Protein AF-A0A9D8N338-F1 (afdb_monomer_lite)

Structure (mmCIF, N/CA/C/O backbone):
data_AF-A0A9D8N338-F1
#
_entry.id   AF-A0A9D8N338-F1
#
loop_
_atom_site.group_PDB
_atom_site.id
_atom_site.type_symbol
_atom_site.label_atom_id
_atom_site.label_alt_id
_atom_site.label_comp_id
_atom_site.label_asym_id
_atom_site.label_entity_id
_atom_site.label_seq_id
_atom_site.pdbx_PDB_ins_code
_atom_site.Cartn_x
_atom_site.Cartn_y
_atom_site.Cartn_z
_atom_site.occupancy
_atom_site.B_iso_or_equiv
_atom_site.auth_seq_id
_atom_site.auth_comp_id
_atom_site.auth_asym_id
_atom_site.auth_atom_id
_atom_site.pdbx_PDB_model_num
ATOM 1 N N . MET A 1 1 ? -60.481 -24.038 44.512 1.00 36.81 1 MET A N 1
ATOM 2 C CA . MET A 1 1 ? -61.102 -22.964 45.326 1.00 36.81 1 MET A CA 1
ATOM 3 C C . MET A 1 1 ? -60.231 -22.484 46.494 1.00 36.81 1 MET A C 1
ATOM 5 O O . MET A 1 1 ? -59.860 -21.323 46.446 1.00 36.81 1 MET A O 1
ATOM 9 N N . LYS A 1 2 ? -59.807 -23.300 47.482 1.00 31.67 2 LYS A N 1
ATOM 10 C CA . LYS A 1 2 ? -59.001 -22.788 48.629 1.00 31.67 2 LYS A CA 1
ATOM 11 C C . LYS A 1 2 ? -57.684 -22.056 48.270 1.00 31.67 2 LYS A C 1
ATOM 13 O O . LYS A 1 2 ? -57.336 -21.114 48.966 1.00 31.67 2 LYS A O 1
ATOM 18 N N . LYS A 1 3 ? -56.998 -22.403 47.167 1.00 31.81 3 LYS A N 1
ATOM 19 C CA . LYS A 1 3 ? -55.828 -21.637 46.669 1.00 31.81 3 LYS A CA 1
ATOM 20 C C . LYS A 1 3 ? -56.166 -20.262 46.064 1.00 31.81 3 LYS A C 1
ATOM 22 O O . LYS A 1 3 ? -55.292 -19.412 46.023 1.00 31.81 3 LYS A O 1
ATOM 27 N N . LEU A 1 4 ? -57.406 -20.030 45.624 1.00 33.12 4 LEU A N 1
ATOM 28 C CA . LEU A 1 4 ? -57.824 -18.732 45.077 1.00 33.12 4 LEU A CA 1
ATOM 29 C C . LEU A 1 4 ? -58.136 -17.731 46.203 1.00 33.12 4 LEU A C 1
ATOM 31 O O . LEU A 1 4 ? -57.853 -16.548 46.077 1.00 33.12 4 LEU A O 1
ATOM 35 N N . PHE A 1 5 ? -58.650 -18.223 47.336 1.00 32.25 5 PHE A N 1
ATOM 36 C CA . PHE A 1 5 ? -59.006 -17.388 48.487 1.00 32.25 5 PHE A CA 1
ATOM 37 C C . PHE A 1 5 ? -57.775 -16.802 49.204 1.00 32.25 5 PHE A C 1
ATOM 39 O O . PHE A 1 5 ? -57.821 -15.661 49.644 1.00 32.25 5 PHE A O 1
ATOM 46 N N . LEU A 1 6 ? -56.652 -17.533 49.267 1.00 32.81 6 LEU A N 1
ATOM 47 C CA . LEU A 1 6 ? -55.409 -17.008 49.858 1.00 32.81 6 LEU A CA 1
ATOM 48 C C . LEU A 1 6 ? -54.770 -15.888 49.017 1.00 32.81 6 LEU A C 1
ATOM 50 O O . LEU A 1 6 ? -54.235 -14.939 49.578 1.00 32.81 6 LEU A O 1
ATOM 54 N N . ILE A 1 7 ? -54.857 -15.977 47.686 1.00 38.94 7 ILE A N 1
ATOM 55 C CA . ILE A 1 7 ? -54.305 -14.963 46.772 1.00 38.94 7 ILE A CA 1
ATOM 56 C C . ILE A 1 7 ? -55.137 -13.672 46.832 1.00 38.94 7 ILE A C 1
ATOM 58 O O . ILE A 1 7 ? -54.575 -12.581 46.856 1.00 38.94 7 ILE A O 1
ATOM 62 N N . VAL A 1 8 ? -56.466 -13.784 46.941 1.00 34.22 8 VAL A N 1
ATOM 63 C CA . VAL A 1 8 ? -57.359 -12.620 47.089 1.00 34.22 8 VAL A CA 1
ATOM 64 C C . VAL A 1 8 ? -57.173 -11.915 48.442 1.00 34.22 8 VAL A C 1
ATOM 66 O O . VAL A 1 8 ? -57.221 -10.691 48.486 1.00 34.22 8 VAL A O 1
ATOM 69 N N . VAL A 1 9 ? -56.896 -12.643 49.531 1.00 34.22 9 VAL A N 1
ATOM 70 C CA . VAL A 1 9 ? -56.636 -12.026 50.850 1.00 34.22 9 VAL A CA 1
ATOM 71 C C . VAL A 1 9 ? -55.264 -11.337 50.912 1.00 34.22 9 VAL A C 1
ATOM 73 O O . VAL A 1 9 ? -55.160 -10.265 51.503 1.00 34.22 9 VAL A O 1
ATOM 76 N N . ALA A 1 10 ? -54.231 -11.882 50.259 1.00 33.78 10 ALA A N 1
ATOM 77 C CA . ALA A 1 10 ? -52.925 -11.217 50.164 1.00 33.78 10 ALA A CA 1
ATOM 78 C C . ALA A 1 10 ? -52.982 -9.934 49.308 1.00 33.78 10 ALA A C 1
ATOM 80 O O . ALA A 1 10 ? -52.445 -8.902 49.705 1.00 33.78 10 ALA A O 1
ATOM 81 N N . ALA A 1 11 ? -53.694 -9.970 48.175 1.00 31.27 11 ALA A N 1
ATOM 82 C CA . ALA A 1 11 ? -53.898 -8.791 47.330 1.00 31.27 11 ALA A CA 1
ATOM 83 C C . ALA A 1 11 ? -54.753 -7.705 48.014 1.00 31.27 11 ALA A C 1
ATOM 85 O O . ALA A 1 11 ? -54.507 -6.519 47.812 1.00 31.27 11 ALA A O 1
ATOM 86 N N . ALA A 1 12 ? -55.722 -8.088 48.854 1.00 28.05 12 ALA A N 1
ATOM 87 C CA . ALA A 1 12 ? -56.522 -7.135 49.623 1.00 28.05 12 ALA A CA 1
ATOM 88 C C . ALA A 1 12 ? -55.695 -6.380 50.682 1.00 28.05 12 ALA A C 1
ATOM 90 O O . ALA A 1 12 ? -55.916 -5.189 50.881 1.00 28.05 12 ALA A O 1
ATOM 91 N N . PHE A 1 13 ? -54.714 -7.030 51.321 1.00 30.52 13 PHE A N 1
ATOM 92 C CA . PHE A 1 13 ? -53.855 -6.368 52.312 1.00 30.52 13 PHE A CA 1
ATOM 93 C C . PHE A 1 13 ? -52.917 -5.322 51.690 1.00 30.52 13 PHE A C 1
ATOM 95 O O . PHE A 1 13 ? -52.800 -4.229 52.236 1.00 30.52 13 PHE A O 1
ATOM 102 N N . ALA A 1 14 ? -52.325 -5.610 50.526 1.00 30.36 14 ALA A N 1
ATOM 103 C CA . ALA A 1 14 ? -51.426 -4.679 49.831 1.00 30.36 14 ALA A CA 1
ATOM 104 C C . ALA A 1 14 ? -52.132 -3.437 49.244 1.00 30.36 14 ALA A C 1
ATOM 106 O O . ALA A 1 14 ? -51.484 -2.433 48.973 1.00 30.36 14 ALA A O 1
ATOM 107 N N . VAL A 1 15 ? -53.455 -3.494 49.041 1.00 30.27 15 VAL A N 1
ATOM 108 C CA . VAL A 1 15 ? -54.260 -2.351 48.562 1.00 30.27 15 VAL A CA 1
ATOM 109 C C . VAL A 1 15 ? -54.908 -1.581 49.723 1.00 30.27 15 VAL A C 1
ATOM 111 O O . VAL A 1 15 ? -55.204 -0.397 49.585 1.00 30.27 15 VAL A O 1
ATOM 114 N N . MET A 1 16 ? -55.102 -2.206 50.891 1.00 27.89 16 MET A N 1
ATOM 115 C CA . MET A 1 16 ? -55.647 -1.523 52.074 1.00 27.89 16 MET A CA 1
ATOM 116 C C . MET A 1 16 ? -54.608 -0.726 52.875 1.00 27.89 16 MET A C 1
ATOM 118 O O . MET A 1 16 ? -55.001 0.195 53.585 1.00 27.89 16 MET A O 1
ATOM 122 N N . SER A 1 17 ? -53.307 -1.010 52.750 1.00 32.34 17 SER A N 1
ATOM 123 C CA . SER A 1 17 ? -52.252 -0.243 53.437 1.00 32.34 17 SER A CA 1
ATOM 124 C C . SER A 1 17 ? -52.041 1.175 52.891 1.00 32.34 17 SER A C 1
ATOM 126 O O . SER A 1 17 ? -51.455 1.993 53.586 1.00 32.34 17 SER A O 1
ATOM 128 N N . CYS A 1 18 ? -52.549 1.486 51.693 1.00 30.28 18 CYS A N 1
ATOM 129 C CA . CYS A 1 18 ? -52.439 2.815 51.077 1.00 30.28 18 CYS A CA 1
ATOM 130 C C . CYS A 1 18 ? -53.622 3.754 51.401 1.00 30.28 18 CYS A C 1
ATOM 132 O O . CYS A 1 18 ? -53.642 4.891 50.947 1.00 30.28 18 CYS A O 1
ATOM 134 N N . ASN A 1 19 ? -54.626 3.285 52.156 1.00 30.25 19 ASN A N 1
ATOM 135 C CA . ASN A 1 19 ? -55.854 4.032 52.452 1.00 30.25 19 ASN A CA 1
ATOM 136 C C . ASN A 1 19 ? -55.975 4.367 53.950 1.00 30.25 19 ASN A C 1
ATOM 138 O O . ASN A 1 19 ? -56.808 3.800 54.661 1.00 30.25 19 ASN A O 1
ATOM 142 N N . ARG A 1 20 ? -55.194 5.349 54.414 1.00 33.38 20 ARG A N 1
ATOM 143 C CA . ARG A 1 20 ? -55.578 6.190 55.560 1.00 33.38 20 ARG A CA 1
ATOM 144 C C . ARG A 1 20 ? -55.894 7.591 55.048 1.00 33.38 20 ARG A C 1
ATOM 146 O O . ARG A 1 20 ? -55.003 8.377 54.756 1.00 33.38 20 ARG A O 1
ATOM 153 N N . VAL A 1 21 ? -57.185 7.866 54.886 1.00 29.94 21 VAL A N 1
ATOM 154 C CA . VAL A 1 21 ? -57.681 9.125 54.320 1.00 29.94 21 VAL A CA 1
ATOM 155 C C . VAL A 1 21 ? -57.787 10.177 55.425 1.00 29.94 21 VAL A C 1
ATOM 157 O O . VAL A 1 21 ? -58.805 10.267 56.110 1.00 29.94 21 VAL A O 1
ATOM 160 N N . GLY A 1 22 ? -56.728 10.974 55.580 1.00 29.22 22 GLY A N 1
ATOM 161 C CA . GLY A 1 22 ? -56.835 12.340 56.104 1.00 29.22 22 GLY A CA 1
ATOM 162 C C . GLY A 1 22 ? -57.466 13.279 55.059 1.00 29.22 22 GLY A C 1
ATOM 163 O O . GLY A 1 22 ? -57.633 12.878 53.904 1.00 29.22 22 GLY A O 1
ATOM 164 N N . PRO A 1 23 ? -57.857 14.514 55.427 1.00 29.12 23 PRO A N 1
ATOM 165 C CA . PRO A 1 23 ? -58.579 15.412 54.525 1.00 29.12 23 PRO A CA 1
ATOM 166 C C . PRO A 1 23 ? -57.764 15.759 53.268 1.00 29.12 23 PRO A C 1
ATOM 168 O O . PRO A 1 23 ? -56.601 16.149 53.347 1.00 29.12 23 PRO A O 1
ATOM 171 N N . GLU A 1 24 ? -58.409 15.621 52.109 1.00 28.53 24 GLU A N 1
ATOM 172 C CA . GLU A 1 24 ? -57.801 15.736 50.780 1.00 28.53 24 GLU A CA 1
ATOM 173 C C . GLU A 1 24 ? -57.129 17.102 50.542 1.00 28.53 24 GLU A C 1
ATOM 175 O O . GLU A 1 24 ? -57.790 18.144 50.528 1.00 28.53 24 GLU A O 1
ATOM 180 N N . TYR A 1 25 ? -55.826 17.094 50.241 1.00 32.75 25 TYR A N 1
ATOM 181 C CA . TYR A 1 25 ? -55.187 18.201 49.527 1.00 32.75 25 TYR A CA 1
ATOM 182 C C . TYR A 1 25 ? -55.411 18.030 48.012 1.00 32.75 25 TYR A C 1
ATOM 184 O O . TYR A 1 25 ? -55.208 16.935 47.478 1.00 32.75 25 TYR A O 1
ATOM 192 N N . PRO A 1 26 ? -55.815 19.086 47.280 1.00 30.02 26 PRO A N 1
ATOM 193 C CA . PRO A 1 26 ? -56.165 18.970 45.869 1.00 30.02 26 PRO A CA 1
ATOM 194 C C . PRO A 1 26 ? -54.909 18.871 44.993 1.00 30.02 26 PRO A C 1
ATOM 196 O O . PRO A 1 26 ? -54.325 19.887 44.616 1.00 30.02 26 PRO A O 1
ATOM 199 N N . GLY A 1 27 ? -54.509 17.652 44.626 1.00 32.16 27 GLY A N 1
ATOM 200 C CA . GLY A 1 27 ? -53.424 17.457 43.659 1.00 32.16 27 GLY A CA 1
ATOM 201 C C . GLY A 1 27 ? -52.972 16.021 43.395 1.00 32.16 27 GLY A C 1
ATOM 202 O O . GLY A 1 27 ? -52.386 15.781 42.341 1.00 32.16 27 GLY A O 1
ATOM 203 N N . ASP A 1 28 ? -53.237 15.071 44.298 1.00 36.31 28 ASP A N 1
ATOM 204 C CA . ASP A 1 28 ? -52.531 13.786 44.266 1.00 36.31 28 ASP A CA 1
ATOM 205 C C . ASP A 1 28 ? -53.342 12.622 43.674 1.00 36.31 28 ASP A C 1
ATOM 207 O O . ASP A 1 28 ? -53.961 11.813 44.359 1.00 36.31 28 ASP A O 1
ATOM 211 N N . ASN A 1 29 ? -53.317 12.556 42.344 1.00 36.94 29 ASN A N 1
ATOM 212 C CA . ASN A 1 29 ? -53.576 11.334 41.583 1.00 36.94 29 ASN A CA 1
ATOM 213 C C . ASN A 1 29 ? -52.280 10.968 40.825 1.00 36.94 29 ASN A C 1
ATOM 215 O O . ASN A 1 29 ? -52.302 10.720 39.615 1.00 36.94 29 ASN A O 1
ATOM 219 N N . GLN A 1 30 ? -51.124 11.040 41.507 1.00 41.81 30 GLN A N 1
ATOM 220 C CA . GLN A 1 30 ? -49.833 10.705 40.903 1.00 41.81 30 GLN A CA 1
ATOM 221 C C . GLN A 1 30 ? -49.844 9.238 40.437 1.00 41.81 30 GLN A C 1
ATOM 223 O O . GLN A 1 30 ? -50.159 8.335 41.218 1.00 41.81 30 GLN A O 1
ATOM 228 N N . PRO A 1 31 ? -49.505 8.956 39.167 1.00 44.47 31 PRO A N 1
ATOM 229 C CA . PRO A 1 31 ? -49.370 7.583 38.712 1.00 44.47 31 PRO A CA 1
ATOM 230 C C . PRO A 1 31 ? -48.207 6.916 39.451 1.00 44.47 31 PRO A C 1
ATOM 232 O O . PRO A 1 31 ? -47.136 7.506 39.582 1.00 44.47 31 PRO A O 1
ATOM 235 N N . VAL A 1 32 ? -48.400 5.662 39.879 1.00 56.16 32 VAL A N 1
ATOM 236 C CA . VAL A 1 32 ? -47.346 4.831 40.485 1.00 56.16 32 VAL A CA 1
ATOM 237 C C . VAL A 1 32 ? -46.100 4.861 39.601 1.00 56.16 32 VAL A C 1
ATOM 239 O O . VAL A 1 32 ? -46.090 4.282 38.510 1.00 56.16 32 VAL A O 1
ATOM 242 N N . VAL A 1 33 ? -45.054 5.542 40.074 1.00 65.12 33 VAL A N 1
ATOM 243 C CA . VAL A 1 33 ? -43.810 5.698 39.322 1.00 65.12 33 VAL A CA 1
ATOM 244 C C . VAL A 1 33 ? -43.130 4.335 39.251 1.00 65.12 33 VAL A C 1
ATOM 246 O O . VAL A 1 33 ? -42.833 3.718 40.274 1.00 65.12 33 VAL A O 1
ATOM 249 N N . SER A 1 34 ? -42.937 3.844 38.027 1.00 77.69 34 SER A N 1
ATOM 250 C CA . SER A 1 34 ? -42.343 2.539 37.753 1.00 77.69 34 SER A CA 1
ATOM 251 C C . SER A 1 34 ? -41.020 2.721 37.036 1.00 77.69 34 SER A C 1
ATOM 253 O O . SER A 1 34 ? -40.979 3.227 35.915 1.00 77.69 34 SER A O 1
ATOM 255 N N . PHE A 1 35 ? -39.948 2.284 37.682 1.00 82.88 35 PHE A N 1
ATOM 256 C CA . PHE A 1 35 ? -38.600 2.337 37.149 1.00 82.88 35 PHE A CA 1
ATOM 257 C C . PHE A 1 35 ? -38.188 0.959 36.626 1.00 82.88 35 PHE A C 1
ATOM 259 O O . PHE A 1 35 ? -38.278 -0.037 37.342 1.00 82.88 35 PHE A O 1
ATOM 266 N N . ASN A 1 36 ? -37.719 0.911 35.378 1.00 77.88 36 ASN A N 1
ATOM 267 C CA . ASN A 1 36 ? -37.337 -0.335 34.701 1.00 77.88 36 ASN A CA 1
ATOM 268 C C . ASN A 1 36 ? -35.826 -0.430 34.412 1.00 77.88 36 ASN A C 1
ATOM 270 O O . ASN A 1 36 ? -35.336 -1.489 34.030 1.00 77.88 36 ASN A O 1
ATOM 274 N N . GLU A 1 37 ? -35.095 0.675 34.550 1.00 81.25 37 GLU A N 1
ATOM 275 C CA . GLU A 1 37 ? -33.663 0.778 34.252 1.00 81.25 37 GLU A CA 1
ATOM 276 C C . GLU A 1 37 ? -32.829 0.532 35.509 1.00 81.25 37 GLU A C 1
ATOM 278 O O . GLU A 1 37 ? -33.313 0.737 36.607 1.00 81.25 37 GLU A O 1
ATOM 283 N N . THR A 1 38 ? -31.569 0.122 35.392 1.00 84.69 38 THR A N 1
ATOM 284 C CA . THR A 1 38 ? -30.711 -0.029 36.581 1.00 84.69 38 THR A CA 1
ATOM 285 C C . THR A 1 38 ? -30.101 1.310 36.990 1.00 84.69 38 THR A C 1
ATOM 287 O O . THR A 1 38 ? -29.479 1.972 36.158 1.00 84.69 38 THR A O 1
ATOM 290 N N . GLY A 1 39 ? -30.211 1.686 38.266 1.00 84.12 39 GLY A N 1
ATOM 291 C CA . GLY A 1 39 ? -29.599 2.916 38.770 1.00 84.12 39 GLY A CA 1
ATOM 292 C C . GLY A 1 39 ? -29.838 3.192 40.252 1.00 84.12 39 GLY A C 1
ATOM 293 O O . GLY A 1 39 ? -30.549 2.461 40.942 1.00 84.12 39 GLY A O 1
ATOM 294 N N . LEU A 1 40 ? -29.233 4.274 40.738 1.00 89.00 40 LEU A N 1
ATOM 295 C CA . LEU A 1 40 ? -29.549 4.834 42.045 1.00 89.00 40 LEU A CA 1
ATOM 296 C C . LEU A 1 40 ? -30.811 5.698 41.932 1.00 89.00 40 LEU A C 1
ATOM 298 O O . LEU A 1 40 ? -30.968 6.454 40.973 1.00 89.00 40 LEU A O 1
ATOM 302 N N . TYR A 1 41 ? -31.697 5.588 42.914 1.00 92.19 41 TYR A N 1
ATOM 303 C CA . TYR A 1 41 ? -32.928 6.358 43.028 1.00 92.19 41 TYR A CA 1
ATOM 304 C C . TYR A 1 41 ? -32.874 7.232 44.275 1.00 92.19 41 TYR A C 1
ATOM 306 O O . TYR A 1 41 ? -32.530 6.750 45.353 1.00 92.19 41 TYR A O 1
ATOM 314 N N . LEU A 1 42 ? -33.247 8.498 44.138 1.00 95.06 42 LEU A N 1
ATOM 315 C CA . LEU A 1 42 ? -33.300 9.458 45.232 1.00 95.06 42 LEU A CA 1
ATOM 316 C C . LEU A 1 42 ? -34.698 10.072 45.305 1.00 95.06 42 LEU A C 1
ATOM 318 O O . LEU A 1 42 ? -35.282 10.413 44.277 1.00 95.06 42 LEU A O 1
ATOM 322 N N . GLY A 1 43 ? -35.225 10.218 46.516 1.00 96.00 43 GLY A N 1
ATOM 323 C CA . GLY A 1 43 ? -36.336 11.111 46.843 1.00 96.00 43 GLY A CA 1
ATOM 324 C C . GLY A 1 43 ? -35.964 11.967 48.050 1.00 96.00 43 GLY A C 1
ATOM 325 O O . GLY A 1 43 ? -35.112 11.567 48.846 1.00 96.00 43 GLY A O 1
ATOM 326 N N . ILE A 1 44 ? -36.601 13.129 48.198 1.00 97.75 44 ILE A N 1
ATOM 327 C CA . ILE A 1 44 ? -36.380 14.008 49.355 1.00 97.75 44 ILE A CA 1
ATOM 328 C C . ILE A 1 44 ? -37.719 14.306 50.021 1.00 97.75 44 ILE A C 1
ATOM 330 O O . ILE A 1 44 ? -38.679 14.684 49.353 1.00 97.75 44 ILE A O 1
ATOM 334 N N . VAL A 1 45 ? -37.770 14.162 51.338 1.00 97.69 45 VAL A N 1
ATOM 335 C CA . VAL A 1 45 ? -38.802 14.731 52.203 1.00 97.69 45 VAL A CA 1
ATOM 336 C C . VAL A 1 45 ? -38.143 15.847 53.007 1.00 97.69 45 VAL A C 1
ATOM 338 O O . VAL A 1 45 ? -36.992 15.737 53.417 1.00 97.69 45 VAL A O 1
ATOM 341 N N . ALA A 1 46 ? -38.845 16.950 53.202 1.00 96.50 46 ALA A N 1
ATOM 342 C CA . ALA A 1 46 ? -38.401 18.048 54.045 1.00 96.50 46 ALA A CA 1
ATOM 343 C C . ALA A 1 46 ? -39.569 18.499 54.920 1.00 96.50 46 ALA A C 1
ATOM 345 O O . ALA A 1 46 ? -40.717 18.446 54.469 1.00 96.50 46 ALA A O 1
ATOM 346 N N . PHE A 1 47 ? -39.316 18.904 56.164 1.00 95.69 47 PHE A N 1
ATOM 347 C CA . PHE A 1 47 ? -40.396 19.118 57.128 1.00 95.69 47 PHE A CA 1
ATOM 348 C C . PHE A 1 47 ? -40.172 20.273 58.100 1.00 95.69 47 PHE A C 1
ATOM 350 O O . PHE A 1 47 ? -39.058 20.592 58.484 1.00 95.69 47 PHE A O 1
ATOM 357 N N . ASN A 1 48 ? -41.278 20.885 58.506 1.00 92.19 48 ASN A N 1
ATOM 358 C CA . ASN A 1 48 ? -41.396 21.803 59.636 1.00 92.19 48 ASN A CA 1
ATOM 359 C C . ASN A 1 48 ? -42.833 21.696 60.167 1.00 92.19 48 ASN A C 1
ATOM 361 O O . ASN A 1 48 ? -43.282 20.578 60.401 1.00 92.19 48 ASN A O 1
ATOM 365 N N . GLN A 1 49 ? -43.602 22.786 60.273 1.00 90.81 49 GLN A N 1
ATOM 366 C CA . GLN A 1 49 ? -45.073 22.746 60.378 1.00 90.81 49 GLN A CA 1
ATOM 367 C C . GLN A 1 49 ? -45.789 22.191 59.127 1.00 90.81 49 GLN A C 1
ATOM 369 O O . GLN A 1 49 ? -47.003 21.986 59.155 1.00 90.81 49 GLN A O 1
ATOM 374 N N . GLN A 1 50 ? -45.077 21.988 58.017 1.00 90.50 50 GLN A N 1
ATOM 375 C CA . GLN A 1 50 ? -45.572 21.363 56.786 1.00 90.50 50 GLN A CA 1
ATOM 376 C C . GLN A 1 50 ? -44.616 20.256 56.322 1.00 90.50 50 GLN A C 1
ATOM 378 O O . GLN A 1 50 ? -43.506 20.137 56.833 1.00 90.50 50 GLN A O 1
ATOM 383 N N . ILE A 1 51 ? -45.047 19.455 55.343 1.00 92.88 51 ILE A N 1
ATOM 384 C CA . ILE A 1 51 ? -44.184 18.518 54.616 1.00 92.88 51 ILE A CA 1
ATOM 385 C C . ILE A 1 51 ? -44.055 18.976 53.163 1.00 92.88 51 ILE A C 1
ATOM 387 O O . ILE A 1 51 ? -45.051 19.286 52.509 1.00 92.88 51 ILE A O 1
ATOM 391 N N . TYR A 1 52 ? -42.828 18.936 52.656 1.00 94.94 52 TYR A N 1
ATOM 392 C CA . TYR A 1 52 ? -42.465 19.145 51.261 1.00 94.94 52 TYR A CA 1
ATOM 393 C C . TYR A 1 52 ? -41.849 17.850 50.721 1.00 94.94 52 TYR A C 1
ATOM 395 O O . TYR A 1 52 ? -41.087 17.184 51.421 1.00 94.94 52 TYR A O 1
ATOM 403 N N . THR A 1 53 ? -42.153 17.486 49.476 1.00 95.44 53 THR A N 1
ATOM 404 C CA . THR A 1 53 ? -41.673 16.234 48.869 1.00 95.44 53 THR A CA 1
ATOM 405 C C . THR A 1 53 ? -41.100 16.466 47.476 1.00 95.44 53 THR A C 1
ATOM 407 O O . THR A 1 53 ? -41.815 16.929 46.585 1.00 95.44 53 THR A O 1
ATOM 410 N N . CYS A 1 54 ? -39.852 16.061 47.255 1.00 93.19 54 CYS A N 1
ATOM 411 C CA . CYS A 1 54 ? -39.299 15.814 45.930 1.00 93.19 54 CYS A CA 1
ATOM 412 C C . CYS A 1 54 ? -39.557 14.342 45.561 1.00 93.19 54 CYS A C 1
ATOM 414 O O . CYS A 1 54 ? -39.028 13.454 46.242 1.00 93.19 54 CYS A O 1
ATOM 416 N N . PRO A 1 55 ? -40.373 14.050 44.525 1.00 92.06 55 PRO A N 1
ATOM 417 C CA . PRO A 1 55 ? -40.688 12.681 44.128 1.00 92.06 55 PRO A CA 1
ATOM 418 C C . PRO A 1 55 ? -39.440 11.859 43.814 1.00 92.06 55 PRO A C 1
ATOM 420 O O . PRO A 1 55 ? -38.457 12.387 43.296 1.00 92.06 55 PRO A O 1
ATOM 423 N N . ILE A 1 56 ? -39.518 10.550 44.059 1.00 94.00 56 ILE A N 1
ATOM 424 C CA . ILE A 1 56 ? -38.419 9.632 43.758 1.00 94.00 56 ILE A CA 1
ATOM 425 C C . ILE A 1 56 ? -38.110 9.684 42.255 1.00 94.00 56 ILE A C 1
ATOM 427 O O . ILE A 1 56 ? -39.011 9.550 41.422 1.00 94.00 56 ILE A O 1
ATOM 431 N N . ARG A 1 57 ? -36.837 9.857 41.899 1.00 91.31 57 ARG A N 1
ATOM 432 C CA . ARG A 1 57 ? -36.330 9.785 40.520 1.00 91.31 57 ARG A CA 1
ATOM 433 C C . ARG A 1 57 ? -35.020 9.009 40.486 1.00 91.31 57 ARG A C 1
ATOM 435 O O . ARG A 1 57 ? -34.333 8.897 41.497 1.00 91.31 57 ARG A O 1
ATOM 442 N N . ARG A 1 58 ? -34.676 8.476 39.312 1.00 89.81 58 ARG A N 1
ATOM 443 C CA . ARG A 1 58 ? -33.308 8.026 39.025 1.00 89.81 58 ARG A CA 1
ATOM 444 C C . ARG A 1 58 ? -32.369 9.230 39.175 1.00 89.81 58 ARG A C 1
ATOM 446 O O . ARG A 1 58 ? -32.752 10.317 38.753 1.00 89.81 58 ARG A O 1
ATOM 453 N N . LEU A 1 59 ? -31.201 9.023 39.781 1.00 88.94 59 LEU A N 1
ATOM 454 C CA . LEU A 1 59 ? -30.163 10.034 39.975 1.00 88.94 59 LEU A CA 1
ATOM 455 C C . LEU A 1 59 ? -29.009 9.812 38.984 1.00 88.94 59 LEU A C 1
ATOM 457 O O . LEU A 1 59 ? -28.439 8.722 38.906 1.00 88.94 59 LEU A O 1
ATOM 461 N N . ASP A 1 60 ? -28.696 10.860 38.231 1.00 83.88 60 ASP A N 1
ATOM 462 C CA . ASP A 1 60 ? -27.591 11.000 37.282 1.00 83.88 60 ASP A CA 1
ATOM 463 C C . ASP A 1 60 ? -27.353 12.496 36.977 1.00 83.88 60 ASP A C 1
ATOM 465 O O . ASP A 1 60 ? -28.132 13.359 37.390 1.00 83.88 60 ASP A O 1
ATOM 469 N N . TYR A 1 61 ? -26.306 12.828 36.214 1.00 81.00 61 TYR A N 1
ATOM 470 C CA . TYR A 1 61 ? -25.981 14.220 35.861 1.00 81.00 61 TYR A CA 1
ATOM 471 C C . TYR A 1 61 ? -27.087 14.970 35.088 1.00 81.00 61 TYR A C 1
ATOM 473 O O . TYR A 1 61 ? -27.066 16.198 35.037 1.00 81.00 61 TYR A O 1
ATOM 481 N N . GLY A 1 62 ? -28.063 14.271 34.493 1.00 79.56 62 GLY A N 1
ATOM 482 C CA . GLY A 1 62 ? -29.221 14.899 33.844 1.00 79.56 62 GLY A CA 1
ATOM 483 C C . GLY A 1 62 ? -30.360 15.240 34.811 1.00 79.56 62 GLY A C 1
ATOM 484 O O . GLY A 1 62 ? -31.245 16.025 34.469 1.00 79.56 62 GLY A O 1
ATOM 485 N N . THR A 1 63 ? -30.352 14.656 36.011 1.00 85.19 63 THR A N 1
ATOM 486 C CA . THR A 1 63 ? -31.443 14.720 36.994 1.00 85.19 63 THR A CA 1
ATOM 487 C C . THR A 1 63 ? -31.035 15.330 38.334 1.00 85.19 63 THR A C 1
ATOM 489 O O . THR A 1 63 ? -31.918 15.817 39.039 1.00 85.19 63 THR A O 1
ATOM 492 N N . ILE A 1 64 ? -29.738 15.378 38.661 1.00 87.88 64 ILE A N 1
ATOM 493 C CA . ILE A 1 64 ? -29.186 15.942 39.908 1.00 87.88 64 ILE A CA 1
ATOM 494 C C . ILE A 1 64 ? -29.767 17.328 40.247 1.00 87.88 64 ILE A C 1
ATOM 496 O O . ILE A 1 64 ? -30.366 17.499 41.308 1.00 87.88 64 ILE A O 1
ATOM 500 N N . ASN A 1 65 ? -29.769 18.246 39.273 1.00 85.69 65 ASN A N 1
ATOM 501 C CA . ASN A 1 65 ? -30.266 19.619 39.421 1.00 85.69 65 ASN A CA 1
ATOM 502 C C . ASN A 1 65 ? -31.726 19.713 39.914 1.00 85.69 65 ASN A C 1
ATOM 504 O O . ASN A 1 65 ? -32.122 20.748 40.447 1.00 85.69 65 ASN A O 1
ATOM 508 N N . ILE A 1 66 ? -32.554 18.671 39.731 1.00 89.44 66 ILE A N 1
ATOM 509 C CA . ILE A 1 66 ? -33.940 18.634 40.236 1.00 89.44 66 ILE A CA 1
ATOM 510 C C . ILE A 1 66 ? -33.945 18.620 41.770 1.00 89.44 66 ILE A C 1
ATOM 512 O O . ILE A 1 66 ? -34.774 19.282 42.395 1.00 89.44 66 ILE A O 1
ATOM 516 N N . PHE A 1 67 ? -33.019 17.873 42.369 1.00 94.00 67 PHE A N 1
ATOM 517 C CA . PHE A 1 67 ? -32.873 17.748 43.814 1.00 94.00 67 PHE A CA 1
ATOM 518 C C . PHE A 1 67 ? -32.226 18.994 44.412 1.00 94.00 67 PHE A C 1
ATOM 520 O O . PHE A 1 67 ? -32.752 19.519 45.390 1.00 94.00 67 PHE A O 1
ATOM 527 N N . ASP A 1 68 ? -31.181 19.527 43.776 1.00 90.38 68 ASP A N 1
ATOM 528 C CA . ASP A 1 68 ? -30.521 20.757 44.232 1.00 90.38 68 ASP A CA 1
ATOM 529 C C . ASP A 1 68 ? -31.480 21.949 44.190 1.00 90.38 68 ASP A C 1
ATOM 531 O O . ASP A 1 68 ? -31.611 22.662 45.183 1.00 90.38 68 ASP A O 1
ATOM 535 N N . THR A 1 69 ? -32.246 22.090 43.098 1.00 92.12 69 THR A N 1
ATOM 536 C CA . THR A 1 69 ? -33.297 23.116 42.976 1.00 92.12 69 THR A CA 1
ATOM 537 C C . THR A 1 69 ? -34.376 22.935 44.046 1.00 92.12 69 THR A C 1
ATOM 539 O O . THR A 1 69 ? -34.838 23.916 44.622 1.00 92.12 69 THR A O 1
ATOM 542 N N . PHE A 1 70 ? -34.792 21.696 44.341 1.00 95.94 70 PHE A N 1
ATOM 543 C CA . PHE A 1 70 ? -35.756 21.445 45.415 1.00 95.94 70 PHE A CA 1
ATOM 544 C C . PHE A 1 70 ? -35.198 21.887 46.773 1.00 95.94 70 PHE A C 1
ATOM 546 O O . PHE A 1 70 ? -35.872 22.643 47.473 1.00 95.94 70 PHE A O 1
ATOM 553 N N . ILE A 1 71 ? -33.966 21.491 47.112 1.00 95.62 71 ILE A N 1
ATOM 554 C CA . ILE A 1 71 ? -33.287 21.905 48.347 1.00 95.62 71 ILE A CA 1
ATOM 555 C C . ILE A 1 71 ? -33.197 23.437 48.408 1.00 95.62 71 ILE A C 1
ATOM 557 O O . ILE A 1 71 ? -33.565 24.030 49.424 1.00 95.62 71 ILE A O 1
ATOM 561 N N . ASP A 1 72 ? -32.816 24.100 47.314 1.00 93.62 72 ASP A N 1
ATOM 562 C CA . ASP A 1 72 ? -32.744 25.561 47.221 1.00 93.62 72 ASP A CA 1
ATOM 563 C C . ASP A 1 72 ? -34.084 26.251 47.513 1.00 93.62 72 ASP A C 1
ATOM 565 O O . ASP A 1 72 ? -34.080 27.302 48.159 1.00 93.62 72 ASP A O 1
ATOM 569 N N . THR A 1 73 ? -35.225 25.653 47.148 1.00 93.94 73 THR A N 1
ATOM 570 C CA . THR A 1 73 ? -36.552 26.206 47.488 1.00 93.94 73 THR A CA 1
ATOM 571 C C . THR A 1 73 ? -36.948 26.069 48.962 1.00 93.94 73 THR A C 1
ATOM 573 O O . THR A 1 73 ? -37.866 26.765 49.397 1.00 93.94 73 THR A O 1
ATOM 576 N N . LEU A 1 74 ? -36.277 25.218 49.750 1.00 93.38 74 LEU A N 1
ATOM 577 C CA . LEU A 1 74 ? -36.615 25.016 51.163 1.00 93.38 74 LEU A CA 1
ATOM 578 C C . LEU A 1 74 ? -36.268 26.247 52.012 1.00 93.38 74 LEU A C 1
ATOM 580 O O . LEU A 1 74 ? -35.194 26.842 51.868 1.00 93.38 74 LEU A O 1
ATOM 584 N N . SER A 1 75 ? -37.159 26.582 52.946 1.00 89.62 75 SER A N 1
ATOM 585 C CA . SER A 1 75 ? -37.031 27.694 53.895 1.00 89.62 75 SER A CA 1
ATOM 586 C C . SER A 1 75 ? -37.342 27.241 55.321 1.00 89.62 75 SER A C 1
ATOM 588 O O . SER A 1 75 ? -38.348 26.558 55.530 1.00 89.62 75 SER A O 1
ATOM 590 N N . ALA A 1 76 ? -36.547 27.688 56.295 1.00 90.88 76 ALA A N 1
ATOM 591 C CA . ALA A 1 76 ? -36.809 27.439 57.708 1.00 90.88 76 ALA A CA 1
ATOM 592 C C . ALA A 1 76 ? -38.131 28.094 58.151 1.00 90.88 76 ALA A C 1
ATOM 594 O O . ALA A 1 76 ? -38.326 29.297 57.957 1.00 90.88 76 ALA A O 1
ATOM 595 N N . THR A 1 77 ? -39.039 27.321 58.754 1.00 88.69 77 THR A N 1
ATOM 596 C CA . THR A 1 77 ? -40.261 27.844 59.402 1.00 88.69 77 THR A CA 1
ATOM 597 C C . THR A 1 77 ? -40.538 27.091 60.708 1.00 88.69 77 THR A C 1
ATOM 599 O O . THR A 1 77 ? -39.887 26.092 60.995 1.00 88.69 77 THR A O 1
ATOM 602 N N . ASN A 1 78 ? -41.451 27.588 61.544 1.00 87.44 78 ASN A N 1
ATOM 603 C CA . ASN A 1 78 ? -41.672 27.032 62.883 1.00 87.44 78 ASN A CA 1
ATOM 604 C C . ASN A 1 78 ? -42.240 25.600 62.861 1.00 87.44 78 ASN A C 1
ATOM 606 O O . ASN A 1 78 ? -42.951 25.221 61.935 1.00 87.44 78 ASN A O 1
ATOM 610 N N . GLY A 1 79 ? -42.016 24.858 63.949 1.00 87.50 79 GLY A N 1
ATOM 611 C CA . GLY A 1 79 ? -42.597 23.535 64.193 1.00 87.50 79 GLY A CA 1
ATOM 612 C C . GLY A 1 79 ? -41.812 22.383 63.564 1.00 87.50 79 GLY A C 1
ATOM 613 O O . GLY A 1 79 ? -41.147 22.558 62.548 1.00 87.50 79 GLY A O 1
ATOM 614 N N . THR A 1 80 ? -41.936 21.196 64.161 1.00 90.88 80 THR A N 1
ATOM 615 C CA . THR A 1 80 ? -41.140 20.006 63.813 1.00 90.88 80 THR A CA 1
ATOM 616 C C . THR A 1 80 ? -42.044 18.770 63.707 1.00 90.88 80 THR A C 1
ATOM 618 O O . THR A 1 80 ? -42.359 18.128 64.710 1.00 90.88 80 THR A O 1
ATOM 621 N N . LEU A 1 81 ? -42.495 18.435 62.490 1.00 94.38 81 LEU A N 1
ATOM 622 C CA . LEU A 1 81 ? -43.306 17.241 62.181 1.00 94.38 81 LEU A CA 1
ATOM 623 C C . LEU A 1 81 ? -42.436 16.002 61.860 1.00 94.38 81 LEU A C 1
ATOM 625 O O . LEU A 1 81 ? -42.580 15.377 60.807 1.00 94.38 81 LEU A O 1
ATOM 629 N N . LEU A 1 82 ? -41.516 15.659 62.765 1.00 96.06 82 LEU A N 1
ATOM 630 C CA . LEU A 1 82 ? -40.497 14.614 62.593 1.00 96.06 82 LEU A CA 1
ATOM 631 C C . LEU A 1 82 ? -41.072 13.208 62.341 1.00 96.06 82 LEU A C 1
ATOM 633 O O . LEU A 1 82 ? -40.617 12.506 61.440 1.00 96.06 82 LEU A O 1
ATOM 637 N N . TYR A 1 83 ? -42.057 12.750 63.117 1.00 96.81 83 TYR A N 1
ATOM 638 C CA . TYR A 1 83 ? -42.598 11.397 62.920 1.00 96.81 83 TYR A CA 1
ATOM 639 C C . TYR A 1 83 ? -43.429 11.306 61.640 1.00 96.81 83 TYR A C 1
ATOM 641 O O . TYR A 1 83 ? -43.318 10.325 60.910 1.00 96.81 83 TYR A O 1
ATOM 649 N N . HIS A 1 84 ? -44.214 12.343 61.338 1.00 95.25 84 HIS A N 1
ATOM 650 C CA . HIS A 1 84 ? -45.025 12.410 60.125 1.00 95.25 84 HIS A CA 1
ATOM 651 C C . HIS A 1 84 ? -44.164 12.515 58.855 1.00 95.25 84 HIS A C 1
ATOM 653 O O . HIS A 1 84 ? -44.530 11.944 57.829 1.00 95.25 84 HIS A O 1
ATOM 659 N N . SER A 1 85 ? -42.995 13.164 58.912 1.00 96.69 85 SER A N 1
ATOM 660 C CA . SER A 1 85 ? -42.063 13.221 57.778 1.00 96.69 85 SER A CA 1
ATOM 661 C C . SER A 1 85 ? -41.388 11.878 57.498 1.00 96.69 85 SER A C 1
ATOM 663 O O . SER A 1 85 ? -41.322 11.454 56.343 1.00 96.69 85 SER A O 1
ATOM 665 N N . VAL A 1 86 ? -40.976 11.152 58.542 1.00 97.00 86 VAL A N 1
ATOM 666 C CA . VAL A 1 86 ? -40.446 9.786 58.403 1.00 97.00 86 VAL A CA 1
ATOM 667 C C . VAL A 1 86 ? -41.532 8.815 57.928 1.00 97.00 86 VAL A C 1
ATOM 669 O O . VAL A 1 86 ? -41.247 7.945 57.104 1.00 97.00 86 VAL A O 1
ATOM 672 N N . ASP A 1 87 ? -42.780 8.983 58.376 1.00 94.88 87 ASP A N 1
ATOM 673 C CA . ASP A 1 87 ? -43.915 8.205 57.866 1.00 94.88 87 ASP A CA 1
ATOM 674 C C . ASP A 1 87 ? -44.154 8.479 56.370 1.00 94.88 87 ASP A C 1
ATOM 676 O O . ASP A 1 87 ? -44.223 7.549 55.568 1.00 94.88 87 ASP A O 1
ATOM 680 N N . LYS A 1 88 ? -44.139 9.753 55.948 1.00 95.00 88 LYS A N 1
ATOM 681 C CA . LYS A 1 88 ? -44.261 10.119 54.528 1.00 95.00 88 LYS A CA 1
ATOM 682 C C . LYS A 1 88 ? -43.104 9.581 53.679 1.00 95.00 88 LYS A C 1
ATOM 684 O O . LYS A 1 88 ? -43.333 9.120 52.562 1.00 95.00 88 LYS A O 1
ATOM 689 N N . ALA A 1 89 ? -41.875 9.583 54.198 1.00 95.56 89 ALA A N 1
ATOM 690 C CA . ALA A 1 89 ? -40.730 8.971 53.522 1.00 95.56 89 ALA A CA 1
ATOM 691 C C . ALA A 1 89 ? -40.920 7.452 53.336 1.00 95.56 89 ALA A C 1
ATOM 693 O O . ALA A 1 89 ? -40.592 6.913 52.274 1.00 95.56 89 ALA A O 1
ATOM 694 N N . LEU A 1 90 ? -41.500 6.773 54.334 1.00 94.81 90 LEU A N 1
ATOM 695 C CA . LEU A 1 90 ? -41.837 5.351 54.269 1.00 94.81 90 LEU A CA 1
ATOM 696 C C . LEU A 1 90 ? -42.989 5.064 53.287 1.00 94.81 90 LEU A C 1
ATOM 698 O O . LEU A 1 90 ? -42.925 4.092 52.538 1.00 94.81 90 LEU A O 1
ATOM 702 N N . GLU A 1 91 ? -44.003 5.925 53.224 1.00 92.81 91 GLU A N 1
ATOM 703 C CA . GLU A 1 91 ? -45.074 5.843 52.223 1.00 92.81 91 GLU A CA 1
ATOM 704 C C . GLU A 1 91 ? -44.511 5.994 50.797 1.00 92.81 91 GLU A C 1
ATOM 706 O O . GLU A 1 91 ? -44.772 5.160 49.927 1.00 92.81 91 GLU A O 1
ATOM 711 N N . MET A 1 92 ? -43.676 7.014 50.560 1.00 93.31 92 MET A N 1
ATOM 712 C CA . MET A 1 92 ? -43.081 7.289 49.245 1.00 93.31 92 MET A CA 1
ATOM 713 C C . MET A 1 92 ? -42.231 6.122 48.728 1.00 93.31 92 MET A C 1
ATOM 715 O O . MET A 1 92 ? -42.358 5.746 47.561 1.00 93.31 92 MET A O 1
ATOM 719 N N . ILE A 1 93 ? -41.382 5.538 49.581 1.00 92.88 93 ILE A N 1
ATOM 720 C CA . ILE A 1 93 ? -40.499 4.422 49.200 1.00 92.88 93 ILE A CA 1
ATOM 721 C C . ILE A 1 93 ? -41.272 3.102 49.012 1.00 92.88 93 ILE A C 1
ATOM 723 O O . ILE A 1 93 ? -40.840 2.249 48.243 1.00 92.88 93 ILE A O 1
ATOM 727 N N . GLN A 1 94 ? -42.437 2.937 49.653 1.00 92.06 94 GLN A N 1
ATOM 728 C CA . GLN A 1 94 ? -43.327 1.784 49.449 1.00 92.06 94 GLN A CA 1
ATOM 729 C C . GLN A 1 94 ? -44.202 1.906 48.189 1.00 92.06 94 GLN A C 1
ATOM 731 O O . GLN A 1 94 ? -44.523 0.892 47.567 1.00 92.06 94 GLN A O 1
ATOM 736 N N . CYS A 1 95 ? -44.603 3.122 47.801 1.00 87.88 95 CYS A N 1
ATOM 737 C CA . CYS A 1 95 ? -45.523 3.340 46.677 1.00 87.88 95 CYS A CA 1
ATOM 738 C C . CYS A 1 95 ? -44.862 3.243 45.292 1.00 87.88 95 CYS A C 1
ATOM 740 O O . CYS A 1 95 ? -45.560 3.037 44.296 1.00 87.88 95 CYS A O 1
ATOM 742 N N . ALA A 1 96 ? -43.540 3.396 45.198 1.00 87.56 96 ALA A N 1
ATOM 743 C CA . ALA A 1 96 ? -42.809 3.296 43.937 1.00 87.56 96 ALA A CA 1
ATOM 744 C C . ALA A 1 96 ? -42.519 1.838 43.531 1.00 87.56 96 ALA A C 1
ATOM 746 O O . ALA A 1 96 ? -42.358 0.947 44.364 1.00 87.56 96 ALA A O 1
ATOM 747 N N . LYS A 1 97 ? -42.412 1.587 42.220 1.00 89.50 97 LYS A N 1
ATOM 748 C CA . LYS A 1 97 ? -41.999 0.285 41.672 1.00 89.50 97 LYS A CA 1
ATOM 749 C C . LYS A 1 97 ? -40.567 0.355 41.168 1.00 89.50 97 LYS A C 1
ATOM 751 O O . LYS A 1 97 ? -40.263 1.138 40.271 1.00 89.50 97 LYS A O 1
ATOM 756 N N . TYR A 1 98 ? -39.715 -0.502 41.715 1.00 90.44 98 TYR A N 1
ATOM 757 C CA . TYR A 1 98 ? -38.295 -0.578 41.381 1.00 90.44 98 TYR A CA 1
ATOM 758 C C . TYR A 1 98 ? -37.990 -1.728 40.410 1.00 90.44 98 TYR A C 1
ATOM 760 O O . TYR A 1 98 ? -38.782 -2.672 40.306 1.00 90.44 98 TYR A O 1
ATOM 768 N N . PRO A 1 99 ? -36.827 -1.698 39.737 1.00 86.44 99 PRO A N 1
ATOM 769 C CA . PRO A 1 99 ? -36.366 -2.807 38.915 1.00 86.44 99 PRO A CA 1
ATOM 770 C C . PRO A 1 99 ? -36.126 -4.060 39.766 1.00 86.44 99 PRO A C 1
ATOM 772 O O . PRO A 1 99 ? -35.779 -3.979 40.944 1.00 86.44 99 PRO A O 1
ATOM 775 N N . SER A 1 100 ? -36.210 -5.242 39.153 1.00 84.88 100 SER A N 1
ATOM 776 C CA . SER A 1 100 ? -36.032 -6.530 39.846 1.00 84.88 100 SER A CA 1
ATOM 777 C C . SER A 1 100 ? -34.617 -6.787 40.388 1.00 84.88 100 SER A C 1
ATOM 779 O O . SER A 1 100 ? -34.379 -7.835 40.980 1.00 84.88 100 SER A O 1
ATOM 781 N N . ASN A 1 101 ? -33.668 -5.873 40.158 1.00 82.38 101 ASN A N 1
ATOM 782 C CA . ASN A 1 101 ? -32.319 -5.898 40.724 1.00 82.38 101 ASN A CA 1
ATOM 783 C C . ASN A 1 101 ? -32.110 -4.847 41.832 1.00 82.38 101 ASN A C 1
ATOM 785 O O . ASN A 1 101 ? -30.964 -4.473 42.097 1.00 82.38 101 ASN A O 1
ATOM 789 N N . LEU A 1 102 ? -33.186 -4.360 42.465 1.00 88.19 102 LEU A N 1
ATOM 790 C CA . LEU A 1 102 ? -33.082 -3.586 43.700 1.00 88.19 102 LEU A CA 1
ATOM 791 C C . LEU A 1 102 ? -32.324 -4.397 44.765 1.00 88.19 102 LEU A C 1
ATOM 793 O O . LEU A 1 102 ? -32.561 -5.591 44.940 1.00 88.19 102 LEU A O 1
ATOM 797 N N . PHE A 1 103 ? -31.384 -3.745 45.444 1.00 85.50 103 PHE A N 1
ATOM 798 C CA . PHE A 1 103 ? -30.453 -4.382 46.380 1.00 85.50 103 PHE A CA 1
ATOM 799 C C . PHE A 1 103 ? -30.343 -3.674 47.729 1.00 85.50 103 PHE A C 1
ATOM 801 O O . PHE A 1 103 ? -30.003 -4.302 48.727 1.00 85.50 103 PHE A O 1
ATOM 808 N N . SER A 1 104 ? -30.633 -2.373 47.774 1.00 88.31 104 SER A N 1
ATOM 809 C CA . SER A 1 104 ? -30.646 -1.587 49.007 1.00 88.31 104 SER A CA 1
ATOM 810 C C . SER A 1 104 ? -31.795 -0.585 48.965 1.00 88.31 104 SER A C 1
ATOM 812 O O . SER A 1 104 ? -31.979 0.106 47.963 1.00 88.31 104 SER A O 1
ATOM 814 N N . ALA A 1 105 ? -32.533 -0.479 50.065 1.00 92.69 105 ALA A N 1
ATOM 815 C CA . ALA A 1 105 ? -33.515 0.570 50.298 1.00 92.69 105 ALA A CA 1
ATOM 816 C C . ALA A 1 105 ? -33.178 1.261 51.622 1.00 92.69 105 ALA A C 1
ATOM 818 O O . ALA A 1 105 ? -32.996 0.584 52.640 1.00 92.69 105 ALA A O 1
ATOM 819 N N . SER A 1 106 ? -33.068 2.589 51.601 1.00 94.31 106 SER A N 1
ATOM 820 C CA . SER A 1 106 ? -32.604 3.370 52.746 1.00 94.31 106 SER A CA 1
ATOM 821 C C . SER A 1 106 ? -33.442 4.623 52.989 1.00 94.31 106 SER A C 1
ATOM 823 O O . SER A 1 106 ? -33.788 5.331 52.047 1.00 94.31 106 SER A O 1
ATOM 825 N N . VAL A 1 107 ? -33.690 4.942 54.260 1.00 96.69 107 VAL A N 1
ATOM 826 C CA . VAL A 1 107 ? -34.199 6.250 54.713 1.00 96.69 107 VAL A CA 1
ATOM 827 C C . VAL A 1 107 ? -33.125 6.903 55.581 1.00 96.69 107 VAL A C 1
ATOM 829 O O . VAL A 1 107 ? -32.597 6.256 56.483 1.00 96.69 107 VAL A O 1
ATOM 832 N N . VAL A 1 108 ? -32.801 8.168 55.320 1.00 97.44 108 VAL A N 1
ATOM 833 C CA . VAL A 1 108 ? -31.807 8.961 56.057 1.00 97.44 108 VAL A CA 1
ATOM 834 C C . VAL A 1 108 ? -32.499 10.194 56.607 1.00 97.44 108 VAL A C 1
ATOM 836 O O . VAL A 1 108 ? -32.877 11.067 55.839 1.00 97.44 108 VAL A O 1
ATOM 839 N N . THR A 1 109 ? -32.688 10.266 57.921 1.00 98.12 109 THR A N 1
ATOM 840 C CA . THR A 1 109 ? -33.351 11.398 58.582 1.00 98.12 109 THR A CA 1
ATOM 841 C C . THR A 1 109 ? -32.336 12.267 59.302 1.00 98.12 109 THR A C 1
ATOM 843 O O . THR A 1 109 ? -31.581 11.757 60.125 1.00 98.12 109 THR A O 1
ATOM 846 N N . PHE A 1 110 ? -32.347 13.566 59.030 1.00 97.94 110 PHE A N 1
ATOM 847 C CA . PHE A 1 110 ? -31.677 14.579 59.839 1.00 97.94 110 PHE A CA 1
ATOM 848 C C . PHE A 1 110 ? -32.713 15.340 60.678 1.00 97.94 110 PHE A C 1
ATOM 850 O O . PHE A 1 110 ? -33.800 15.626 60.178 1.00 97.94 110 PHE A O 1
ATOM 857 N N . THR A 1 111 ? -32.381 15.657 61.932 1.00 95.75 111 THR A N 1
ATOM 858 C CA . THR A 1 111 ? -33.199 16.487 62.832 1.00 95.75 111 THR A CA 1
ATOM 859 C C . THR A 1 111 ? -32.345 17.164 63.900 1.00 95.75 111 THR A C 1
ATOM 861 O O . THR A 1 111 ? -31.315 16.623 64.312 1.00 95.75 111 THR A O 1
ATOM 864 N N . ASP A 1 112 ? -32.765 18.338 64.360 1.00 92.69 112 ASP A N 1
ATOM 865 C CA . ASP A 1 112 ? -32.175 19.026 65.512 1.00 92.69 112 ASP A CA 1
ATOM 866 C C . ASP A 1 112 ? -33.050 18.940 66.769 1.00 92.69 112 ASP A C 1
ATOM 868 O O . ASP A 1 112 ? -32.539 18.862 67.890 1.00 92.69 112 ASP A O 1
ATOM 872 N N . GLY A 1 113 ? -34.370 18.904 66.575 1.00 91.50 113 GLY A N 1
ATOM 873 C CA . GLY A 1 113 ? -35.372 18.952 67.630 1.00 91.50 113 GLY A CA 1
ATOM 874 C C . GLY A 1 113 ? -36.009 17.613 68.022 1.00 91.50 113 GLY A C 1
ATOM 875 O O . GLY A 1 113 ? -35.677 16.519 67.565 1.00 91.50 113 GLY A O 1
ATOM 876 N N . LEU A 1 114 ? -36.993 17.721 68.913 1.00 93.44 114 LEU A N 1
ATOM 877 C CA . LEU A 1 114 ? -37.991 16.680 69.164 1.00 93.44 114 LEU A CA 1
ATOM 878 C C . LEU A 1 114 ? -39.207 16.909 68.255 1.00 93.44 114 LEU A C 1
ATOM 880 O O . LEU A 1 114 ? -39.429 18.023 67.791 1.00 93.44 114 LEU A O 1
ATOM 884 N N . ASP A 1 115 ? -40.041 15.886 68.056 1.00 93.69 115 ASP A N 1
ATOM 885 C CA . ASP A 1 115 ? -41.348 16.094 67.423 1.00 93.69 115 ASP A CA 1
ATOM 886 C C . ASP A 1 115 ? -42.217 17.047 68.261 1.00 93.69 115 ASP A C 1
ATOM 888 O O . ASP A 1 115 ? -42.251 16.943 69.491 1.00 93.69 115 ASP A O 1
ATOM 892 N N . GLN A 1 116 ? -42.906 17.972 67.591 1.00 88.88 116 GLN A N 1
ATOM 893 C CA . GLN A 1 116 ? -43.722 19.013 68.224 1.00 88.88 116 GLN A CA 1
ATOM 894 C C . GLN A 1 116 ? -45.206 18.970 67.817 1.00 88.88 116 GLN A C 1
ATOM 896 O O . GLN A 1 116 ? -45.976 19.821 68.266 1.00 88.88 116 GLN A O 1
ATOM 901 N N . GLY A 1 117 ? -45.636 18.041 66.953 1.00 85.69 117 GLY A N 1
ATOM 902 C CA . GLY A 1 117 ? -46.989 18.122 66.389 1.00 85.69 117 GLY A CA 1
ATOM 903 C C . GLY A 1 117 ? -47.459 16.999 65.466 1.00 85.69 117 GLY A C 1
ATOM 904 O O . GLY A 1 117 ? -48.588 17.077 64.984 1.00 85.69 117 GLY A O 1
ATOM 905 N N . SER A 1 118 ? -46.679 15.945 65.215 1.00 91.44 118 SER A N 1
ATOM 906 C CA . SER A 1 118 ? -47.091 14.871 64.296 1.00 91.44 118 SER A CA 1
ATOM 907 C C . SER A 1 118 ? -48.371 14.167 64.754 1.00 91.44 118 SER A C 1
ATOM 909 O O . SER A 1 118 ? -49.232 13.872 63.925 1.00 91.44 118 SER A O 1
ATOM 911 N N . SER A 1 119 ? -48.562 13.986 66.066 1.00 87.81 119 SER A N 1
ATOM 912 C CA . SER A 1 119 ? -49.803 13.432 66.639 1.00 87.81 119 SER A CA 1
ATOM 913 C C . SER A 1 119 ? -51.001 14.399 66.608 1.00 87.81 119 SER A C 1
ATOM 915 O O . SER A 1 119 ? -52.116 13.986 66.910 1.00 87.81 119 SER A O 1
ATOM 917 N N . MET A 1 120 ? -50.803 15.679 66.258 1.00 84.56 120 MET A N 1
ATOM 918 C CA . MET A 1 120 ? -51.898 16.629 65.989 1.00 84.56 120 MET A CA 1
ATOM 919 C C . MET A 1 120 ? -52.340 16.625 64.520 1.00 84.56 120 MET A C 1
ATOM 921 O O . MET A 1 120 ? -53.417 17.127 64.212 1.00 84.56 120 MET A O 1
ATOM 925 N N . ILE A 1 121 ? -51.512 16.089 63.618 1.00 83.69 121 ILE A N 1
ATOM 926 C CA . ILE A 1 121 ? -51.837 15.920 62.195 1.00 83.69 121 ILE A CA 1
ATOM 927 C C . ILE A 1 121 ? -52.404 14.518 61.938 1.00 83.69 121 ILE A C 1
ATOM 929 O O . ILE A 1 121 ? -53.366 14.370 61.187 1.00 83.69 121 ILE A O 1
ATOM 933 N N . ILE A 1 122 ? -51.837 13.495 62.587 1.00 81.81 122 ILE A N 1
ATOM 934 C CA . ILE A 1 122 ? -52.269 12.097 62.487 1.00 81.81 122 ILE A CA 1
ATOM 935 C C . ILE A 1 122 ? -52.925 11.670 63.806 1.00 81.81 122 ILE A C 1
ATOM 937 O O . ILE A 1 122 ? -52.269 11.174 64.722 1.00 81.81 122 ILE A O 1
ATOM 941 N N . GLU A 1 123 ? -54.247 11.846 63.883 1.00 81.69 123 GLU A N 1
ATOM 942 C CA . GLU A 1 123 ? -55.070 11.554 65.073 1.00 81.69 123 GLU A CA 1
ATOM 943 C C . GLU A 1 123 ? -55.234 10.044 65.381 1.00 81.69 123 GLU A C 1
ATOM 945 O O . GLU A 1 123 ? -55.875 9.670 66.363 1.00 81.69 123 GLU A O 1
ATOM 950 N N . ASP A 1 124 ? -54.643 9.153 64.575 1.00 82.50 124 ASP A N 1
ATOM 951 C CA . ASP A 1 124 ? -54.731 7.691 64.740 1.00 82.50 124 ASP A CA 1
ATOM 952 C C . ASP A 1 124 ? -54.034 7.153 66.006 1.00 82.50 124 ASP A C 1
ATOM 954 O O . ASP A 1 124 ? -54.234 5.994 66.387 1.00 82.50 124 ASP A O 1
ATOM 958 N N . TYR A 1 125 ? -53.186 7.963 66.647 1.00 85.38 125 TYR A N 1
ATOM 959 C CA . TYR A 1 125 ? -52.358 7.557 67.781 1.00 85.38 125 TYR A CA 1
ATOM 960 C C . TYR A 1 125 ? -52.727 8.343 69.050 1.00 85.38 125 TYR A C 1
ATOM 962 O O . TYR A 1 125 ? -52.839 9.564 68.996 1.00 85.38 125 TYR A O 1
ATOM 970 N N . PRO A 1 126 ? -52.812 7.704 70.239 1.00 84.12 126 PRO A N 1
ATOM 971 C CA . PRO A 1 126 ? -53.092 8.401 71.506 1.00 84.12 126 PRO A CA 1
ATOM 972 C C . PRO A 1 126 ? -52.009 9.393 71.982 1.00 84.12 126 PRO A C 1
ATOM 974 O O . PRO A 1 126 ? -52.078 9.861 73.119 1.00 84.12 126 PRO A O 1
ATOM 977 N N . GLY A 1 127 ? -50.976 9.644 71.175 1.00 88.06 127 GLY A N 1
ATOM 978 C CA . GLY A 1 127 ? -49.853 10.531 71.462 1.00 88.06 127 GLY A CA 1
ATOM 979 C C . GLY A 1 127 ? -48.511 9.992 70.958 1.00 88.06 127 GLY A C 1
ATOM 980 O O . GLY A 1 127 ? -48.365 8.809 70.638 1.00 88.06 127 GLY A O 1
ATOM 981 N N . ASP A 1 128 ? -47.517 10.875 70.973 1.00 89.50 128 ASP A N 1
ATOM 982 C CA . ASP A 1 128 ? -46.189 10.743 70.354 1.00 89.50 128 ASP A CA 1
ATOM 983 C C . ASP A 1 128 ? -45.462 9.425 70.632 1.00 89.50 128 ASP A C 1
ATOM 985 O O . ASP A 1 128 ? -44.886 8.820 69.728 1.00 89.50 128 ASP A O 1
ATOM 989 N N . PHE A 1 129 ? -45.526 8.933 71.873 1.00 91.50 129 PHE A N 1
ATOM 990 C CA . PHE A 1 129 ? -44.915 7.658 72.249 1.00 91.50 129 PHE A CA 1
ATOM 991 C C . PHE A 1 129 ? -45.469 6.483 71.429 1.00 91.50 129 PHE A C 1
ATOM 993 O O . PHE A 1 129 ? -44.702 5.624 70.998 1.00 91.50 129 PHE A O 1
ATOM 1000 N N . TRP A 1 130 ? -46.788 6.441 71.215 1.00 92.56 130 TRP A N 1
ATOM 1001 C CA . TRP A 1 130 ? -47.457 5.354 70.498 1.00 92.56 130 TRP A CA 1
ATOM 1002 C C . TRP A 1 130 ? -47.232 5.442 68.992 1.00 92.56 130 TRP A C 1
ATOM 1004 O O . TRP A 1 130 ? -47.055 4.405 68.356 1.00 92.56 130 TRP A O 1
ATOM 1014 N N . TYR A 1 131 ? -47.188 6.660 68.446 1.00 95.00 131 TYR A N 1
ATOM 1015 C CA . TYR A 1 131 ? -46.860 6.893 67.041 1.00 95.00 131 TYR A CA 1
ATOM 1016 C C . TYR A 1 131 ? -45.428 6.425 66.748 1.00 95.00 131 TYR A C 1
ATOM 1018 O O . TYR A 1 131 ? -45.222 5.551 65.908 1.00 95.00 131 TYR A O 1
ATOM 1026 N N . LEU A 1 132 ? -44.440 6.893 67.516 1.00 95.06 132 LEU A N 1
ATOM 1027 C CA . LEU A 1 132 ? -43.042 6.501 67.331 1.00 95.06 132 LEU A CA 1
ATOM 1028 C C . LEU A 1 132 ? -42.805 4.992 67.559 1.00 95.06 132 LEU A C 1
ATOM 1030 O O . LEU A 1 132 ? -41.990 4.376 66.873 1.00 95.06 132 LEU A O 1
ATOM 1034 N N . GLU A 1 133 ? -43.534 4.370 68.490 1.00 94.62 133 GLU A N 1
ATOM 1035 C CA . GLU A 1 133 ? -43.528 2.915 68.698 1.00 94.62 133 GLU A CA 1
ATOM 1036 C C . GLU A 1 133 ? -44.087 2.116 67.513 1.00 94.62 133 GLU A C 1
ATOM 1038 O O . GLU A 1 133 ? -43.646 0.989 67.277 1.00 94.62 133 GLU A O 1
ATOM 1043 N N . ASP A 1 134 ? -45.088 2.635 66.806 1.00 94.56 134 ASP A N 1
ATOM 1044 C CA . ASP A 1 134 ? -45.640 2.003 65.606 1.00 94.56 134 ASP A CA 1
ATOM 1045 C C . ASP A 1 134 ? -44.726 2.233 64.396 1.00 94.56 134 ASP A C 1
ATOM 1047 O O . ASP A 1 134 ? -44.374 1.286 63.692 1.00 94.56 134 ASP A O 1
ATOM 1051 N N . LEU A 1 135 ? -44.245 3.465 64.224 1.00 94.81 135 LEU A N 1
ATOM 1052 C CA . LEU A 1 135 ? -43.304 3.849 63.176 1.00 94.81 135 LEU A CA 1
ATOM 1053 C C . LEU A 1 135 ? -42.012 3.020 63.241 1.00 94.81 135 LEU A C 1
ATOM 1055 O O . LEU A 1 135 ? -41.602 2.456 62.230 1.00 94.81 135 LEU A O 1
ATOM 1059 N N . HIS A 1 136 ? -41.428 2.829 64.431 1.00 96.25 136 HIS A N 1
ATOM 1060 C CA . HIS A 1 136 ? -40.263 1.953 64.623 1.00 96.25 136 HIS A CA 1
ATOM 1061 C C . HIS A 1 136 ? -40.530 0.507 64.171 1.00 96.25 136 HIS A C 1
ATOM 1063 O O . HIS A 1 136 ? -39.689 -0.118 63.517 1.00 96.25 136 HIS A O 1
ATOM 1069 N N . LYS A 1 137 ? -41.720 -0.034 64.475 1.00 95.50 137 LYS A N 1
ATOM 1070 C CA . LYS A 1 137 ? -42.126 -1.378 64.030 1.00 95.50 137 LYS A CA 1
ATOM 1071 C C . LYS A 1 137 ? -42.291 -1.428 62.516 1.00 95.50 137 LYS A C 1
ATOM 1073 O O . LYS A 1 137 ? -41.869 -2.412 61.913 1.00 95.50 137 LYS A O 1
ATOM 1078 N N . ARG A 1 138 ? -42.860 -0.394 61.895 1.00 95.50 138 ARG A N 1
ATOM 1079 C CA . ARG A 1 138 ? -43.027 -0.330 60.438 1.00 95.50 138 ARG A CA 1
ATOM 1080 C C . ARG A 1 138 ? -41.685 -0.204 59.723 1.00 95.50 138 ARG A C 1
ATOM 1082 O O . ARG A 1 138 ? -41.439 -0.999 58.822 1.00 95.50 138 ARG A O 1
ATOM 1089 N N . LEU A 1 139 ? -40.782 0.662 60.181 1.00 94.94 139 LEU A N 1
ATOM 1090 C CA . LEU A 1 139 ? -39.407 0.740 59.670 1.00 94.94 139 LEU A CA 1
ATOM 1091 C C . LEU A 1 139 ? -38.679 -0.614 59.792 1.00 94.94 139 LEU A C 1
ATOM 1093 O O . LEU A 1 139 ? -38.050 -1.058 58.839 1.00 94.94 139 LEU A O 1
ATOM 1097 N N . SER A 1 140 ? -38.825 -1.307 60.929 1.00 93.56 140 SER A N 1
ATOM 1098 C CA . SER A 1 140 ? -38.136 -2.583 61.200 1.00 93.56 140 SER A CA 1
ATOM 1099 C C . SER A 1 140 ? -38.680 -3.795 60.432 1.00 93.56 140 SER A C 1
ATOM 1101 O O . SER A 1 140 ? -37.987 -4.803 60.328 1.00 93.56 140 SER A O 1
ATOM 1103 N N . ASN A 1 141 ? -39.924 -3.737 59.943 1.00 91.94 141 ASN A N 1
ATOM 1104 C CA . ASN A 1 141 ? -40.602 -4.862 59.282 1.00 91.94 141 ASN A CA 1
ATOM 1105 C C . ASN A 1 141 ? -41.002 -4.561 57.825 1.00 91.94 141 ASN A C 1
ATOM 1107 O O . ASN A 1 141 ? -41.696 -5.370 57.209 1.00 91.94 141 ASN A O 1
ATOM 1111 N N . THR A 1 142 ? -40.598 -3.412 57.272 1.00 90.25 142 THR A N 1
ATOM 1112 C CA . THR A 1 142 ? -40.867 -3.074 55.869 1.00 90.25 142 THR A CA 1
ATOM 1113 C C . THR A 1 142 ? -39.878 -3.768 54.940 1.00 90.25 142 THR A C 1
ATOM 1115 O O . THR A 1 142 ? -38.660 -3.645 55.085 1.00 90.25 142 THR A O 1
ATOM 1118 N N . ASP A 1 143 ? -40.440 -4.437 53.940 1.00 89.44 143 ASP A N 1
ATOM 1119 C CA . ASP A 1 143 ? -39.749 -4.953 52.767 1.00 89.44 143 ASP A CA 1
ATOM 1120 C C . ASP A 1 143 ? -40.087 -4.070 51.556 1.00 89.44 143 ASP A C 1
ATOM 1122 O O . ASP A 1 143 ? -41.257 -3.773 51.301 1.00 89.44 143 ASP A O 1
ATOM 1126 N N . ILE A 1 144 ? -39.062 -3.641 50.822 1.00 90.62 144 ILE A N 1
ATOM 1127 C CA . ILE A 1 144 ? -39.172 -2.878 49.579 1.00 90.62 144 ILE A CA 1
ATOM 1128 C C . ILE A 1 144 ? -38.726 -3.796 48.439 1.00 90.62 144 ILE A C 1
ATOM 1130 O O . ILE A 1 144 ? -37.535 -4.005 48.222 1.00 90.62 144 ILE A O 1
ATOM 1134 N N . ALA A 1 145 ? -39.690 -4.365 47.714 1.00 85.06 145 ALA A N 1
ATOM 1135 C CA . ALA A 1 145 ? -39.460 -5.233 46.552 1.00 85.06 145 ALA A CA 1
ATOM 1136 C C . ALA A 1 145 ? -38.505 -6.433 46.797 1.00 85.06 145 ALA A C 1
ATOM 1138 O O . ALA A 1 145 ? -37.755 -6.824 45.901 1.00 85.06 145 ALA A O 1
ATOM 1139 N N . GLY A 1 146 ? -38.551 -7.044 47.985 1.00 83.69 146 GLY A N 1
ATOM 1140 C CA . GLY A 1 146 ? -37.681 -8.150 48.406 1.00 83.69 146 GLY A CA 1
ATOM 1141 C C . GLY A 1 146 ? -36.408 -7.721 49.146 1.00 83.69 146 GLY A C 1
ATOM 1142 O O . GLY A 1 146 ? -35.545 -8.564 49.402 1.00 83.69 146 GLY A O 1
ATOM 1143 N N . VAL A 1 147 ? -36.265 -6.428 49.457 1.00 86.88 147 VAL A N 1
ATOM 1144 C CA . VAL A 1 147 ? -35.126 -5.843 50.175 1.00 86.88 147 VAL A CA 1
ATOM 1145 C C . VAL A 1 147 ? -35.598 -5.220 51.490 1.00 86.88 147 VAL A C 1
ATOM 1147 O O . VAL A 1 147 ? -36.418 -4.304 51.495 1.00 86.88 147 VAL A O 1
ATOM 1150 N N . GLY A 1 148 ? -35.037 -5.666 52.616 1.00 89.62 148 GLY A N 1
ATOM 1151 C CA . GLY A 1 148 ? -35.315 -5.075 53.928 1.00 89.62 148 GLY A CA 1
ATOM 1152 C C . GLY A 1 148 ? -34.817 -3.629 54.045 1.00 89.62 148 GLY A C 1
ATOM 1153 O O . GLY A 1 148 ? -33.718 -3.300 53.589 1.00 89.62 148 GLY A O 1
ATOM 1154 N N . LEU A 1 149 ? -35.619 -2.768 54.673 1.00 93.44 149 LEU A N 1
ATOM 1155 C CA . LEU A 1 149 ? -35.310 -1.346 54.830 1.00 93.44 149 LEU A CA 1
ATOM 1156 C C . LEU A 1 149 ? -34.172 -1.094 55.838 1.00 93.44 149 LEU A C 1
ATOM 1158 O O . LEU A 1 149 ? -34.193 -1.604 56.957 1.00 93.44 149 LEU A O 1
ATOM 1162 N N . SER A 1 150 ? -33.207 -0.246 55.469 1.00 93.69 150 SER A N 1
ATOM 1163 C CA . SER A 1 150 ? -32.222 0.329 56.400 1.00 93.69 150 SER A CA 1
ATOM 1164 C C . SER A 1 150 ? -32.603 1.770 56.743 1.00 93.69 150 SER A C 1
ATOM 1166 O O . SER A 1 150 ? -32.638 2.624 55.861 1.00 93.69 150 SER A O 1
ATOM 1168 N N . ALA A 1 151 ? -32.869 2.072 58.011 1.00 96.56 151 ALA A N 1
ATOM 1169 C CA . ALA A 1 151 ? -33.184 3.435 58.439 1.00 96.56 151 ALA A CA 1
ATOM 1170 C C . ALA A 1 151 ? -32.018 4.031 59.235 1.00 96.56 151 ALA A C 1
ATOM 1172 O O . ALA A 1 151 ? -31.405 3.349 60.059 1.00 96.56 151 ALA A O 1
ATOM 1173 N N . TYR A 1 152 ? -31.711 5.295 58.974 1.00 97.44 152 TYR A N 1
ATOM 1174 C CA . TYR A 1 152 ? -30.613 6.051 59.560 1.00 97.44 152 TYR A CA 1
ATOM 1175 C C . TYR A 1 152 ? -31.156 7.360 60.136 1.00 97.44 152 TYR A C 1
ATOM 1177 O O . TYR A 1 152 ? -31.986 8.013 59.502 1.00 97.44 152 TYR A O 1
ATOM 1185 N N . SER A 1 153 ? -30.678 7.760 61.313 1.00 97.88 153 SER A N 1
ATOM 1186 C CA . SER A 1 153 ? -31.072 9.021 61.953 1.00 97.88 153 SER A CA 1
ATOM 1187 C C . SER A 1 153 ? -29.846 9.779 62.455 1.00 97.88 153 SER A C 1
ATOM 1189 O O . SER A 1 153 ? -29.073 9.228 63.241 1.00 97.88 153 SER A O 1
ATOM 1191 N N . ILE A 1 154 ? -29.688 11.031 62.039 1.00 97.94 154 ILE A N 1
ATOM 1192 C CA . ILE A 1 154 ? -28.615 11.939 62.446 1.00 97.94 154 ILE A CA 1
ATOM 1193 C C . ILE A 1 154 ? -29.251 13.073 63.252 1.00 97.94 154 ILE A C 1
ATOM 1195 O O . ILE A 1 154 ? -30.158 13.742 62.760 1.00 97.94 154 ILE A O 1
ATOM 1199 N N . GLY A 1 155 ? -28.796 13.256 64.489 1.00 96.62 155 GLY A N 1
ATOM 1200 C CA . GLY A 1 155 ? -29.317 14.254 65.415 1.00 96.62 155 GLY A CA 1
ATOM 1201 C C . GLY A 1 155 ? -28.264 15.274 65.829 1.00 96.62 155 GLY A C 1
ATOM 1202 O O . GLY A 1 155 ? -27.296 14.894 66.491 1.00 96.62 155 GLY A O 1
ATOM 1203 N N . LEU A 1 156 ? -28.477 16.549 65.499 1.00 95.06 156 LEU A N 1
ATOM 1204 C CA . LEU A 1 156 ? -27.687 17.680 66.002 1.00 95.06 156 LEU A CA 1
ATOM 1205 C C . LEU A 1 156 ? -28.512 18.425 67.058 1.00 95.06 156 LEU A C 1
ATOM 1207 O O . LEU A 1 156 ? -29.287 19.306 66.723 1.00 95.06 156 LEU A O 1
ATOM 1211 N N . MET A 1 157 ? -28.402 18.017 68.322 1.00 93.31 157 MET A N 1
ATOM 1212 C CA . MET A 1 157 ? -29.321 18.440 69.390 1.00 93.31 157 MET A CA 1
ATOM 1213 C C . MET A 1 157 ? -29.391 19.972 69.552 1.00 93.31 157 MET A C 1
ATOM 1215 O O . MET A 1 157 ? -28.430 20.583 70.024 1.00 93.31 157 MET A O 1
ATOM 1219 N N . GLY A 1 158 ? -30.536 20.565 69.202 1.00 86.50 158 GLY A N 1
ATOM 1220 C CA . GLY A 1 158 ? -30.785 22.007 69.283 1.00 86.50 158 GLY A CA 1
ATOM 1221 C C . GLY A 1 158 ? -30.840 22.548 70.718 1.00 86.50 158 GLY A C 1
ATOM 1222 O O . GLY A 1 158 ? -31.122 21.817 71.673 1.00 86.50 158 GLY A O 1
ATOM 1223 N N . GLU A 1 159 ? -30.594 23.854 70.888 1.00 84.75 159 GLU A N 1
ATOM 1224 C CA . GLU A 1 159 ? -30.580 24.511 72.210 1.00 84.75 159 GLU A CA 1
ATOM 1225 C C . GLU A 1 159 ? -31.942 24.475 72.935 1.00 84.75 159 GLU A C 1
ATOM 1227 O O . GLU A 1 159 ? -32.000 24.589 74.162 1.00 84.75 159 GLU A O 1
ATOM 1232 N N . ASP A 1 160 ? -33.045 24.298 72.203 1.00 83.94 160 ASP A N 1
ATOM 1233 C CA . ASP A 1 160 ? -34.406 24.186 72.737 1.00 83.94 160 ASP A CA 1
ATOM 1234 C C . ASP A 1 160 ? -34.760 22.765 73.233 1.00 83.94 160 ASP A C 1
ATOM 1236 O O . ASP A 1 160 ? -35.777 22.570 73.916 1.00 83.94 160 ASP A O 1
ATOM 1240 N N . VAL A 1 161 ? -33.901 21.767 72.985 1.00 89.12 161 VAL A N 1
ATOM 1241 C CA . VAL A 1 161 ? -34.099 20.375 73.419 1.00 89.12 161 VAL A CA 1
ATOM 1242 C C . VAL A 1 161 ? -33.814 20.213 74.918 1.00 89.12 161 VAL A C 1
ATOM 1244 O O . VAL A 1 161 ? -32.744 19.811 75.369 1.00 89.12 161 VAL A O 1
ATOM 1247 N N . THR A 1 162 ? -34.843 20.443 75.732 1.00 86.88 162 THR A N 1
ATOM 1248 C CA . THR A 1 162 ? -34.761 20.323 77.204 1.00 86.88 162 THR A CA 1
ATOM 1249 C C . THR A 1 162 ? -34.638 18.885 77.745 1.00 86.88 162 THR A C 1
ATOM 1251 O O . THR A 1 162 ? -34.437 18.700 78.947 1.00 86.88 162 THR A O 1
ATOM 1254 N N . ASN A 1 163 ? -34.748 17.851 76.899 1.00 92.94 163 ASN A N 1
ATOM 1255 C CA . ASN A 1 163 ? -34.661 16.442 77.306 1.00 92.94 163 ASN A CA 1
ATOM 1256 C C . ASN A 1 163 ? -33.795 15.607 76.347 1.00 92.94 163 ASN A C 1
ATOM 1258 O O . ASN A 1 163 ? -34.302 14.834 75.531 1.00 92.94 163 ASN A O 1
ATOM 1262 N N . ALA A 1 164 ? -32.475 15.715 76.516 1.00 92.44 164 ALA A N 1
ATOM 1263 C CA . ALA A 1 164 ? -31.477 14.946 75.770 1.00 92.44 164 ALA A CA 1
ATOM 1264 C C . ALA A 1 164 ? -31.758 13.430 75.752 1.00 92.44 164 ALA A C 1
ATOM 1266 O O . ALA A 1 164 ? -31.673 12.795 74.709 1.00 92.44 164 ALA A O 1
ATOM 1267 N N . SER A 1 165 ? -32.171 12.833 76.879 1.00 95.25 165 SER A N 1
ATOM 1268 C CA . SER A 1 165 ? -32.460 11.389 76.935 1.00 95.25 165 SER A CA 1
ATOM 1269 C C . SER A 1 165 ? -33.659 10.974 76.078 1.00 95.25 165 SER A C 1
ATOM 1271 O O . SER A 1 165 ? -33.697 9.842 75.599 1.00 95.25 165 SER A O 1
ATOM 1273 N N . LEU A 1 166 ? -34.646 11.852 75.880 1.00 94.94 166 LEU A N 1
ATOM 1274 C CA . LEU A 1 166 ? -35.745 11.595 74.949 1.00 94.94 166 LEU A CA 1
ATOM 1275 C C . LEU A 1 166 ? -35.260 11.706 73.497 1.00 94.94 166 LEU A C 1
ATOM 1277 O O . LEU A 1 166 ? -35.554 10.818 72.705 1.00 94.94 166 LEU A O 1
ATOM 1281 N N . PHE A 1 167 ? -34.442 12.714 73.184 1.00 95.62 167 PHE A N 1
ATOM 1282 C CA . PHE A 1 167 ? -33.842 12.908 71.859 1.00 95.62 167 PHE A CA 1
ATOM 1283 C C . PHE A 1 167 ? -33.007 11.693 71.418 1.00 95.62 167 PHE A C 1
ATOM 1285 O O . PHE A 1 167 ? -33.327 11.056 70.411 1.00 95.62 167 PHE A O 1
ATOM 1292 N N . SER A 1 168 ? -32.042 11.263 72.240 1.00 95.94 168 SER A N 1
ATOM 1293 C CA . SER A 1 168 ? -31.214 10.070 71.993 1.00 95.94 168 SER A CA 1
ATOM 1294 C C . SER A 1 168 ? -32.038 8.790 71.785 1.00 95.94 168 SER A C 1
ATOM 1296 O O . SER A 1 168 ? -31.660 7.905 71.015 1.00 95.94 168 SER A O 1
ATOM 1298 N N . ASN A 1 169 ? -33.157 8.649 72.506 1.00 96.38 169 ASN A N 1
ATOM 1299 C CA . ASN A 1 169 ? -34.046 7.491 72.385 1.00 96.38 169 ASN A CA 1
ATOM 1300 C C . ASN A 1 169 ? -34.934 7.563 71.138 1.00 96.38 169 ASN A C 1
ATOM 1302 O O . ASN A 1 169 ? -35.238 6.519 70.559 1.00 96.38 169 ASN A O 1
ATOM 1306 N N . ASN A 1 170 ? -35.328 8.763 70.711 1.00 96.81 170 ASN A N 1
ATOM 1307 C CA . ASN A 1 170 ? -36.129 8.954 69.510 1.00 96.81 170 ASN A CA 1
ATOM 1308 C C . ASN A 1 170 ? -35.332 8.600 68.254 1.00 96.81 170 ASN A C 1
ATOM 1310 O O . ASN A 1 170 ? -35.796 7.782 67.463 1.00 96.81 170 ASN A O 1
ATOM 1314 N N . LEU A 1 171 ? -34.095 9.095 68.135 1.00 97.62 171 LEU A N 1
ATOM 1315 C CA . LEU A 1 171 ? -33.173 8.723 67.053 1.00 97.62 171 LEU A CA 1
ATOM 1316 C C . LEU A 1 171 ? -33.027 7.194 66.946 1.00 97.62 171 LEU A C 1
ATOM 1318 O O . LEU A 1 171 ? -33.280 6.604 65.899 1.00 97.62 171 LEU A O 1
ATOM 1322 N N . LYS A 1 172 ? -32.766 6.508 68.067 1.00 97.69 172 LYS A N 1
ATOM 1323 C CA . LYS A 1 172 ? -32.649 5.033 68.114 1.00 97.69 172 LYS A CA 1
ATOM 1324 C C . LYS A 1 172 ? -33.908 4.273 67.686 1.00 97.69 172 LYS A C 1
ATOM 1326 O O . LYS A 1 172 ? -33.785 3.105 67.324 1.00 97.69 172 LYS A O 1
ATOM 1331 N N . LYS A 1 173 ? -35.091 4.897 67.728 1.00 97.62 173 LYS A N 1
ATOM 1332 C CA . LYS A 1 173 ? -36.349 4.333 67.210 1.00 97.62 173 LYS A CA 1
ATOM 1333 C C . LYS A 1 173 ? -36.593 4.664 65.734 1.00 97.62 173 LYS A C 1
ATOM 1335 O O . LYS A 1 173 ? -37.217 3.865 65.041 1.00 97.62 173 LYS A O 1
ATOM 1340 N N . LEU A 1 174 ? -36.082 5.794 65.248 1.00 97.75 174 LEU A N 1
ATOM 1341 C CA . LEU A 1 174 ? -36.098 6.155 63.825 1.00 97.75 174 LEU A CA 1
ATOM 1342 C C . LEU A 1 174 ? -35.014 5.410 63.015 1.00 97.75 174 LEU A C 1
ATOM 1344 O O . LEU A 1 174 ? -35.123 5.308 61.797 1.00 97.75 174 LEU A O 1
ATOM 1348 N N . ALA A 1 175 ? -34.002 4.845 63.679 1.00 97.19 175 ALA A N 1
ATOM 1349 C CA . ALA A 1 175 ? -32.948 4.030 63.077 1.00 97.19 175 ALA A CA 1
ATOM 1350 C C . ALA A 1 175 ? -33.254 2.516 63.071 1.00 97.19 175 ALA A C 1
ATOM 1352 O O . ALA A 1 175 ? -33.751 1.952 64.049 1.00 97.19 175 ALA A O 1
ATOM 1353 N N . VAL A 1 176 ? -32.878 1.833 61.983 1.00 94.56 176 VAL A N 1
ATOM 1354 C CA . VAL A 1 176 ? -32.994 0.376 61.792 1.00 94.56 176 VAL A CA 1
ATOM 1355 C C . VAL A 1 176 ? -31.733 -0.155 61.089 1.00 94.56 176 VAL A C 1
ATOM 1357 O O . VAL A 1 176 ? -31.534 0.158 59.912 1.00 94.56 176 VAL A O 1
ATOM 1360 N N . PRO A 1 177 ? -30.906 -0.986 61.761 1.00 94.50 177 PRO A N 1
ATOM 1361 C CA . PRO A 1 177 ? -30.927 -1.262 63.204 1.00 94.50 177 PRO A CA 1
ATOM 1362 C C . PRO A 1 177 ? -30.676 0.007 64.035 1.00 94.50 177 PRO A C 1
ATOM 1364 O O . PRO A 1 177 ? -30.141 0.990 63.533 1.00 94.50 177 PRO A O 1
ATOM 1367 N N . SER A 1 178 ? -30.963 -0.028 65.339 1.00 91.44 178 SER A N 1
ATOM 1368 C CA . SER A 1 178 ? -30.774 1.122 66.247 1.00 91.44 178 SER A CA 1
ATOM 1369 C C . SER A 1 178 ? -29.321 1.619 66.374 1.00 91.44 178 SER A C 1
ATOM 1371 O O . SER A 1 178 ? -29.082 2.660 66.977 1.00 91.44 178 SER A O 1
ATOM 1373 N N . ALA A 1 179 ? -28.346 0.876 65.836 1.00 93.38 179 ALA A N 1
ATOM 1374 C CA . ALA A 1 179 ? -26.950 1.297 65.699 1.00 93.38 179 ALA A CA 1
ATOM 1375 C C . ALA A 1 179 ? -26.731 2.341 64.582 1.00 93.38 179 ALA A C 1
ATOM 1377 O O . ALA A 1 179 ? -25.692 2.991 64.564 1.00 93.38 179 ALA A O 1
ATOM 1378 N N . ASN A 1 180 ? -27.712 2.536 63.693 1.00 95.62 180 ASN A N 1
ATOM 1379 C CA . ASN A 1 180 ? -27.720 3.573 62.656 1.00 95.62 180 ASN A CA 1
ATOM 1380 C C . ASN A 1 180 ? -28.218 4.943 63.183 1.00 95.62 180 ASN A C 1
ATOM 1382 O O . ASN A 1 180 ? -28.620 5.803 62.394 1.00 95.62 180 ASN A O 1
ATOM 1386 N N . ALA A 1 181 ? -28.249 5.131 64.506 1.00 97.38 181 ALA A N 1
ATOM 1387 C CA . ALA A 1 181 ? -28.562 6.400 65.152 1.00 97.38 181 ALA A CA 1
ATOM 1388 C C . ALA A 1 181 ? -27.269 7.115 65.563 1.00 97.38 181 ALA A C 1
ATOM 1390 O O . ALA A 1 181 ? -26.494 6.588 66.363 1.00 97.38 181 ALA A O 1
ATOM 1391 N N . TYR A 1 182 ? -27.068 8.321 65.036 1.00 97.12 182 TYR A N 1
ATOM 1392 C CA . TYR A 1 182 ? -25.868 9.130 65.216 1.00 97.12 182 TYR A CA 1
ATOM 1393 C C . TYR A 1 182 ? -26.241 10.450 65.887 1.00 97.12 182 TYR A C 1
ATOM 1395 O O . TYR A 1 182 ? -26.955 11.265 65.312 1.00 97.12 182 TYR A O 1
ATOM 1403 N N . GLU A 1 183 ? -25.752 10.664 67.103 1.00 96.62 183 GLU A N 1
ATOM 1404 C CA . GLU A 1 183 ? -25.810 11.962 67.780 1.00 96.62 183 GLU A CA 1
ATOM 1405 C C . GLU A 1 183 ? -24.499 12.698 67.478 1.00 96.62 183 GLU A C 1
ATOM 1407 O O . GLU A 1 183 ? -23.416 12.159 67.726 1.00 96.62 183 GLU A O 1
ATOM 1412 N N . VAL A 1 184 ? -24.590 13.895 66.896 1.00 96.00 184 VAL A N 1
ATOM 1413 C CA . VAL A 1 184 ? -23.447 14.690 66.420 1.00 96.00 184 VAL A CA 1
ATOM 1414 C C . VAL A 1 184 ? -23.409 16.062 67.097 1.00 96.00 184 VAL A C 1
ATOM 1416 O O . VAL A 1 184 ? -24.415 16.542 67.611 1.00 96.00 184 VAL A O 1
ATOM 1419 N N . SER A 1 185 ? -22.225 16.680 67.140 1.00 93.00 185 SER A N 1
ATOM 1420 C CA . SER A 1 185 ? -21.955 17.889 67.938 1.00 93.00 185 SER A CA 1
ATOM 1421 C C . SER A 1 185 ? -21.739 19.173 67.130 1.00 93.00 185 SER A C 1
ATOM 1423 O O . SER A 1 185 ? -21.454 20.210 67.721 1.00 93.00 185 SER A O 1
ATOM 1425 N N . SER A 1 186 ? -21.777 19.103 65.800 1.00 94.12 186 SER A N 1
ATOM 1426 C CA . SER A 1 186 ? -21.632 20.253 64.900 1.00 94.12 186 SER A CA 1
ATOM 1427 C C . SER A 1 186 ? -22.150 19.913 63.505 1.00 94.12 186 SER A C 1
ATOM 1429 O O . SER A 1 186 ? -22.218 18.739 63.131 1.00 94.12 186 SER A O 1
ATOM 1431 N N . MET A 1 187 ? -22.437 20.938 62.703 1.00 92.62 187 MET A N 1
ATOM 1432 C CA . MET A 1 187 ? -22.826 20.764 61.302 1.00 92.62 187 MET A CA 1
ATOM 1433 C C . MET A 1 187 ? -21.702 20.138 60.437 1.00 92.62 187 MET A C 1
ATOM 1435 O O . MET A 1 187 ? -21.980 19.352 59.538 1.00 92.62 187 MET A O 1
ATOM 1439 N N . GLU A 1 188 ? -20.424 20.345 60.785 1.00 92.81 188 GLU A N 1
ATOM 1440 C CA . GLU A 1 188 ? -19.286 19.622 60.176 1.00 92.81 188 GLU A CA 1
ATOM 1441 C C . GLU A 1 188 ? -19.355 18.100 60.419 1.00 92.81 188 GLU A C 1
ATOM 1443 O O . GLU A 1 188 ? -18.988 17.296 59.559 1.00 92.81 188 GLU A O 1
ATOM 1448 N N . ALA A 1 189 ? -19.841 17.680 61.592 1.00 94.00 189 ALA A N 1
ATOM 1449 C CA . ALA A 1 189 ? -20.035 16.268 61.911 1.00 94.00 189 ALA A CA 1
ATOM 1450 C C . ALA A 1 189 ? -21.291 15.681 61.234 1.00 94.00 189 ALA A C 1
ATOM 1452 O O . ALA A 1 189 ? -21.300 14.486 60.929 1.00 94.00 189 ALA A O 1
ATOM 1453 N N . VAL A 1 190 ? -22.309 16.507 60.945 1.00 94.38 190 VAL A N 1
ATOM 1454 C CA . VAL A 1 190 ? -23.434 16.138 60.061 1.00 94.38 190 VAL A CA 1
ATOM 1455 C C . VAL A 1 190 ? -22.910 15.841 58.656 1.00 94.38 190 VAL A C 1
ATOM 1457 O O . VAL A 1 190 ? -23.169 14.754 58.143 1.00 94.38 190 VAL A O 1
ATOM 1460 N N . ASP A 1 191 ? -22.115 16.747 58.075 1.00 93.00 191 ASP A N 1
ATOM 1461 C CA . ASP A 1 191 ? -21.512 16.565 56.748 1.00 93.00 191 ASP A CA 1
ATOM 1462 C C . ASP A 1 191 ? -20.673 15.293 56.679 1.00 93.00 191 ASP A C 1
ATOM 1464 O O . ASP A 1 191 ? -20.955 14.413 55.872 1.00 93.00 191 ASP A O 1
ATOM 1468 N N . HIS A 1 192 ? -19.708 15.124 57.589 1.00 91.44 192 HIS A N 1
ATOM 1469 C CA . HIS A 1 192 ? -18.886 13.915 57.642 1.00 91.44 192 HIS A CA 1
ATOM 1470 C C . HIS A 1 192 ? -19.745 12.638 57.682 1.00 91.44 192 HIS A C 1
ATOM 1472 O O . HIS A 1 192 ? -19.450 11.655 56.996 1.00 91.44 192 HIS A O 1
ATOM 1478 N N . GLN A 1 193 ? -20.836 12.643 58.454 1.00 94.00 193 GLN A N 1
ATOM 1479 C CA . GLN A 1 193 ? -21.730 11.495 58.551 1.00 94.00 193 GLN A CA 1
ATOM 1480 C C . GLN A 1 193 ? -22.566 11.278 57.275 1.00 94.00 193 GLN A C 1
ATOM 1482 O O . GLN A 1 193 ? -22.755 10.122 56.878 1.00 94.00 193 GLN A O 1
ATOM 1487 N N . PHE A 1 194 ? -23.000 12.345 56.597 1.00 94.12 194 PHE A N 1
ATOM 1488 C CA . PHE A 1 194 ? -23.589 12.284 55.256 1.00 94.12 194 PHE A CA 1
ATOM 1489 C C . PHE A 1 194 ? -22.593 11.726 54.226 1.00 94.12 194 PHE A C 1
ATOM 1491 O O . PHE A 1 194 ? -22.935 10.765 53.538 1.00 94.12 194 PHE A O 1
ATOM 1498 N N . GLN A 1 195 ? -21.353 12.224 54.161 1.00 88.75 195 GLN A N 1
ATOM 1499 C CA . GLN A 1 195 ? -20.336 11.737 53.214 1.00 88.75 195 GLN A CA 1
ATOM 1500 C C . GLN A 1 195 ? -20.047 10.236 53.405 1.00 88.75 195 GLN A C 1
ATOM 1502 O O . GLN A 1 195 ? -20.023 9.471 52.436 1.00 88.75 195 GLN A O 1
ATOM 1507 N N . VAL A 1 196 ? -19.909 9.781 54.658 1.00 87.00 196 VAL A N 1
ATOM 1508 C CA . VAL A 1 196 ? -19.748 8.351 54.989 1.00 87.00 196 VAL A CA 1
ATOM 1509 C C . VAL A 1 196 ? -20.964 7.533 54.541 1.00 87.00 196 VAL A C 1
ATOM 1511 O O . VAL A 1 196 ? -20.799 6.455 53.964 1.00 87.00 196 VAL A O 1
ATOM 1514 N N . MET A 1 197 ? -22.187 8.029 54.760 1.00 88.94 197 MET A N 1
ATOM 1515 C CA . MET A 1 197 ? -23.406 7.346 54.309 1.00 88.94 197 MET A CA 1
ATOM 1516 C C . MET A 1 197 ? -23.504 7.283 52.783 1.00 88.94 197 MET A C 1
ATOM 1518 O O . MET A 1 197 ? -23.779 6.207 52.253 1.00 88.94 197 MET A O 1
ATOM 1522 N N . ALA A 1 198 ? -23.223 8.377 52.070 1.00 86.44 198 ALA A N 1
ATOM 1523 C CA . ALA A 1 198 ? -23.233 8.410 50.609 1.00 86.44 198 ALA A CA 1
ATOM 1524 C C . ALA A 1 198 ? -22.232 7.404 50.018 1.00 86.44 198 ALA A C 1
ATOM 1526 O O . ALA A 1 198 ? -22.572 6.643 49.106 1.00 86.44 198 ALA A O 1
ATOM 1527 N N . GLN A 1 199 ? -21.026 7.316 50.589 1.00 78.31 199 GLN A N 1
ATOM 1528 C CA . GLN A 1 199 ? -20.021 6.331 50.183 1.00 78.31 199 GLN A CA 1
ATOM 1529 C C . GLN A 1 199 ? -20.479 4.884 50.451 1.00 78.31 199 GLN A C 1
ATOM 1531 O O . GLN A 1 199 ? -20.363 4.026 49.577 1.00 78.31 199 GLN A O 1
ATOM 1536 N N . GLN A 1 200 ? -21.048 4.595 51.625 1.00 78.88 200 GLN A N 1
ATOM 1537 C CA . GLN A 1 200 ? -21.546 3.251 51.952 1.00 78.88 200 GLN A CA 1
ATOM 1538 C C . GLN A 1 200 ? -22.753 2.838 51.093 1.00 78.88 200 GLN A C 1
ATOM 1540 O O . GLN A 1 200 ? -22.854 1.686 50.668 1.00 78.88 200 GLN A O 1
ATOM 1545 N N . MET A 1 201 ? -23.681 3.760 50.829 1.00 82.00 201 MET A N 1
ATOM 1546 C CA . MET A 1 201 ? -24.879 3.505 50.020 1.00 82.00 201 MET A CA 1
ATOM 1547 C C . MET A 1 201 ? -24.531 3.310 48.544 1.00 82.00 201 MET A C 1
ATOM 1549 O O . MET A 1 201 ? -25.113 2.447 47.888 1.00 82.00 201 MET A O 1
ATOM 1553 N N . SER A 1 202 ? -23.538 4.039 48.035 1.00 74.12 202 SER A N 1
ATOM 1554 C CA . SER A 1 202 ? -23.069 3.892 46.657 1.00 74.12 202 SER A CA 1
ATOM 1555 C C . SER A 1 202 ? -22.151 2.685 46.429 1.00 74.12 202 SER A C 1
ATOM 1557 O O . SER A 1 202 ? -22.176 2.093 45.353 1.00 74.12 202 SER A O 1
ATOM 1559 N N . GLN A 1 203 ? -21.417 2.208 47.438 1.00 68.12 203 GLN A N 1
ATOM 1560 C CA . GLN A 1 203 ? -20.745 0.904 47.343 1.00 68.12 203 GLN A CA 1
ATOM 1561 C C . GLN A 1 203 ? -21.755 -0.246 47.174 1.00 68.12 203 GLN A C 1
ATOM 1563 O O . GLN A 1 203 ? -21.489 -1.194 46.435 1.00 68.12 203 GLN A O 1
ATOM 1568 N N . LYS A 1 204 ? -22.949 -0.138 47.779 1.00 67.81 204 LYS A N 1
ATOM 1569 C CA . LYS A 1 204 ? -24.015 -1.151 47.682 1.00 67.81 204 LYS A CA 1
ATOM 1570 C C . LYS A 1 204 ? -24.710 -1.230 46.314 1.00 67.81 204 LYS A C 1
ATOM 1572 O O . LYS A 1 204 ? -25.336 -2.251 46.051 1.00 67.81 204 LYS A O 1
ATOM 1577 N N . ILE A 1 205 ? -24.607 -0.237 45.421 1.00 74.19 205 ILE A N 1
ATOM 1578 C CA . ILE A 1 205 ? -25.176 -0.361 44.055 1.00 74.19 205 ILE A CA 1
ATOM 1579 C C . ILE A 1 205 ? -24.328 -1.223 43.109 1.00 74.19 205 ILE A C 1
ATOM 1581 O O . ILE A 1 205 ? -24.667 -1.348 41.934 1.00 74.19 205 ILE A O 1
ATOM 1585 N N . TYR A 1 206 ? -23.259 -1.857 43.597 1.00 72.06 206 TYR A N 1
ATOM 1586 C CA . TYR A 1 206 ? -22.462 -2.791 42.812 1.00 72.06 206 TYR A CA 1
ATOM 1587 C C . TYR A 1 206 ? -22.307 -4.128 43.535 1.00 72.06 206 TYR A C 1
ATOM 1589 O O . TYR A 1 206 ? -21.937 -4.197 44.707 1.00 72.06 206 TYR A O 1
ATOM 1597 N N . ASN A 1 207 ? -22.532 -5.210 42.799 1.00 74.25 207 ASN A N 1
ATOM 1598 C CA . ASN A 1 207 ? -22.014 -6.526 43.147 1.00 74.25 207 ASN A CA 1
ATOM 1599 C C . ASN A 1 207 ? -21.030 -6.968 42.072 1.00 74.25 207 ASN A C 1
ATOM 1601 O O . ASN A 1 207 ? -21.089 -6.518 40.932 1.00 74.25 207 ASN A O 1
ATOM 1605 N N . TYR A 1 208 ? -20.170 -7.907 42.416 1.00 77.88 208 TYR A N 1
ATOM 1606 C CA . TYR A 1 208 ? -19.321 -8.577 41.452 1.00 77.88 208 TYR A CA 1
ATOM 1607 C C . TYR A 1 208 ? -19.888 -9.970 41.150 1.00 77.88 208 TYR A C 1
ATOM 1609 O O . TYR A 1 208 ? -20.484 -10.615 42.017 1.00 77.88 208 TYR A O 1
ATOM 1617 N N . ASN A 1 209 ? -19.731 -10.434 39.916 1.00 84.19 209 ASN A N 1
ATOM 1618 C CA . ASN A 1 209 ? -19.704 -11.858 39.604 1.00 84.19 209 ASN A CA 1
ATOM 1619 C C . ASN A 1 209 ? -18.225 -12.230 39.417 1.00 84.19 209 ASN A C 1
ATOM 1621 O O . ASN A 1 209 ? -17.494 -11.552 38.692 1.00 84.19 209 ASN A O 1
ATOM 1625 N N . LEU A 1 210 ? -17.773 -13.259 40.130 1.00 88.81 210 LEU A N 1
ATOM 1626 C CA . LEU A 1 210 ? -16.407 -13.765 40.060 1.00 88.81 210 LEU A CA 1
ATOM 1627 C C . LEU A 1 210 ? -16.422 -15.159 39.431 1.00 88.81 210 LEU A C 1
ATOM 1629 O O . LEU A 1 210 ? -16.794 -16.132 40.082 1.00 88.81 210 LEU A O 1
ATOM 1633 N N . SER A 1 211 ? -15.979 -15.250 38.183 1.00 91.44 211 SER A N 1
ATOM 1634 C CA . SER A 1 211 ? -15.637 -16.510 37.526 1.00 91.44 211 SER A CA 1
ATOM 1635 C C . SER A 1 211 ? -14.226 -16.927 37.945 1.00 91.44 211 SER A C 1
ATOM 1637 O O . SER A 1 211 ? -13.298 -16.130 37.804 1.00 91.44 211 SER A O 1
ATOM 1639 N N . ILE A 1 212 ? -14.033 -18.175 38.384 1.00 93.19 212 ILE A N 1
ATOM 1640 C CA . ILE A 1 212 ? -12.704 -18.770 38.621 1.00 93.19 212 ILE A CA 1
ATOM 1641 C C . ILE A 1 212 ? -12.619 -20.138 37.947 1.00 93.19 212 ILE A C 1
ATOM 1643 O O . ILE A 1 212 ? -13.394 -21.041 38.266 1.00 93.19 212 ILE A O 1
ATOM 1647 N N . THR A 1 213 ? -11.641 -20.313 37.064 1.00 93.38 213 THR A N 1
ATOM 1648 C CA . THR A 1 213 ? -11.311 -21.583 36.411 1.00 93.38 213 THR A CA 1
ATOM 1649 C C . THR A 1 213 ? -10.133 -22.237 37.124 1.00 93.38 213 THR A C 1
ATOM 1651 O O . THR A 1 213 ? -9.115 -21.595 37.357 1.00 93.38 213 THR A O 1
ATOM 1654 N N . ILE A 1 214 ? -10.255 -23.515 37.490 1.00 93.06 214 ILE A N 1
ATOM 1655 C CA . ILE A 1 214 ? -9.153 -24.287 38.091 1.00 93.06 214 ILE A CA 1
ATOM 1656 C C . ILE A 1 214 ? -9.068 -25.698 37.511 1.00 93.06 214 ILE A C 1
ATOM 1658 O O . ILE A 1 214 ? -10.104 -26.257 37.143 1.00 93.06 214 ILE A O 1
ATOM 1662 N N . PRO A 1 215 ? -7.881 -26.333 37.479 1.00 90.81 215 PRO A N 1
ATOM 1663 C CA . PRO A 1 215 ? -7.798 -27.776 37.278 1.00 90.81 215 PRO A CA 1
ATOM 1664 C C . PRO A 1 215 ? -8.555 -28.491 38.408 1.00 90.81 215 PRO A C 1
ATOM 1666 O O . PRO A 1 215 ? -8.376 -28.175 39.586 1.00 90.81 215 PRO A O 1
ATOM 1669 N N . GLY A 1 216 ? -9.421 -29.446 38.062 1.00 87.25 216 GLY A N 1
ATOM 1670 C CA . GLY A 1 216 ? -10.281 -30.143 39.021 1.00 87.25 216 GLY A CA 1
ATOM 1671 C C . GLY A 1 216 ? -9.473 -30.987 40.022 1.00 87.25 216 GLY A C 1
ATOM 1672 O O . GLY A 1 216 ? -8.875 -31.984 39.609 1.00 87.25 216 GLY A O 1
ATOM 1673 N N . PRO A 1 217 ? -9.450 -30.649 41.328 1.00 90.75 217 PRO A N 1
ATOM 1674 C CA . PRO A 1 217 ? -8.639 -31.369 42.308 1.00 90.75 217 PRO A CA 1
ATOM 1675 C C . PRO A 1 217 ? -9.251 -32.731 42.684 1.00 90.75 217 PRO A C 1
ATOM 1677 O O . PRO A 1 217 ? -10.332 -33.118 42.238 1.00 90.75 217 PRO A O 1
ATOM 1680 N N . ALA A 1 218 ? -8.571 -33.487 43.548 1.00 91.50 218 ALA A N 1
ATOM 1681 C CA . ALA A 1 218 ? -9.087 -34.768 44.029 1.00 91.50 218 ALA A CA 1
ATOM 1682 C C . ALA A 1 218 ? -10.425 -34.602 44.782 1.00 91.50 218 ALA A C 1
ATOM 1684 O O . ALA A 1 218 ? -10.649 -33.607 45.480 1.00 91.50 218 ALA A O 1
ATOM 1685 N N . ASN A 1 219 ? -11.309 -35.600 44.682 1.00 95.38 219 ASN A N 1
ATOM 1686 C CA . ASN A 1 219 ? -12.617 -35.571 45.338 1.00 95.38 219 ASN A CA 1
ATOM 1687 C C . ASN A 1 219 ? -12.501 -35.333 46.857 1.00 95.38 219 ASN A C 1
ATOM 1689 O O . ASN A 1 219 ? -11.802 -36.069 47.551 1.00 95.38 219 ASN A O 1
ATOM 1693 N N . GLY A 1 220 ? -13.222 -34.340 47.376 1.00 93.19 220 GLY A N 1
ATOM 1694 C CA . GLY A 1 220 ? -13.220 -33.958 48.791 1.00 93.19 220 GLY A CA 1
ATOM 1695 C C . GLY A 1 220 ? -12.122 -32.971 49.201 1.00 93.19 220 GLY A C 1
ATOM 1696 O O . GLY A 1 220 ? -12.115 -32.551 50.361 1.00 93.19 220 GLY A O 1
ATOM 1697 N N . THR A 1 221 ? -11.231 -32.566 48.286 1.00 95.06 221 THR A N 1
ATOM 1698 C CA . THR A 1 221 ? -10.214 -31.530 48.547 1.00 95.06 221 THR A CA 1
ATOM 1699 C C . THR A 1 221 ? -10.882 -30.231 48.977 1.00 95.06 221 THR A C 1
ATOM 1701 O O . THR A 1 221 ? -11.815 -29.763 48.321 1.00 95.06 221 THR A O 1
ATOM 1704 N N . LYS A 1 222 ? -10.408 -29.638 50.079 1.00 96.56 222 LYS A N 1
ATOM 1705 C CA . LYS A 1 222 ? -10.827 -28.291 50.476 1.00 96.56 222 LYS A CA 1
ATOM 1706 C C . LYS A 1 222 ? -10.007 -27.273 49.683 1.00 96.56 222 LYS A C 1
ATOM 1708 O O . LYS A 1 222 ? -8.779 -27.311 49.726 1.00 96.56 222 LYS A O 1
ATOM 1713 N N . VAL A 1 223 ? -10.701 -26.392 48.979 1.00 96.31 223 VAL A N 1
ATOM 1714 C CA . VAL A 1 223 ? -10.153 -25.331 48.132 1.00 96.31 223 VAL A CA 1
ATOM 1715 C C . VAL A 1 223 ? -10.439 -23.989 48.804 1.00 96.31 223 VAL A C 1
ATOM 1717 O O . VAL A 1 223 ? -11.518 -23.814 49.376 1.00 96.31 223 VAL A O 1
ATOM 1720 N N . ARG A 1 224 ? -9.492 -23.051 48.744 1.00 97.12 224 ARG A N 1
ATOM 1721 C CA . ARG A 1 224 ? -9.668 -21.651 49.155 1.00 97.12 224 ARG A CA 1
ATOM 1722 C C . ARG A 1 224 ? -9.161 -20.721 48.054 1.00 97.12 224 ARG A C 1
ATOM 1724 O O . ARG A 1 224 ? -8.100 -20.971 47.485 1.00 97.12 224 ARG A O 1
ATOM 1731 N N . PHE A 1 225 ? -9.907 -19.656 47.797 1.00 95.44 225 PHE A N 1
ATOM 1732 C CA . PHE A 1 225 ? -9.561 -18.548 46.915 1.00 95.44 225 PHE A CA 1
ATOM 1733 C C . PHE A 1 225 ? -9.400 -17.299 47.781 1.00 95.44 225 PHE A C 1
ATOM 1735 O O . PHE A 1 225 ? -10.385 -16.826 48.346 1.00 95.44 225 PHE A O 1
ATOM 1742 N N . THR A 1 226 ? -8.174 -16.811 47.944 1.00 94.31 226 THR A N 1
ATOM 1743 C CA . THR A 1 226 ? -7.877 -15.562 48.672 1.00 94.31 226 THR A CA 1
ATOM 1744 C C . THR A 1 226 ? -7.905 -14.395 47.692 1.00 94.31 226 THR A C 1
ATOM 1746 O O . THR A 1 226 ? -7.486 -14.583 46.553 1.00 94.31 226 THR A O 1
ATOM 1749 N N . LEU A 1 227 ? -8.389 -13.224 48.108 1.00 90.12 227 LEU A N 1
ATOM 1750 C CA . LEU A 1 227 ? -8.662 -12.066 47.235 1.00 90.12 227 LEU A CA 1
ATOM 1751 C C . LEU A 1 227 ? -7.859 -10.804 47.612 1.00 90.12 227 LEU A C 1
ATOM 1753 O O . LEU A 1 227 ? -8.038 -9.744 47.012 1.00 90.12 227 LEU A O 1
ATOM 1757 N N . ASP A 1 228 ? -6.987 -10.914 48.612 1.00 88.00 228 ASP A N 1
ATOM 1758 C CA . ASP A 1 228 ? -6.342 -9.820 49.345 1.00 88.00 228 ASP A CA 1
ATOM 1759 C C . ASP A 1 228 ? -4.803 -9.828 49.285 1.00 88.00 228 ASP A C 1
ATOM 1761 O O . ASP A 1 228 ? -4.163 -9.142 50.072 1.00 88.00 228 ASP A O 1
ATOM 1765 N N . ASP A 1 229 ? -4.228 -10.549 48.316 1.00 86.44 229 ASP A N 1
ATOM 1766 C CA . ASP A 1 229 ? -2.784 -10.655 48.038 1.00 86.44 229 ASP A CA 1
ATOM 1767 C C . ASP A 1 229 ? -1.916 -10.984 49.265 1.00 86.44 229 ASP A C 1
ATOM 1769 O O . ASP A 1 229 ? -1.239 -10.140 49.851 1.00 86.44 229 ASP A O 1
ATOM 1773 N N . VAL A 1 230 ? -1.954 -12.258 49.656 1.00 87.75 230 VAL A N 1
ATOM 1774 C CA . VAL A 1 230 ? -1.263 -12.780 50.839 1.00 87.75 230 VAL A CA 1
ATOM 1775 C C . VAL A 1 230 ? -0.218 -13.837 50.486 1.00 87.75 230 VAL A C 1
ATOM 1777 O O . VAL A 1 230 ? -0.375 -14.602 49.533 1.00 87.75 230 VAL A O 1
ATOM 1780 N N . ASP A 1 231 ? 0.819 -13.943 51.317 1.00 88.56 231 ASP A N 1
ATOM 1781 C CA . ASP A 1 231 ? 1.841 -14.996 51.223 1.00 88.56 231 ASP A CA 1
ATOM 1782 C C . ASP A 1 231 ? 1.384 -16.345 51.814 1.00 88.56 231 ASP A C 1
ATOM 1784 O O . ASP A 1 231 ? 2.002 -17.383 51.561 1.00 88.56 231 ASP A O 1
ATOM 1788 N N . SER A 1 232 ? 0.288 -16.362 52.582 1.00 91.62 232 SER A N 1
ATOM 1789 C CA . SER A 1 232 ? -0.292 -17.570 53.177 1.00 91.62 232 SER A CA 1
ATOM 1790 C C . SER A 1 232 ? -1.819 -17.533 53.195 1.00 91.62 232 SER A C 1
ATOM 1792 O O . SER A 1 232 ? -2.434 -16.565 53.639 1.00 91.62 232 SER A O 1
ATOM 1794 N N . ALA A 1 233 ? -2.440 -18.662 52.843 1.00 92.00 233 ALA A N 1
ATOM 1795 C CA . ALA A 1 233 ? -3.881 -18.890 52.967 1.00 92.00 233 ALA A CA 1
ATOM 1796 C C . ALA A 1 233 ? -4.464 -18.584 54.359 1.00 92.00 233 ALA A C 1
ATOM 1798 O O . ALA A 1 233 ? -5.669 -18.354 54.460 1.00 92.00 233 ALA A O 1
ATOM 1799 N N . THR A 1 234 ? -3.659 -18.661 55.426 1.00 92.75 234 THR A N 1
ATOM 1800 C CA . THR A 1 234 ? -4.091 -18.405 56.814 1.00 92.75 234 THR A CA 1
ATOM 1801 C C . THR A 1 234 ? -4.250 -16.932 57.147 1.00 92.75 234 THR A C 1
ATOM 1803 O O . THR A 1 234 ? -4.997 -16.616 58.068 1.00 92.75 234 THR A O 1
ATOM 1806 N N . ASP A 1 235 ? -3.558 -16.065 56.415 1.00 93.00 235 ASP A N 1
ATOM 1807 C CA . ASP A 1 235 ? -3.388 -14.659 56.784 1.00 93.00 235 ASP A CA 1
ATOM 1808 C C . ASP A 1 235 ? -4.435 -13.783 56.071 1.00 93.00 235 ASP A C 1
ATOM 1810 O O . ASP A 1 235 ? -4.739 -12.674 56.511 1.00 93.00 235 ASP A O 1
ATOM 1814 N N . SER A 1 236 ? -5.047 -14.341 55.019 1.00 92.19 236 SER A N 1
ATOM 1815 C CA . SER A 1 236 ? -6.175 -13.772 54.286 1.00 92.19 236 SER A CA 1
ATOM 1816 C C . SER A 1 236 ? -7.362 -13.461 55.198 1.00 92.19 236 SER A C 1
ATOM 1818 O O . SER A 1 236 ? -7.885 -14.331 55.902 1.00 92.19 236 SER A O 1
ATOM 1820 N N . GLN A 1 237 ? -7.808 -12.213 55.126 1.00 90.44 237 GLN A N 1
ATOM 1821 C CA . GLN A 1 237 ? -9.054 -11.711 55.690 1.00 90.44 237 GLN A CA 1
ATOM 1822 C C . GLN A 1 237 ? -10.202 -11.787 54.672 1.00 90.44 237 GLN A C 1
ATOM 1824 O O . GLN A 1 237 ? -11.363 -11.793 55.079 1.00 90.44 237 GLN A O 1
ATOM 1829 N N . ILE A 1 238 ? -9.900 -11.871 53.370 1.00 90.56 238 ILE A N 1
ATOM 1830 C CA . ILE A 1 238 ? -10.875 -11.833 52.272 1.00 90.56 238 ILE A CA 1
ATOM 1831 C C . ILE A 1 238 ? -10.752 -13.100 51.411 1.00 90.56 238 ILE A C 1
ATOM 1833 O O . ILE A 1 238 ? -9.904 -13.183 50.520 1.00 90.56 238 ILE A O 1
ATOM 1837 N N . TYR A 1 239 ? -11.603 -14.103 51.651 1.00 93.25 239 TYR A N 1
ATOM 1838 C CA . TYR A 1 239 ? -11.557 -15.371 50.914 1.00 93.25 239 TYR A CA 1
ATOM 1839 C C . TYR A 1 239 ? -12.904 -16.087 50.758 1.00 93.25 239 TYR A C 1
ATOM 1841 O O . TYR A 1 239 ? -13.838 -15.931 51.545 1.00 93.25 239 TYR A O 1
ATOM 1849 N N . ILE A 1 240 ? -12.952 -16.955 49.746 1.00 95.81 240 ILE A N 1
ATOM 1850 C CA . ILE A 1 240 ? -14.013 -17.940 49.507 1.00 95.81 240 ILE A CA 1
ATOM 1851 C C . ILE A 1 240 ? -13.408 -19.332 49.704 1.00 95.81 240 ILE A C 1
ATOM 1853 O O . ILE A 1 240 ? -12.325 -19.609 49.189 1.00 95.81 240 ILE A O 1
ATOM 1857 N N . GLU A 1 241 ? -14.071 -20.241 50.415 1.00 96.38 241 GLU A N 1
ATOM 1858 C CA . GLU A 1 241 ? -13.603 -21.629 50.540 1.00 96.38 241 GLU A CA 1
ATOM 1859 C C . GLU A 1 241 ? -14.729 -22.656 50.427 1.00 96.38 241 GLU A C 1
ATOM 1861 O O . GLU A 1 241 ? -15.880 -22.363 50.720 1.00 96.38 241 GLU A O 1
ATOM 1866 N N . GLY A 1 242 ? -14.403 -23.884 50.020 1.00 96.75 242 GLY A N 1
ATOM 1867 C CA . GLY A 1 242 ? -15.363 -24.986 49.909 1.00 96.75 242 GLY A CA 1
ATOM 1868 C C . GLY A 1 242 ? -14.684 -26.334 49.670 1.00 96.75 242 GLY A C 1
ATOM 1869 O O . GLY A 1 242 ? -13.462 -26.415 49.553 1.00 96.75 242 GLY A O 1
ATOM 1870 N N . LYS A 1 243 ? -15.457 -27.422 49.600 1.00 97.00 243 LYS A N 1
ATOM 1871 C CA . LYS A 1 243 ? -14.956 -28.763 49.246 1.00 97.00 243 LYS A CA 1
ATOM 1872 C C . LYS A 1 243 ? -15.360 -29.145 47.831 1.00 97.00 243 LYS A C 1
ATOM 1874 O O . LYS A 1 243 ? -16.552 -29.164 47.521 1.00 97.00 243 LYS A O 1
ATOM 1879 N N . PHE A 1 244 ? -14.384 -29.498 47.001 1.00 96.94 244 PHE A N 1
ATOM 1880 C CA . PHE A 1 244 ? -14.624 -29.941 45.631 1.00 96.94 244 PHE A CA 1
ATOM 1881 C C . PHE A 1 244 ? -15.246 -31.341 45.597 1.00 96.94 244 PHE A C 1
ATOM 1883 O O . PHE A 1 244 ? -14.707 -32.291 46.168 1.00 96.94 244 PHE A O 1
ATOM 1890 N N . ASN A 1 245 ? -16.374 -31.475 44.905 1.00 96.25 245 ASN A N 1
ATOM 1891 C CA . ASN A 1 245 ? -17.027 -32.742 44.618 1.00 96.25 245 ASN A CA 1
ATOM 1892 C C . ASN A 1 245 ? -16.772 -33.117 43.155 1.00 96.25 245 ASN A C 1
ATOM 1894 O O . ASN A 1 245 ? -17.283 -32.487 42.228 1.00 96.25 245 ASN A O 1
ATOM 1898 N N . LEU A 1 246 ? -16.003 -34.186 42.957 1.00 93.81 246 LEU A N 1
ATOM 1899 C CA . LEU A 1 246 ? -15.613 -34.671 41.639 1.00 93.81 246 LEU A CA 1
ATOM 1900 C C . LEU A 1 246 ? -16.817 -35.196 40.844 1.00 93.81 246 LEU A C 1
ATOM 1902 O O . LEU A 1 246 ? -16.827 -35.056 39.627 1.00 93.81 246 LEU A O 1
ATOM 1906 N N . SER A 1 247 ? -17.826 -35.782 41.495 1.00 93.00 247 SER A N 1
ATOM 1907 C CA . SER A 1 247 ? -18.980 -36.385 40.803 1.00 93.00 247 SER A CA 1
ATOM 1908 C C . SER A 1 247 ? -19.947 -35.352 40.217 1.00 93.00 247 SER A C 1
ATOM 1910 O O . SER A 1 247 ? -20.493 -35.576 39.142 1.00 93.00 247 SER A O 1
ATOM 1912 N N . SER A 1 248 ? -20.120 -34.212 40.891 1.00 92.94 248 SER A N 1
ATOM 1913 C CA . SER A 1 248 ? -21.016 -33.118 40.486 1.00 92.94 248 SER A CA 1
ATOM 1914 C C . SER A 1 248 ? -20.286 -31.895 39.925 1.00 92.94 248 SER A C 1
ATOM 1916 O O . SER A 1 248 ? -20.937 -30.904 39.609 1.00 92.94 248 SER A O 1
ATOM 1918 N N . ARG A 1 249 ? -18.945 -31.938 39.843 1.00 95.00 249 ARG A N 1
ATOM 1919 C CA . ARG A 1 249 ? -18.069 -30.812 39.456 1.00 95.00 249 ARG A CA 1
ATOM 1920 C C . ARG A 1 249 ? -18.350 -29.525 40.242 1.00 95.00 249 ARG A C 1
ATOM 1922 O O . ARG A 1 249 ? -18.200 -28.433 39.717 1.00 95.00 249 ARG A O 1
ATOM 1929 N N . SER A 1 250 ? -18.778 -29.647 41.497 1.00 96.12 250 SER A N 1
ATOM 1930 C CA . SER A 1 250 ? -19.275 -28.528 42.304 1.00 96.12 250 SER A CA 1
ATOM 1931 C C . SER A 1 250 ? -18.411 -28.288 43.540 1.00 96.12 250 SER A C 1
ATOM 1933 O O . SER A 1 250 ? -17.818 -29.221 44.085 1.00 96.12 250 SER A O 1
ATOM 1935 N N . LEU A 1 251 ? -18.396 -27.059 44.047 1.00 97.25 251 LEU A N 1
ATOM 1936 C CA . LEU A 1 251 ? -17.937 -26.768 45.404 1.00 97.25 251 LEU A CA 1
ATOM 1937 C C . LEU A 1 251 ? -19.112 -26.921 46.374 1.00 97.25 251 LEU A C 1
ATOM 1939 O O . LEU A 1 251 ? -20.234 -26.516 46.079 1.00 97.25 251 LEU A O 1
ATOM 1943 N N . THR A 1 252 ? -18.867 -27.539 47.526 1.00 96.75 252 THR A N 1
ATOM 1944 C CA . THR A 1 252 ? -19.882 -27.863 48.542 1.00 96.75 252 THR A CA 1
ATOM 1945 C C . THR A 1 252 ? -19.434 -27.406 49.924 1.00 96.75 252 THR A C 1
ATOM 1947 O O . THR A 1 252 ? -18.241 -27.430 50.232 1.00 96.75 252 THR A O 1
ATOM 1950 N N . GLY A 1 253 ? -20.387 -26.985 50.761 1.00 95.69 253 GLY A N 1
ATOM 1951 C CA . GLY A 1 253 ? -20.080 -26.354 52.046 1.00 95.69 253 GLY A CA 1
ATOM 1952 C C . GLY A 1 253 ? -19.303 -25.052 51.861 1.00 95.69 253 GLY A C 1
ATOM 1953 O O . GLY A 1 253 ? -18.325 -24.834 52.571 1.00 95.69 253 GLY A O 1
ATOM 1954 N N . VAL A 1 254 ? -19.687 -24.261 50.853 1.00 97.19 254 VAL A N 1
ATOM 1955 C CA . VAL A 1 254 ? -19.011 -23.006 50.515 1.00 97.19 254 VAL A CA 1
ATOM 1956 C C . VAL A 1 254 ? -19.267 -21.962 51.599 1.00 97.19 254 VAL A C 1
ATOM 1958 O O . VAL A 1 254 ? -20.408 -21.794 52.036 1.00 97.19 254 VAL A O 1
ATOM 1961 N N . THR A 1 255 ? -18.209 -21.281 52.027 1.00 96.00 255 THR A N 1
ATOM 1962 C CA . THR A 1 255 ? -18.252 -20.149 52.955 1.00 96.00 255 THR A CA 1
ATOM 1963 C C . THR A 1 255 ? -17.481 -18.961 52.388 1.00 96.00 255 THR A C 1
ATOM 1965 O O . THR A 1 255 ? -16.574 -19.109 51.564 1.00 96.00 255 THR A O 1
ATOM 1968 N N . TYR A 1 256 ? -17.871 -17.776 52.846 1.00 93.56 256 TYR A N 1
ATOM 1969 C CA . TYR A 1 256 ? -17.359 -16.481 52.420 1.00 93.56 256 TYR A CA 1
ATOM 1970 C C . TYR A 1 256 ? -16.896 -15.730 53.673 1.00 93.56 256 TYR A C 1
ATOM 1972 O O . TYR A 1 256 ? -17.560 -15.810 54.708 1.00 93.56 256 TYR A O 1
ATOM 1980 N N . HIS A 1 257 ? -15.737 -15.079 53.609 1.00 92.25 257 HIS A N 1
ATOM 1981 C CA . HIS A 1 257 ? -15.115 -14.377 54.732 1.00 92.25 257 HIS A CA 1
ATOM 1982 C C . HIS A 1 257 ? -14.540 -13.054 54.222 1.00 92.25 257 HIS A C 1
ATOM 1984 O O . HIS A 1 257 ? -13.815 -13.064 53.227 1.00 92.25 257 HIS A O 1
ATOM 1990 N N . GLY A 1 258 ? -14.895 -11.922 54.841 1.00 87.69 258 GLY A N 1
ATOM 1991 C CA . GLY A 1 258 ? -14.558 -10.582 54.336 1.00 87.69 258 GLY A CA 1
ATOM 1992 C C . GLY A 1 258 ? -15.315 -10.179 53.059 1.00 87.69 258 GLY A C 1
ATOM 1993 O O . GLY A 1 258 ? -15.147 -9.065 52.559 1.00 87.69 258 GLY A O 1
ATOM 1994 N N . VAL A 1 259 ? -16.151 -11.078 52.527 1.00 86.31 259 VAL A N 1
ATOM 1995 C CA . VAL A 1 259 ? -17.089 -10.857 51.420 1.00 86.31 259 VAL A CA 1
ATOM 1996 C C . VAL A 1 259 ? -18.396 -11.588 51.717 1.00 86.31 259 VAL A C 1
ATOM 1998 O O . VAL A 1 259 ? -18.395 -12.638 52.358 1.00 86.31 259 VAL A O 1
ATOM 2001 N N . SER A 1 260 ? -19.492 -11.091 51.155 1.00 84.25 260 SER A N 1
ATOM 2002 C CA . SER A 1 260 ? -20.763 -11.819 51.035 1.00 84.25 260 SER A CA 1
ATOM 2003 C C . SER A 1 260 ? -20.973 -12.310 49.594 1.00 84.25 260 SER A C 1
ATOM 2005 O O . SER A 1 260 ? -20.265 -11.871 48.691 1.00 84.25 260 SER A O 1
ATOM 2007 N N . SER A 1 261 ? -21.906 -13.245 49.366 1.00 86.12 261 SER A N 1
ATOM 2008 C CA . SER A 1 261 ? -22.261 -13.776 48.036 1.00 86.12 261 SER A CA 1
ATOM 2009 C C . SER A 1 261 ? -23.704 -14.279 48.000 1.00 86.12 261 SER A C 1
ATOM 2011 O O . SER A 1 261 ? -24.202 -14.811 48.993 1.00 86.12 261 SER A O 1
ATOM 2013 N N . SER A 1 262 ? -24.356 -14.202 46.834 1.00 82.69 262 SER A N 1
ATOM 2014 C CA . SER A 1 262 ? -25.672 -14.813 46.601 1.00 82.69 262 SER A CA 1
ATOM 2015 C C . SER A 1 262 ? -25.616 -16.276 46.137 1.00 82.69 262 SER A C 1
ATOM 2017 O O . SER A 1 262 ? -26.663 -16.909 46.034 1.00 82.69 262 SER A O 1
ATOM 2019 N N . SER A 1 263 ? -24.430 -16.843 45.882 1.00 84.44 263 SER A N 1
ATOM 2020 C CA . SER A 1 263 ? -24.291 -18.211 45.333 1.00 84.44 263 SER A CA 1
ATOM 2021 C C . SER A 1 263 ? -24.519 -19.337 46.353 1.00 84.44 263 SER A C 1
ATOM 2023 O O . SER A 1 263 ? -24.562 -20.514 45.993 1.00 84.44 263 SER A O 1
ATOM 2025 N N . GLY A 1 264 ? -24.699 -18.994 47.631 1.00 88.81 264 GLY A N 1
ATOM 2026 C CA . GLY A 1 264 ? -25.025 -19.943 48.694 1.00 88.81 264 GLY A CA 1
ATOM 2027 C C . GLY A 1 264 ? -23.917 -20.962 48.992 1.00 88.81 264 GLY A C 1
ATOM 2028 O O . GLY A 1 264 ? -22.758 -20.804 48.630 1.00 88.81 264 GLY A O 1
ATOM 2029 N N . SER A 1 265 ? -24.269 -22.041 49.694 1.00 93.31 265 SER A N 1
ATOM 2030 C CA . SER A 1 265 ? -23.296 -23.019 50.207 1.00 93.31 265 SER A CA 1
ATOM 2031 C C . SER A 1 265 ? -22.935 -24.142 49.224 1.00 93.31 265 SER A C 1
ATOM 2033 O O . SER A 1 265 ? -22.282 -25.117 49.613 1.00 93.31 265 SER A O 1
ATOM 2035 N N . THR A 1 266 ? -23.404 -24.097 47.975 1.00 95.06 266 THR A N 1
ATOM 2036 C CA . THR A 1 266 ? -23.077 -25.085 46.934 1.00 95.06 266 THR A CA 1
ATOM 2037 C C . THR A 1 266 ? -23.074 -24.416 45.570 1.00 95.06 266 THR A C 1
ATOM 2039 O O . THR A 1 266 ? -24.115 -23.967 45.105 1.00 95.06 266 THR A O 1
ATOM 2042 N N . VAL A 1 267 ? -21.907 -24.397 44.929 1.00 96.38 267 VAL A N 1
ATOM 2043 C CA . VAL A 1 267 ? -21.669 -23.711 43.655 1.00 96.38 267 VAL A CA 1
ATOM 2044 C C . VAL A 1 267 ? -21.364 -24.758 42.592 1.00 96.38 267 VAL A C 1
ATOM 2046 O O . VAL A 1 267 ? -20.403 -25.522 42.720 1.00 96.38 267 VAL A O 1
ATOM 2049 N N . ALA A 1 268 ? -22.212 -24.839 41.567 1.00 94.38 268 ALA A N 1
ATOM 2050 C CA . ALA A 1 268 ? -21.999 -25.725 40.427 1.00 94.38 268 ALA A CA 1
ATOM 2051 C C . ALA A 1 268 ? -20.838 -25.213 39.562 1.00 94.38 268 ALA A C 1
ATOM 2053 O O . ALA A 1 268 ? -20.644 -24.006 39.437 1.00 94.38 268 ALA A O 1
ATOM 2054 N N . GLY A 1 269 ? -20.072 -26.130 38.973 1.00 92.81 269 GLY A N 1
ATOM 2055 C CA . GLY A 1 269 ? -18.982 -25.798 38.064 1.00 92.81 269 GLY A CA 1
ATOM 2056 C C . GLY A 1 269 ? -19.233 -26.313 36.650 1.00 92.81 269 GLY A C 1
ATOM 2057 O O . GLY A 1 269 ? -19.803 -27.390 36.460 1.00 92.81 269 GLY A O 1
ATOM 2058 N N . VAL A 1 270 ? -18.784 -25.551 35.656 1.00 93.38 270 VAL A N 1
ATOM 2059 C CA . VAL A 1 270 ? -18.808 -25.931 34.237 1.00 93.38 270 VAL A CA 1
ATOM 2060 C C . VAL A 1 270 ? -17.459 -26.557 33.888 1.00 93.38 270 VAL A C 1
ATOM 2062 O O . VAL A 1 270 ? -16.424 -25.919 34.068 1.00 93.38 270 VAL A O 1
ATOM 2065 N N . GLN A 1 271 ? -17.449 -27.812 33.433 1.00 93.19 271 GLN A N 1
ATOM 2066 C CA . GLN A 1 271 ? -16.212 -28.519 33.082 1.00 93.19 271 GLN A CA 1
ATOM 2067 C C . GLN A 1 271 ? -15.806 -28.245 31.626 1.00 93.19 271 GLN A C 1
ATOM 2069 O O . GLN A 1 271 ? -16.630 -28.408 30.729 1.00 93.19 271 GLN A O 1
ATOM 2074 N N . ASP A 1 272 ? -14.521 -27.966 31.404 1.00 89.75 272 ASP A N 1
ATOM 2075 C CA . ASP A 1 272 ? -13.865 -28.060 30.096 1.00 89.75 272 ASP A CA 1
ATOM 2076 C C . ASP A 1 272 ? -12.511 -28.779 30.242 1.00 89.75 272 ASP A C 1
ATOM 2078 O O . ASP A 1 272 ? -11.659 -28.386 31.037 1.00 89.75 272 ASP A O 1
ATOM 2082 N N . GLY A 1 273 ? -12.324 -29.894 29.532 1.00 90.50 273 GLY A N 1
ATOM 2083 C CA . GLY A 1 273 ? -11.146 -30.753 29.688 1.00 90.50 273 GLY A CA 1
ATOM 2084 C C . GLY A 1 273 ? -10.895 -31.173 31.146 1.00 90.50 273 GLY A C 1
ATOM 2085 O O . GLY A 1 273 ? -11.729 -31.839 31.768 1.00 90.50 273 GLY A O 1
ATOM 2086 N N . ILE A 1 274 ? -9.729 -30.801 31.689 1.00 90.06 274 ILE A N 1
ATOM 2087 C CA . ILE A 1 274 ? -9.358 -31.005 33.105 1.00 90.06 274 ILE A CA 1
ATOM 2088 C C . ILE A 1 274 ? -9.816 -29.866 34.029 1.00 90.06 274 ILE A C 1
ATOM 2090 O O . ILE A 1 274 ? -9.718 -29.994 35.250 1.00 90.06 274 ILE A O 1
ATOM 2094 N N . PHE A 1 275 ? -10.288 -28.759 33.462 1.00 92.81 275 PHE A N 1
ATOM 2095 C CA . PHE A 1 275 ? -10.636 -27.541 34.175 1.00 92.81 275 PHE A CA 1
ATOM 2096 C C . PHE A 1 275 ? -12.116 -27.515 34.562 1.00 92.81 275 PHE A C 1
ATOM 2098 O O . PHE A 1 275 ? -12.976 -28.120 33.916 1.00 92.81 275 PHE A O 1
ATOM 2105 N N . VAL A 1 276 ? -12.415 -26.803 35.644 1.00 94.38 276 VAL A N 1
ATOM 2106 C CA . VAL A 1 276 ? -13.768 -26.519 36.117 1.00 94.38 276 VAL A CA 1
ATOM 2107 C C . VAL A 1 276 ? -13.854 -25.031 36.435 1.00 94.38 276 VAL A C 1
ATOM 2109 O O . VAL A 1 276 ? -13.068 -24.528 37.240 1.00 94.38 276 VAL A O 1
ATOM 2112 N N . ARG A 1 277 ? -14.807 -24.340 35.808 1.00 95.25 277 ARG A N 1
ATOM 2113 C CA . ARG A 1 277 ? -15.115 -22.930 36.057 1.00 95.25 277 ARG A CA 1
ATOM 2114 C C . ARG A 1 277 ? -16.264 -22.802 37.046 1.00 95.25 277 ARG A C 1
ATOM 2116 O O . ARG A 1 277 ? -17.329 -23.373 36.817 1.00 95.25 277 ARG A O 1
ATOM 2123 N N . PHE A 1 278 ? -16.047 -22.061 38.125 1.00 95.50 278 PHE A N 1
ATOM 2124 C CA . PHE A 1 278 ? -17.052 -21.721 39.131 1.00 95.50 278 PHE A CA 1
ATOM 2125 C C . PHE A 1 278 ? -17.470 -20.267 38.977 1.00 95.50 278 PHE A C 1
ATOM 2127 O O . PHE A 1 278 ? -16.610 -19.399 38.860 1.00 95.50 278 PHE A O 1
ATOM 2134 N N . GLU A 1 279 ? -18.774 -20.017 39.026 1.00 92.88 279 GLU A N 1
ATOM 2135 C CA . GLU A 1 279 ? -19.360 -18.677 38.995 1.00 92.88 279 GLU A CA 1
ATOM 2136 C C . GLU A 1 279 ? -19.810 -18.310 40.415 1.00 92.88 279 GLU A C 1
ATOM 2138 O O . GLU A 1 279 ? -20.627 -19.015 41.011 1.00 92.88 279 GLU A O 1
ATOM 2143 N N . PHE A 1 280 ? -19.265 -17.230 40.975 1.00 92.19 280 PHE A N 1
ATOM 2144 C CA . PHE A 1 280 ? -19.675 -16.686 42.268 1.00 92.19 280 PHE A CA 1
ATOM 2145 C C . PHE A 1 280 ? -20.409 -15.360 42.060 1.00 92.19 280 PHE A C 1
ATOM 2147 O O . PHE A 1 280 ? -19.800 -14.296 41.951 1.00 92.19 280 PHE A O 1
ATOM 2154 N N . ASP A 1 281 ? -21.734 -15.430 42.021 1.00 84.56 281 ASP A N 1
ATOM 2155 C CA . ASP A 1 281 ? -22.634 -14.289 41.898 1.00 84.56 281 ASP A CA 1
ATOM 2156 C C . ASP A 1 281 ? -22.777 -13.499 43.202 1.00 84.56 281 ASP A C 1
ATOM 2158 O O . ASP A 1 281 ? -22.708 -14.044 44.312 1.00 84.56 281 ASP A O 1
ATOM 2162 N N . GLY A 1 282 ? -23.060 -12.204 43.055 1.00 78.19 282 GLY A N 1
ATOM 2163 C CA . GLY A 1 282 ? -23.424 -11.338 44.175 1.00 78.19 282 GLY A CA 1
ATOM 2164 C C . GLY A 1 282 ? -22.291 -11.083 45.164 1.00 78.19 282 GLY A C 1
ATOM 2165 O O . GLY A 1 282 ? -22.581 -10.826 46.326 1.00 78.19 282 GLY A O 1
ATOM 2166 N N . ILE A 1 283 ? -21.032 -11.198 44.733 1.00 84.50 283 ILE A N 1
ATOM 2167 C CA . ILE A 1 283 ? -19.864 -10.955 45.576 1.00 84.50 283 ILE A CA 1
ATOM 2168 C C . ILE A 1 283 ? -19.817 -9.475 45.969 1.00 84.50 283 ILE A C 1
ATOM 2170 O O . ILE A 1 283 ? -19.762 -8.607 45.099 1.00 84.50 283 ILE A O 1
ATOM 2174 N N . THR A 1 284 ? -19.811 -9.183 47.268 1.00 77.12 284 THR A N 1
ATOM 2175 C CA . THR A 1 284 ? -19.711 -7.812 47.798 1.00 77.12 284 THR A CA 1
ATOM 2176 C C . THR A 1 284 ? -18.685 -7.781 48.938 1.00 77.12 284 THR A C 1
ATOM 2178 O O . THR A 1 284 ? -18.847 -8.557 49.884 1.00 77.12 284 THR A O 1
ATOM 2181 N N . PRO A 1 285 ? -17.637 -6.930 48.875 1.00 74.69 285 PRO A N 1
ATOM 2182 C CA . PRO A 1 285 ? -16.662 -6.782 49.957 1.00 74.69 285 PRO A CA 1
ATOM 2183 C C . PRO A 1 285 ? -17.313 -6.230 51.231 1.00 74.69 285 PRO A C 1
ATOM 2185 O O . PRO A 1 285 ? -18.167 -5.349 51.157 1.00 74.69 285 PRO A O 1
ATOM 2188 N N . GLU A 1 286 ? -16.876 -6.699 52.399 1.00 71.38 286 GLU A N 1
ATOM 2189 C CA . GLU A 1 286 ? -17.330 -6.176 53.701 1.00 71.38 286 GLU A CA 1
ATOM 2190 C C . GLU A 1 286 ? -16.512 -4.953 54.169 1.00 71.38 286 GLU A C 1
ATOM 2192 O O . GLU A 1 286 ? -16.908 -4.258 55.103 1.00 71.38 286 GLU A O 1
ATOM 2197 N N . ALA A 1 287 ? -15.385 -4.666 53.507 1.00 59.84 287 ALA A N 1
ATOM 2198 C CA . ALA A 1 287 ? -14.495 -3.539 53.787 1.00 59.84 287 ALA A CA 1
ATOM 2199 C C . ALA A 1 287 ? -14.305 -2.642 52.550 1.00 59.84 287 ALA A C 1
ATOM 2201 O O . ALA A 1 287 ? -14.435 -3.090 51.415 1.00 59.84 287 ALA A O 1
ATOM 2202 N N . ALA A 1 288 ? -13.923 -1.377 52.764 1.00 50.25 288 ALA A N 1
ATOM 2203 C CA . ALA A 1 288 ? -13.779 -0.378 51.695 1.00 50.25 288 ALA A CA 1
ATOM 2204 C C . ALA A 1 288 ? -12.660 -0.675 50.668 1.00 50.25 288 ALA A C 1
ATOM 2206 O O . ALA A 1 288 ? -12.620 -0.057 49.604 1.00 50.25 288 ALA A O 1
ATOM 2207 N N . ALA A 1 289 ? -11.750 -1.609 50.963 1.00 53.97 289 ALA A N 1
ATOM 2208 C CA . ALA A 1 289 ? -10.755 -2.094 50.012 1.00 53.97 289 ALA A CA 1
ATOM 2209 C C . ALA A 1 289 ? -11.401 -3.110 49.049 1.00 53.97 289 ALA A C 1
ATOM 2211 O O . ALA A 1 289 ? -11.582 -4.277 49.389 1.00 53.97 289 ALA A O 1
ATOM 2212 N N . GLY A 1 290 ? -11.768 -2.648 47.850 1.00 64.19 290 GLY A N 1
ATOM 2213 C CA . GLY A 1 290 ? -12.414 -3.475 46.826 1.00 64.19 290 GLY A CA 1
ATOM 2214 C C . GLY A 1 290 ? -11.562 -4.652 46.325 1.00 64.19 290 GLY A C 1
ATOM 2215 O O . GLY A 1 290 ? -10.332 -4.634 46.384 1.00 64.19 290 GLY A O 1
ATOM 2216 N N . ILE A 1 291 ? -12.238 -5.671 45.789 1.00 72.19 291 ILE A N 1
ATOM 2217 C CA . ILE A 1 291 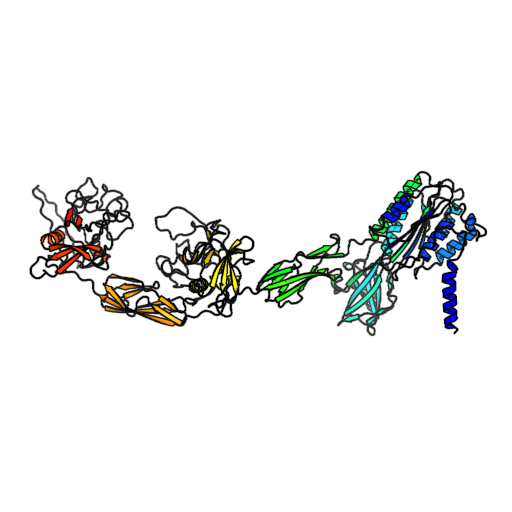? -11.627 -6.907 45.274 1.00 72.19 291 ILE A CA 1
ATOM 2218 C C . ILE A 1 291 ? -10.900 -6.635 43.950 1.00 72.19 291 ILE A C 1
ATOM 2220 O O . ILE A 1 291 ? -11.426 -5.942 43.081 1.00 72.19 291 ILE A O 1
ATOM 2224 N N . ARG A 1 292 ? -9.713 -7.227 43.761 1.00 77.12 292 ARG A N 1
ATOM 2225 C CA . ARG A 1 292 ? -8.941 -7.152 42.507 1.00 77.12 292 ARG A CA 1
ATOM 2226 C C . ARG A 1 292 ? -8.587 -8.550 42.010 1.00 77.12 292 ARG A C 1
ATOM 2228 O O . ARG A 1 292 ? -8.028 -9.334 42.769 1.00 77.12 292 ARG A O 1
ATOM 2235 N N . VAL A 1 293 ? -8.834 -8.840 40.728 1.00 79.81 293 VAL A N 1
ATOM 2236 C CA . VAL A 1 293 ? -8.529 -10.155 40.120 1.00 79.81 293 VAL A CA 1
ATOM 2237 C C . VAL A 1 293 ? -7.065 -10.537 40.305 1.00 79.81 293 VAL A C 1
ATOM 2239 O O . VAL A 1 293 ? -6.789 -11.632 40.765 1.00 79.81 293 VAL A O 1
ATOM 2242 N N . ARG A 1 294 ? -6.123 -9.627 40.036 1.00 81.12 294 ARG A N 1
ATOM 2243 C CA . ARG A 1 294 ? -4.675 -9.892 40.156 1.00 81.12 294 ARG A CA 1
ATOM 2244 C C . ARG A 1 294 ? -4.220 -10.354 41.555 1.00 81.12 294 ARG A C 1
ATOM 2246 O O . ARG A 1 294 ? -3.162 -10.955 41.678 1.00 81.12 294 ARG A O 1
ATOM 2253 N N . ASN A 1 295 ? -5.000 -10.049 42.597 1.00 87.38 295 ASN A N 1
ATOM 2254 C CA . ASN A 1 295 ? -4.731 -10.437 43.984 1.00 87.38 295 ASN A CA 1
ATOM 2255 C C . ASN A 1 295 ? -5.261 -11.856 44.301 1.00 87.38 295 ASN A C 1
ATOM 2257 O O . ASN A 1 295 ? -5.075 -12.352 45.416 1.00 87.38 295 ASN A O 1
ATOM 2261 N N . LEU A 1 296 ? -5.963 -12.490 43.351 1.00 92.12 296 LEU A N 1
ATOM 2262 C CA . LEU A 1 296 ? -6.587 -13.796 43.508 1.00 92.12 296 LEU A CA 1
ATOM 2263 C C . LEU A 1 296 ? -5.531 -14.898 43.520 1.00 92.12 296 LEU A C 1
ATOM 2265 O O . LEU A 1 296 ? -4.732 -15.031 42.596 1.00 92.12 296 LEU A O 1
ATOM 2269 N N . GLN A 1 297 ? -5.568 -15.739 44.550 1.00 93.62 297 GLN A N 1
ATOM 2270 C CA . GLN A 1 297 ? -4.691 -16.902 44.649 1.00 93.62 297 GLN A CA 1
ATOM 2271 C C . GLN A 1 297 ? -5.488 -18.136 45.074 1.00 93.62 297 GLN A C 1
ATOM 2273 O O . GLN A 1 297 ? -6.387 -18.052 45.915 1.00 93.62 297 GLN A O 1
ATOM 2278 N N . GLN A 1 298 ? -5.146 -19.299 44.513 1.00 94.81 298 GLN A N 1
ATOM 2279 C CA . GLN A 1 298 ? -5.817 -20.561 44.814 1.00 94.81 298 GLN A CA 1
ATOM 2280 C C . GLN A 1 298 ? -4.961 -21.470 45.696 1.00 94.81 298 GLN A C 1
ATOM 2282 O O . GLN A 1 298 ? -3.772 -21.680 45.453 1.00 94.81 298 GLN A O 1
ATOM 2287 N N . TRP A 1 299 ? -5.602 -22.053 46.705 1.00 95.56 299 TRP A N 1
ATOM 2288 C CA . TRP A 1 299 ? -4.976 -22.898 47.712 1.00 95.56 299 TRP A CA 1
ATOM 2289 C C . TRP A 1 299 ? -5.731 -24.218 47.862 1.00 95.56 299 TRP A C 1
ATOM 2291 O O . TRP A 1 299 ? -6.964 -24.237 47.882 1.00 95.56 299 TRP A O 1
ATOM 2301 N N . ASN A 1 300 ? -4.998 -25.322 47.985 1.00 95.12 300 ASN A N 1
ATOM 2302 C CA . ASN A 1 300 ? -5.532 -26.654 48.273 1.00 95.12 300 ASN A CA 1
ATOM 2303 C C . ASN A 1 300 ? -5.106 -27.088 49.681 1.00 95.12 300 ASN A C 1
ATOM 2305 O O . ASN A 1 300 ? -3.939 -26.950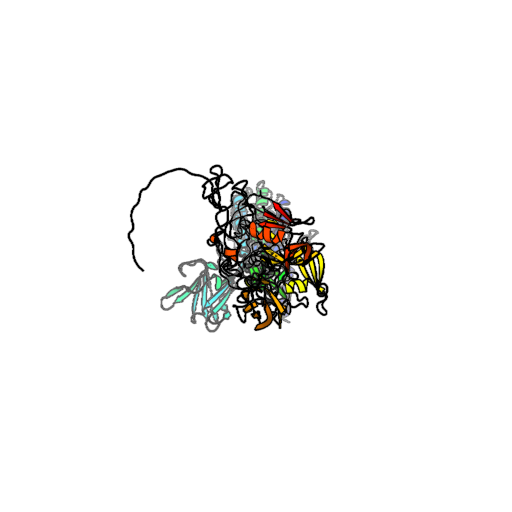 50.049 1.00 95.12 300 ASN A O 1
ATOM 2309 N N . TYR A 1 301 ? -6.033 -27.620 50.476 1.00 95.25 301 TYR A N 1
ATOM 2310 C CA . TYR A 1 301 ? -5.719 -28.153 51.802 1.00 95.25 301 TYR A CA 1
ATOM 2311 C C . TYR A 1 301 ? -5.250 -29.608 51.711 1.00 95.25 301 TYR A C 1
ATOM 2313 O O . TYR A 1 301 ? -6.002 -30.489 51.286 1.00 95.25 301 TYR A O 1
ATOM 2321 N N . VAL A 1 302 ? -4.024 -29.874 52.159 1.00 91.94 302 VAL A N 1
ATOM 2322 C CA . VAL A 1 302 ? -3.405 -31.202 52.120 1.00 91.94 302 VAL A CA 1
ATOM 2323 C C . VAL A 1 302 ? -3.605 -31.892 53.469 1.00 91.94 302 VAL A C 1
ATOM 2325 O O . VAL A 1 302 ? -2.897 -31.635 54.443 1.00 91.94 302 VAL A O 1
ATOM 2328 N N . SER A 1 303 ? -4.581 -32.801 53.540 1.00 85.62 303 SER A N 1
ATOM 2329 C CA . SER A 1 303 ? -5.008 -33.432 54.799 1.00 85.62 303 SER A CA 1
ATOM 2330 C C . SER A 1 303 ? -3.934 -34.280 55.491 1.00 85.62 303 SER A C 1
ATOM 2332 O O . SER A 1 303 ? -3.998 -34.454 56.702 1.00 85.62 303 SER A O 1
ATOM 2334 N N . SER A 1 304 ? -2.952 -34.806 54.751 1.00 85.44 304 SER A N 1
ATOM 2335 C CA . SER A 1 304 ? -1.844 -35.600 55.304 1.00 85.44 304 SER A CA 1
ATOM 2336 C C . SER A 1 304 ? -0.765 -34.759 55.994 1.00 85.44 304 SER A C 1
ATOM 2338 O O . SER A 1 304 ? -0.061 -35.278 56.857 1.00 85.44 304 SER A O 1
ATOM 2340 N N . SER A 1 305 ? -0.629 -33.479 55.634 1.00 88.25 305 SER A N 1
ATOM 2341 C CA . SER A 1 305 ? 0.339 -32.544 56.230 1.00 88.25 305 SER A CA 1
ATOM 2342 C C . SER A 1 305 ? -0.314 -31.491 57.130 1.00 88.25 305 SER A C 1
ATOM 2344 O O . SER A 1 305 ? 0.386 -30.814 57.883 1.00 88.25 305 SER A O 1
ATOM 2346 N N . GLY A 1 306 ? -1.640 -31.338 57.047 1.00 89.50 306 GLY A N 1
ATOM 2347 C CA . GLY A 1 306 ? -2.417 -30.339 57.780 1.00 89.50 306 GLY A CA 1
ATOM 2348 C C . GLY A 1 306 ? -2.250 -28.904 57.264 1.00 89.50 306 GLY A C 1
ATOM 2349 O O . GLY A 1 306 ? -2.683 -27.970 57.940 1.00 89.50 306 GLY A O 1
ATOM 2350 N N . LYS A 1 307 ? -1.617 -28.715 56.097 1.00 92.56 307 LYS A N 1
ATOM 2351 C CA . LYS A 1 307 ? -1.220 -27.405 55.556 1.00 92.56 307 LYS A CA 1
ATOM 2352 C C . LYS A 1 307 ? -1.971 -27.042 54.275 1.00 92.56 307 LYS A C 1
ATOM 2354 O O . LYS A 1 307 ? -2.403 -27.910 53.519 1.00 92.56 307 LYS A O 1
ATOM 2359 N N . TRP A 1 308 ? -2.064 -25.741 54.017 1.00 95.06 308 TRP A N 1
ATOM 2360 C CA . TRP A 1 308 ? -2.437 -25.206 52.711 1.00 95.06 308 TRP A CA 1
ATOM 2361 C C . TRP A 1 308 ? -1.238 -25.230 51.759 1.00 95.06 308 TRP A C 1
ATOM 2363 O O . TRP A 1 308 ? -0.114 -24.932 52.161 1.00 95.06 308 TRP A O 1
ATOM 2373 N N . GLN A 1 309 ? -1.492 -25.560 50.497 1.00 93.44 309 GLN A N 1
ATOM 2374 C CA . GLN A 1 309 ? -0.530 -25.512 49.402 1.00 93.44 309 GLN A CA 1
ATOM 2375 C C . GLN A 1 309 ? -1.063 -24.561 48.326 1.00 93.44 309 GLN A C 1
ATOM 2377 O O . GLN A 1 309 ? -2.172 -24.767 47.826 1.00 93.44 309 GLN A O 1
ATOM 2382 N N . LYS A 1 310 ? -0.286 -23.526 47.983 1.00 92.81 310 LYS A N 1
ATOM 2383 C CA . LYS A 1 310 ? -0.587 -22.612 46.871 1.00 92.81 310 LYS A CA 1
ATOM 2384 C C . LYS A 1 310 ? -0.515 -23.381 45.556 1.00 92.81 310 LYS A C 1
ATOM 2386 O O . LYS A 1 310 ? 0.406 -24.174 45.360 1.00 92.81 310 LYS A O 1
ATOM 2391 N N . ASN A 1 311 ? -1.465 -23.140 44.664 1.00 88.94 311 ASN A N 1
ATOM 2392 C CA . ASN A 1 311 ? -1.351 -23.553 43.277 1.00 88.94 311 ASN A CA 1
ATOM 2393 C C . ASN A 1 311 ? -0.634 -22.445 42.496 1.00 88.94 311 ASN A C 1
ATOM 2395 O O . ASN A 1 311 ? -1.182 -21.361 42.316 1.00 88.94 311 ASN A O 1
ATOM 2399 N N . SER A 1 312 ? 0.599 -22.712 42.070 1.00 85.50 312 SER A N 1
ATOM 2400 C CA . SER A 1 312 ? 1.413 -21.783 41.279 1.00 85.50 312 SER A CA 1
ATOM 2401 C C . SER A 1 312 ? 1.040 -21.741 39.795 1.00 85.50 312 SER A C 1
ATOM 2403 O O . SER A 1 312 ? 1.587 -20.915 39.075 1.00 85.50 312 SER A O 1
ATOM 2405 N N . GLU A 1 313 ? 0.165 -22.637 39.328 1.00 82.50 313 GLU A N 1
ATOM 2406 C CA . GLU A 1 313 ? -0.249 -22.710 37.920 1.00 82.50 313 GLU A CA 1
ATOM 2407 C C . GLU A 1 313 ? -1.432 -21.790 37.594 1.00 82.50 313 GLU A C 1
ATOM 2409 O O . GLU A 1 313 ? -1.652 -21.505 36.423 1.00 82.50 313 GLU A O 1
ATOM 2414 N N . LEU A 1 314 ? -2.172 -21.305 38.602 1.00 86.00 314 LEU A N 1
ATOM 2415 C CA . LEU A 1 314 ? -3.249 -20.342 38.378 1.00 86.00 314 LEU A CA 1
ATOM 2416 C C . LEU A 1 314 ? -2.660 -18.962 38.058 1.00 86.00 314 LEU A C 1
ATOM 2418 O O . LEU A 1 314 ? -2.050 -18.322 38.919 1.00 86.00 314 LEU A O 1
ATOM 2422 N N . ASN A 1 315 ? -2.899 -18.489 36.838 1.00 85.38 315 ASN A N 1
ATOM 2423 C CA . ASN A 1 315 ? -2.684 -17.105 36.447 1.00 85.38 315 ASN A CA 1
ATOM 2424 C C . ASN A 1 315 ? -4.018 -16.364 36.552 1.00 85.38 315 ASN A C 1
ATOM 2426 O O . ASN A 1 315 ? -4.888 -16.499 35.693 1.00 85.38 315 ASN A O 1
ATOM 2430 N N . ALA A 1 316 ? -4.164 -15.547 37.594 1.00 82.25 316 ALA A N 1
ATOM 2431 C CA . ALA A 1 316 ? -5.411 -14.851 37.876 1.00 82.25 316 ALA A CA 1
ATOM 2432 C C . ALA A 1 316 ? -5.932 -13.987 36.710 1.00 82.25 316 ALA A C 1
ATOM 2434 O O . ALA A 1 316 ? -7.143 -13.878 36.561 1.00 82.25 316 ALA A O 1
ATOM 2435 N N . GLU A 1 317 ? -5.059 -13.417 35.870 1.00 79.81 317 GLU A N 1
ATOM 2436 C CA . GLU A 1 317 ? -5.464 -12.569 34.735 1.00 79.81 317 GLU A CA 1
ATOM 2437 C C . GLU A 1 317 ? -6.063 -13.362 33.559 1.00 79.81 317 GLU A C 1
ATOM 2439 O O . GLU A 1 317 ? -6.819 -12.801 32.770 1.00 79.81 317 GLU A O 1
ATOM 2444 N N . ASN A 1 318 ? -5.760 -14.663 33.460 1.00 81.81 318 ASN A N 1
ATOM 2445 C CA . ASN A 1 318 ? -6.284 -15.555 32.418 1.00 81.81 318 ASN A CA 1
ATOM 2446 C C . ASN A 1 318 ? -7.397 -16.478 32.942 1.00 81.81 318 ASN A C 1
ATOM 2448 O O . ASN A 1 318 ? -8.373 -16.741 32.240 1.00 81.81 318 ASN A O 1
ATOM 2452 N N . ASP A 1 319 ? -7.245 -16.984 34.168 1.00 86.06 319 ASP A N 1
ATOM 2453 C CA . ASP A 1 319 ? -8.083 -18.049 34.727 1.00 86.06 319 ASP A CA 1
ATOM 2454 C C . ASP A 1 319 ? -9.295 -17.520 35.507 1.00 86.06 319 ASP A C 1
ATOM 2456 O O . ASP A 1 319 ? -10.253 -18.265 35.747 1.00 86.06 319 ASP A O 1
ATOM 2460 N N . ALA A 1 320 ? -9.284 -16.244 35.906 1.00 86.38 320 ALA A N 1
ATOM 2461 C CA . ALA A 1 320 ? -10.370 -15.612 36.641 1.00 86.38 320 ALA A CA 1
ATOM 2462 C C . ALA A 1 320 ? -10.871 -14.331 35.959 1.00 86.38 320 ALA A C 1
ATOM 2464 O O . ALA A 1 320 ? -10.120 -13.579 35.346 1.00 86.38 320 ALA A O 1
ATOM 2465 N N . ARG A 1 321 ? -12.171 -14.057 36.102 1.00 83.44 321 ARG A N 1
ATOM 2466 C CA . ARG A 1 321 ? -12.804 -12.818 35.632 1.00 83.44 321 ARG A CA 1
ATOM 2467 C C . ARG A 1 321 ? -13.719 -12.285 36.722 1.00 83.44 321 ARG A C 1
ATOM 2469 O O . ARG A 1 321 ? -14.673 -12.953 37.106 1.00 83.44 321 ARG A O 1
ATOM 2476 N N . LEU A 1 322 ? -13.438 -11.076 37.196 1.00 81.38 322 LEU A N 1
ATOM 2477 C CA . LEU A 1 322 ? -14.350 -10.306 38.036 1.00 81.38 322 LEU A CA 1
ATOM 2478 C C . LEU A 1 322 ? -15.127 -9.369 37.112 1.00 81.38 322 LEU A C 1
ATOM 2480 O O . LEU A 1 322 ? -14.538 -8.475 36.511 1.00 81.38 322 LEU A O 1
ATOM 2484 N N . SER A 1 323 ? -16.429 -9.588 36.968 1.00 76.44 323 SER A N 1
ATOM 2485 C CA . SER A 1 323 ? -17.321 -8.661 36.274 1.00 76.44 323 SER A CA 1
ATOM 2486 C C . SER A 1 323 ? -18.079 -7.829 37.303 1.00 76.44 323 SER A C 1
ATOM 2488 O O . SER A 1 323 ? -18.645 -8.371 38.256 1.00 76.44 323 SER A O 1
ATOM 2490 N N . ARG A 1 324 ? -18.073 -6.503 37.145 1.00 74.94 324 ARG A N 1
ATOM 2491 C CA . ARG A 1 324 ? -18.914 -5.615 37.949 1.00 74.94 324 ARG A CA 1
ATOM 2492 C C . ARG A 1 324 ? -20.333 -5.673 37.386 1.00 74.94 324 ARG A C 1
ATOM 2494 O O . ARG A 1 324 ? -20.543 -5.641 36.178 1.00 74.94 324 ARG A O 1
ATOM 2501 N N . GLN A 1 325 ? -21.316 -5.798 38.263 1.00 71.75 325 GLN A N 1
ATOM 2502 C CA . GLN A 1 325 ? -22.727 -5.690 37.929 1.00 71.75 325 GLN A CA 1
ATOM 2503 C C . GLN A 1 325 ? -23.312 -4.545 38.739 1.00 71.75 325 GLN A C 1
ATOM 2505 O O . GLN A 1 325 ? -23.281 -4.540 39.972 1.00 71.75 325 GLN A O 1
ATOM 2510 N N . LYS A 1 326 ? -23.855 -3.562 38.027 1.00 75.62 326 LYS A N 1
ATOM 2511 C CA . LYS A 1 326 ? -24.639 -2.500 38.641 1.00 75.62 326 LYS A CA 1
ATOM 2512 C C . LYS A 1 326 ? -25.996 -3.064 39.058 1.00 75.62 326 LYS A C 1
ATOM 2514 O O . LYS A 1 326 ? -26.631 -3.815 38.315 1.00 75.62 326 LYS A O 1
ATOM 2519 N N . LYS A 1 327 ? -26.434 -2.691 40.250 1.00 81.56 327 LYS A N 1
ATOM 2520 C CA . LYS A 1 327 ? -27.749 -2.979 40.817 1.00 81.56 327 LYS A CA 1
ATOM 2521 C C . LYS A 1 327 ? -28.466 -1.679 41.129 1.00 81.56 327 LYS A C 1
ATOM 2523 O O . LYS A 1 327 ? -27.881 -0.598 41.071 1.00 81.56 327 LYS A O 1
ATOM 2528 N N . SER A 1 328 ? -29.749 -1.795 41.438 1.00 87.31 328 SER A N 1
ATOM 2529 C CA . SER A 1 328 ? -30.545 -0.640 41.824 1.00 87.31 328 SER A CA 1
ATOM 2530 C C . SER A 1 328 ? -30.513 -0.446 43.338 1.00 87.31 328 SER A C 1
ATOM 2532 O O . SER A 1 328 ? -30.529 -1.416 44.098 1.00 87.31 328 SER A O 1
ATOM 2534 N N . ALA A 1 329 ? -30.518 0.800 43.794 1.00 89.94 329 ALA A N 1
ATOM 2535 C CA . ALA A 1 329 ? -30.793 1.131 45.191 1.00 89.94 329 ALA A CA 1
ATOM 2536 C C . ALA A 1 329 ? -31.663 2.379 45.269 1.00 89.94 329 ALA A C 1
ATOM 2538 O O . ALA A 1 329 ? -31.657 3.187 44.343 1.00 89.94 329 ALA A O 1
ATOM 2539 N N . VAL A 1 330 ? -32.382 2.548 46.373 1.00 92.56 330 VAL A N 1
ATOM 2540 C CA . VAL A 1 330 ? -33.165 3.755 46.641 1.00 92.56 330 VAL A CA 1
ATOM 2541 C C . VAL A 1 330 ? -32.796 4.374 47.985 1.00 92.56 330 VAL A C 1
ATOM 2543 O O . VAL A 1 330 ? -32.638 3.669 48.982 1.00 92.56 330 VAL A O 1
ATOM 2546 N N . VAL A 1 331 ? -32.672 5.700 47.996 1.00 94.56 331 VAL A N 1
ATOM 2547 C CA . VAL A 1 331 ? -32.434 6.533 49.176 1.00 94.56 331 VAL A CA 1
ATOM 2548 C C . VAL A 1 331 ? -33.553 7.571 49.284 1.00 94.56 331 VAL A C 1
ATOM 2550 O O . VAL A 1 331 ? -33.860 8.269 48.320 1.00 94.56 331 VAL A O 1
ATOM 2553 N N . LEU A 1 332 ? -34.151 7.681 50.466 1.00 96.31 332 LEU A N 1
ATOM 2554 C CA . LEU A 1 332 ? -35.041 8.772 50.860 1.00 96.31 332 LEU A CA 1
ATOM 2555 C C . LEU A 1 332 ? -34.306 9.636 51.882 1.00 96.31 332 LEU A C 1
ATOM 2557 O O . LEU A 1 332 ? -34.042 9.180 52.994 1.00 96.31 332 LEU A O 1
ATOM 2561 N N . LEU A 1 333 ? -33.971 10.867 51.506 1.00 97.75 333 LEU A N 1
ATOM 2562 C CA . LEU A 1 333 ? -33.384 11.854 52.410 1.00 97.75 333 LEU A CA 1
ATOM 2563 C C . LEU A 1 333 ? -34.515 12.655 53.066 1.00 97.75 333 LEU A C 1
ATOM 2565 O O . LEU A 1 333 ? -35.343 13.220 52.363 1.00 97.75 333 LEU A O 1
ATOM 2569 N N . ASN A 1 334 ? -34.574 12.687 54.393 1.00 97.62 334 ASN A N 1
ATOM 2570 C CA . ASN A 1 334 ? -35.599 13.375 55.171 1.00 97.62 334 ASN A CA 1
ATOM 2571 C C . ASN A 1 334 ? -34.951 14.497 56.000 1.00 97.62 334 ASN A C 1
ATOM 2573 O O . ASN A 1 334 ? -34.132 14.216 56.874 1.00 97.62 334 ASN A O 1
ATOM 2577 N N . LEU A 1 335 ? -35.277 15.754 55.693 1.00 97.50 335 LEU A N 1
ATOM 2578 C CA . LEU A 1 335 ? -34.565 16.943 56.176 1.00 97.50 335 LEU A CA 1
ATOM 2579 C C . LEU A 1 335 ? -35.436 17.826 57.070 1.00 97.50 335 LEU A C 1
ATOM 2581 O O . LEU A 1 335 ? -36.453 18.366 56.626 1.00 97.50 335 LEU A O 1
ATOM 2585 N N . ASP A 1 336 ? -34.987 18.042 58.300 1.00 95.12 336 ASP A N 1
ATOM 2586 C CA . ASP A 1 336 ? -35.566 19.058 59.173 1.00 95.12 336 ASP A CA 1
ATOM 2587 C C . ASP A 1 336 ? -35.316 20.466 58.612 1.00 95.12 336 ASP A C 1
ATOM 2589 O O . ASP A 1 336 ? -34.221 20.804 58.161 1.00 95.12 336 ASP A O 1
ATOM 2593 N N . CYS A 1 337 ? -36.377 21.261 58.578 1.00 92.38 337 CYS A N 1
ATOM 2594 C CA . CYS A 1 337 ? -36.435 22.638 58.093 1.00 92.38 337 CYS A CA 1
ATOM 2595 C C . CYS A 1 337 ? -37.156 23.526 59.122 1.00 92.38 337 CYS A C 1
ATOM 2597 O O . CYS A 1 337 ? -37.847 24.489 58.754 1.00 92.38 337 CYS A O 1
ATOM 2599 N N . SER A 1 338 ? -37.060 23.150 60.398 1.00 89.25 338 SER A N 1
ATOM 2600 C CA . SER A 1 338 ? -37.461 23.930 61.564 1.00 89.25 338 SER A CA 1
ATOM 2601 C C . SER A 1 338 ? -36.671 25.247 61.669 1.00 89.25 338 SER A C 1
ATOM 2603 O O . SER A 1 338 ? -35.617 25.436 61.058 1.00 89.25 338 SER A O 1
ATOM 2605 N N . THR A 1 339 ? -37.171 26.191 62.468 1.00 86.81 339 THR A N 1
ATOM 2606 C CA . THR A 1 339 ? -36.444 27.423 62.826 1.00 86.81 339 THR A CA 1
ATOM 2607 C C . THR A 1 339 ? -35.448 27.249 63.972 1.00 86.81 339 THR A C 1
ATOM 2609 O O . THR A 1 339 ? -34.663 28.170 64.198 1.00 86.81 339 THR A O 1
ATOM 2612 N N . SER A 1 340 ? -35.434 26.109 64.672 1.00 84.62 340 SER A N 1
ATOM 2613 C CA . SER A 1 340 ? -34.455 25.814 65.731 1.00 84.62 340 SER A CA 1
ATOM 2614 C C . SER A 1 340 ? -33.027 25.665 65.181 1.00 84.62 340 SER A C 1
ATOM 2616 O O . SER A 1 340 ? -32.081 26.056 65.861 1.00 84.62 340 SER A O 1
ATOM 2618 N N . LEU A 1 341 ? -32.883 25.295 63.901 1.00 81.31 341 LEU A N 1
ATOM 2619 C CA . LEU A 1 341 ? -31.617 25.306 63.153 1.00 81.31 341 LEU A CA 1
ATOM 2620 C C . LEU A 1 341 ? -31.013 26.706 62.932 1.00 81.31 341 LEU A C 1
ATOM 2622 O O . LEU A 1 341 ? -29.841 26.811 62.577 1.00 81.31 341 LEU A O 1
ATOM 2626 N N . ALA A 1 342 ? -31.797 27.779 63.096 1.00 78.81 342 ALA A N 1
ATOM 2627 C CA . ALA A 1 342 ? -31.363 29.171 62.950 1.00 78.81 342 ALA A CA 1
ATOM 2628 C C . ALA A 1 342 ? -30.449 29.418 61.718 1.00 78.81 342 ALA A C 1
ATOM 2630 O O . ALA A 1 342 ? -30.832 29.115 60.584 1.00 78.81 342 ALA A O 1
ATOM 2631 N N . ASP A 1 343 ? -29.250 29.973 61.928 1.00 80.06 343 ASP A N 1
ATOM 2632 C CA . ASP A 1 343 ? -28.278 30.273 60.867 1.00 80.06 343 ASP A CA 1
ATOM 2633 C C . ASP A 1 343 ? -27.684 29.003 60.216 1.00 80.06 343 ASP A C 1
ATOM 2635 O O . ASP A 1 343 ? -27.234 29.051 59.066 1.00 80.06 343 ASP A O 1
ATOM 2639 N N . GLU A 1 344 ? -27.720 27.848 60.893 1.00 87.06 344 GLU A N 1
ATOM 2640 C CA . GLU A 1 344 ? -27.172 26.587 60.377 1.00 87.06 344 GLU A CA 1
ATOM 2641 C C . GLU A 1 344 ? -28.031 25.960 59.268 1.00 87.06 344 GLU A C 1
ATOM 2643 O O . GLU A 1 344 ? -27.536 25.119 58.517 1.00 87.06 344 GLU A O 1
ATOM 2648 N N . PHE A 1 345 ? -29.288 26.386 59.091 1.00 91.25 345 PHE A N 1
ATOM 2649 C CA . PHE A 1 345 ? -30.167 25.849 58.044 1.00 91.25 345 PHE A CA 1
ATOM 2650 C C . PHE A 1 345 ? -29.595 26.034 56.624 1.00 91.25 345 PHE A C 1
ATOM 2652 O O . PHE A 1 345 ? -29.735 25.160 55.767 1.00 91.25 345 PHE A O 1
ATOM 2659 N N . SER A 1 346 ? -28.890 27.143 56.372 1.00 88.88 346 SER A N 1
ATOM 2660 C CA . SER A 1 346 ? -28.208 27.364 55.084 1.00 88.88 346 SER A CA 1
ATOM 2661 C C . SER A 1 346 ? -27.055 26.374 54.874 1.00 88.88 346 SER A C 1
ATOM 2663 O O . SER A 1 346 ? -26.834 25.894 53.763 1.00 88.88 346 SER A O 1
ATOM 2665 N N . THR A 1 347 ? -26.354 26.032 55.954 1.00 92.38 347 THR A N 1
ATOM 2666 C CA . THR A 1 347 ? -25.250 25.068 55.972 1.00 92.38 347 THR A CA 1
ATOM 2667 C C . THR A 1 347 ? -25.767 23.636 55.784 1.00 92.38 347 THR A C 1
ATOM 2669 O O . THR A 1 347 ? -25.210 22.882 54.988 1.00 92.38 347 THR A O 1
ATOM 2672 N N . LEU A 1 348 ? -26.898 23.280 56.408 1.00 94.19 348 LEU A N 1
ATOM 2673 C CA . LEU A 1 348 ? -27.585 22.003 56.180 1.00 94.19 348 LEU A CA 1
ATOM 2674 C C . LEU A 1 348 ? -27.973 21.814 54.706 1.00 94.19 348 LEU A C 1
ATOM 2676 O O . LEU A 1 348 ? -27.760 20.733 54.159 1.00 94.19 348 LEU A O 1
ATOM 2680 N N . LYS A 1 349 ? -28.511 22.852 54.048 1.00 94.81 349 LYS A N 1
ATOM 2681 C CA . LYS A 1 349 ? -28.856 22.802 52.614 1.00 94.81 349 LYS A CA 1
ATOM 2682 C C . LYS A 1 349 ? -27.639 22.486 51.745 1.00 94.81 349 LYS A C 1
ATOM 2684 O O . LYS A 1 349 ? -27.725 21.606 50.892 1.00 94.81 349 LYS A O 1
ATOM 2689 N N . TYR A 1 350 ? -26.505 23.131 52.017 1.00 93.38 350 TYR A N 1
ATOM 2690 C CA . TYR A 1 350 ? -25.244 22.861 51.324 1.00 93.38 350 TYR A CA 1
ATOM 2691 C C . TYR A 1 350 ? -24.756 21.415 51.536 1.00 93.38 350 TYR A C 1
ATOM 2693 O O . TYR A 1 350 ? -24.392 20.737 50.576 1.00 93.38 350 TYR A O 1
ATOM 2701 N N . HIS A 1 351 ? -24.814 20.890 52.764 1.00 95.06 351 HIS A N 1
ATOM 2702 C CA . HIS A 1 351 ? -24.432 19.496 53.033 1.00 95.06 351 HIS A CA 1
ATOM 2703 C C . HIS A 1 351 ? -25.411 18.476 52.439 1.00 95.06 351 HIS A C 1
ATOM 2705 O O . HIS A 1 351 ? -24.990 17.407 52.001 1.00 95.06 351 HIS A O 1
ATOM 2711 N N . ALA A 1 352 ? -26.703 18.805 52.353 1.00 95.19 352 ALA A N 1
ATOM 2712 C CA . ALA A 1 352 ? -27.682 17.989 51.643 1.00 95.19 352 ALA A CA 1
ATOM 2713 C C . ALA A 1 352 ? -27.403 17.955 50.129 1.00 95.19 352 ALA A C 1
ATOM 2715 O O . ALA A 1 352 ? -27.433 16.876 49.543 1.00 95.19 352 ALA A O 1
ATOM 2716 N N . GLN A 1 353 ? -27.064 19.090 49.507 1.00 94.25 353 GLN A N 1
ATOM 2717 C CA . GLN A 1 353 ? -26.626 19.147 48.102 1.00 94.25 353 GLN A CA 1
ATOM 2718 C C . GLN A 1 353 ? -25.343 18.328 47.892 1.00 94.25 353 GLN A C 1
ATOM 2720 O O . GLN A 1 353 ? -25.304 17.459 47.026 1.00 94.25 353 GLN A O 1
ATOM 2725 N N . SER A 1 354 ? -24.337 18.488 48.759 1.00 91.12 354 SER A N 1
ATOM 2726 C CA . SER A 1 354 ? -23.098 17.697 48.703 1.00 91.12 354 SER A CA 1
ATOM 2727 C C . SER A 1 354 ? -23.340 16.186 48.866 1.00 91.12 354 SER A C 1
ATOM 2729 O O . SER A 1 354 ? -22.732 15.382 48.161 1.00 91.12 354 SER A O 1
ATOM 2731 N N . PHE A 1 355 ? -24.272 15.774 49.732 1.00 94.12 355 PHE A N 1
ATOM 2732 C CA . PHE A 1 355 ? -24.698 14.375 49.856 1.00 94.12 355 PHE A CA 1
ATOM 2733 C C . PHE A 1 355 ? -25.323 13.840 48.557 1.00 94.12 355 PHE A C 1
ATOM 2735 O O . PHE A 1 355 ? -25.022 12.718 48.140 1.00 94.12 355 PHE A O 1
ATOM 2742 N N . VAL A 1 356 ? -26.169 14.639 47.898 1.00 93.69 356 VAL A N 1
ATOM 2743 C CA . VAL A 1 356 ? -26.781 14.293 46.605 1.00 93.69 356 VAL A CA 1
ATOM 2744 C C . VAL A 1 356 ? -25.733 14.220 45.493 1.00 93.69 356 VAL A C 1
ATOM 2746 O O . VAL A 1 356 ? -25.740 13.256 44.725 1.00 93.69 356 VAL A O 1
ATOM 2749 N N . GLU A 1 357 ? -24.793 15.162 45.443 1.00 89.31 357 GLU A N 1
ATOM 2750 C CA . GLU A 1 357 ? -23.660 15.145 44.514 1.00 89.31 357 GLU A CA 1
ATOM 2751 C C . GLU A 1 357 ? -22.806 13.888 44.712 1.00 89.31 357 GLU A C 1
ATOM 2753 O O . GLU A 1 357 ? -22.587 13.146 43.756 1.00 89.31 357 GLU A O 1
ATOM 2758 N N . LYS A 1 358 ? -22.439 13.552 45.955 1.00 86.94 358 LYS A N 1
ATOM 2759 C CA . LYS A 1 358 ? -21.659 12.345 46.277 1.00 86.94 358 LYS A CA 1
ATOM 2760 C C . LYS A 1 358 ? -22.374 11.047 45.895 1.00 86.94 358 LYS A C 1
ATOM 2762 O O . LYS A 1 358 ? -21.743 10.095 45.425 1.00 86.94 358 LYS A O 1
ATOM 2767 N N . LEU A 1 359 ? -23.694 10.999 46.075 1.00 87.94 359 LEU A N 1
ATOM 2768 C CA . LEU A 1 359 ? -24.531 9.898 45.597 1.00 87.94 359 LEU A CA 1
ATOM 2769 C C . LEU A 1 359 ? -24.581 9.836 44.060 1.00 87.94 359 LEU A C 1
ATOM 2771 O O . LEU A 1 359 ? -24.551 8.739 43.502 1.00 87.94 359 LEU A O 1
ATOM 2775 N N . CYS A 1 360 ? -24.635 10.982 43.377 1.00 85.88 360 CYS A N 1
ATOM 2776 C CA . CYS A 1 360 ? -24.676 11.075 41.918 1.00 85.88 360 CYS A CA 1
ATOM 2777 C C . CYS A 1 360 ? -23.342 10.684 41.268 1.00 85.88 360 CYS A C 1
ATOM 2779 O O . CYS A 1 360 ? -23.342 9.878 40.338 1.00 85.88 360 CYS A O 1
ATOM 2781 N N . GLU A 1 361 ? -22.216 11.192 41.782 1.00 78.00 361 GLU A N 1
ATOM 2782 C CA . GLU A 1 361 ? -20.860 10.823 41.357 1.00 78.00 361 GLU A CA 1
ATOM 2783 C C . GLU A 1 361 ? -20.693 9.305 41.343 1.00 78.00 361 GLU A C 1
ATOM 2785 O O . GLU A 1 361 ? -20.339 8.726 40.327 1.00 78.00 361 GLU A O 1
ATOM 2790 N N . ALA A 1 362 ? -21.007 8.636 42.455 1.00 65.88 362 ALA A N 1
ATOM 2791 C CA . ALA A 1 362 ? -20.812 7.196 42.573 1.00 65.88 362 ALA A CA 1
ATOM 2792 C C . ALA A 1 362 ? -21.909 6.369 41.862 1.00 65.88 362 ALA A C 1
ATOM 2794 O O . ALA A 1 362 ? -21.720 5.178 41.575 1.00 65.88 362 ALA A O 1
ATOM 2795 N N . ALA A 1 363 ? -23.040 7.001 41.519 1.00 63.75 363 ALA A N 1
ATOM 2796 C CA . ALA A 1 363 ? -24.015 6.484 40.562 1.00 63.75 363 ALA A CA 1
ATOM 2797 C C . ALA A 1 363 ? -23.556 6.621 39.097 1.00 63.75 363 ALA A C 1
ATOM 2799 O O . ALA A 1 363 ? -24.189 6.022 38.222 1.00 63.75 363 ALA A O 1
ATOM 2800 N N . PHE A 1 364 ? -22.444 7.301 38.813 1.00 64.38 364 PHE A N 1
ATOM 2801 C CA . PHE A 1 364 ? -21.748 7.283 37.529 1.00 64.38 364 PHE A CA 1
ATOM 2802 C C . PHE A 1 364 ? -20.465 6.443 37.648 1.00 64.38 364 PHE A C 1
ATOM 2804 O O . PHE A 1 364 ? -19.757 6.502 38.645 1.00 64.38 364 PHE A O 1
ATOM 2811 N N . ASP A 1 365 ? -20.187 5.594 36.660 1.00 57.34 365 ASP A N 1
ATOM 2812 C CA . ASP A 1 365 ? -18.960 4.790 36.656 1.00 57.34 365 ASP A CA 1
ATOM 2813 C C . ASP A 1 365 ? -18.090 5.235 35.483 1.00 57.34 365 ASP A C 1
ATOM 2815 O O . ASP A 1 365 ? -18.372 4.899 34.334 1.00 57.34 365 ASP A O 1
ATOM 2819 N N . GLU A 1 366 ? -17.066 6.040 35.765 1.00 58.25 366 GLU A N 1
ATOM 2820 C CA . GLU A 1 366 ? -16.115 6.509 34.750 1.00 58.25 366 GLU A CA 1
ATOM 2821 C C . GLU A 1 366 ? -15.102 5.429 34.323 1.00 58.25 366 GLU A C 1
ATOM 2823 O O . GLU A 1 366 ? -14.298 5.670 33.424 1.00 58.25 366 GLU A O 1
ATOM 2828 N N . THR A 1 367 ? -15.116 4.244 34.950 1.00 60.97 367 THR A N 1
ATOM 2829 C CA . THR A 1 367 ? -14.088 3.209 34.727 1.00 60.97 367 THR A CA 1
ATOM 2830 C C . THR A 1 367 ? -14.402 2.223 33.595 1.00 60.97 367 THR A C 1
ATOM 2832 O O . THR A 1 367 ? -13.473 1.605 33.072 1.00 60.97 367 THR A O 1
ATOM 2835 N N . GLU A 1 368 ? -15.664 2.102 33.163 1.00 67.00 368 GLU A N 1
ATOM 2836 C CA . GLU A 1 368 ? -16.096 1.168 32.106 1.00 67.00 368 GLU A CA 1
ATOM 2837 C C . GLU A 1 368 ? -16.162 1.817 30.714 1.00 67.00 368 GLU A C 1
ATOM 2839 O O . GLU A 1 368 ? -16.577 2.969 30.556 1.00 67.00 368 GLU A O 1
ATOM 2844 N N . VAL A 1 369 ? -15.865 1.050 29.659 1.00 76.44 369 VAL A N 1
ATOM 2845 C CA . VAL A 1 369 ? -16.018 1.522 28.274 1.00 76.44 369 VAL A CA 1
ATOM 2846 C C . VAL A 1 369 ? -17.504 1.641 27.901 1.00 76.44 369 VAL A C 1
ATOM 2848 O O . VAL A 1 369 ? -18.247 0.659 27.822 1.00 76.44 369 VAL A O 1
ATOM 2851 N N . THR A 1 370 ? -17.950 2.862 27.612 1.00 81.19 370 THR A N 1
ATOM 2852 C CA . THR A 1 370 ? -19.330 3.194 27.208 1.00 81.19 370 THR A CA 1
ATOM 2853 C C . THR A 1 370 ? -19.524 3.260 25.694 1.00 81.19 370 THR A C 1
ATOM 2855 O O . THR A 1 370 ? -20.625 2.988 25.217 1.00 81.19 370 THR A O 1
ATOM 2858 N N . SER A 1 371 ? -18.479 3.581 24.925 1.00 83.31 371 SER A N 1
ATOM 2859 C CA . SER A 1 371 ? -18.508 3.529 23.458 1.00 83.31 371 SER A CA 1
ATOM 2860 C C . SER A 1 371 ? -17.122 3.295 22.854 1.00 83.31 371 SER A C 1
ATOM 2862 O O . SER A 1 371 ? -16.096 3.451 23.518 1.00 83.31 371 SER A O 1
ATOM 2864 N N . ILE A 1 372 ? -17.099 2.911 21.578 1.00 92.88 372 ILE A N 1
ATOM 2865 C CA . ILE A 1 372 ? -15.898 2.787 20.751 1.00 92.88 372 ILE A CA 1
ATOM 2866 C C . ILE A 1 372 ? -16.138 3.513 19.423 1.00 92.88 372 ILE A C 1
ATOM 2868 O O . ILE A 1 372 ? -17.248 3.522 18.895 1.00 92.88 372 ILE A O 1
ATOM 2872 N N . THR A 1 373 ? -15.095 4.140 18.894 1.00 91.69 373 THR A N 1
ATOM 2873 C CA . THR A 1 373 ? -15.089 4.856 17.610 1.00 91.69 373 THR A CA 1
ATOM 2874 C C . THR A 1 373 ? -13.925 4.363 16.758 1.00 91.69 373 THR A C 1
ATOM 2876 O O . THR A 1 373 ? -12.934 3.874 17.300 1.00 91.69 373 THR A O 1
ATOM 2879 N N . ILE A 1 374 ? -14.045 4.492 15.437 1.00 95.12 374 ILE A N 1
ATOM 2880 C CA . ILE A 1 374 ? -13.002 4.178 14.454 1.00 95.12 374 ILE A CA 1
ATOM 2881 C C . ILE A 1 374 ? -12.818 5.386 13.529 1.00 95.12 374 ILE A C 1
ATOM 2883 O O . ILE A 1 374 ? -13.782 6.102 13.263 1.00 95.12 374 ILE A O 1
ATOM 2887 N N . ASP A 1 375 ? -11.591 5.643 13.080 1.00 93.94 375 ASP A N 1
ATOM 2888 C CA . ASP A 1 375 ? -11.228 6.828 12.291 1.00 93.94 375 ASP A CA 1
ATOM 2889 C C . ASP A 1 375 ? -11.844 6.853 10.885 1.00 93.94 375 ASP A C 1
ATOM 2891 O O . ASP A 1 375 ? -12.062 7.930 10.330 1.00 93.94 375 ASP A O 1
ATOM 2895 N N . LYS A 1 376 ? -12.132 5.679 10.311 1.00 93.31 376 LYS A N 1
ATOM 2896 C CA . LYS A 1 376 ? -12.690 5.513 8.963 1.00 93.31 376 LYS A CA 1
ATOM 2897 C C . LYS A 1 376 ? -13.795 4.460 8.964 1.00 93.31 376 LYS A C 1
ATOM 2899 O O . LYS A 1 376 ? -13.587 3.340 9.426 1.00 93.31 376 LYS A O 1
ATOM 2904 N N . THR A 1 377 ? -14.949 4.784 8.385 1.00 94.75 377 THR A N 1
ATOM 2905 C CA . THR A 1 377 ? -16.041 3.820 8.147 1.00 94.75 377 THR A CA 1
ATOM 2906 C C . THR A 1 377 ? -15.890 3.061 6.831 1.00 94.75 377 THR A C 1
ATOM 2908 O O . THR A 1 377 ? -16.469 1.989 6.689 1.00 94.75 377 THR A O 1
ATOM 2911 N N . GLU A 1 378 ? -15.098 3.585 5.895 1.00 96.06 378 GLU A N 1
ATOM 2912 C CA . GLU A 1 378 ? -14.798 2.983 4.593 1.00 96.06 378 GLU A CA 1
ATOM 2913 C C . GLU A 1 378 ? -13.310 3.175 4.261 1.00 96.06 378 GLU A C 1
ATOM 2915 O O . GLU A 1 378 ? -12.710 4.192 4.621 1.00 96.06 378 GLU A O 1
ATOM 2920 N N . MET A 1 379 ? -12.707 2.200 3.581 1.00 93.38 379 MET A N 1
ATOM 2921 C CA . MET A 1 379 ? -11.325 2.248 3.101 1.00 93.38 379 MET A CA 1
ATOM 2922 C C . MET A 1 379 ? -11.217 1.488 1.776 1.00 93.38 379 MET A C 1
ATOM 2924 O O . MET A 1 379 ? -11.711 0.368 1.657 1.00 93.38 379 MET A O 1
ATOM 2928 N N . ILE A 1 380 ? -10.536 2.073 0.792 1.00 92.69 380 ILE A N 1
ATOM 2929 C CA . ILE A 1 380 ? -10.152 1.376 -0.440 1.00 92.69 380 ILE A CA 1
ATOM 2930 C C . ILE A 1 380 ? -8.668 1.028 -0.333 1.00 92.69 380 ILE A C 1
ATOM 2932 O O . ILE A 1 380 ? -7.855 1.887 0.001 1.00 92.69 380 ILE A O 1
ATOM 2936 N N . LEU A 1 381 ? -8.330 -0.230 -0.600 1.00 91.75 381 LEU A N 1
ATOM 2937 C CA . LEU A 1 381 ? -6.960 -0.722 -0.731 1.00 91.75 381 LEU A CA 1
ATOM 2938 C C . LEU A 1 381 ? -6.807 -1.458 -2.062 1.00 91.75 381 LEU A C 1
ATOM 2940 O O . LEU A 1 381 ? -7.784 -1.856 -2.694 1.00 91.75 381 LEU A O 1
ATOM 2944 N N . TYR A 1 382 ? -5.563 -1.687 -2.461 1.00 90.50 382 TYR A N 1
ATOM 2945 C CA . TYR A 1 382 ? -5.232 -2.493 -3.629 1.00 90.50 382 TYR A CA 1
ATOM 2946 C C . TYR A 1 382 ? -4.544 -3.782 -3.200 1.00 90.50 382 TYR A C 1
ATOM 2948 O O . TYR A 1 382 ? -3.827 -3.799 -2.204 1.00 90.50 382 TYR A O 1
ATOM 2956 N N . GLU A 1 383 ? -4.776 -4.862 -3.938 1.00 89.31 383 GLU A N 1
ATOM 2957 C CA . GLU A 1 383 ? -4.190 -6.186 -3.705 1.00 89.31 383 GLU A CA 1
ATOM 2958 C C . GLU A 1 383 ? -2.685 -6.119 -3.356 1.00 89.31 383 GLU A C 1
ATOM 2960 O O . GLU A 1 383 ? -1.885 -5.567 -4.112 1.00 89.31 383 GLU A O 1
ATOM 2965 N N . GLY A 1 384 ? -2.306 -6.653 -2.188 1.00 85.31 384 GLY A N 1
ATOM 2966 C CA . GLY A 1 384 ? -0.936 -6.634 -1.658 1.00 85.31 384 GLY A CA 1
ATOM 2967 C C . GLY A 1 384 ? -0.555 -5.409 -0.811 1.00 85.31 384 GLY A C 1
ATOM 2968 O O . GLY A 1 384 ? 0.400 -5.505 -0.037 1.00 85.31 384 GLY A O 1
ATOM 2969 N N . MET A 1 385 ? -1.293 -4.297 -0.906 1.00 86.88 385 MET A N 1
ATOM 2970 C CA . MET A 1 385 ? -1.027 -3.049 -0.172 1.00 86.88 385 MET A CA 1
ATOM 2971 C C . MET A 1 385 ? -1.537 -3.084 1.276 1.00 86.88 385 MET A C 1
ATOM 2973 O O . MET A 1 385 ? -2.336 -3.940 1.669 1.00 86.88 385 MET A O 1
ATOM 2977 N N . GLU A 1 386 ? -1.093 -2.114 2.076 1.00 92.12 386 GLU A N 1
ATOM 2978 C CA . GLU A 1 386 ? -1.475 -1.967 3.481 1.00 92.12 386 GLU A CA 1
ATOM 2979 C C . GLU A 1 386 ? -2.094 -0.594 3.775 1.00 92.12 386 GLU A C 1
ATOM 2981 O O . GLU A 1 386 ? -1.724 0.418 3.186 1.00 92.12 386 GLU A O 1
ATOM 2986 N N . GLY A 1 387 ? -3.019 -0.566 4.732 1.00 90.75 387 GLY A N 1
ATOM 2987 C CA . GLY A 1 387 ? -3.610 0.636 5.311 1.00 90.75 387 GLY A CA 1
ATOM 2988 C C . GLY A 1 387 ? -3.575 0.586 6.837 1.00 90.75 387 GLY A C 1
ATOM 2989 O O . GLY A 1 387 ? -3.232 -0.431 7.439 1.00 90.75 387 GLY A O 1
ATOM 2990 N N . VAL A 1 388 ? -3.948 1.687 7.489 1.00 94.06 388 VAL A N 1
ATOM 2991 C CA . VAL A 1 388 ? -4.052 1.753 8.956 1.00 94.06 388 VAL A CA 1
ATOM 2992 C C . VAL A 1 388 ? -5.409 2.319 9.360 1.00 94.06 388 VAL A C 1
ATOM 2994 O O . VAL A 1 388 ? -5.859 3.337 8.819 1.00 94.06 388 VAL A O 1
ATOM 2997 N N . LEU A 1 389 ? -6.031 1.644 10.323 1.00 95.25 389 LEU A N 1
ATOM 2998 C CA . LEU A 1 389 ? -7.215 2.067 11.057 1.00 95.25 389 LEU A CA 1
ATOM 2999 C C . LEU A 1 389 ? -6.826 2.374 12.505 1.00 95.25 389 LEU A C 1
ATOM 3001 O O . LEU A 1 389 ? -6.015 1.673 13.111 1.00 95.25 389 LEU A O 1
ATOM 3005 N N . ALA A 1 390 ? -7.435 3.408 13.069 1.00 93.19 390 ALA A N 1
ATOM 3006 C CA . ALA A 1 390 ? -7.262 3.805 14.457 1.00 93.19 390 ALA A CA 1
ATOM 3007 C C . ALA A 1 390 ? -8.621 3.790 15.157 1.00 93.19 390 ALA A C 1
ATOM 3009 O O . ALA A 1 390 ? -9.580 4.398 14.688 1.00 93.19 390 ALA A O 1
ATOM 3010 N N . ALA A 1 391 ? -8.698 3.116 16.301 1.00 92.69 391 ALA A N 1
ATOM 3011 C CA . ALA A 1 391 ? -9.903 3.060 17.115 1.00 92.69 391 ALA A CA 1
ATOM 3012 C C . ALA A 1 391 ? -9.652 3.651 18.509 1.00 92.69 391 ALA A C 1
ATOM 3014 O O . ALA A 1 391 ? -8.533 3.606 19.024 1.00 92.69 391 ALA A O 1
ATOM 3015 N N . ARG A 1 392 ? -10.695 4.227 19.114 1.00 90.38 392 ARG A N 1
ATOM 3016 C CA . ARG A 1 392 ? -10.666 4.841 20.453 1.00 90.38 392 ARG A CA 1
ATOM 3017 C C . ARG A 1 392 ? -11.875 4.410 21.264 1.00 90.38 392 ARG A C 1
ATOM 3019 O O . ARG A 1 392 ? -12.984 4.393 20.733 1.00 90.38 392 ARG A O 1
ATOM 3026 N N . VAL A 1 393 ? -11.663 4.131 22.545 1.00 89.25 393 VAL A N 1
ATOM 3027 C CA . VAL A 1 393 ? -12.729 3.875 23.521 1.00 89.25 393 VAL A CA 1
ATOM 3028 C C . VAL A 1 393 ? -13.019 5.117 24.364 1.00 89.25 393 VAL A C 1
ATOM 3030 O O . VAL A 1 393 ? -12.125 5.932 24.586 1.00 89.25 393 VAL A O 1
ATOM 3033 N N . TRP A 1 394 ? -14.256 5.234 24.846 1.00 79.12 394 TRP A N 1
ATOM 3034 C CA . TRP A 1 394 ? -14.717 6.329 25.702 1.00 79.12 394 TRP A CA 1
ATOM 3035 C C . TRP A 1 394 ? -15.466 5.796 26.935 1.00 79.12 394 TRP A C 1
ATOM 3037 O O . TRP A 1 394 ? -16.154 4.780 26.808 1.00 79.12 394 TRP A O 1
ATOM 3047 N N . PRO A 1 395 ? -15.413 6.477 28.096 1.00 77.44 395 PRO A N 1
ATOM 3048 C CA . PRO A 1 395 ? -14.671 7.714 28.348 1.00 77.44 395 PRO A CA 1
ATOM 3049 C C . PRO A 1 395 ? -13.151 7.489 28.315 1.00 77.44 395 PRO A C 1
ATOM 3051 O O . PRO A 1 395 ? -12.671 6.369 28.481 1.00 77.44 395 PRO A O 1
ATOM 3054 N N . GLU A 1 396 ? -12.371 8.553 28.104 1.00 71.75 396 GLU A N 1
ATOM 3055 C CA . GLU A 1 396 ? -10.902 8.460 28.139 1.00 71.75 396 GLU A CA 1
ATOM 3056 C C . GLU A 1 396 ? -10.357 8.121 29.544 1.00 71.75 396 GLU A C 1
ATOM 3058 O O . GLU A 1 396 ? -9.170 7.829 29.676 1.00 71.75 396 GLU A O 1
ATOM 3063 N N . THR A 1 397 ? -11.201 8.095 30.578 1.00 70.25 397 THR A N 1
ATOM 3064 C CA . THR A 1 397 ? -10.899 7.637 31.944 1.00 70.25 397 THR A CA 1
ATOM 3065 C C . THR A 1 397 ? -11.070 6.127 32.167 1.00 70.25 397 THR A C 1
ATOM 3067 O O . THR A 1 397 ? -10.633 5.642 33.208 1.00 70.25 397 THR A O 1
ATOM 3070 N N . ALA A 1 398 ? -11.603 5.370 31.196 1.00 75.00 398 ALA A N 1
ATOM 3071 C CA . ALA A 1 398 ? -11.837 3.928 31.338 1.00 75.00 398 ALA A CA 1
ATOM 3072 C C . ALA A 1 398 ? -10.558 3.134 31.692 1.00 75.00 398 ALA A C 1
ATOM 3074 O O . ALA A 1 398 ? -9.483 3.398 31.139 1.00 75.00 398 ALA A O 1
ATOM 3075 N N . GLU A 1 399 ? -10.676 2.143 32.586 1.00 76.00 399 GLU A N 1
ATOM 3076 C CA . GLU A 1 399 ? -9.537 1.368 33.106 1.00 76.00 399 GLU A CA 1
ATOM 3077 C C . GLU A 1 399 ? -8.936 0.422 32.051 1.00 76.00 399 GLU A C 1
ATOM 3079 O O . GLU A 1 399 ? -7.713 0.366 31.907 1.00 76.00 399 GLU A O 1
ATOM 3084 N N . ASP A 1 400 ? -9.769 -0.284 31.273 1.00 79.38 400 ASP A N 1
ATOM 3085 C CA . ASP A 1 400 ? -9.311 -1.153 30.182 1.00 79.38 400 ASP A CA 1
ATOM 3086 C C . ASP A 1 400 ? -9.610 -0.558 28.800 1.00 79.38 400 ASP A C 1
ATOM 3088 O O . ASP A 1 400 ? -10.717 -0.648 28.268 1.00 79.38 400 ASP A O 1
ATOM 3092 N N . LYS A 1 401 ? -8.567 0.001 28.179 1.00 86.62 401 LYS A N 1
ATOM 3093 C CA . LYS A 1 401 ? -8.627 0.600 26.837 1.00 86.62 401 LYS A CA 1
ATOM 3094 C C . LYS A 1 401 ? -8.215 -0.352 25.713 1.00 86.62 401 LYS A C 1
ATOM 3096 O O . LYS A 1 401 ? -7.953 0.095 24.598 1.00 86.62 401 LYS A O 1
ATOM 3101 N N . THR A 1 402 ? -8.108 -1.650 25.992 1.00 89.69 402 THR A N 1
ATOM 3102 C CA . THR A 1 402 ? -7.616 -2.630 25.018 1.00 89.69 402 THR A CA 1
ATOM 3103 C C . THR A 1 402 ? -8.632 -2.857 23.902 1.00 89.69 402 THR A C 1
ATOM 3105 O O . THR A 1 402 ? -9.802 -3.157 24.154 1.00 89.69 402 THR A O 1
ATOM 3108 N N . ILE A 1 403 ? -8.160 -2.764 22.658 1.00 93.31 403 ILE A N 1
ATOM 3109 C CA . ILE A 1 403 ? -8.953 -2.991 21.448 1.00 93.31 403 ILE A CA 1
ATOM 3110 C C . ILE A 1 403 ? -8.463 -4.270 20.769 1.00 93.31 403 ILE A C 1
ATOM 3112 O O . ILE A 1 403 ? -7.268 -4.445 20.533 1.00 93.31 403 ILE A O 1
ATOM 3116 N N . LEU A 1 404 ? -9.400 -5.160 20.464 1.00 93.75 404 LEU A N 1
ATOM 3117 C CA . LEU A 1 404 ? -9.195 -6.386 19.703 1.00 93.75 404 LEU A CA 1
ATOM 3118 C C . LEU A 1 404 ? -9.619 -6.139 18.252 1.00 93.75 404 LEU A C 1
ATOM 3120 O O . LEU A 1 404 ? -10.679 -5.562 18.012 1.00 93.75 404 LEU A O 1
ATOM 3124 N N . TRP A 1 405 ? -8.808 -6.581 17.295 1.00 97.00 405 TRP A N 1
ATOM 3125 C CA . TRP A 1 405 ? -9.059 -6.415 15.861 1.00 97.00 405 TRP A CA 1
ATOM 3126 C C . TRP A 1 405 ? -9.386 -7.757 15.206 1.00 97.00 405 TRP A C 1
ATOM 3128 O O . TRP A 1 405 ? -8.837 -8.787 15.594 1.00 97.00 405 TRP A O 1
ATOM 3138 N N . SER A 1 406 ? -10.274 -7.741 14.213 1.00 96.62 406 SER A N 1
ATOM 3139 C CA . SER A 1 406 ? -10.659 -8.916 13.419 1.00 96.62 406 SER A CA 1
ATOM 3140 C C . SER A 1 406 ? -11.133 -8.513 12.018 1.00 96.62 406 SER A C 1
ATOM 3142 O O . SER A 1 406 ? -11.505 -7.357 11.802 1.00 96.62 406 SER A O 1
ATOM 3144 N N . SER A 1 407 ? -11.117 -9.458 11.076 1.00 97.81 407 SER A N 1
ATOM 3145 C CA . SER A 1 407 ? -11.701 -9.322 9.735 1.00 97.81 407 SER A CA 1
ATOM 3146 C C . SER A 1 407 ? -12.852 -10.314 9.567 1.00 97.81 407 SER A C 1
ATOM 3148 O O . SER A 1 407 ? -12.751 -11.445 10.041 1.00 97.81 407 SER A O 1
ATOM 3150 N N . GLU A 1 408 ? -13.931 -9.915 8.889 1.00 98.06 408 GLU A N 1
ATOM 3151 C CA . GLU A 1 408 ? -15.010 -10.839 8.495 1.00 98.06 408 GLU A CA 1
ATOM 3152 C C . GLU A 1 408 ? -14.569 -11.829 7.401 1.00 98.06 408 GLU A C 1
ATOM 3154 O O . GLU A 1 408 ? -15.093 -12.939 7.329 1.00 98.06 408 GLU A O 1
ATOM 3159 N N . ASP A 1 409 ? -13.589 -11.445 6.577 1.00 97.62 409 ASP A N 1
ATOM 3160 C CA . ASP A 1 409 ? -13.008 -12.275 5.517 1.00 97.62 409 ASP A CA 1
ATOM 3161 C C . ASP A 1 409 ? -11.516 -11.953 5.331 1.00 97.62 409 ASP A C 1
ATOM 3163 O O . ASP A 1 409 ? -11.132 -10.982 4.667 1.00 97.62 409 ASP A O 1
ATOM 3167 N N . GLU A 1 410 ? -10.671 -12.799 5.925 1.00 97.62 410 GLU A N 1
ATOM 3168 C CA . GLU A 1 410 ? -9.209 -12.736 5.815 1.00 97.62 410 GLU A CA 1
ATOM 3169 C C . GLU A 1 410 ? -8.678 -13.106 4.420 1.00 97.62 410 GLU A C 1
ATOM 3171 O O . GLU A 1 410 ? -7.524 -12.802 4.118 1.00 97.62 410 GLU A O 1
ATOM 3176 N N . SER A 1 411 ? -9.493 -13.713 3.546 1.00 97.12 411 SER A N 1
ATOM 3177 C CA . SER A 1 411 ? -9.109 -13.951 2.147 1.00 97.12 411 SER A CA 1
ATOM 3178 C C . SER A 1 411 ? -9.192 -12.684 1.289 1.00 97.12 411 SER A C 1
ATOM 3180 O O . SER A 1 411 ? -8.511 -12.599 0.270 1.00 97.12 411 SER A O 1
ATOM 3182 N N . VAL A 1 412 ? -9.953 -11.676 1.734 1.00 97.44 412 VAL A N 1
ATOM 3183 C CA . VAL A 1 412 ? -10.013 -10.341 1.119 1.00 97.44 412 VAL A CA 1
ATOM 3184 C C . VAL A 1 412 ? -9.036 -9.384 1.802 1.00 97.44 412 VAL A C 1
ATOM 3186 O O . VAL A 1 412 ? -8.212 -8.776 1.119 1.00 97.44 412 VAL A O 1
ATOM 3189 N N . ALA A 1 413 ? -9.073 -9.258 3.134 1.00 97.62 413 ALA A N 1
ATOM 3190 C CA . ALA A 1 413 ? -8.101 -8.455 3.883 1.00 97.62 413 ALA A CA 1
ATOM 3191 C C . ALA A 1 413 ? -7.898 -8.956 5.322 1.00 97.62 413 ALA A C 1
ATOM 3193 O O . ALA A 1 413 ? -8.852 -9.289 6.021 1.00 97.62 413 ALA A O 1
ATOM 3194 N N . THR A 1 414 ? -6.651 -8.935 5.790 1.00 98.00 414 THR A N 1
ATOM 3195 C CA . THR A 1 414 ? -6.267 -9.255 7.183 1.00 98.00 414 THR A CA 1
ATOM 3196 C C . THR A 1 414 ? -6.034 -7.986 8.001 1.00 98.00 414 THR A C 1
ATOM 3198 O O . THR A 1 414 ? -5.752 -6.934 7.428 1.00 98.00 414 THR A O 1
ATOM 3201 N N . VAL A 1 415 ? -6.099 -8.071 9.334 1.00 98.00 415 VAL A N 1
ATOM 3202 C CA . VAL A 1 415 ? -5.763 -6.958 10.239 1.00 98.00 415 VAL A CA 1
ATOM 3203 C C . VAL A 1 415 ? -4.885 -7.423 11.403 1.00 98.00 415 VAL A C 1
ATOM 3205 O O . VAL A 1 415 ? -5.080 -8.503 11.955 1.00 98.00 415 VAL A O 1
ATOM 3208 N N . SER A 1 416 ? -3.903 -6.608 11.779 1.00 96.06 416 SER A N 1
ATOM 3209 C CA . SER A 1 416 ? -3.026 -6.848 12.928 1.00 96.06 416 SER A CA 1
ATOM 3210 C C . SER A 1 416 ? -3.636 -6.373 14.257 1.00 96.06 416 SER A C 1
ATOM 3212 O O . SER A 1 416 ? -4.572 -5.575 14.300 1.00 96.06 416 SER A O 1
ATOM 3214 N N . SER A 1 417 ? -3.005 -6.744 15.375 1.00 92.25 417 SER A N 1
ATOM 3215 C CA . SER A 1 417 ? -3.347 -6.229 16.711 1.00 92.25 417 SER A CA 1
ATOM 3216 C C . SER A 1 417 ? -3.169 -4.711 16.887 1.00 92.25 417 SER A C 1
ATOM 3218 O O . SER A 1 417 ? -3.682 -4.160 17.857 1.00 92.25 417 SER A O 1
ATOM 3220 N N . ASN A 1 418 ? -2.474 -4.024 15.970 1.00 90.50 418 ASN A N 1
ATOM 3221 C CA . ASN A 1 418 ? -2.305 -2.566 15.975 1.00 90.50 418 ASN A CA 1
ATOM 3222 C C . ASN A 1 418 ? -3.084 -1.838 14.861 1.00 90.50 418 ASN A C 1
ATOM 3224 O O . ASN A 1 418 ? -2.748 -0.700 14.544 1.00 90.50 418 ASN A O 1
ATOM 3228 N N . GLY A 1 419 ? -4.109 -2.471 14.275 1.00 92.00 419 GLY A N 1
ATOM 3229 C CA . GLY A 1 419 ? -5.000 -1.832 13.295 1.00 92.00 419 GLY A CA 1
ATOM 3230 C C . GLY A 1 419 ? -4.402 -1.648 11.895 1.00 92.00 419 GLY A C 1
ATOM 3231 O O . GLY A 1 419 ? -4.970 -0.930 11.072 1.00 92.00 419 GLY A O 1
ATOM 3232 N N . ARG A 1 420 ? -3.266 -2.291 11.593 1.00 96.50 420 ARG A N 1
ATOM 3233 C CA . ARG A 1 420 ? -2.697 -2.344 10.239 1.00 96.50 420 ARG A CA 1
ATOM 3234 C C . ARG A 1 420 ? -3.465 -3.380 9.428 1.00 96.50 420 ARG A C 1
ATOM 3236 O O . ARG A 1 420 ? -3.441 -4.564 9.757 1.00 96.50 420 ARG A O 1
ATOM 3243 N N . VAL A 1 421 ? -4.152 -2.921 8.391 1.00 97.62 421 VAL A N 1
ATOM 3244 C CA . VAL A 1 421 ? -4.930 -3.739 7.457 1.00 97.62 421 VAL A CA 1
ATOM 3245 C C . VAL A 1 421 ? -4.053 -4.074 6.259 1.00 97.62 421 VAL A C 1
ATOM 3247 O O . VAL A 1 421 ? -3.406 -3.183 5.717 1.00 97.62 421 VAL A O 1
ATOM 3250 N N . LYS A 1 422 ? -4.051 -5.329 5.816 1.00 96.19 422 LYS A N 1
ATOM 3251 C CA . LYS A 1 422 ? -3.361 -5.770 4.599 1.00 96.19 422 LYS A CA 1
ATOM 3252 C C . LYS A 1 422 ? -4.349 -6.391 3.624 1.00 96.19 422 LYS A C 1
ATOM 3254 O O . LYS A 1 422 ? -5.044 -7.342 3.981 1.00 96.19 422 LYS A O 1
ATOM 3259 N N . ALA A 1 423 ? -4.373 -5.871 2.402 1.00 94.88 423 ALA A N 1
ATOM 3260 C CA . ALA A 1 423 ? -5.180 -6.379 1.305 1.00 94.88 423 ALA A CA 1
ATOM 3261 C C . ALA A 1 423 ? -4.606 -7.695 0.757 1.00 94.88 423 ALA A C 1
ATOM 3263 O O . ALA A 1 423 ? -3.419 -7.779 0.434 1.00 94.88 423 ALA A O 1
ATOM 3264 N N . VAL A 1 424 ? -5.457 -8.714 0.642 1.00 93.62 424 VAL A N 1
ATOM 3265 C CA . VAL A 1 424 ? -5.087 -10.080 0.242 1.00 93.62 424 VAL A CA 1
ATOM 3266 C C . VAL A 1 424 ? -5.575 -10.403 -1.167 1.00 93.62 424 VAL A C 1
ATOM 3268 O O . VAL A 1 424 ? -4.772 -10.860 -1.974 1.00 93.62 424 VAL A O 1
ATOM 3271 N N . ALA A 1 425 ? -6.846 -10.136 -1.483 1.00 93.25 425 ALA A N 1
ATOM 3272 C CA . ALA A 1 425 ? -7.416 -10.366 -2.813 1.00 93.25 425 ALA A CA 1
ATOM 3273 C C . ALA A 1 425 ? -8.587 -9.405 -3.105 1.00 93.25 425 ALA A C 1
ATOM 3275 O O . ALA A 1 425 ? -9.224 -8.930 -2.162 1.00 93.25 425 ALA A O 1
ATOM 3276 N N . PRO A 1 426 ? -8.912 -9.124 -4.385 1.00 93.94 426 PRO A N 1
ATOM 3277 C CA . PRO A 1 426 ? -10.009 -8.228 -4.747 1.00 93.94 426 PRO A CA 1
ATOM 3278 C C . PRO A 1 426 ? -11.371 -8.685 -4.205 1.00 93.94 426 PRO A C 1
ATOM 3280 O O . PRO A 1 426 ? -11.786 -9.825 -4.416 1.00 93.94 426 PRO A O 1
ATOM 3283 N N . GLY A 1 427 ? -12.094 -7.780 -3.546 1.00 96.50 427 GLY A N 1
ATOM 3284 C CA . GLY A 1 427 ? -13.356 -8.078 -2.871 1.00 96.50 427 GLY A CA 1
ATOM 3285 C C . GLY A 1 427 ? -13.793 -6.973 -1.909 1.00 96.50 427 GLY A C 1
ATOM 3286 O O . GLY A 1 427 ? -13.246 -5.871 -1.904 1.00 96.50 427 GLY A O 1
ATOM 3287 N N . LYS A 1 428 ? -14.786 -7.272 -1.070 1.00 97.69 428 LYS A N 1
ATOM 3288 C CA . LYS A 1 428 ? -15.205 -6.417 0.048 1.00 97.69 428 LYS A CA 1
ATOM 3289 C C . LYS A 1 428 ? -15.243 -7.233 1.331 1.00 97.69 428 LYS A C 1
ATOM 3291 O O . LYS A 1 428 ? -15.764 -8.343 1.328 1.00 97.69 428 LYS A O 1
ATOM 3296 N N . THR A 1 429 ? -14.720 -6.668 2.411 1.00 98.19 429 THR A N 1
ATOM 3297 C CA . THR A 1 429 ? -14.745 -7.251 3.757 1.00 98.19 429 THR A CA 1
ATOM 3298 C C . THR A 1 429 ? -14.927 -6.150 4.797 1.00 98.19 429 THR A C 1
ATOM 3300 O O . THR A 1 429 ? -14.870 -4.961 4.477 1.00 98.19 429 THR A O 1
ATOM 3303 N N . ARG A 1 430 ? -15.156 -6.522 6.053 1.00 97.94 430 ARG A N 1
ATOM 3304 C CA . ARG A 1 430 ? -15.307 -5.587 7.165 1.00 97.94 430 ARG A CA 1
ATOM 3305 C C . ARG A 1 430 ? -14.236 -5.857 8.207 1.00 97.94 430 ARG A C 1
ATOM 3307 O O . ARG A 1 430 ? -14.096 -6.978 8.690 1.00 97.94 430 ARG A O 1
ATOM 3314 N N . ILE A 1 431 ? -13.509 -4.810 8.575 1.00 98.31 431 ILE A N 1
ATOM 3315 C CA . ILE A 1 431 ? -12.567 -4.839 9.691 1.00 98.31 431 ILE A CA 1
ATOM 3316 C C . ILE A 1 431 ? -13.286 -4.322 10.933 1.00 98.31 431 ILE A C 1
ATOM 3318 O O . ILE A 1 431 ? -13.876 -3.240 10.906 1.00 98.31 431 ILE A O 1
ATOM 3322 N N . ILE A 1 432 ? -13.254 -5.103 12.012 1.00 97.62 432 ILE A N 1
ATOM 3323 C CA . ILE A 1 432 ? -14.000 -4.854 13.248 1.00 97.62 432 ILE A CA 1
ATOM 3324 C C . ILE A 1 432 ? -13.017 -4.633 14.401 1.00 97.62 432 ILE A C 1
ATOM 3326 O O . ILE A 1 432 ? -12.228 -5.517 14.743 1.00 97.62 432 ILE A O 1
ATOM 3330 N N . ALA A 1 433 ? -13.113 -3.457 15.021 1.00 95.19 433 ALA A N 1
ATOM 3331 C CA . ALA A 1 433 ? -12.482 -3.114 16.288 1.00 95.19 433 ALA A CA 1
ATOM 3332 C C . ALA A 1 433 ? -13.467 -3.388 17.435 1.00 95.19 433 ALA A C 1
ATOM 3334 O O . ALA A 1 433 ? -14.609 -2.932 17.389 1.00 95.19 433 ALA A O 1
ATOM 3335 N N . THR A 1 434 ? -13.028 -4.107 18.467 1.00 93.62 434 THR A N 1
ATOM 3336 C CA . THR A 1 434 ? -13.858 -4.545 19.603 1.00 93.62 434 THR A CA 1
ATOM 3337 C C . THR A 1 434 ? -13.207 -4.151 20.928 1.00 93.62 434 THR A C 1
ATOM 3339 O O . THR A 1 434 ? -12.037 -4.468 21.140 1.00 93.62 434 THR A O 1
ATOM 3342 N N . SER A 1 435 ? -13.924 -3.502 21.850 1.00 90.31 435 SER A N 1
ATOM 3343 C CA . SER A 1 435 ? -13.394 -3.241 23.198 1.00 90.31 435 SER A CA 1
ATOM 3344 C C . SER A 1 435 ? -13.312 -4.539 24.010 1.00 90.31 435 SER A C 1
ATOM 3346 O O . SER A 1 435 ? -14.285 -5.291 24.088 1.00 90.31 435 SER A O 1
ATOM 3348 N N . ARG A 1 436 ? -12.157 -4.823 24.627 1.00 87.31 436 ARG A N 1
ATOM 3349 C CA . ARG A 1 436 ? -11.959 -6.059 25.411 1.00 87.31 436 ARG A CA 1
ATOM 3350 C C . ARG A 1 436 ? -12.863 -6.124 26.646 1.00 87.31 436 ARG A C 1
ATOM 3352 O O . ARG A 1 436 ? -13.367 -7.194 26.972 1.00 87.31 436 ARG A O 1
ATOM 3359 N N . ASP A 1 437 ? -13.068 -4.976 27.286 1.00 77.19 437 ASP A N 1
ATOM 3360 C CA . ASP A 1 437 ? -13.886 -4.789 28.486 1.00 77.19 437 ASP A CA 1
ATOM 3361 C C . ASP A 1 437 ? -15.329 -5.309 28.298 1.00 77.19 437 ASP A C 1
ATOM 3363 O O . ASP A 1 437 ? -15.740 -6.315 28.894 1.00 77.19 437 ASP A O 1
ATOM 3367 N N . ARG A 1 438 ? -16.079 -4.667 27.389 1.00 76.44 438 ARG A N 1
ATOM 3368 C CA . ARG A 1 438 ? -17.532 -4.869 27.215 1.00 76.44 438 ARG A CA 1
ATOM 3369 C C . ARG A 1 438 ? -17.963 -5.402 25.847 1.00 76.44 438 ARG A C 1
ATOM 3371 O O . ARG A 1 438 ? -19.158 -5.591 25.632 1.00 76.44 438 ARG A O 1
ATOM 3378 N N . GLY A 1 439 ? -17.032 -5.673 24.932 1.00 82.56 439 GLY A N 1
ATOM 3379 C CA . GLY A 1 439 ? -17.347 -6.215 23.607 1.00 82.56 439 GLY A CA 1
ATOM 3380 C C . GLY A 1 439 ? -18.070 -5.230 22.683 1.00 82.56 439 GLY A C 1
ATOM 3381 O O . GLY A 1 439 ? -18.770 -5.661 21.770 1.00 82.56 439 GLY A O 1
ATOM 3382 N N . LEU A 1 440 ? -17.941 -3.919 22.920 1.00 87.31 440 LEU A N 1
ATOM 3383 C CA . LEU A 1 440 ? -18.519 -2.900 22.039 1.00 87.31 440 LEU A CA 1
ATOM 3384 C C . LEU A 1 440 ? -17.719 -2.842 20.738 1.00 87.31 440 LEU A C 1
ATOM 3386 O O . LEU A 1 440 ? -16.493 -2.929 20.779 1.00 87.31 440 LEU A O 1
ATOM 3390 N N . THR A 1 441 ? -18.393 -2.663 19.602 1.00 93.06 441 THR A N 1
ATOM 3391 C CA . THR A 1 441 ? -17.774 -2.750 18.274 1.00 93.06 441 THR A CA 1
ATOM 3392 C C . THR A 1 441 ? -17.882 -1.462 17.460 1.00 93.06 441 THR A C 1
ATOM 3394 O O . THR A 1 441 ? -18.881 -0.747 17.509 1.00 93.06 441 THR A O 1
ATOM 3397 N N . ALA A 1 442 ? -16.841 -1.190 16.672 1.00 93.94 442 ALA A N 1
ATOM 3398 C CA . ALA A 1 442 ? -16.833 -0.234 15.567 1.00 93.94 442 ALA A CA 1
ATOM 3399 C C . ALA A 1 442 ? -16.213 -0.915 14.336 1.00 93.94 442 ALA A C 1
ATOM 3401 O O . ALA A 1 442 ? -15.384 -1.814 14.482 1.00 93.94 442 ALA A O 1
ATOM 3402 N N . SER A 1 443 ? -16.609 -0.524 13.122 1.00 96.56 443 SER A N 1
ATOM 3403 C CA . SER A 1 443 ? -16.197 -1.240 11.908 1.00 96.56 443 SER A CA 1
ATOM 3404 C C . SER A 1 443 ? -15.922 -0.339 10.711 1.00 96.56 443 SER A C 1
ATOM 3406 O O . SER A 1 443 ? -16.647 0.635 10.508 1.00 96.56 443 SER A O 1
ATOM 3408 N N . CYS A 1 444 ? -14.969 -0.751 9.877 1.00 97.75 444 CYS A N 1
ATOM 3409 C CA . CYS A 1 444 ? -14.662 -0.164 8.576 1.00 97.75 444 CYS A CA 1
ATOM 3410 C C . CYS A 1 444 ? -14.987 -1.167 7.454 1.00 97.75 444 CYS A C 1
ATOM 3412 O O . CYS A 1 444 ? -14.574 -2.325 7.542 1.00 97.75 444 CYS A O 1
ATOM 3414 N N . GLU A 1 445 ? -15.700 -0.749 6.406 1.00 98.38 445 GLU A N 1
ATOM 3415 C CA . GLU A 1 445 ? -15.810 -1.523 5.163 1.00 98.38 445 GLU A CA 1
ATOM 3416 C C . GLU A 1 445 ? -14.545 -1.323 4.319 1.00 98.38 445 GLU A C 1
ATOM 3418 O O . GLU A 1 445 ? -14.257 -0.219 3.855 1.00 98.38 445 GLU A O 1
ATOM 3423 N N . VAL A 1 446 ? -13.793 -2.401 4.110 1.00 97.88 446 VAL A N 1
ATOM 3424 C CA . VAL A 1 446 ? -12.586 -2.415 3.284 1.00 97.88 446 VAL A CA 1
ATOM 3425 C C . VAL A 1 446 ? -12.933 -2.994 1.919 1.00 97.88 446 VAL A C 1
ATOM 3427 O O . VAL A 1 446 ? -13.286 -4.169 1.796 1.00 97.88 446 VAL A O 1
ATOM 3430 N N . THR A 1 447 ? -12.814 -2.168 0.884 1.00 97.31 447 THR A N 1
ATOM 3431 C CA . THR A 1 447 ? -12.880 -2.602 -0.515 1.00 97.31 447 THR A CA 1
ATOM 3432 C C . THR A 1 447 ? -11.462 -2.820 -1.017 1.00 97.31 447 THR A C 1
ATOM 3434 O O . THR A 1 447 ? -10.669 -1.882 -1.047 1.00 97.31 447 THR A O 1
ATOM 3437 N N . VAL A 1 448 ? -11.138 -4.048 -1.411 1.00 95.50 448 VAL A N 1
ATOM 3438 C CA . VAL A 1 448 ? -9.876 -4.366 -2.079 1.00 95.50 448 VAL A CA 1
ATOM 3439 C C . VAL A 1 448 ? -10.118 -4.419 -3.579 1.00 95.50 448 VAL A C 1
ATOM 3441 O O . VAL A 1 448 ? -10.954 -5.183 -4.060 1.00 95.50 448 VAL A O 1
ATOM 3444 N N . GLU A 1 449 ? -9.371 -3.623 -4.331 1.00 92.50 449 GLU A N 1
ATOM 3445 C CA . GLU A 1 449 ? -9.382 -3.636 -5.791 1.00 92.50 449 GLU A CA 1
ATOM 3446 C C . GLU A 1 449 ? -8.135 -4.335 -6.347 1.00 92.50 449 GLU A C 1
ATOM 3448 O O . GLU A 1 449 ? -7.090 -4.397 -5.696 1.00 92.50 449 GLU A O 1
ATOM 3453 N N . SER A 1 450 ? -8.217 -4.857 -7.576 1.00 90.12 450 SER A N 1
ATOM 3454 C CA . SER A 1 450 ? -7.019 -5.393 -8.228 1.00 90.12 450 SER A CA 1
ATOM 3455 C C . SER A 1 450 ? -6.091 -4.261 -8.660 1.00 90.12 450 SER A C 1
ATOM 3457 O O . SER A 1 450 ? -6.523 -3.247 -9.212 1.00 90.12 450 SER A O 1
ATOM 3459 N N . LEU A 1 451 ? -4.796 -4.474 -8.442 1.00 89.88 451 LEU A N 1
ATOM 3460 C CA . LEU A 1 451 ? -3.730 -3.586 -8.896 1.00 89.88 451 LEU A CA 1
ATOM 3461 C C . LEU A 1 451 ? -3.472 -3.704 -10.413 1.00 89.88 451 LEU A C 1
ATOM 3463 O O . LEU A 1 451 ? -2.853 -2.818 -11.004 1.00 89.88 451 LEU A O 1
ATOM 3467 N N . MET A 1 452 ? -3.952 -4.783 -11.046 1.00 92.19 452 MET A N 1
ATOM 3468 C CA . MET A 1 452 ? -3.785 -5.065 -12.474 1.00 92.19 452 MET A CA 1
ATOM 3469 C C . MET A 1 452 ? -4.968 -4.557 -13.304 1.00 92.19 452 MET A C 1
ATOM 3471 O O . MET A 1 452 ? -6.113 -4.956 -13.090 1.00 92.19 452 MET A O 1
ATOM 3475 N N . VAL A 1 453 ? -4.675 -3.769 -14.336 1.00 95.12 453 VAL A N 1
ATOM 3476 C CA . VAL A 1 453 ? -5.629 -3.347 -15.365 1.00 95.12 453 VAL A CA 1
ATOM 3477 C C . VAL A 1 453 ? -5.286 -4.033 -16.684 1.00 95.12 453 VAL A C 1
ATOM 3479 O O . VAL A 1 453 ? -4.191 -3.887 -17.228 1.00 95.12 453 VAL A O 1
ATOM 3482 N N . ASP A 1 454 ? -6.237 -4.802 -17.206 1.00 95.75 454 ASP A N 1
ATOM 3483 C CA . ASP A 1 454 ? -6.111 -5.471 -18.497 1.00 95.75 454 ASP A CA 1
ATOM 3484 C C . ASP A 1 454 ? -6.651 -4.562 -19.608 1.00 95.75 454 ASP A C 1
ATOM 3486 O O . ASP A 1 454 ? -7.857 -4.334 -19.709 1.00 95.75 454 ASP A O 1
ATOM 3490 N N . LEU A 1 455 ? -5.752 -4.006 -20.420 1.00 96.69 455 LEU A N 1
ATOM 3491 C CA . LEU A 1 455 ? -6.093 -3.117 -21.534 1.00 96.69 455 LEU A CA 1
ATOM 3492 C C . LEU A 1 455 ? -6.254 -3.877 -22.868 1.00 96.69 455 LEU A C 1
ATOM 3494 O O . LEU A 1 455 ? -6.465 -3.246 -23.904 1.00 96.69 455 LEU A O 1
ATOM 3498 N N . GLY A 1 456 ? -6.164 -5.215 -22.876 1.00 95.56 456 GLY A N 1
ATOM 3499 C CA . GLY A 1 456 ? -6.179 -6.013 -24.109 1.00 95.56 456 GLY A CA 1
ATOM 3500 C C . GLY A 1 456 ? -4.889 -5.908 -24.933 1.00 95.56 456 GLY A C 1
ATOM 3501 O O . GLY A 1 456 ? -4.929 -6.027 -26.160 1.00 95.56 456 GLY A O 1
ATOM 3502 N N . LEU A 1 457 ? -3.771 -5.633 -24.257 1.00 95.62 457 LEU A N 1
ATOM 3503 C CA . LEU A 1 457 ? -2.421 -5.484 -24.814 1.00 95.62 457 LEU A CA 1
ATOM 3504 C C . LEU A 1 457 ? -1.584 -6.747 -24.532 1.00 95.62 457 LEU A C 1
ATOM 3506 O O . LEU A 1 457 ? -2.077 -7.698 -23.922 1.00 95.62 457 LEU A O 1
ATOM 3510 N N . SER A 1 458 ? -0.312 -6.766 -24.937 1.00 94.75 458 SER A N 1
ATOM 3511 C CA . SER A 1 458 ? 0.614 -7.876 -24.653 1.00 94.75 458 SER A CA 1
ATOM 3512 C C . SER A 1 458 ? 0.834 -8.147 -23.154 1.00 94.75 458 SER A C 1
ATOM 3514 O O . SER A 1 458 ? 1.185 -9.267 -22.779 1.00 94.75 458 SER A O 1
ATOM 3516 N N . VAL A 1 459 ? 0.590 -7.148 -22.297 1.00 95.06 459 VAL A N 1
ATOM 3517 C CA . VAL A 1 459 ? 0.737 -7.196 -20.833 1.00 95.06 459 VAL A CA 1
ATOM 3518 C C . VAL A 1 459 ? -0.393 -6.446 -20.121 1.00 95.06 459 VAL A C 1
ATOM 3520 O O . VAL A 1 459 ? -1.039 -5.567 -20.698 1.00 95.06 459 VAL A O 1
ATOM 3523 N N . LYS A 1 460 ? -0.607 -6.759 -18.838 1.00 96.12 460 LYS A N 1
ATOM 3524 C CA . LYS A 1 460 ? -1.481 -5.982 -17.944 1.00 96.12 460 LYS A CA 1
ATOM 3525 C C . LYS A 1 460 ? -0.682 -4.866 -17.286 1.00 96.12 460 LYS A C 1
ATOM 3527 O O . LYS A 1 460 ? 0.475 -5.071 -16.930 1.00 96.12 460 LYS A O 1
ATOM 3532 N N . TRP A 1 461 ? -1.305 -3.714 -17.088 1.00 97.12 461 TRP A N 1
ATOM 3533 C CA . TRP A 1 461 ? -0.661 -2.515 -16.554 1.00 97.12 461 TRP A CA 1
ATOM 3534 C C . TRP A 1 461 ? -1.051 -2.265 -15.098 1.00 97.12 461 TRP A C 1
ATOM 3536 O O . TRP A 1 461 ? -2.172 -2.566 -14.690 1.00 97.12 461 TRP A O 1
ATOM 3546 N N . ALA A 1 462 ? -0.137 -1.709 -14.306 1.00 96.12 462 ALA A N 1
ATOM 3547 C CA . ALA A 1 462 ? -0.429 -1.289 -12.942 1.00 96.12 462 ALA A CA 1
ATOM 3548 C C . ALA A 1 462 ? -1.364 -0.073 -12.901 1.00 96.12 462 ALA A C 1
ATOM 3550 O O . ALA A 1 462 ? -1.261 0.860 -13.707 1.00 96.12 462 ALA A O 1
ATOM 3551 N N . LYS A 1 463 ? -2.247 -0.048 -11.902 1.00 94.06 463 LYS A N 1
ATOM 3552 C CA . LYS A 1 463 ? -3.191 1.056 -11.700 1.00 94.06 463 LYS A CA 1
ATOM 3553 C C . LYS A 1 463 ? -2.519 2.369 -11.249 1.00 94.06 463 LYS A C 1
ATOM 3555 O O . LYS A 1 463 ? -3.055 3.437 -11.537 1.00 94.06 463 LYS A O 1
ATOM 3560 N N . PHE A 1 464 ? -1.334 2.299 -10.636 1.00 93.88 464 PHE A N 1
ATOM 3561 C CA . PHE A 1 464 ? -0.501 3.440 -10.219 1.00 93.88 464 PHE A CA 1
ATOM 3562 C C . PHE A 1 464 ? 1.002 3.131 -10.320 1.00 93.88 464 PHE A C 1
ATOM 3564 O O . PHE A 1 464 ? 1.392 2.033 -10.726 1.00 93.88 464 PHE A O 1
ATOM 3571 N N . ASN A 1 465 ? 1.838 4.132 -10.034 1.00 96.31 465 ASN A N 1
ATOM 3572 C CA . ASN A 1 465 ? 3.296 4.027 -10.089 1.00 96.31 465 ASN A CA 1
ATOM 3573 C C . ASN A 1 465 ? 3.853 3.159 -8.951 1.00 96.31 465 ASN A C 1
ATOM 3575 O O . ASN A 1 465 ? 3.210 2.946 -7.926 1.00 96.31 465 ASN A O 1
ATOM 3579 N N . LEU A 1 466 ? 5.079 2.673 -9.120 1.00 94.00 466 LEU A N 1
ATOM 3580 C CA . LEU A 1 466 ? 5.836 2.096 -8.016 1.00 94.00 466 LEU A CA 1
ATOM 3581 C C . LEU A 1 466 ? 6.075 3.179 -6.949 1.00 94.00 466 LEU A C 1
ATOM 3583 O O . LEU A 1 466 ? 6.354 4.322 -7.301 1.00 94.00 466 LEU A O 1
ATOM 3587 N N . GLY A 1 467 ? 5.893 2.843 -5.672 1.00 91.50 467 GLY A N 1
ATOM 3588 C CA . GLY A 1 467 ? 5.921 3.808 -4.562 1.00 91.50 467 GLY A CA 1
ATOM 3589 C C . GLY A 1 467 ? 4.615 4.577 -4.323 1.00 91.50 467 GLY A C 1
ATOM 3590 O O . GLY A 1 467 ? 4.373 5.034 -3.210 1.00 91.50 467 GLY A O 1
ATOM 3591 N N . ALA A 1 468 ? 3.738 4.676 -5.327 1.00 92.31 468 ALA A N 1
ATOM 3592 C CA . ALA A 1 468 ? 2.476 5.396 -5.197 1.00 92.31 468 ALA A CA 1
ATOM 3593 C C . ALA A 1 468 ? 1.441 4.620 -4.365 1.00 92.31 468 ALA A C 1
ATOM 3595 O O . ALA A 1 468 ? 1.392 3.388 -4.368 1.00 92.31 468 ALA A O 1
ATOM 3596 N N . SER A 1 469 ? 0.564 5.367 -3.703 1.00 86.31 469 SER A N 1
ATOM 3597 C CA . SER A 1 469 ? -0.579 4.868 -2.926 1.00 86.31 469 SER A CA 1
ATOM 3598 C C . SER A 1 469 ? -1.918 4.935 -3.682 1.00 86.31 469 SER A C 1
ATOM 3600 O O . SER A 1 469 ? -2.891 4.283 -3.295 1.00 86.31 469 SER A O 1
ATOM 3602 N N . SER A 1 470 ? -1.980 5.710 -4.769 1.00 89.62 470 SER A N 1
ATOM 3603 C CA . SER A 1 470 ? -3.177 5.955 -5.586 1.00 89.62 470 SER A CA 1
ATOM 3604 C C . SER A 1 470 ? -2.802 6.330 -7.035 1.00 89.62 470 SER A C 1
ATOM 3606 O O . SER A 1 470 ? -1.634 6.603 -7.302 1.00 89.62 470 SER A O 1
ATOM 3608 N N . PRO A 1 471 ? -3.737 6.322 -8.009 1.00 92.56 471 PRO A N 1
ATOM 3609 C CA . PRO A 1 471 ? -3.443 6.673 -9.409 1.00 92.56 471 PRO A CA 1
ATOM 3610 C C . PRO A 1 471 ? -2.922 8.098 -9.614 1.00 92.56 471 PRO A C 1
ATOM 3612 O O . PRO A 1 471 ? -2.103 8.314 -10.504 1.00 92.56 471 PRO A O 1
ATOM 3615 N N . ASP A 1 472 ? -3.403 9.039 -8.807 1.00 92.75 472 ASP A N 1
ATOM 3616 C CA . ASP A 1 472 ? -3.028 10.454 -8.772 1.00 92.75 472 ASP A CA 1
ATOM 3617 C C . ASP A 1 472 ? -1.702 10.730 -8.045 1.00 92.75 472 ASP A C 1
ATOM 3619 O O . ASP A 1 472 ? -1.138 11.808 -8.189 1.00 92.75 472 ASP A O 1
ATOM 3623 N N . ASP A 1 473 ? -1.159 9.756 -7.321 1.00 94.19 473 ASP A N 1
ATOM 3624 C CA . ASP A 1 473 ? 0.138 9.857 -6.658 1.00 94.19 473 ASP A CA 1
ATOM 3625 C C . ASP A 1 473 ? 1.284 9.569 -7.655 1.00 94.19 473 ASP A C 1
ATOM 3627 O O . ASP A 1 473 ? 1.280 8.572 -8.387 1.00 94.19 473 ASP A O 1
ATOM 3631 N N . TYR A 1 474 ? 2.276 10.466 -7.703 1.00 94.25 474 TYR A N 1
ATOM 3632 C CA . TYR A 1 474 ? 3.460 10.332 -8.559 1.00 94.25 474 TYR A CA 1
ATOM 3633 C C . TYR A 1 474 ? 4.298 9.098 -8.214 1.00 94.25 474 TYR A C 1
ATOM 3635 O O . TYR A 1 474 ? 4.962 8.545 -9.099 1.00 94.25 474 TYR A O 1
ATOM 3643 N N . GLY A 1 475 ? 4.238 8.647 -6.960 1.00 93.75 475 GLY A N 1
ATOM 3644 C CA . GLY A 1 475 ? 5.085 7.588 -6.442 1.00 93.75 475 GLY A CA 1
ATOM 3645 C C . GLY A 1 475 ? 6.564 7.949 -6.499 1.00 93.75 475 GLY A C 1
ATOM 3646 O O . GLY A 1 475 ? 6.959 9.117 -6.466 1.00 93.75 475 GLY A O 1
ATOM 3647 N N . ASP A 1 476 ? 7.379 6.910 -6.602 1.00 93.62 476 ASP A N 1
ATOM 3648 C CA . ASP A 1 476 ? 8.814 7.004 -6.417 1.00 93.62 476 ASP A CA 1
ATOM 3649 C C . ASP A 1 476 ? 9.591 7.085 -7.731 1.00 93.62 476 ASP A C 1
ATOM 3651 O O . ASP A 1 476 ? 9.182 6.588 -8.787 1.00 93.62 476 ASP A O 1
ATOM 3655 N N . TYR A 1 477 ? 10.768 7.699 -7.633 1.00 91.38 477 TYR A N 1
ATOM 3656 C CA . TYR A 1 477 ? 11.718 7.866 -8.723 1.00 91.38 477 TYR A CA 1
ATOM 3657 C C . TYR A 1 477 ? 12.890 6.919 -8.504 1.00 91.38 477 TYR A C 1
ATOM 3659 O O . TYR A 1 477 ? 13.453 6.878 -7.415 1.00 91.38 477 TYR A O 1
ATOM 3667 N N . PHE A 1 478 ? 13.272 6.203 -9.558 1.00 89.75 478 PHE A N 1
ATOM 3668 C CA . PHE A 1 478 ? 14.361 5.226 -9.544 1.00 89.75 478 PHE A CA 1
ATOM 3669 C C . PHE A 1 478 ? 15.383 5.609 -10.615 1.00 89.75 478 PHE A C 1
ATOM 3671 O O . PHE A 1 478 ? 14.974 5.990 -11.721 1.00 89.75 478 PHE A O 1
ATOM 3678 N N . ALA A 1 479 ? 16.689 5.491 -10.356 1.00 86.50 479 ALA A N 1
ATOM 3679 C CA . ALA A 1 479 ? 17.649 5.415 -11.456 1.00 86.50 479 ALA A CA 1
ATOM 3680 C C . ALA A 1 479 ? 17.548 4.033 -12.122 1.00 86.50 479 ALA A C 1
ATOM 3682 O O . ALA A 1 479 ? 17.038 3.058 -11.560 1.00 86.50 479 ALA A O 1
ATOM 3683 N N . TRP A 1 480 ? 17.995 3.940 -13.371 1.00 85.88 480 TRP A N 1
ATOM 3684 C CA . TRP A 1 480 ? 17.837 2.711 -14.141 1.00 85.88 480 TRP A CA 1
ATOM 3685 C C . TRP A 1 480 ? 18.714 1.589 -13.558 1.00 85.88 480 TRP A C 1
ATOM 3687 O O . TRP A 1 480 ? 19.937 1.727 -13.465 1.00 85.88 480 TRP A O 1
ATOM 3697 N N . GLY A 1 481 ? 18.088 0.471 -13.180 1.00 80.75 481 GLY A N 1
ATOM 3698 C CA . GLY A 1 481 ? 18.750 -0.674 -12.544 1.00 80.75 481 GLY A CA 1
ATOM 3699 C C . GLY A 1 481 ? 18.829 -0.610 -11.014 1.00 80.75 481 GLY A C 1
ATOM 3700 O O . GLY A 1 481 ? 19.549 -1.407 -10.410 1.00 80.75 481 GLY A O 1
ATOM 3701 N N . GLU A 1 482 ? 18.134 0.339 -10.382 1.00 82.06 482 GLU A N 1
ATOM 3702 C CA . GLU A 1 482 ? 17.943 0.376 -8.930 1.00 82.06 482 GLU A CA 1
ATOM 3703 C C . GLU A 1 482 ? 16.692 -0.391 -8.496 1.00 82.06 482 GLU A C 1
ATOM 3705 O O . GLU A 1 482 ? 15.742 -0.563 -9.255 1.00 82.06 482 GLU A O 1
ATOM 3710 N N . THR A 1 483 ? 16.697 -0.849 -7.243 1.00 86.19 483 THR A N 1
ATOM 3711 C CA . THR A 1 483 ? 15.548 -1.519 -6.612 1.00 86.19 483 THR A CA 1
ATOM 3712 C C . THR A 1 483 ? 14.913 -0.699 -5.497 1.00 86.19 483 THR A C 1
ATOM 3714 O O . THR A 1 483 ? 13.808 -1.016 -5.085 1.00 86.19 483 THR A O 1
ATOM 3717 N N . GLU A 1 484 ? 15.590 0.347 -5.032 1.00 83.56 484 GLU A N 1
ATOM 3718 C CA . GLU A 1 484 ? 15.141 1.258 -3.981 1.00 83.56 484 GLU A CA 1
ATOM 3719 C C . GLU A 1 484 ? 15.194 2.687 -4.545 1.00 83.56 484 GLU A C 1
ATOM 3721 O O . GLU A 1 484 ? 16.069 2.959 -5.373 1.00 83.56 484 GLU A O 1
ATOM 3726 N N . PRO A 1 485 ? 14.298 3.595 -4.137 1.00 82.88 485 PRO A N 1
ATOM 3727 C CA . PRO A 1 485 ? 14.351 4.993 -4.549 1.00 82.88 485 PRO A CA 1
ATOM 3728 C C . PRO A 1 485 ? 15.353 5.798 -3.711 1.00 82.88 485 PRO A C 1
ATOM 3730 O O . PRO A 1 485 ? 15.505 5.578 -2.507 1.00 82.88 485 PRO A O 1
ATOM 3733 N N . HIS A 1 486 ? 16.018 6.770 -4.337 1.00 68.38 486 HIS A N 1
ATOM 3734 C CA . HIS A 1 486 ? 16.997 7.634 -3.673 1.00 68.38 486 HIS A CA 1
ATOM 3735 C C . HIS A 1 486 ? 16.438 9.046 -3.454 1.00 68.38 486 HIS A C 1
ATOM 3737 O O . HIS A 1 486 ? 16.101 9.761 -4.404 1.00 68.38 486 HIS A O 1
ATOM 3743 N N . TYR A 1 487 ? 16.370 9.459 -2.183 1.00 65.19 487 TYR A N 1
ATOM 3744 C CA . TYR A 1 487 ? 15.883 10.783 -1.782 1.00 65.19 487 TYR A CA 1
ATOM 3745 C C . TYR A 1 487 ? 17.016 11.759 -1.435 1.00 65.19 487 TYR A C 1
ATOM 3747 O O . TYR A 1 487 ? 17.013 12.856 -1.981 1.00 65.19 487 TYR A O 1
ATOM 3755 N N . GLU A 1 488 ? 18.004 11.374 -0.620 1.00 52.81 488 GLU A N 1
ATOM 3756 C CA . GLU A 1 488 ? 19.072 12.283 -0.164 1.00 52.81 488 GLU A CA 1
ATOM 3757 C C . GLU A 1 488 ? 20.472 11.624 -0.145 1.00 52.81 488 GLU A C 1
ATOM 3759 O O . GLU A 1 488 ? 20.607 10.549 0.449 1.00 52.81 488 GLU A O 1
ATOM 3764 N N . PRO A 1 489 ? 21.517 12.257 -0.729 1.00 50.66 489 PRO A N 1
ATOM 3765 C CA . PRO A 1 489 ? 21.401 13.347 -1.703 1.00 50.66 489 PRO A CA 1
ATOM 3766 C C . PRO A 1 489 ? 20.620 12.847 -2.929 1.00 50.66 489 PRO A C 1
ATOM 3768 O O . PRO A 1 489 ? 20.578 11.647 -3.204 1.00 50.66 489 PRO A O 1
ATOM 3771 N N . GLY A 1 490 ? 19.934 13.743 -3.637 1.00 57.00 490 GLY A N 1
ATOM 3772 C CA . GLY A 1 490 ? 19.111 13.332 -4.776 1.00 57.00 490 GLY A CA 1
ATOM 3773 C C . GLY A 1 490 ? 19.906 12.855 -5.999 1.00 57.00 490 GLY A C 1
ATOM 3774 O O . GLY A 1 490 ? 21.112 12.643 -5.944 1.00 57.00 490 GLY A O 1
ATOM 3775 N N . TYR A 1 491 ? 19.229 12.708 -7.141 1.00 59.03 491 TYR A N 1
ATOM 3776 C CA . TYR A 1 491 ? 19.778 12.136 -8.383 1.00 59.03 491 TYR A CA 1
ATOM 3777 C C . TYR A 1 491 ? 20.759 13.076 -9.109 1.00 59.03 491 TYR A C 1
ATOM 3779 O O . TYR A 1 491 ? 20.481 13.559 -10.211 1.00 59.03 491 TYR A O 1
ATOM 3787 N N . ALA A 1 492 ? 21.859 13.436 -8.449 1.00 48.78 492 ALA A N 1
ATOM 3788 C CA . ALA A 1 492 ? 22.702 14.556 -8.833 1.00 48.78 492 ALA A CA 1
ATOM 3789 C C . ALA A 1 492 ? 23.541 14.289 -10.089 1.00 48.78 492 ALA A C 1
ATOM 3791 O O . ALA A 1 492 ? 24.120 13.218 -10.271 1.00 48.78 492 ALA A O 1
ATOM 3792 N N . HIS A 1 493 ? 23.619 15.285 -10.977 1.00 41.78 493 HIS A N 1
ATOM 3793 C CA . HIS A 1 493 ? 24.412 15.170 -12.211 1.00 41.78 493 HIS A CA 1
ATOM 3794 C C . HIS A 1 493 ? 25.923 15.116 -11.929 1.00 41.78 493 HIS A C 1
ATOM 3796 O O . HIS A 1 493 ? 26.699 14.572 -12.709 1.00 41.78 493 HIS A O 1
ATOM 3802 N N . SER A 1 494 ? 26.310 15.636 -10.769 1.00 40.31 494 SER A N 1
ATOM 3803 C CA . SER A 1 494 ? 27.657 15.687 -10.223 1.00 40.31 494 SER A CA 1
ATOM 3804 C C . SER A 1 494 ? 28.246 14.333 -9.789 1.00 40.31 494 SER A C 1
ATOM 3806 O O . SER A 1 494 ? 29.442 14.258 -9.516 1.00 40.31 494 SER A O 1
ATOM 3808 N N . ASP A 1 495 ? 27.441 13.266 -9.759 1.00 41.19 495 ASP A N 1
ATOM 3809 C CA . ASP A 1 495 ? 27.822 11.913 -9.323 1.00 41.19 495 ASP A CA 1
ATOM 3810 C C . ASP A 1 495 ? 28.157 10.945 -10.477 1.00 41.19 495 ASP A C 1
ATOM 3812 O O . ASP A 1 495 ? 28.120 9.721 -10.313 1.00 41.19 495 ASP A O 1
ATOM 3816 N N . TYR A 1 496 ? 28.473 11.465 -11.672 1.00 38.78 496 TYR A N 1
ATOM 3817 C CA . TYR A 1 496 ? 28.626 10.639 -12.873 1.00 38.78 496 TYR A CA 1
ATOM 3818 C C . TYR A 1 496 ? 29.902 10.899 -13.691 1.00 38.78 496 TYR A C 1
ATOM 3820 O O . TYR A 1 496 ? 29.922 11.797 -14.536 1.00 38.78 496 TYR A O 1
ATOM 3828 N N . PRO A 1 497 ? 30.954 10.067 -13.552 1.00 36.34 497 PRO A N 1
ATOM 3829 C CA . PRO A 1 497 ? 32.161 10.181 -14.352 1.00 36.34 497 PRO A CA 1
ATOM 3830 C C . PRO A 1 497 ? 32.014 9.343 -15.631 1.00 36.34 497 PRO A C 1
ATOM 3832 O O . PRO A 1 497 ? 32.711 8.356 -15.840 1.00 36.34 497 PRO A O 1
ATOM 3835 N N . VAL A 1 498 ? 31.118 9.766 -16.526 1.00 38.41 498 VAL A N 1
ATOM 3836 C CA . VAL A 1 498 ? 31.347 9.582 -17.971 1.00 38.41 498 VAL A CA 1
ATOM 3837 C C . VAL A 1 498 ? 31.694 10.952 -18.532 1.00 38.41 498 VAL A C 1
ATOM 3839 O O . VAL A 1 498 ? 30.953 11.561 -19.298 1.00 38.41 498 VAL A O 1
ATOM 3842 N N . TRP A 1 499 ? 32.826 11.460 -18.054 1.00 36.72 499 TRP A N 1
ATOM 3843 C CA . TRP A 1 499 ? 33.287 12.815 -18.295 1.00 36.72 499 TRP A CA 1
ATOM 3844 C C . TRP A 1 499 ? 34.699 12.739 -18.876 1.00 36.72 499 TRP A C 1
ATOM 3846 O O . TRP A 1 499 ? 35.674 12.494 -18.171 1.00 36.72 499 TRP A O 1
ATOM 3856 N N . LYS A 1 500 ? 34.799 12.913 -20.194 1.00 37.66 500 LYS A N 1
ATOM 3857 C CA . LYS A 1 500 ? 36.044 13.301 -20.868 1.00 37.66 500 LYS A CA 1
ATOM 3858 C C . LYS A 1 500 ? 35.891 14.765 -21.278 1.00 37.66 500 LYS A C 1
ATOM 3860 O O . LYS A 1 500 ? 34.772 15.191 -21.548 1.00 37.66 500 LYS A O 1
ATOM 3865 N N . GLU A 1 501 ? 36.992 15.512 -21.247 1.00 31.36 501 GLU A N 1
ATOM 3866 C CA . GLU A 1 501 ? 37.031 16.984 -21.254 1.00 31.36 501 GLU A CA 1
ATOM 3867 C C . GLU A 1 501 ? 36.011 17.666 -22.190 1.00 31.36 501 GLU A C 1
ATOM 3869 O O . GLU A 1 501 ? 36.056 17.458 -23.402 1.00 31.36 501 GLU A O 1
ATOM 3874 N N . GLY A 1 502 ? 35.133 18.526 -21.640 1.00 41.94 502 GLY A N 1
ATOM 3875 C CA . GLY A 1 502 ? 34.282 19.400 -22.468 1.00 41.94 502 GLY A CA 1
ATOM 3876 C C . GLY A 1 502 ? 32.951 19.936 -21.908 1.00 41.94 502 GLY A C 1
ATOM 3877 O O . GLY A 1 502 ? 32.192 20.502 -22.692 1.00 41.94 502 GLY A O 1
ATOM 3878 N N . MET A 1 503 ? 32.617 19.772 -20.622 1.00 38.44 503 MET A N 1
ATOM 3879 C CA . MET A 1 503 ? 31.403 20.357 -19.999 1.00 38.44 503 MET A CA 1
ATOM 3880 C C . MET A 1 503 ? 31.778 21.199 -18.752 1.00 38.44 503 MET A C 1
ATOM 3882 O O . MET A 1 503 ? 32.961 21.465 -18.557 1.00 38.44 503 MET A O 1
ATOM 3886 N N . GLU A 1 504 ? 30.833 21.622 -17.900 1.00 31.39 504 GLU A N 1
ATOM 3887 C CA . GLU A 1 504 ? 31.118 22.334 -16.628 1.00 31.39 504 GLU A CA 1
ATOM 3888 C C . GLU A 1 504 ? 30.297 21.754 -15.440 1.00 31.39 504 GLU A C 1
ATOM 3890 O O . GLU A 1 504 ? 29.140 21.389 -15.633 1.00 31.39 504 GLU A O 1
ATOM 3895 N N . ASP A 1 505 ? 30.938 21.675 -14.255 1.00 33.12 505 ASP A N 1
ATOM 3896 C CA . ASP A 1 505 ? 30.466 21.527 -12.843 1.00 33.12 505 ASP A CA 1
ATOM 3897 C C . ASP A 1 505 ? 29.438 20.421 -12.418 1.00 33.12 505 ASP A C 1
ATOM 3899 O O . ASP A 1 505 ? 28.398 20.250 -13.041 1.00 33.12 505 ASP A O 1
ATOM 3903 N N . GLY A 1 506 ? 29.548 19.662 -11.298 1.00 33.72 506 GLY A N 1
ATOM 3904 C CA . GLY A 1 506 ? 30.619 19.431 -10.293 1.00 33.72 506 GLY A CA 1
ATOM 3905 C C . GLY A 1 506 ? 30.151 18.711 -8.978 1.00 33.72 506 GLY A C 1
ATOM 3906 O O . GLY A 1 506 ? 29.316 19.271 -8.283 1.00 33.72 506 GLY A O 1
ATOM 3907 N N . TYR A 1 507 ? 30.694 17.504 -8.664 1.00 32.72 507 TYR A N 1
ATOM 3908 C CA . TYR A 1 507 ? 30.739 16.627 -7.423 1.00 32.72 507 TYR A CA 1
ATOM 3909 C C . TYR A 1 507 ? 29.619 16.583 -6.312 1.00 32.72 507 TYR A C 1
ATOM 3911 O O . TYR A 1 507 ? 28.999 17.602 -6.041 1.00 32.72 507 TYR A O 1
ATOM 3919 N N . ALA A 1 508 ? 29.391 15.538 -5.472 1.00 34.31 508 ALA A N 1
ATOM 3920 C CA . ALA A 1 508 ? 29.335 14.042 -5.564 1.00 34.31 508 ALA A CA 1
ATOM 3921 C C . ALA A 1 508 ? 29.068 13.379 -4.152 1.00 34.31 508 ALA A C 1
ATOM 3923 O O . ALA A 1 508 ? 29.627 13.911 -3.195 1.00 34.31 508 ALA A O 1
ATOM 3924 N N . PHE A 1 509 ? 28.328 12.245 -3.990 1.00 30.22 509 PHE A N 1
ATOM 3925 C CA . PHE A 1 509 ? 28.603 11.084 -3.063 1.00 30.22 509 PHE A CA 1
ATOM 3926 C C . PHE A 1 509 ? 27.624 9.831 -3.112 1.00 30.22 509 PHE A C 1
ATOM 3928 O O . PHE A 1 509 ? 26.651 9.748 -2.363 1.00 30.22 509 PHE A O 1
ATOM 3935 N N . THR A 1 510 ? 28.058 8.723 -3.762 1.00 33.34 510 THR A N 1
ATOM 3936 C CA . THR A 1 510 ? 27.849 7.249 -3.461 1.00 33.34 510 THR A CA 1
ATOM 3937 C C . THR A 1 510 ? 26.642 6.376 -3.962 1.00 33.34 510 THR A C 1
ATOM 3939 O O . THR A 1 510 ? 25.481 6.748 -3.879 1.00 33.34 510 THR A O 1
ATOM 3942 N N . THR A 1 511 ? 26.954 5.091 -4.290 1.00 40.78 511 THR A N 1
ATOM 3943 C CA . THR A 1 511 ? 26.145 3.814 -4.208 1.00 40.78 511 THR A CA 1
ATOM 3944 C C . THR A 1 511 ? 25.543 3.053 -5.428 1.00 40.78 511 THR A C 1
ATOM 3946 O O . THR A 1 511 ? 24.964 1.983 -5.218 1.00 40.78 511 THR A O 1
ATOM 3949 N N . TYR A 1 512 ? 25.753 3.418 -6.698 1.00 52.28 512 TYR A N 1
ATOM 3950 C CA . TYR A 1 512 ? 25.173 2.644 -7.827 1.00 52.28 512 TYR A CA 1
ATOM 3951 C C . TYR A 1 512 ? 25.722 1.198 -7.995 1.00 52.28 512 TYR A C 1
ATOM 3953 O O . TYR A 1 512 ? 26.875 0.999 -8.370 1.00 52.28 512 TYR A O 1
ATOM 3961 N N . LYS A 1 513 ? 24.872 0.159 -7.853 1.00 56.03 513 LYS A N 1
ATOM 3962 C CA . LYS A 1 513 ? 25.225 -1.293 -7.961 1.00 56.03 513 LYS A CA 1
ATOM 3963 C C . LYS A 1 513 ? 25.812 -1.755 -9.317 1.00 56.03 513 LYS A C 1
ATOM 3965 O O . LYS A 1 513 ? 26.033 -2.952 -9.529 1.00 56.03 513 LYS A O 1
ATOM 3970 N N . TRP A 1 514 ? 25.944 -0.871 -10.295 1.00 58.50 514 TRP A N 1
ATOM 3971 C CA . TRP A 1 514 ? 26.377 -1.176 -11.662 1.00 58.50 514 TRP A CA 1
ATOM 3972 C C . TRP A 1 514 ? 27.592 -0.350 -12.104 1.00 58.50 514 TRP A C 1
ATOM 3974 O O . TRP A 1 514 ? 28.015 -0.495 -13.250 1.00 58.50 514 TRP A O 1
ATOM 3984 N N . TYR A 1 515 ? 28.175 0.463 -11.216 1.00 58.25 515 TYR A N 1
ATOM 3985 C CA . TYR A 1 515 ? 29.349 1.294 -11.487 1.00 58.25 515 TYR A CA 1
ATOM 3986 C C . TYR A 1 515 ? 30.308 1.303 -10.292 1.00 58.25 515 TYR A C 1
ATOM 3988 O O . TYR A 1 515 ? 29.870 1.460 -9.155 1.00 58.25 515 TYR A O 1
ATOM 3996 N N . ASP A 1 516 ? 31.608 1.174 -10.538 1.00 58.34 516 ASP A N 1
ATOM 3997 C CA . ASP A 1 516 ? 32.644 1.448 -9.544 1.00 58.34 516 ASP A CA 1
ATOM 3998 C C . ASP A 1 516 ? 33.303 2.788 -9.863 1.00 58.34 516 ASP A C 1
ATOM 4000 O O . ASP A 1 516 ? 34.102 2.900 -10.793 1.00 58.34 516 ASP A O 1
ATOM 4004 N N . TYR A 1 517 ? 32.968 3.805 -9.069 1.00 51.28 517 TYR A N 1
ATOM 4005 C CA . TYR A 1 517 ? 33.542 5.142 -9.203 1.00 51.28 517 TYR A CA 1
ATOM 4006 C C . TYR A 1 517 ? 35.057 5.141 -8.939 1.00 51.28 517 TYR A C 1
ATOM 4008 O O . TYR A 1 517 ? 35.783 5.883 -9.588 1.00 51.28 517 TYR A O 1
ATOM 4016 N N . ASN A 1 518 ? 35.569 4.282 -8.046 1.00 54.72 518 ASN A N 1
ATOM 4017 C CA . ASN A 1 518 ? 36.999 4.271 -7.694 1.00 54.72 518 ASN A CA 1
ATOM 4018 C C . ASN A 1 518 ? 37.895 3.798 -8.846 1.00 54.72 518 ASN A C 1
ATOM 4020 O O . ASN A 1 518 ? 39.096 4.055 -8.831 1.00 54.72 518 ASN A O 1
ATOM 4024 N N . ASN A 1 519 ? 37.310 3.074 -9.802 1.00 54.41 519 ASN A N 1
ATOM 4025 C CA . ASN A 1 519 ? 37.978 2.526 -10.976 1.00 54.41 519 ASN A CA 1
ATOM 4026 C C . ASN A 1 519 ? 37.405 3.089 -12.294 1.00 54.41 519 ASN A C 1
ATOM 4028 O O . ASN A 1 519 ? 37.808 2.627 -13.355 1.00 54.41 519 ASN A O 1
ATOM 4032 N N . GLU A 1 520 ? 36.463 4.041 -12.228 1.00 59.56 520 GLU A N 1
ATOM 4033 C CA . GLU A 1 520 ? 35.771 4.667 -13.371 1.00 59.56 520 GLU A CA 1
ATOM 4034 C C . GLU A 1 520 ? 35.197 3.662 -14.398 1.00 59.56 520 GLU A C 1
ATOM 4036 O O . GLU A 1 520 ? 35.325 3.836 -15.611 1.00 59.56 520 GLU A O 1
ATOM 4041 N N . VAL A 1 521 ? 34.557 2.584 -13.918 1.00 60.94 521 VAL A N 1
ATOM 4042 C CA . VAL A 1 521 ? 34.054 1.490 -14.776 1.00 60.94 521 VAL A CA 1
ATOM 4043 C C . VAL A 1 521 ? 32.657 0.986 -14.418 1.00 60.94 521 VAL A C 1
ATOM 4045 O O . VAL A 1 521 ? 32.292 0.821 -13.254 1.00 60.94 521 VAL A O 1
ATOM 4048 N N . PHE A 1 522 ? 31.890 0.621 -15.444 1.00 68.19 522 PHE A N 1
ATOM 4049 C CA . PHE A 1 522 ? 30.649 -0.132 -15.315 1.00 68.19 522 PHE A CA 1
ATOM 4050 C C . PHE A 1 522 ? 30.938 -1.588 -14.957 1.00 68.19 522 PHE A C 1
ATOM 4052 O O . PHE A 1 522 ? 31.696 -2.280 -15.630 1.00 68.19 522 PHE A O 1
ATOM 4059 N N . LEU A 1 523 ? 30.266 -2.074 -13.918 1.00 65.62 523 LEU A N 1
ATOM 4060 C CA . LEU A 1 523 ? 30.366 -3.453 -13.444 1.00 65.62 523 LEU A CA 1
ATOM 4061 C C . LEU A 1 523 ? 29.349 -4.386 -14.120 1.00 65.62 523 LEU A C 1
ATOM 4063 O O . LEU A 1 523 ? 29.543 -5.601 -14.122 1.00 65.62 523 LEU A O 1
ATOM 4067 N N . ARG A 1 524 ? 28.225 -3.836 -14.605 1.00 71.00 524 ARG A N 1
ATOM 4068 C CA . ARG A 1 524 ? 27.064 -4.576 -15.139 1.00 71.00 524 ARG A CA 1
ATOM 4069 C C . ARG A 1 524 ? 26.317 -3.750 -16.191 1.00 71.00 524 ARG A C 1
ATOM 4071 O O . ARG A 1 524 ? 26.301 -2.519 -16.105 1.00 71.00 524 ARG A O 1
ATOM 4078 N N . TYR A 1 525 ? 25.643 -4.428 -17.122 1.00 73.31 525 TYR A N 1
ATOM 4079 C CA . TYR A 1 525 ? 24.935 -3.825 -18.261 1.00 73.31 525 TYR A CA 1
ATOM 4080 C C . TYR A 1 525 ? 25.870 -2.950 -19.105 1.00 73.31 525 TYR A C 1
ATOM 4082 O O . TYR A 1 525 ? 25.626 -1.754 -19.300 1.00 73.31 525 TYR A O 1
ATOM 4090 N N . ASN A 1 526 ? 26.972 -3.557 -19.553 1.00 72.00 526 ASN A N 1
ATOM 4091 C CA . ASN A 1 526 ? 27.995 -2.915 -20.371 1.00 72.00 526 ASN A CA 1
ATOM 4092 C C . ASN A 1 526 ? 28.388 -3.794 -21.573 1.00 72.00 526 ASN A C 1
ATOM 4094 O O . ASN A 1 526 ? 28.524 -5.015 -21.466 1.00 72.00 526 ASN A O 1
ATOM 4098 N N . HIS A 1 527 ? 28.569 -3.131 -22.715 1.00 68.56 527 HIS A N 1
ATOM 4099 C CA . HIS A 1 527 ? 28.824 -3.710 -24.043 1.00 68.56 527 HIS A CA 1
ATOM 4100 C C . HIS A 1 527 ? 30.099 -3.142 -24.687 1.00 68.56 527 HIS A C 1
ATOM 4102 O O . HIS A 1 527 ? 30.382 -3.420 -25.851 1.00 68.56 527 HIS A O 1
ATOM 4108 N N . ASP A 1 528 ? 30.844 -2.306 -23.959 1.00 67.56 528 ASP A N 1
ATOM 4109 C CA . ASP A 1 528 ? 31.969 -1.543 -24.486 1.00 67.56 528 ASP A CA 1
ATOM 4110 C C . ASP A 1 528 ? 33.138 -1.539 -23.486 1.00 67.56 528 ASP A C 1
ATOM 4112 O O . ASP A 1 528 ? 33.009 -1.124 -22.331 1.00 67.56 528 ASP A O 1
ATOM 4116 N N . SER A 1 529 ? 34.295 -2.035 -23.926 1.00 67.81 529 SER A N 1
ATOM 4117 C CA . SER A 1 529 ? 35.484 -2.212 -23.086 1.00 67.81 529 SER A CA 1
ATOM 4118 C C . SER A 1 529 ? 36.112 -0.894 -22.638 1.00 67.81 529 SER A C 1
ATOM 4120 O O . SER A 1 529 ? 36.816 -0.882 -21.631 1.00 67.81 529 SER A O 1
ATOM 4122 N N . SER A 1 530 ? 35.845 0.218 -23.335 1.00 65.25 530 SER A N 1
ATOM 4123 C CA . SER A 1 530 ? 36.274 1.559 -22.913 1.00 65.25 530 SER A CA 1
ATOM 4124 C C . SER A 1 530 ? 35.609 2.017 -21.613 1.00 65.25 530 SER A C 1
ATOM 4126 O O . SER A 1 530 ? 36.053 2.991 -21.013 1.00 65.25 530 SER A O 1
ATOM 4128 N N . TYR A 1 531 ? 34.555 1.313 -21.197 1.00 62.09 531 TYR A N 1
ATOM 4129 C CA . TYR A 1 531 ? 33.723 1.611 -20.041 1.00 62.09 531 TYR A CA 1
ATOM 4130 C C . TYR A 1 531 ? 33.787 0.515 -18.960 1.00 62.09 531 TYR A C 1
ATOM 4132 O O . TYR A 1 531 ? 33.050 0.588 -17.982 1.00 62.09 531 TYR A O 1
ATOM 4140 N N . GLY A 1 532 ? 34.657 -0.493 -19.096 1.00 69.00 532 GLY A N 1
ATOM 4141 C CA . GLY A 1 532 ? 34.863 -1.541 -18.087 1.00 69.00 532 GLY A CA 1
ATOM 4142 C C . GLY A 1 532 ? 34.543 -2.963 -18.554 1.00 69.00 532 GLY A C 1
ATOM 4143 O O . GLY A 1 532 ? 34.446 -3.217 -19.757 1.00 69.00 532 GLY A O 1
ATOM 4144 N N . PRO A 1 533 ? 34.390 -3.919 -17.615 1.00 69.19 533 PRO A N 1
ATOM 4145 C CA . PRO A 1 533 ? 33.976 -5.287 -17.915 1.00 69.19 533 PRO A CA 1
ATOM 4146 C C . PRO A 1 533 ? 32.730 -5.350 -18.805 1.00 69.19 533 PRO A C 1
ATOM 4148 O O . PRO A 1 533 ? 31.728 -4.684 -18.548 1.00 69.19 533 PRO A O 1
ATOM 4151 N N . ILE A 1 534 ? 32.792 -6.174 -19.849 1.00 71.25 534 ILE A N 1
ATOM 4152 C CA . ILE A 1 534 ? 31.676 -6.419 -20.763 1.00 71.25 534 ILE A CA 1
ATOM 4153 C C . ILE A 1 534 ? 30.864 -7.613 -20.243 1.00 71.25 534 ILE A C 1
ATOM 4155 O O . ILE A 1 534 ? 31.410 -8.705 -20.081 1.00 71.25 534 ILE A O 1
ATOM 4159 N N . ASP A 1 535 ? 29.559 -7.425 -20.026 1.00 66.81 535 ASP A N 1
ATOM 4160 C CA . ASP A 1 535 ? 28.620 -8.498 -19.655 1.00 66.81 535 ASP A CA 1
ATOM 4161 C C . ASP A 1 535 ? 27.489 -8.721 -20.676 1.00 66.81 535 ASP A C 1
ATOM 4163 O O . ASP A 1 535 ? 26.746 -9.697 -20.561 1.00 66.81 535 ASP A O 1
ATOM 4167 N N . ASN A 1 536 ? 27.392 -7.851 -21.689 1.00 68.88 536 ASN A N 1
ATOM 4168 C CA . ASN A 1 536 ? 26.470 -7.915 -22.828 1.00 68.88 536 ASN A CA 1
ATOM 4169 C C . ASN A 1 536 ? 24.974 -8.020 -22.478 1.00 68.88 536 ASN A C 1
ATOM 4171 O O . ASN A 1 536 ? 24.183 -8.526 -23.276 1.00 68.88 536 ASN A O 1
ATOM 4175 N N . LYS A 1 537 ? 24.540 -7.529 -21.310 1.00 72.50 537 LYS A N 1
ATOM 4176 C CA . LYS A 1 537 ? 23.115 -7.552 -20.933 1.00 72.50 537 LYS A CA 1
ATOM 4177 C C . LYS A 1 537 ? 22.372 -6.333 -21.481 1.00 72.50 537 LYS A C 1
ATOM 4179 O O . LYS A 1 537 ? 22.725 -5.199 -21.160 1.00 72.50 537 LYS A O 1
ATOM 4184 N N . ALA A 1 538 ? 21.341 -6.553 -22.298 1.00 68.12 538 ALA A N 1
ATOM 4185 C CA . ALA A 1 538 ? 20.514 -5.483 -22.873 1.00 68.12 538 ALA A CA 1
ATOM 4186 C C . ALA A 1 538 ? 19.285 -5.115 -22.013 1.00 68.12 538 ALA A C 1
ATOM 4188 O O . ALA A 1 538 ? 1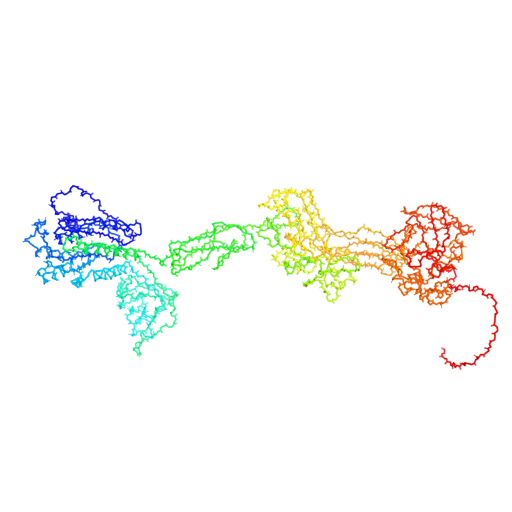8.749 -4.014 -22.153 1.00 68.12 538 ALA A O 1
ATOM 4189 N N . SER A 1 539 ? 18.843 -6.017 -21.129 1.00 70.12 539 SER A N 1
ATOM 4190 C CA . SER A 1 539 ? 17.652 -5.849 -20.287 1.00 70.12 539 SER A CA 1
ATOM 4191 C C . SER A 1 539 ? 17.767 -6.608 -18.953 1.00 70.12 539 SER A C 1
ATOM 4193 O O . SER A 1 539 ? 18.607 -7.502 -18.809 1.00 70.12 539 SER A O 1
ATOM 4195 N N . PHE A 1 540 ? 16.911 -6.286 -17.977 1.00 70.25 540 PHE A N 1
ATOM 4196 C CA . PHE A 1 540 ? 16.921 -6.922 -16.646 1.00 70.25 540 PHE A CA 1
ATOM 4197 C C . PHE A 1 540 ? 16.499 -8.404 -16.654 1.00 70.25 540 PHE A C 1
ATOM 4199 O O . PHE A 1 540 ? 16.947 -9.207 -15.835 1.00 70.25 540 PHE A O 1
ATOM 4206 N N . TRP A 1 541 ? 15.619 -8.790 -17.575 1.00 67.62 541 TRP A N 1
ATOM 4207 C CA . TRP A 1 541 ? 14.899 -10.072 -17.554 1.00 67.62 541 TRP A CA 1
ATOM 4208 C C . TRP A 1 541 ? 15.555 -11.184 -18.381 1.00 67.62 541 TRP A C 1
ATOM 4210 O O . TRP A 1 541 ? 15.037 -12.302 -18.434 1.00 67.62 541 TRP A O 1
ATOM 4220 N N . ASP A 1 542 ? 16.706 -10.904 -18.991 1.00 60.56 542 ASP A N 1
ATOM 4221 C CA . ASP A 1 542 ? 17.478 -11.881 -19.765 1.00 60.56 542 ASP A CA 1
ATOM 4222 C C . ASP A 1 542 ? 18.249 -12.887 -18.892 1.00 60.56 542 ASP A C 1
ATOM 4224 O O . ASP A 1 542 ? 18.525 -13.998 -19.340 1.00 60.56 542 ASP A O 1
ATOM 4228 N N . TYR A 1 543 ? 18.559 -12.538 -17.635 1.00 57.03 543 TYR A N 1
ATOM 4229 C CA . TYR A 1 543 ? 19.346 -13.401 -16.740 1.00 57.03 543 TYR A CA 1
ATOM 4230 C C . TYR A 1 543 ? 18.836 -13.457 -15.296 1.00 57.03 543 TYR A C 1
ATOM 4232 O O . TYR A 1 543 ? 18.782 -14.544 -14.721 1.00 57.03 543 TYR A O 1
ATOM 4240 N N . ASN A 1 544 ? 18.492 -12.319 -14.681 1.00 63.12 544 ASN A N 1
ATOM 4241 C CA . ASN A 1 544 ? 18.021 -12.281 -13.295 1.00 63.12 544 ASN A CA 1
ATOM 4242 C C . ASN A 1 544 ? 17.343 -10.940 -12.974 1.00 63.12 544 ASN A C 1
ATOM 4244 O O . ASN A 1 544 ? 17.989 -9.901 -13.052 1.00 63.12 544 ASN A O 1
ATOM 4248 N N . TYR A 1 545 ? 16.089 -10.969 -12.517 1.00 73.38 545 TYR A N 1
ATOM 4249 C CA . TYR A 1 545 ? 15.276 -9.783 -12.194 1.00 73.38 545 TYR A CA 1
ATOM 4250 C C . TYR A 1 545 ? 15.745 -8.989 -10.945 1.00 73.38 545 TYR A C 1
ATOM 4252 O O . TYR A 1 545 ? 14.946 -8.315 -10.303 1.00 73.38 545 TYR A O 1
ATOM 4260 N N . GLN A 1 546 ? 17.015 -9.095 -10.545 1.00 73.88 546 GLN A N 1
ATOM 4261 C CA . GLN A 1 546 ? 17.564 -8.470 -9.331 1.00 73.88 546 GLN A CA 1
ATOM 4262 C C . GLN A 1 546 ? 17.751 -6.949 -9.426 1.00 73.88 546 GLN A C 1
ATOM 4264 O O . GLN A 1 546 ? 17.982 -6.318 -8.399 1.00 73.88 546 GLN A O 1
ATOM 4269 N N . ASP A 1 547 ? 17.652 -6.382 -10.630 1.00 81.25 547 ASP A N 1
ATOM 4270 C CA . ASP A 1 547 ? 17.803 -4.945 -10.907 1.00 81.25 547 ASP A CA 1
ATOM 4271 C C . ASP A 1 547 ? 16.511 -4.311 -11.463 1.00 81.25 547 ASP A C 1
ATOM 4273 O O . ASP A 1 547 ? 16.509 -3.166 -11.900 1.00 81.25 547 ASP A O 1
ATOM 4277 N N . ASP A 1 548 ? 15.406 -5.062 -11.465 1.00 88.38 548 ASP A N 1
ATOM 4278 C CA . ASP A 1 548 ? 14.085 -4.601 -11.894 1.00 88.38 548 ASP A CA 1
ATOM 4279 C C . ASP A 1 548 ? 13.313 -4.073 -10.678 1.00 88.38 548 ASP A C 1
ATOM 4281 O O . ASP A 1 548 ? 12.852 -4.854 -9.839 1.00 88.38 548 ASP A O 1
ATOM 4285 N N . ALA A 1 549 ? 13.170 -2.748 -10.586 1.00 90.56 549 ALA A N 1
ATOM 4286 C CA . ALA A 1 549 ? 12.518 -2.067 -9.467 1.00 90.56 549 ALA A CA 1
ATOM 4287 C C . ALA A 1 549 ? 11.120 -2.628 -9.161 1.00 90.56 549 ALA A C 1
ATOM 4289 O O . ALA A 1 549 ? 10.785 -2.891 -8.003 1.00 90.56 549 ALA A O 1
ATOM 4290 N N . ALA A 1 550 ? 10.314 -2.869 -10.198 1.00 92.62 550 ALA A N 1
ATOM 4291 C CA . ALA A 1 550 ? 8.953 -3.366 -10.046 1.00 92.62 550 ALA A CA 1
ATOM 4292 C C . ALA A 1 550 ? 8.929 -4.805 -9.518 1.00 92.62 550 ALA A C 1
ATOM 4294 O O . ALA A 1 550 ? 8.134 -5.129 -8.632 1.00 92.62 550 ALA A O 1
ATOM 4295 N N . ARG A 1 551 ? 9.828 -5.664 -10.014 1.00 89.12 551 ARG A N 1
ATOM 4296 C CA . ARG A 1 551 ? 9.946 -7.045 -9.531 1.00 89.12 551 ARG A CA 1
ATOM 4297 C C . ARG A 1 551 ? 10.490 -7.114 -8.106 1.00 89.12 551 ARG A C 1
ATOM 4299 O O . ARG A 1 551 ? 10.030 -7.952 -7.332 1.00 89.12 551 ARG A O 1
ATOM 4306 N N . ALA A 1 552 ? 11.440 -6.253 -7.752 1.00 89.50 552 ALA A N 1
ATOM 4307 C CA . ALA A 1 552 ? 12.014 -6.207 -6.412 1.00 89.50 552 ALA A CA 1
ATOM 4308 C C . ALA A 1 552 ? 10.983 -5.777 -5.354 1.00 89.50 552 ALA A C 1
ATOM 4310 O O . ALA A 1 552 ? 10.872 -6.430 -4.319 1.00 89.50 552 ALA A O 1
ATOM 4311 N N . ASN A 1 553 ? 10.190 -4.741 -5.648 1.00 89.81 553 ASN A N 1
ATOM 4312 C CA . ASN A 1 553 ? 9.226 -4.173 -4.702 1.00 89.81 553 ASN A CA 1
ATOM 4313 C C . ASN A 1 553 ? 7.902 -4.948 -4.631 1.00 89.81 553 ASN A C 1
ATOM 4315 O O . ASN A 1 553 ? 7.381 -5.171 -3.541 1.00 89.81 553 ASN A O 1
ATOM 4319 N N . TRP A 1 554 ? 7.329 -5.354 -5.772 1.00 88.62 554 TRP A N 1
ATOM 4320 C CA . TRP A 1 554 ? 5.987 -5.967 -5.822 1.00 88.62 554 TRP A CA 1
ATOM 4321 C C . TRP A 1 554 ? 5.997 -7.484 -6.079 1.00 88.62 554 TRP A C 1
ATOM 4323 O O . TRP A 1 554 ? 4.959 -8.141 -5.991 1.00 88.62 554 TRP A O 1
ATOM 4333 N N . GLY A 1 555 ? 7.157 -8.084 -6.353 1.00 87.25 555 GLY A N 1
ATOM 4334 C CA . GLY A 1 555 ? 7.298 -9.536 -6.433 1.00 87.25 555 GLY A CA 1
ATOM 4335 C C . GLY A 1 555 ? 6.685 -10.175 -7.687 1.00 87.25 555 GLY A C 1
ATOM 4336 O O . GLY A 1 555 ? 6.859 -9.705 -8.807 1.00 87.25 555 GLY A O 1
ATOM 4337 N N . GLY A 1 556 ? 6.063 -11.348 -7.523 1.00 85.19 556 GLY A N 1
ATOM 4338 C CA . GLY A 1 556 ? 5.734 -12.280 -8.613 1.00 85.19 556 GLY A CA 1
ATOM 4339 C C . GLY A 1 556 ? 5.009 -11.665 -9.823 1.00 85.19 556 GLY A C 1
ATOM 4340 O O . GLY A 1 556 ? 4.042 -10.930 -9.683 1.00 85.19 556 GLY A O 1
ATOM 4341 N N . THR A 1 557 ? 5.454 -12.018 -11.034 1.00 87.75 557 THR A N 1
ATOM 4342 C CA . THR A 1 557 ? 5.013 -11.503 -12.358 1.00 87.75 557 THR A CA 1
ATOM 4343 C C . THR A 1 557 ? 5.131 -10.001 -12.623 1.00 87.75 557 THR A C 1
ATOM 4345 O O . THR A 1 557 ? 5.274 -9.655 -13.793 1.00 87.75 557 THR A O 1
ATOM 4348 N N . TRP A 1 558 ? 5.144 -9.135 -11.607 1.00 91.69 558 TRP A N 1
ATOM 4349 C CA . TRP A 1 558 ? 5.430 -7.714 -11.791 1.00 91.69 558 TRP A CA 1
ATOM 4350 C C . TRP A 1 558 ? 6.844 -7.510 -12.332 1.00 91.69 558 TRP A C 1
ATOM 4352 O O . TRP A 1 558 ? 7.776 -8.224 -11.954 1.00 91.69 558 TRP A O 1
ATOM 4362 N N . ARG A 1 559 ? 6.976 -6.556 -13.250 1.00 92.56 559 ARG A N 1
ATOM 4363 C CA . ARG A 1 559 ? 8.237 -6.106 -13.837 1.00 92.56 559 ARG A CA 1
ATOM 4364 C C . ARG A 1 559 ? 8.072 -4.727 -14.467 1.00 92.56 559 ARG A C 1
ATOM 4366 O O . ARG A 1 559 ? 6.951 -4.270 -14.696 1.00 92.56 559 ARG A O 1
ATOM 4373 N N . MET A 1 560 ? 9.178 -4.062 -14.769 1.00 93.12 560 MET A N 1
ATOM 4374 C CA . MET A 1 560 ? 9.155 -2.890 -15.644 1.00 93.12 560 MET A CA 1
ATOM 4375 C C . MET A 1 560 ? 8.652 -3.269 -17.064 1.00 93.12 560 MET A C 1
ATOM 4377 O O . MET A 1 560 ? 8.742 -4.432 -17.477 1.00 93.12 560 MET A O 1
ATOM 4381 N N . PRO A 1 561 ? 8.086 -2.320 -17.827 1.00 94.44 561 PRO A N 1
ATOM 4382 C CA . PRO A 1 561 ? 7.705 -2.528 -19.225 1.00 94.44 561 PRO A CA 1
ATOM 4383 C C . PRO A 1 561 ? 8.913 -2.497 -20.176 1.00 94.44 561 PRO A C 1
ATOM 4385 O O . PRO A 1 561 ? 9.919 -1.831 -19.912 1.00 94.44 561 PRO A O 1
ATOM 4388 N N . THR A 1 562 ? 8.795 -3.179 -21.316 1.00 92.19 562 THR A N 1
ATOM 4389 C CA . THR A 1 562 ? 9.710 -3.020 -22.462 1.00 92.19 562 THR A CA 1
ATOM 4390 C C . THR A 1 562 ? 9.401 -1.725 -23.217 1.00 92.19 562 THR A C 1
ATOM 4392 O O . THR A 1 562 ? 8.311 -1.155 -23.089 1.00 92.19 562 THR A O 1
ATOM 4395 N N . LYS A 1 563 ? 10.336 -1.235 -24.035 1.00 92.06 563 LYS A N 1
ATOM 4396 C CA . LYS A 1 563 ? 10.097 -0.049 -24.874 1.00 92.06 563 LYS A CA 1
ATOM 4397 C C . LYS A 1 563 ? 9.000 -0.322 -25.913 1.00 92.06 563 LYS A C 1
ATOM 4399 O O . LYS A 1 563 ? 8.188 0.554 -26.188 1.00 92.06 563 LYS A O 1
ATOM 4404 N N . GLY A 1 564 ? 8.908 -1.564 -26.401 1.00 92.81 564 GLY A N 1
ATOM 4405 C CA . GLY A 1 564 ? 7.835 -2.005 -27.289 1.00 92.81 564 GLY A CA 1
ATOM 4406 C C . GLY A 1 564 ? 6.471 -2.070 -26.603 1.00 92.81 564 GLY A C 1
ATOM 4407 O O . GLY A 1 564 ? 5.482 -1.690 -27.215 1.00 92.81 564 GLY A O 1
ATOM 4408 N N . GLN A 1 565 ? 6.399 -2.466 -25.325 1.00 95.62 565 GLN A N 1
ATOM 4409 C CA . GLN A 1 565 ? 5.155 -2.407 -24.538 1.00 95.62 565 GLN A CA 1
ATOM 4410 C C . GLN A 1 565 ? 4.694 -0.955 -24.323 1.00 95.62 565 GLN A C 1
ATOM 4412 O O . GLN A 1 565 ? 3.501 -0.674 -24.417 1.00 95.62 565 GLN A O 1
ATOM 4417 N N . TRP A 1 566 ? 5.621 -0.010 -24.124 1.00 96.69 566 TRP A N 1
ATOM 4418 C CA . TRP A 1 566 ? 5.293 1.422 -24.149 1.00 96.69 566 TRP A CA 1
ATOM 4419 C C . TRP A 1 566 ? 4.779 1.888 -25.516 1.00 96.69 566 TRP A C 1
ATOM 4421 O O . TRP A 1 566 ? 3.782 2.605 -25.571 1.00 96.69 566 TRP A O 1
ATOM 4431 N N . SER A 1 567 ? 5.418 1.473 -26.613 1.00 96.06 567 SER A N 1
ATOM 4432 C CA . SER A 1 567 ? 4.944 1.787 -27.967 1.00 96.06 567 SER A CA 1
ATOM 4433 C C . SER A 1 567 ? 3.565 1.177 -28.257 1.00 96.06 567 SER A C 1
ATOM 4435 O O . SER A 1 567 ? 2.729 1.845 -28.851 1.00 96.06 567 SER A O 1
ATOM 4437 N N . GLU A 1 568 ? 3.282 -0.039 -27.780 1.00 96.69 568 GLU A N 1
ATOM 4438 C CA . GLU A 1 568 ? 1.966 -0.688 -27.892 1.00 96.69 568 GLU A CA 1
ATOM 4439 C C . GLU A 1 568 ? 0.873 0.071 -27.118 1.00 96.69 568 GLU A C 1
ATOM 4441 O O . GLU A 1 568 ? -0.250 0.189 -27.612 1.00 96.69 568 GLU A O 1
ATOM 4446 N N . LEU A 1 569 ? 1.194 0.601 -25.930 1.00 97.38 569 LEU A N 1
ATOM 4447 C CA . LEU A 1 569 ? 0.283 1.424 -25.124 1.00 97.38 569 LEU A CA 1
ATOM 4448 C C . LEU A 1 569 ? -0.001 2.792 -25.773 1.00 97.38 569 LEU A C 1
ATOM 4450 O O . LEU A 1 569 ? -1.104 3.313 -25.625 1.00 97.38 569 LEU A O 1
ATOM 4454 N N . MET A 1 570 ? 0.982 3.371 -26.468 1.00 96.25 570 MET A N 1
ATOM 4455 C CA . MET A 1 570 ? 0.885 4.670 -27.157 1.00 96.25 570 MET A CA 1
ATOM 4456 C C . MET A 1 570 ? 0.319 4.586 -28.585 1.00 96.25 570 MET A C 1
ATOM 4458 O O . MET A 1 570 ? 0.085 5.616 -29.207 1.00 96.25 570 MET A O 1
ATOM 4462 N N . ASP A 1 571 ? 0.087 3.391 -29.123 1.00 95.06 571 ASP A N 1
ATOM 4463 C CA . ASP A 1 571 ? -0.537 3.207 -30.436 1.00 95.06 571 ASP A CA 1
ATOM 4464 C C . ASP A 1 571 ? -2.034 3.570 -30.382 1.00 95.06 571 ASP A C 1
ATOM 4466 O O . ASP A 1 571 ? -2.819 2.964 -29.642 1.00 95.06 571 ASP A O 1
ATOM 4470 N N . GLU A 1 572 ? -2.438 4.541 -31.207 1.00 94.12 572 GLU A N 1
ATOM 4471 C CA . GLU A 1 572 ? -3.816 5.040 -31.337 1.00 94.12 572 GLU A CA 1
ATOM 4472 C C . GLU A 1 572 ? -4.839 3.946 -31.707 1.00 94.12 572 GLU A C 1
ATOM 4474 O O . GLU A 1 572 ? -6.028 4.059 -31.396 1.00 94.12 572 GLU A O 1
ATOM 4479 N N . ASN A 1 573 ? -4.388 2.845 -32.319 1.00 94.56 573 ASN A N 1
ATOM 4480 C CA . ASN A 1 573 ? -5.221 1.685 -32.648 1.00 94.56 573 ASN A CA 1
ATOM 4481 C C . ASN A 1 573 ? -5.497 0.786 -31.428 1.00 94.56 573 ASN A C 1
ATOM 4483 O O . ASN A 1 573 ? -6.359 -0.100 -31.485 1.00 94.56 573 ASN A O 1
ATOM 4487 N N . ASN A 1 574 ? -4.770 0.999 -30.327 1.00 96.25 574 ASN A N 1
ATOM 4488 C CA . ASN A 1 574 ? -4.827 0.202 -29.105 1.00 96.25 574 ASN A CA 1
ATOM 4489 C C . ASN A 1 574 ? -5.454 0.977 -27.943 1.00 96.25 574 ASN A C 1
ATOM 4491 O O . ASN A 1 574 ? -6.344 0.437 -27.274 1.00 96.25 574 ASN A O 1
ATOM 4495 N N . CYS A 1 575 ? -5.043 2.232 -27.727 1.00 97.19 575 CYS A N 1
ATOM 4496 C CA . CYS A 1 575 ? -5.548 3.091 -26.653 1.00 97.19 575 CYS A CA 1
ATOM 4497 C C . CYS A 1 575 ? -5.760 4.544 -27.105 1.00 97.19 575 CYS A C 1
ATOM 4499 O O . CYS A 1 575 ? -4.964 5.100 -27.853 1.00 97.19 575 CYS A O 1
ATOM 4501 N N . THR A 1 576 ? -6.788 5.198 -26.562 1.00 96.69 576 THR A N 1
ATOM 4502 C CA . THR A 1 576 ? -6.917 6.662 -26.593 1.00 96.69 576 THR A CA 1
ATOM 4503 C C . THR A 1 576 ? -6.260 7.269 -25.364 1.00 96.69 576 THR A C 1
ATOM 4505 O O . THR A 1 576 ? -6.596 6.892 -24.237 1.00 96.69 576 THR A O 1
ATOM 4508 N N . TRP A 1 577 ? -5.387 8.245 -25.585 1.00 97.12 577 TRP A N 1
ATOM 4509 C CA . TRP A 1 577 ? -4.776 9.074 -24.552 1.00 97.12 577 TRP A CA 1
ATOM 4510 C C . TRP A 1 577 ? -5.541 10.401 -24.473 1.00 97.12 577 TRP A C 1
ATOM 4512 O O . TRP A 1 577 ? -5.708 11.089 -25.476 1.00 97.12 577 TRP A O 1
ATOM 4522 N N . THR A 1 578 ? -6.067 10.751 -23.299 1.00 96.56 578 THR A N 1
ATOM 4523 C CA . THR A 1 578 ? -6.761 12.030 -23.064 1.00 96.56 578 THR A CA 1
ATOM 4524 C C . THR A 1 578 ? -6.172 12.732 -21.847 1.00 96.56 578 THR A C 1
ATOM 4526 O O . THR A 1 578 ? -6.205 12.176 -20.748 1.00 96.56 578 THR A O 1
ATOM 4529 N N . TRP A 1 579 ? -5.624 13.935 -22.042 1.00 97.38 579 TRP A N 1
ATOM 4530 C CA . TRP A 1 579 ? -5.116 14.762 -20.949 1.00 97.38 579 TRP A CA 1
ATOM 4531 C C . TRP A 1 579 ? -6.263 15.167 -20.019 1.00 97.38 579 TRP A C 1
ATOM 4533 O O . TRP A 1 579 ? -7.352 15.527 -20.473 1.00 97.38 579 TRP A O 1
ATOM 4543 N N . THR A 1 580 ? -6.049 15.043 -18.713 1.00 96.75 580 THR A N 1
ATOM 4544 C CA . THR A 1 580 ? -7.058 15.313 -17.687 1.00 96.75 580 THR A CA 1
ATOM 4545 C C . THR A 1 580 ? -6.399 15.600 -16.338 1.00 96.75 580 THR A C 1
ATOM 4547 O O . THR A 1 580 ? -5.194 15.425 -16.152 1.00 96.75 580 THR A O 1
ATOM 4550 N N . THR A 1 581 ? -7.213 15.995 -15.365 1.00 96.56 581 THR A N 1
ATOM 4551 C CA . THR A 1 581 ? -6.812 16.160 -13.969 1.00 96.56 581 THR A CA 1
ATOM 4552 C C . THR A 1 581 ? -7.557 15.150 -13.096 1.00 96.56 581 THR A C 1
ATOM 4554 O O . THR A 1 581 ? -8.789 15.126 -13.098 1.00 96.56 581 THR A O 1
ATOM 4557 N N . LEU A 1 582 ? -6.830 14.341 -12.324 1.00 95.31 582 LEU A N 1
ATOM 4558 C CA . LEU A 1 582 ? -7.378 13.444 -11.303 1.00 95.31 582 LEU A CA 1
ATOM 4559 C C . LEU A 1 582 ? -6.986 13.984 -9.923 1.00 95.31 582 LEU A C 1
ATOM 4561 O O . LEU A 1 582 ? -5.808 14.177 -9.656 1.00 95.31 582 LEU A O 1
ATOM 4565 N N . ASN A 1 583 ? -7.966 14.292 -9.067 1.00 93.81 583 ASN A N 1
ATOM 4566 C CA . ASN A 1 583 ? -7.762 14.837 -7.710 1.00 93.81 583 ASN A CA 1
ATOM 4567 C C . ASN A 1 583 ? -6.850 16.086 -7.605 1.00 93.81 583 ASN A C 1
ATOM 4569 O O . ASN A 1 583 ? -6.328 16.393 -6.538 1.00 93.81 583 ASN A O 1
ATOM 4573 N N . GLY A 1 584 ? -6.693 16.845 -8.694 1.00 94.50 584 GLY A N 1
ATOM 4574 C CA . GLY A 1 584 ? -5.800 18.011 -8.773 1.00 94.50 584 GLY A CA 1
ATOM 4575 C C . GLY A 1 584 ? -4.452 17.741 -9.453 1.00 94.50 584 GLY A C 1
ATOM 4576 O O . GLY A 1 584 ? -3.735 18.692 -9.746 1.00 94.50 584 GLY A O 1
ATOM 4577 N N . VAL A 1 585 ? -4.137 16.482 -9.768 1.00 96.31 585 VAL A N 1
ATOM 4578 C CA . VAL A 1 585 ? -2.912 16.073 -10.465 1.00 96.31 585 VAL A CA 1
ATOM 4579 C C . VAL A 1 585 ? -3.177 15.903 -11.960 1.00 96.31 585 V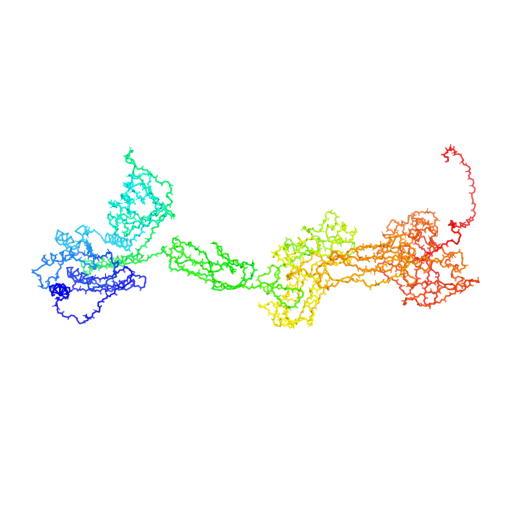AL A C 1
ATOM 4581 O O . VAL A 1 585 ? -4.091 15.181 -12.362 1.00 96.31 585 VAL A O 1
ATOM 4584 N N . CYS A 1 586 ? -2.390 16.582 -12.794 1.00 97.56 586 CYS A N 1
ATOM 4585 C CA . CYS A 1 586 ? -2.475 16.493 -14.253 1.00 97.56 586 CYS A CA 1
ATOM 4586 C C . CYS A 1 586 ? -1.811 15.217 -14.789 1.00 97.56 586 CYS A C 1
ATOM 4588 O O . CYS A 1 586 ? -0.875 14.684 -14.192 1.00 97.56 586 CYS A O 1
ATOM 4590 N N . GLY A 1 587 ? -2.288 14.724 -15.930 1.00 97.56 587 GLY A N 1
ATOM 4591 C CA . GLY A 1 587 ? -1.748 13.538 -16.588 1.00 97.56 587 GLY A CA 1
ATOM 4592 C C . GLY A 1 587 ? -2.677 12.992 -17.667 1.00 97.56 587 GLY A C 1
ATOM 4593 O O . GLY A 1 587 ? -3.668 13.621 -18.036 1.00 97.56 587 GLY A O 1
ATOM 4594 N N . TYR A 1 588 ? -2.381 11.792 -18.158 1.00 97.81 588 TYR A N 1
ATOM 4595 C CA . TYR A 1 588 ? -3.186 11.130 -19.182 1.00 97.81 588 TYR A CA 1
ATOM 4596 C C . TYR A 1 588 ? -4.093 10.045 -18.607 1.00 97.81 588 TYR A C 1
ATOM 4598 O O . TYR A 1 588 ? -3.627 9.095 -17.976 1.00 97.81 588 TYR A O 1
ATOM 4606 N N . GLN A 1 589 ? -5.383 10.123 -18.936 1.00 97.62 589 GLN A N 1
ATOM 4607 C CA . GLN A 1 589 ? -6.266 8.962 -18.914 1.00 97.62 589 GLN A CA 1
ATOM 4608 C C . GLN A 1 589 ? -6.008 8.141 -20.182 1.00 97.62 589 GLN A C 1
ATOM 4610 O O . GLN A 1 589 ? -6.336 8.570 -21.290 1.00 97.62 589 GLN A O 1
ATOM 4615 N N . VAL A 1 590 ? -5.436 6.951 -20.021 1.00 97.88 590 VAL A N 1
ATOM 4616 C CA . VAL A 1 590 ? -5.165 6.012 -21.115 1.00 97.88 590 VAL A CA 1
ATOM 4617 C C . VAL A 1 590 ? -6.251 4.946 -21.112 1.00 97.88 590 VAL A C 1
ATOM 4619 O O . VAL A 1 590 ? -6.350 4.162 -20.170 1.00 97.88 590 VAL A O 1
ATOM 4622 N N . THR A 1 591 ? -7.093 4.931 -22.146 1.00 97.81 591 THR A N 1
ATOM 4623 C CA . THR A 1 591 ? -8.278 4.058 -22.232 1.00 97.81 591 THR A CA 1
ATOM 4624 C C . THR A 1 591 ? -8.183 3.124 -23.429 1.00 97.81 591 THR A C 1
ATOM 4626 O O . THR A 1 591 ? -7.959 3.576 -24.549 1.00 97.81 591 THR A O 1
ATOM 4629 N N . SER A 1 592 ? -8.398 1.825 -23.219 1.00 97.50 592 SER A N 1
ATOM 4630 C CA . SER A 1 592 ? -8.347 0.838 -24.301 1.00 97.50 592 SER A CA 1
ATOM 4631 C C . SER A 1 592 ? -9.493 1.013 -25.301 1.00 97.50 592 SER A C 1
ATOM 4633 O O . SER A 1 592 ? -10.662 1.152 -24.919 1.00 97.50 592 SER A O 1
ATOM 4635 N N . VAL A 1 593 ? -9.167 0.930 -26.595 1.00 96.56 593 VAL A N 1
ATOM 4636 C CA . VAL A 1 593 ? -10.149 0.810 -27.688 1.00 96.56 593 VAL A CA 1
ATOM 4637 C C . VAL A 1 593 ? -10.291 -0.626 -28.208 1.00 96.56 593 VAL A C 1
ATOM 4639 O O . VAL A 1 593 ? -11.187 -0.893 -29.021 1.00 96.56 593 VAL A O 1
ATOM 4642 N N . LYS A 1 594 ? -9.471 -1.569 -27.716 1.00 95.31 594 LYS A N 1
ATOM 4643 C CA . LYS A 1 594 ? -9.489 -2.980 -28.130 1.00 95.31 594 LYS A CA 1
ATOM 4644 C C . LYS A 1 594 ? -10.875 -3.616 -27.894 1.00 95.31 594 LYS A C 1
ATOM 4646 O O . LYS A 1 594 ? -11.482 -3.422 -26.834 1.00 95.31 594 LYS A O 1
ATOM 4651 N N . PRO A 1 595 ? -11.404 -4.416 -28.841 1.00 93.38 595 PRO A N 1
ATOM 4652 C CA . PRO A 1 595 ? -12.641 -5.168 -28.635 1.00 93.38 595 PRO A CA 1
ATOM 4653 C C . PRO A 1 595 ? -12.568 -6.053 -27.381 1.00 93.38 595 PRO A C 1
ATOM 4655 O O . PRO A 1 595 ? -11.601 -6.781 -27.196 1.00 93.38 595 PRO A O 1
ATOM 4658 N N . GLY A 1 596 ? -13.594 -5.991 -26.528 1.00 92.62 596 GLY A N 1
ATOM 4659 C CA . GLY A 1 596 ? -13.647 -6.726 -25.256 1.00 92.62 596 GLY A CA 1
ATOM 4660 C C . GLY A 1 596 ? -13.052 -5.993 -24.045 1.00 92.62 596 GLY A C 1
ATOM 4661 O O . GLY A 1 596 ? -13.397 -6.350 -22.925 1.00 92.62 596 GLY A O 1
ATOM 4662 N N . PHE A 1 597 ? -12.253 -4.939 -24.254 1.00 94.62 597 PHE A N 1
ATOM 4663 C CA . PHE A 1 597 ? -11.581 -4.176 -23.185 1.00 94.62 597 PHE A CA 1
ATOM 4664 C C . PHE A 1 597 ? -11.960 -2.684 -23.170 1.00 94.62 597 PHE A C 1
ATOM 4666 O O . PHE A 1 597 ? -11.415 -1.906 -22.390 1.00 94.62 597 PHE A O 1
ATOM 4673 N N . LYS A 1 598 ? -12.910 -2.271 -24.021 1.00 88.81 598 LYS A N 1
ATOM 4674 C CA . LYS A 1 598 ? -13.367 -0.879 -24.125 1.00 88.81 598 LYS A CA 1
ATOM 4675 C C . LYS A 1 598 ? -13.840 -0.332 -22.779 1.00 88.81 598 LYS A C 1
ATOM 4677 O O . LYS A 1 598 ? -14.774 -0.869 -22.191 1.00 88.81 598 LYS A O 1
ATOM 4682 N N . GLY A 1 599 ? -13.234 0.774 -22.351 1.00 83.31 599 GLY A N 1
ATOM 4683 C CA . GLY A 1 599 ? -13.511 1.425 -21.066 1.00 83.31 599 GLY A CA 1
ATOM 4684 C C . GLY A 1 599 ? -12.563 1.018 -19.933 1.00 83.31 599 GLY A C 1
ATOM 4685 O O . GLY A 1 599 ? -12.479 1.744 -18.943 1.00 83.31 599 GLY A O 1
ATOM 4686 N N . ASN A 1 600 ? -11.785 -0.060 -20.086 1.00 95.62 600 ASN A N 1
ATOM 4687 C CA . ASN A 1 600 ? -10.664 -0.321 -19.185 1.00 95.62 600 ASN A CA 1
ATOM 4688 C C . ASN A 1 600 ? -9.614 0.773 -19.396 1.00 95.62 600 ASN A C 1
ATOM 4690 O O . ASN A 1 600 ? -9.271 1.102 -20.536 1.00 95.62 600 ASN A O 1
ATOM 4694 N N . SER A 1 601 ? -9.131 1.357 -18.302 1.00 96.56 601 SER A N 1
ATOM 4695 C CA . SER A 1 601 ? -8.238 2.511 -18.356 1.00 96.56 601 SER A CA 1
ATOM 4696 C C . SER A 1 601 ? -7.304 2.599 -17.154 1.00 96.56 601 SER A C 1
ATOM 4698 O O . SER A 1 601 ? -7.612 2.103 -16.069 1.00 96.56 601 SER A O 1
ATOM 4700 N N . ILE A 1 602 ? -6.161 3.247 -17.368 1.00 97.56 602 ILE A N 1
ATOM 4701 C CA . ILE A 1 602 ? -5.205 3.649 -16.333 1.00 97.56 602 ILE A CA 1
ATOM 4702 C C . ILE A 1 602 ? -5.024 5.167 -16.380 1.00 97.56 602 ILE A C 1
ATOM 4704 O O . ILE A 1 602 ? -5.160 5.774 -17.442 1.00 97.56 602 ILE A O 1
ATOM 4708 N N . PHE A 1 603 ? -4.682 5.770 -15.244 1.00 97.69 603 PHE A N 1
ATOM 4709 C CA . PHE A 1 603 ? -4.201 7.149 -15.199 1.00 97.69 603 PHE A CA 1
ATOM 4710 C C . PHE A 1 603 ? -2.677 7.149 -15.041 1.00 97.69 603 PHE A C 1
ATOM 4712 O O . PHE A 1 603 ? -2.135 6.463 -14.164 1.00 97.69 603 PHE A O 1
ATOM 4719 N N . LEU A 1 604 ? -1.996 7.883 -15.919 1.00 98.00 604 LEU A N 1
ATOM 4720 C CA . LEU A 1 604 ? -0.562 8.144 -15.865 1.00 98.00 604 LEU A CA 1
ATOM 4721 C C . LEU A 1 604 ? -0.371 9.612 -15.462 1.00 98.00 604 LEU A C 1
ATOM 4723 O O . LEU A 1 604 ? -0.569 10.488 -16.309 1.00 98.00 604 LEU A O 1
ATOM 4727 N N . PRO A 1 605 ? -0.003 9.911 -14.205 1.00 97.94 605 PRO A N 1
ATOM 4728 C CA . PRO A 1 605 ? 0.220 11.285 -13.792 1.00 97.94 605 PRO A CA 1
ATOM 4729 C C . PRO A 1 605 ? 1.468 11.856 -14.475 1.00 97.94 605 PRO A C 1
ATOM 4731 O O . PRO A 1 605 ? 2.425 11.131 -14.783 1.00 97.94 605 PRO A O 1
ATOM 4734 N N . ALA A 1 606 ? 1.470 13.169 -14.683 1.00 97.56 606 ALA A N 1
ATOM 4735 C CA . ALA A 1 606 ? 2.617 13.943 -15.137 1.00 97.56 606 ALA A CA 1
ATOM 4736 C C . ALA A 1 606 ? 3.640 14.082 -13.995 1.00 97.56 606 ALA A C 1
ATOM 4738 O O . ALA A 1 606 ? 3.807 15.144 -13.411 1.00 97.56 606 ALA A O 1
ATOM 4739 N N . ALA A 1 607 ? 4.278 12.971 -13.624 1.00 95.31 607 ALA A N 1
ATOM 4740 C CA . ALA A 1 607 ? 5.157 12.876 -12.459 1.00 95.31 607 ALA A CA 1
ATOM 4741 C C . ALA A 1 607 ? 6.502 13.612 -12.606 1.00 95.31 607 ALA A C 1
ATOM 4743 O O . ALA A 1 607 ? 7.288 13.657 -11.671 1.00 95.31 607 ALA A O 1
ATOM 4744 N N . GLY A 1 608 ? 6.809 14.177 -13.771 1.00 94.88 608 GLY A N 1
ATOM 4745 C CA . GLY A 1 608 ? 8.107 14.773 -14.038 1.00 94.88 608 GLY A CA 1
ATOM 4746 C C . GLY A 1 608 ? 9.235 13.744 -13.954 1.00 94.88 608 GLY A C 1
ATOM 4747 O O . GLY A 1 608 ? 9.051 12.555 -14.230 1.00 94.88 608 GLY A O 1
ATOM 4748 N N . TYR A 1 609 ? 10.423 14.205 -13.579 1.00 91.31 609 TYR A N 1
ATOM 4749 C CA . TYR A 1 609 ? 11.589 13.375 -13.274 1.00 91.31 609 TYR A CA 1
ATOM 4750 C C . TYR A 1 609 ? 12.397 14.006 -12.138 1.00 91.31 609 TYR A C 1
ATOM 4752 O O . TYR A 1 609 ? 12.309 15.207 -11.898 1.00 91.31 609 TYR A O 1
ATOM 4760 N N . ARG A 1 610 ? 13.229 13.221 -11.451 1.00 85.75 610 ARG A N 1
ATOM 4761 C CA . ARG A 1 610 ? 14.084 13.718 -10.368 1.00 85.75 610 ARG A CA 1
ATOM 4762 C C . ARG A 1 610 ? 15.535 13.842 -10.828 1.00 85.75 610 ARG A C 1
ATOM 4764 O O . ARG A 1 610 ? 16.112 12.892 -11.363 1.00 85.75 610 ARG A O 1
ATOM 4771 N N . ALA A 1 611 ? 16.114 15.024 -10.632 1.00 78.25 611 ALA A N 1
ATOM 4772 C CA . ALA A 1 611 ? 17.498 15.339 -10.970 1.00 78.25 611 ALA A CA 1
ATOM 4773 C C . ALA A 1 611 ? 18.081 16.291 -9.918 1.00 78.25 611 ALA A C 1
ATOM 4775 O O . ALA A 1 611 ? 17.530 17.357 -9.637 1.00 78.25 611 ALA A O 1
ATOM 4776 N N . ASN A 1 612 ? 19.214 15.896 -9.341 1.00 71.44 612 ASN A N 1
ATOM 4777 C CA . ASN A 1 612 ? 19.688 16.380 -8.044 1.00 71.44 612 ASN A CA 1
ATOM 4778 C C . ASN A 1 612 ? 18.585 16.193 -6.976 1.00 71.44 612 ASN A C 1
ATOM 4780 O O . ASN A 1 612 ? 17.758 15.284 -7.080 1.00 71.44 612 ASN A O 1
ATOM 4784 N N . GLU A 1 613 ? 18.568 17.029 -5.941 1.00 70.19 613 GLU A N 1
ATOM 4785 C CA . GLU A 1 613 ? 17.586 16.988 -4.843 1.00 70.19 613 GLU A CA 1
ATOM 4786 C C . GLU A 1 613 ? 16.147 17.347 -5.286 1.00 70.19 613 GLU A C 1
ATOM 4788 O O . GLU A 1 613 ? 15.179 17.054 -4.580 1.00 70.19 613 GLU A O 1
ATOM 4793 N N . ALA A 1 614 ? 15.974 17.932 -6.477 1.00 78.62 614 ALA A N 1
ATOM 4794 C CA . ALA A 1 614 ? 14.699 18.460 -6.958 1.00 78.62 614 ALA A CA 1
ATOM 4795 C C . ALA A 1 614 ? 13.974 17.529 -7.948 1.00 78.62 614 ALA A C 1
ATOM 4797 O O . ALA A 1 614 ? 14.577 16.932 -8.845 1.00 78.62 614 ALA A O 1
ATOM 4798 N N . VAL A 1 615 ? 12.646 17.476 -7.825 1.00 88.31 615 VAL A N 1
ATOM 4799 C CA . VAL A 1 615 ? 11.757 17.014 -8.902 1.00 88.31 615 VAL A CA 1
ATOM 4800 C C . VAL A 1 615 ? 11.614 18.147 -9.928 1.00 88.31 615 VAL A C 1
ATOM 4802 O O . VAL A 1 615 ? 11.661 19.325 -9.574 1.00 88.31 615 VAL A O 1
ATOM 4805 N N . GLN A 1 616 ? 11.533 17.786 -11.204 1.00 90.56 616 GLN A N 1
ATOM 4806 C CA . GLN A 1 616 ? 11.473 18.682 -12.356 1.00 90.56 616 GLN A CA 1
ATOM 4807 C C . GLN A 1 616 ? 10.259 18.321 -13.211 1.00 90.56 616 GLN A C 1
ATOM 4809 O O . GLN A 1 616 ? 10.045 17.144 -13.505 1.00 90.56 616 GLN A O 1
ATOM 4814 N N . ASN A 1 617 ? 9.528 19.336 -13.674 1.00 93.25 617 ASN A N 1
ATOM 4815 C CA . ASN A 1 617 ? 8.377 19.217 -14.577 1.00 93.25 617 ASN A CA 1
ATOM 4816 C C . ASN A 1 617 ? 7.206 18.366 -14.043 1.00 93.25 617 ASN A C 1
ATOM 4818 O O . ASN A 1 617 ? 6.398 17.874 -14.834 1.00 93.25 617 ASN A O 1
ATOM 4822 N N . ASP A 1 618 ? 7.077 18.203 -12.725 1.00 91.31 618 ASP A N 1
ATOM 4823 C CA . ASP A 1 618 ? 5.891 17.587 -12.139 1.00 91.31 618 ASP A CA 1
ATOM 4824 C C . ASP A 1 618 ? 4.637 18.443 -12.388 1.00 91.31 618 ASP A C 1
ATOM 4826 O O . ASP A 1 618 ? 4.681 19.670 -12.468 1.00 91.31 618 ASP A O 1
ATOM 4830 N N . GLY A 1 619 ? 3.512 17.774 -12.628 1.00 92.88 619 GLY A N 1
ATOM 4831 C CA . GLY A 1 619 ? 2.272 18.374 -13.119 1.00 92.88 619 GLY A CA 1
ATOM 4832 C C . GLY A 1 619 ? 2.296 18.788 -14.599 1.00 92.88 619 GLY A C 1
ATOM 4833 O O . GLY A 1 619 ? 1.242 19.148 -15.121 1.00 92.88 619 GLY A O 1
ATOM 4834 N N . VAL A 1 620 ? 3.446 18.721 -15.285 1.00 95.50 620 VAL A N 1
ATOM 4835 C CA . VAL A 1 620 ? 3.624 19.207 -16.671 1.00 95.50 620 VAL A CA 1
ATOM 4836 C C . VAL A 1 620 ? 4.012 18.087 -17.638 1.00 95.50 620 VAL A C 1
ATOM 4838 O O . VAL A 1 620 ? 3.413 17.959 -18.704 1.00 95.50 620 VAL A O 1
ATOM 4841 N N . GLU A 1 621 ? 4.987 17.254 -17.275 1.00 96.44 621 GLU A N 1
ATOM 4842 C CA . GLU A 1 621 ? 5.496 16.165 -18.114 1.00 96.44 621 GLU A CA 1
ATOM 4843 C C . GLU A 1 621 ? 5.431 14.827 -17.366 1.00 96.44 621 GLU A C 1
ATOM 4845 O O . GLU A 1 621 ? 5.631 14.775 -16.161 1.00 96.44 621 GLU A O 1
ATOM 4850 N N . GLY A 1 622 ? 5.185 13.711 -18.047 1.00 96.88 622 GLY A N 1
ATOM 4851 C CA . GLY A 1 622 ? 5.352 12.370 -17.474 1.00 96.88 622 GLY A CA 1
ATOM 4852 C C . GLY A 1 622 ? 6.614 11.708 -18.005 1.00 96.88 622 GLY A C 1
ATOM 4853 O O . GLY A 1 622 ? 6.760 11.605 -19.220 1.00 96.88 622 GLY A O 1
ATOM 4854 N N . HIS A 1 623 ? 7.525 11.254 -17.134 1.00 96.38 623 HIS A N 1
ATOM 4855 C CA . HIS A 1 623 ? 8.733 10.526 -17.539 1.00 96.38 623 HIS A CA 1
ATOM 4856 C C . HIS A 1 623 ? 8.759 9.130 -16.917 1.00 96.38 623 HIS A C 1
ATOM 4858 O O . HIS A 1 623 ? 8.833 8.980 -15.699 1.00 96.38 623 HIS A O 1
ATOM 4864 N N . TYR A 1 624 ? 8.766 8.105 -17.767 1.00 97.56 624 TYR A N 1
ATOM 4865 C CA . TYR A 1 624 ? 8.572 6.722 -17.342 1.00 97.56 624 TYR A CA 1
ATOM 4866 C C . TYR A 1 624 ? 9.621 5.775 -17.909 1.00 97.56 624 TYR A C 1
ATOM 4868 O O . TYR A 1 624 ? 9.781 5.684 -19.125 1.00 97.56 624 TYR A O 1
ATOM 4876 N N . TRP A 1 625 ? 10.327 5.038 -17.051 1.00 96.19 625 TRP A N 1
ATOM 4877 C CA . TRP A 1 625 ? 11.343 4.090 -17.517 1.00 96.19 625 TRP A CA 1
ATOM 4878 C C . TRP A 1 625 ? 10.759 2.912 -18.316 1.00 96.19 625 TRP A C 1
ATOM 4880 O O . TRP A 1 625 ? 9.663 2.414 -18.047 1.00 96.19 625 TRP A O 1
ATOM 4890 N N . SER A 1 626 ? 11.557 2.409 -19.258 1.00 94.38 626 SER A N 1
ATOM 4891 C CA . SER A 1 626 ? 11.495 1.018 -19.719 1.00 94.38 626 SER A CA 1
ATOM 4892 C C . SER A 1 626 ? 12.678 0.230 -19.141 1.00 94.38 626 SER A C 1
ATOM 4894 O O . SER A 1 626 ? 13.690 0.818 -18.755 1.00 94.38 626 SER A O 1
ATOM 4896 N N . GLY A 1 627 ? 12.593 -1.099 -19.098 1.00 90.12 627 GLY A N 1
ATOM 4897 C CA . GLY A 1 627 ? 13.699 -1.955 -18.645 1.00 90.12 627 GLY A CA 1
ATOM 4898 C C . GLY A 1 627 ? 14.741 -2.306 -19.712 1.00 90.12 627 GLY A C 1
ATOM 4899 O O . GLY A 1 627 ? 15.386 -3.347 -19.601 1.00 90.12 627 GLY A O 1
ATOM 4900 N N . GLU A 1 628 ? 14.897 -1.476 -20.749 1.00 88.06 628 GLU A N 1
ATOM 4901 C CA . GLU A 1 628 ? 15.853 -1.689 -21.846 1.00 88.06 628 GLU A CA 1
ATOM 4902 C C . GLU A 1 628 ? 16.967 -0.635 -21.890 1.00 88.06 628 GLU A C 1
ATOM 4904 O O . GLU A 1 628 ? 16.736 0.573 -21.763 1.00 88.06 628 GLU A O 1
ATOM 4909 N N . LEU A 1 629 ? 18.187 -1.113 -22.140 1.00 84.06 629 LEU A N 1
ATOM 4910 C CA . LEU A 1 629 ? 19.390 -0.304 -22.301 1.00 84.06 629 LEU A CA 1
ATOM 4911 C C . LEU A 1 629 ? 19.502 0.285 -23.719 1.00 84.06 629 LEU A C 1
ATOM 4913 O O . LEU A 1 629 ? 19.126 -0.354 -24.704 1.00 84.06 629 LEU A O 1
ATOM 4917 N N . TYR A 1 630 ? 20.103 1.471 -23.856 1.00 82.62 630 TYR A N 1
ATOM 4918 C CA . TYR A 1 630 ? 20.451 2.013 -25.169 1.00 82.62 630 TYR A CA 1
ATOM 4919 C C . TYR A 1 630 ? 21.824 1.501 -25.635 1.00 82.62 630 TYR A C 1
ATOM 4921 O O . TYR A 1 630 ? 22.867 2.041 -25.279 1.00 82.62 630 TYR A O 1
ATOM 4929 N N . LEU A 1 631 ? 21.831 0.466 -26.480 1.00 73.81 631 LEU A N 1
ATOM 4930 C CA . LEU A 1 631 ? 23.048 -0.262 -26.890 1.00 73.81 631 LEU A CA 1
ATOM 4931 C C . LEU A 1 631 ? 24.148 0.582 -27.569 1.00 73.81 631 LEU A C 1
ATOM 4933 O O . LEU A 1 631 ? 25.297 0.143 -27.632 1.00 73.81 631 LEU A O 1
ATOM 4937 N N . LYS A 1 632 ? 23.844 1.783 -28.087 1.00 72.75 632 LYS A N 1
ATOM 4938 C CA . LYS A 1 632 ? 24.890 2.662 -28.640 1.00 72.75 632 LYS A CA 1
ATOM 4939 C C . LYS A 1 632 ? 25.710 3.358 -27.556 1.00 72.75 632 LYS A C 1
ATOM 4941 O O . LYS A 1 632 ? 26.878 3.629 -27.805 1.00 72.75 632 LYS A O 1
ATOM 4946 N N . GLU A 1 633 ? 25.124 3.645 -26.400 1.00 73.19 633 GLU A N 1
ATOM 4947 C CA . GLU A 1 633 ? 25.734 4.419 -25.317 1.00 73.19 633 GLU A CA 1
ATOM 4948 C C . GLU A 1 633 ? 25.346 3.748 -23.988 1.00 73.19 633 GLU A C 1
ATOM 4950 O O . GLU A 1 633 ? 24.269 4.037 -23.462 1.00 73.19 633 GLU A O 1
ATOM 4955 N N . PRO A 1 634 ? 26.172 2.841 -23.427 1.00 69.62 634 PRO A N 1
ATOM 4956 C CA . PRO A 1 634 ? 25.774 2.004 -22.289 1.00 69.62 634 PRO A CA 1
ATOM 4957 C C . PRO A 1 634 ? 25.461 2.805 -21.014 1.00 69.62 634 PRO A C 1
ATOM 4959 O O . PRO A 1 634 ? 24.827 2.282 -20.104 1.00 69.62 634 PRO A O 1
ATOM 4962 N N . TYR A 1 635 ? 25.828 4.086 -20.953 1.00 73.44 635 TYR A N 1
ATOM 4963 C CA . TYR A 1 635 ? 25.432 5.016 -19.895 1.00 73.44 635 TYR A CA 1
ATOM 4964 C C . TYR A 1 635 ? 23.981 5.538 -20.006 1.00 73.44 635 TYR A C 1
ATOM 4966 O O . TYR A 1 635 ? 23.509 6.243 -19.110 1.00 73.44 635 TYR A O 1
ATOM 4974 N N . ARG A 1 636 ? 23.242 5.195 -21.074 1.00 81.38 636 ARG A N 1
ATOM 4975 C CA . ARG A 1 636 ? 21.847 5.608 -21.311 1.00 81.38 636 ARG A CA 1
ATOM 4976 C C . ARG A 1 636 ? 20.873 4.430 -21.372 1.00 81.38 636 ARG A C 1
ATOM 4978 O O . ARG A 1 636 ? 21.227 3.317 -21.756 1.00 81.38 636 ARG A O 1
ATOM 4985 N N . ALA A 1 637 ? 19.616 4.696 -21.029 1.00 87.62 637 ALA A N 1
ATOM 4986 C CA . ALA A 1 637 ? 18.509 3.745 -21.133 1.00 87.62 637 ALA A CA 1
ATOM 4987 C C . ALA A 1 637 ? 17.268 4.383 -21.771 1.00 87.62 637 ALA A C 1
ATOM 4989 O O . ALA A 1 637 ? 17.178 5.611 -21.891 1.00 87.62 637 ALA A O 1
ATOM 4990 N N . TYR A 1 638 ? 16.326 3.536 -22.191 1.00 93.44 638 TYR A N 1
ATOM 4991 C CA . TYR A 1 638 ? 15.094 3.954 -22.855 1.00 93.44 638 TYR A CA 1
ATOM 4992 C C . TYR A 1 638 ? 13.986 4.329 -21.864 1.00 93.44 638 TYR A C 1
ATOM 4994 O O . TYR A 1 638 ? 13.703 3.592 -20.915 1.00 93.44 638 TYR A O 1
ATOM 5002 N N . PHE A 1 639 ? 13.293 5.433 -22.134 1.00 95.75 639 PHE A N 1
ATOM 5003 C CA . PHE A 1 639 ? 12.127 5.895 -21.381 1.00 95.75 639 PHE A CA 1
ATOM 5004 C C . PHE A 1 639 ? 11.025 6.429 -22.314 1.00 95.75 639 PHE A C 1
ATOM 5006 O O . PHE A 1 639 ? 11.230 6.615 -23.516 1.00 95.75 639 PHE A O 1
ATOM 5013 N N . SER A 1 640 ? 9.847 6.662 -21.749 1.00 96.81 640 SER A N 1
ATOM 5014 C CA . SER A 1 640 ? 8.683 7.242 -22.418 1.00 96.81 640 SER A CA 1
ATOM 5015 C C . SER A 1 640 ? 8.353 8.597 -21.808 1.00 96.81 640 SER A C 1
ATOM 5017 O O . SER A 1 640 ? 8.430 8.757 -20.586 1.00 96.81 640 SER A O 1
ATOM 5019 N N . LYS A 1 641 ? 8.004 9.563 -22.661 1.00 95.69 641 LYS A N 1
ATOM 5020 C CA . LYS A 1 641 ? 7.703 10.945 -22.287 1.00 95.69 641 LYS A CA 1
ATOM 5021 C C . LYS A 1 641 ? 6.312 11.344 -22.778 1.00 95.69 641 LYS A C 1
ATOM 5023 O O . LYS A 1 641 ? 5.905 10.942 -23.864 1.00 95.69 641 LYS A O 1
ATOM 5028 N N . PHE A 1 642 ? 5.608 12.166 -22.010 1.00 96.81 642 PHE A N 1
ATOM 5029 C CA . PHE A 1 642 ? 4.393 12.840 -22.467 1.00 96.81 642 PHE A CA 1
ATOM 5030 C C . PHE A 1 642 ? 4.207 14.211 -21.810 1.00 96.81 642 PHE A C 1
ATOM 5032 O O . PHE A 1 642 ? 4.790 14.468 -20.758 1.00 96.81 642 PHE A O 1
ATOM 5039 N N . PHE A 1 643 ? 3.380 15.060 -22.416 1.00 96.06 643 PHE A N 1
ATOM 5040 C CA . PHE A 1 643 ? 2.864 16.338 -21.906 1.00 96.06 643 PHE A CA 1
ATOM 5041 C C . PHE A 1 643 ? 1.512 16.647 -22.586 1.00 96.06 643 PHE A C 1
ATOM 5043 O O . PHE A 1 643 ? 1.048 15.848 -23.397 1.00 96.06 643 PHE A O 1
ATOM 5050 N N . GLU A 1 644 ? 0.850 17.758 -22.250 1.00 93.69 644 GLU A N 1
ATOM 5051 C CA . GLU A 1 644 ? -0.548 18.043 -22.651 1.00 93.69 644 GLU A CA 1
ATOM 5052 C C . GLU A 1 644 ? -0.858 17.860 -24.152 1.00 93.69 644 GLU A C 1
ATOM 5054 O O . GLU A 1 644 ? -1.910 17.317 -24.484 1.00 93.69 644 GLU A O 1
ATOM 5059 N N . ASP A 1 645 ? 0.070 18.231 -25.041 1.00 91.06 645 ASP A N 1
ATOM 5060 C CA . ASP A 1 645 ? -0.122 18.197 -26.501 1.00 91.06 645 ASP A CA 1
ATOM 5061 C C . ASP A 1 645 ? 0.600 17.036 -27.233 1.00 91.06 645 ASP A C 1
ATOM 5063 O O . ASP A 1 645 ? 0.432 16.895 -28.445 1.00 91.06 645 ASP A O 1
ATOM 5067 N N . ASP A 1 646 ? 1.419 16.217 -26.554 1.00 93.81 646 ASP A N 1
ATOM 5068 C CA . ASP A 1 646 ? 2.234 15.165 -27.200 1.00 93.81 646 ASP A CA 1
ATOM 5069 C C . ASP A 1 646 ? 2.581 13.994 -26.257 1.00 93.81 646 ASP A C 1
ATOM 5071 O O . ASP A 1 646 ? 2.746 14.152 -25.043 1.00 93.81 646 ASP A O 1
ATOM 5075 N N . TYR A 1 647 ? 2.755 12.800 -26.823 1.00 93.31 647 TYR A N 1
ATOM 5076 C CA . TYR A 1 647 ? 3.225 11.607 -26.121 1.00 93.31 647 TYR A CA 1
ATOM 5077 C C . TYR A 1 647 ? 4.055 10.715 -27.049 1.00 93.31 647 TYR A C 1
ATOM 5079 O O . TYR A 1 647 ? 3.679 10.414 -28.179 1.00 93.31 647 TYR A O 1
ATOM 5087 N N . SER A 1 648 ? 5.209 10.258 -26.564 1.00 92.81 648 SER A N 1
ATOM 5088 C CA . SER A 1 648 ? 6.129 9.442 -27.357 1.00 92.81 648 SER A CA 1
ATOM 5089 C C . SER A 1 648 ? 7.007 8.523 -26.500 1.00 92.81 648 SER A C 1
ATOM 5091 O O . SER A 1 648 ? 7.413 8.830 -25.377 1.00 92.81 648 SER A O 1
ATOM 5093 N N . SER A 1 649 ? 7.310 7.349 -27.050 1.00 89.81 649 SER A N 1
ATOM 5094 C CA . SER A 1 649 ? 8.159 6.321 -26.435 1.00 89.81 649 SER A CA 1
ATOM 5095 C C . SER A 1 649 ? 9.543 6.289 -27.087 1.00 89.81 649 SER A C 1
ATOM 5097 O O . SER A 1 649 ? 9.761 6.904 -28.129 1.00 89.81 649 SER A O 1
ATOM 5099 N N . ASN A 1 650 ? 10.473 5.524 -26.507 1.00 89.44 650 ASN A N 1
ATOM 5100 C CA . ASN A 1 650 ? 11.838 5.319 -27.016 1.00 89.44 650 ASN A CA 1
ATOM 5101 C C . ASN A 1 650 ? 12.780 6.537 -26.903 1.00 89.44 650 ASN A C 1
ATOM 5103 O O . ASN A 1 650 ? 13.812 6.579 -27.578 1.00 89.44 650 ASN A O 1
ATOM 5107 N N . TRP A 1 651 ? 12.488 7.487 -26.012 1.00 93.94 651 TRP A N 1
ATOM 5108 C CA . TRP A 1 651 ? 13.448 8.526 -25.633 1.00 93.94 651 TRP A CA 1
ATOM 5109 C C . TRP A 1 651 ? 14.653 7.914 -24.911 1.00 93.94 651 TRP A C 1
ATOM 5111 O O . TRP A 1 651 ? 14.525 6.896 -24.232 1.00 93.94 651 TRP A O 1
ATOM 5121 N N . ILE A 1 652 ? 15.823 8.545 -25.024 1.00 91.38 652 ILE A N 1
ATOM 5122 C CA . ILE A 1 652 ? 17.070 8.098 -24.384 1.00 91.38 652 ILE A CA 1
ATOM 5123 C C . ILE A 1 652 ? 17.602 9.157 -23.419 1.00 91.38 652 ILE A C 1
ATOM 5125 O O . ILE A 1 652 ? 17.533 10.354 -23.691 1.00 91.38 652 ILE A O 1
ATOM 5129 N N . VAL A 1 653 ? 18.140 8.723 -22.280 1.00 86.38 653 VAL A N 1
ATOM 5130 C CA . VAL A 1 653 ? 18.677 9.615 -21.236 1.00 86.38 653 VAL A CA 1
ATOM 5131 C C . VAL A 1 653 ? 19.653 8.871 -20.327 1.00 86.38 653 VAL A C 1
ATOM 5133 O O . VAL A 1 653 ? 19.661 7.640 -20.312 1.00 86.38 653 VAL A O 1
ATOM 5136 N N . SER A 1 654 ? 20.479 9.609 -19.577 1.00 81.94 654 SER A N 1
ATOM 5137 C CA . SER A 1 654 ? 21.381 9.030 -18.574 1.00 81.94 654 SER A CA 1
ATOM 5138 C C . SER A 1 654 ? 20.627 8.152 -17.577 1.00 81.94 654 SER A C 1
ATOM 5140 O O . SER A 1 654 ? 19.612 8.571 -17.008 1.00 81.94 654 SER A O 1
ATOM 5142 N N . ARG A 1 655 ? 21.185 6.966 -17.315 1.00 82.19 655 ARG A N 1
ATOM 5143 C CA . ARG A 1 655 ? 20.676 5.998 -16.332 1.00 82.19 655 ARG A CA 1
ATOM 5144 C C . ARG A 1 655 ? 20.616 6.569 -14.914 1.00 82.19 655 ARG A C 1
ATOM 5146 O O . ARG A 1 655 ? 19.786 6.109 -14.145 1.00 82.19 655 ARG A O 1
ATOM 5153 N N . SER A 1 656 ? 21.436 7.576 -14.597 1.00 74.31 656 SER A N 1
ATOM 5154 C CA . SER A 1 656 ? 21.580 8.193 -13.267 1.00 74.31 656 SER A CA 1
ATOM 5155 C C . SER A 1 656 ? 20.459 9.153 -12.837 1.00 74.31 656 SER A C 1
ATOM 5157 O O . SER A 1 656 ? 20.538 9.713 -11.751 1.00 74.31 656 SER A O 1
ATOM 5159 N N . THR A 1 657 ? 19.433 9.387 -13.664 1.00 79.12 657 THR A N 1
ATOM 5160 C CA . THR A 1 657 ? 18.336 10.318 -13.324 1.00 79.12 657 THR A CA 1
ATOM 5161 C C . THR A 1 657 ? 17.066 9.575 -12.930 1.00 79.12 657 THR A C 1
ATOM 5163 O O . THR A 1 657 ? 16.645 8.651 -13.627 1.00 79.12 657 THR A O 1
ATOM 5166 N N . GLY A 1 658 ? 16.436 9.995 -11.834 1.00 88.50 658 GLY A N 1
ATOM 5167 C CA . GLY A 1 658 ? 15.250 9.345 -11.288 1.00 88.50 658 GLY A CA 1
ATOM 5168 C C . GLY A 1 658 ? 14.029 9.520 -12.190 1.00 88.50 658 GLY A C 1
ATOM 5169 O O . GLY A 1 658 ? 13.679 10.643 -12.551 1.00 88.50 658 GLY A O 1
ATOM 5170 N N . ARG A 1 659 ? 13.340 8.429 -12.533 1.00 92.31 659 ARG A N 1
ATOM 5171 C CA . ARG A 1 659 ? 12.024 8.461 -13.204 1.00 92.31 659 ARG A CA 1
ATOM 5172 C C . ARG A 1 659 ? 11.051 7.522 -12.527 1.00 92.31 659 ARG A C 1
ATOM 5174 O O . ARG A 1 659 ? 11.465 6.522 -11.936 1.00 92.31 659 ARG A O 1
ATOM 5181 N N . SER A 1 660 ? 9.769 7.823 -12.679 1.00 96.25 660 SER A N 1
ATOM 5182 C CA . SER A 1 660 ? 8.707 6.941 -12.227 1.00 96.25 660 SER A CA 1
ATOM 5183 C C . SER A 1 660 ? 8.744 5.614 -12.981 1.00 96.25 660 SER A C 1
ATOM 5185 O O . SER A 1 660 ? 9.028 5.534 -14.183 1.00 96.25 660 SER A O 1
ATOM 5187 N N . VAL A 1 661 ? 8.409 4.548 -12.266 1.00 96.81 661 VAL A N 1
ATOM 5188 C CA . VAL A 1 661 ? 8.171 3.228 -12.845 1.00 96.81 661 VAL A CA 1
ATOM 5189 C C . VAL A 1 661 ? 6.673 2.973 -12.825 1.00 96.81 661 VAL A C 1
ATOM 5191 O O . VAL A 1 661 ? 6.039 3.078 -11.778 1.00 96.81 661 VAL A O 1
ATOM 5194 N N . ARG A 1 662 ? 6.106 2.600 -13.975 1.00 97.50 662 ARG A N 1
ATOM 5195 C CA . ARG A 1 662 ? 4.741 2.075 -14.079 1.00 97.50 662 ARG A CA 1
ATOM 5196 C C . ARG A 1 662 ? 4.827 0.567 -14.339 1.00 97.50 662 ARG A C 1
ATOM 5198 O O . ARG A 1 662 ? 5.129 0.189 -15.470 1.00 97.50 662 ARG A O 1
ATOM 5205 N N . PRO A 1 663 ? 4.634 -0.295 -13.323 1.00 96.19 663 PRO A N 1
ATOM 5206 C CA . PRO A 1 663 ? 4.802 -1.736 -13.487 1.00 96.19 663 PRO A CA 1
ATOM 5207 C C . PRO A 1 663 ? 3.817 -2.361 -14.480 1.00 96.19 663 PRO A C 1
ATOM 5209 O O . PRO A 1 663 ? 2.695 -1.884 -14.664 1.00 96.19 663 PRO A O 1
ATOM 5212 N N . VAL A 1 664 ? 4.223 -3.487 -15.060 1.00 95.75 664 VAL A N 1
ATOM 5213 C CA . VAL A 1 664 ? 3.366 -4.380 -15.846 1.00 95.75 664 VAL A CA 1
ATOM 5214 C C . VAL A 1 664 ? 3.468 -5.811 -15.323 1.00 95.75 664 VAL A C 1
ATOM 5216 O O . VAL A 1 664 ? 4.462 -6.189 -14.700 1.00 95.75 664 VAL A O 1
ATOM 5219 N N . ALA A 1 665 ? 2.434 -6.613 -15.565 1.00 92.62 665 ALA A N 1
ATOM 5220 C CA . ALA A 1 665 ? 2.354 -8.006 -15.140 1.00 92.62 665 ALA A CA 1
ATOM 5221 C C . ALA A 1 665 ? 1.775 -8.908 -16.236 1.00 92.62 665 ALA A C 1
ATOM 5223 O O . ALA A 1 665 ? 0.915 -8.513 -17.027 1.00 92.62 665 ALA A O 1
ATOM 5224 N N . GLY A 1 666 ? 2.236 -10.157 -16.253 1.00 83.81 666 GLY A N 1
ATOM 5225 C CA . GLY A 1 666 ? 1.789 -11.178 -17.195 1.00 83.81 666 GLY A CA 1
ATOM 5226 C C . GLY A 1 666 ? 2.803 -12.314 -17.357 1.00 83.81 666 GLY A C 1
ATOM 5227 O O . GLY A 1 666 ? 3.854 -12.314 -16.708 1.00 83.81 666 GLY A O 1
ATOM 5228 N N . PRO A 1 667 ? 2.509 -13.308 -18.214 1.00 80.19 667 PRO A N 1
ATOM 5229 C CA . PRO A 1 667 ? 3.526 -14.240 -18.691 1.00 80.19 667 PRO A CA 1
ATOM 5230 C C . PRO A 1 667 ? 4.590 -13.491 -19.514 1.00 80.19 667 PRO A C 1
ATOM 5232 O O . PRO A 1 667 ? 4.264 -12.532 -20.208 1.00 80.19 667 PRO A O 1
ATOM 5235 N N . LYS A 1 668 ? 5.852 -13.952 -19.474 1.00 82.62 668 LYS A N 1
ATOM 5236 C CA . LYS A 1 668 ? 6.937 -13.387 -20.299 1.00 82.62 668 LYS A CA 1
ATOM 5237 C C . LYS A 1 668 ? 6.532 -13.408 -21.779 1.00 82.62 668 LYS A C 1
ATOM 5239 O O . LYS A 1 668 ? 6.247 -14.487 -22.312 1.00 82.62 668 LYS A O 1
ATOM 5244 N N . VAL A 1 669 ? 6.563 -12.253 -22.440 1.00 89.12 669 VAL A N 1
ATOM 5245 C CA . VAL A 1 669 ? 6.369 -12.155 -23.891 1.00 89.12 669 VAL A CA 1
ATOM 5246 C C . VAL A 1 669 ? 7.647 -12.677 -24.544 1.00 89.12 669 VAL A C 1
ATOM 5248 O O . VAL A 1 669 ? 8.720 -12.093 -24.392 1.00 89.12 669 VAL A O 1
ATOM 5251 N N . LYS A 1 670 ? 7.555 -13.837 -25.198 1.00 89.44 670 LYS A N 1
ATOM 5252 C CA . LYS A 1 670 ? 8.709 -14.510 -25.806 1.00 89.44 670 LYS A CA 1
ATOM 5253 C C . LYS A 1 670 ? 9.059 -13.912 -27.158 1.00 89.44 670 LYS A C 1
ATOM 5255 O O . LYS A 1 670 ? 8.167 -13.505 -27.901 1.00 89.44 670 LYS A O 1
ATOM 5260 N N . VAL A 1 671 ? 10.337 -13.982 -27.511 1.00 91.06 671 VAL A N 1
ATOM 5261 C CA . VAL A 1 671 ? 10.781 -13.751 -28.888 1.00 91.06 671 VAL A CA 1
ATOM 5262 C C . VAL A 1 671 ? 10.182 -14.816 -29.820 1.00 91.06 671 VAL A C 1
ATOM 5264 O O . VAL A 1 671 ? 10.025 -15.986 -29.449 1.00 91.06 671 VAL A O 1
ATOM 5267 N N . SER A 1 672 ? 9.846 -14.400 -31.040 1.00 92.62 672 SER A N 1
ATOM 5268 C CA . SER A 1 672 ? 9.343 -15.249 -32.128 1.00 92.62 672 SER A CA 1
ATOM 5269 C C . SER A 1 672 ? 10.215 -15.209 -33.390 1.00 92.62 672 SER A C 1
ATOM 5271 O O . SER A 1 672 ? 10.293 -16.215 -34.092 1.00 92.62 672 SER A O 1
ATOM 5273 N N . CYS A 1 673 ? 10.916 -14.100 -33.658 1.00 92.75 673 CYS A N 1
ATOM 5274 C CA . CYS A 1 673 ? 12.035 -14.055 -34.602 1.00 92.75 673 CYS A CA 1
ATOM 5275 C C . CYS A 1 673 ? 12.964 -12.856 -34.349 1.00 92.75 673 CYS A C 1
ATOM 5277 O O . CYS A 1 673 ? 12.632 -11.936 -33.601 1.00 92.75 673 CYS A O 1
ATOM 5279 N N . VAL A 1 674 ? 14.105 -12.854 -35.042 1.00 94.12 674 VAL A N 1
ATOM 5280 C CA . VAL A 1 674 ? 15.006 -11.706 -35.192 1.00 94.12 674 VAL A CA 1
ATOM 5281 C C . VAL A 1 674 ? 15.299 -11.483 -36.678 1.00 94.12 674 VAL A C 1
ATOM 5283 O O . VAL A 1 674 ? 15.372 -12.444 -37.440 1.00 94.12 674 VAL A O 1
ATOM 5286 N N . ASN A 1 675 ? 15.460 -10.227 -37.083 1.00 93.06 675 ASN A N 1
ATOM 5287 C CA . ASN A 1 675 ? 15.893 -9.790 -38.413 1.00 93.06 675 ASN A CA 1
ATOM 5288 C C . ASN A 1 675 ? 17.055 -8.790 -38.279 1.00 93.06 675 ASN A C 1
ATOM 5290 O O . ASN A 1 675 ? 17.278 -8.248 -37.199 1.00 93.06 675 ASN A O 1
ATOM 5294 N N . LEU A 1 676 ? 17.777 -8.518 -39.369 1.00 92.06 676 LEU A N 1
ATOM 5295 C CA . LEU A 1 676 ? 18.834 -7.498 -39.426 1.00 92.06 676 LEU A CA 1
ATOM 5296 C C . LEU A 1 676 ? 18.443 -6.334 -40.345 1.00 92.06 676 LEU A C 1
ATOM 5298 O O . LEU A 1 676 ? 17.657 -6.520 -41.272 1.00 92.06 676 LEU A O 1
ATOM 5302 N N . SER A 1 677 ? 19.026 -5.153 -40.110 1.00 88.25 677 SER A N 1
ATOM 5303 C CA . SER A 1 677 ? 18.823 -3.941 -40.928 1.00 88.25 677 SER A CA 1
ATOM 5304 C C . SER A 1 677 ? 19.114 -4.136 -42.415 1.00 88.25 677 SER A C 1
ATOM 5306 O O . SER A 1 677 ? 18.448 -3.526 -43.247 1.00 88.25 677 SER A O 1
ATOM 5308 N N . ILE A 1 678 ? 20.088 -4.986 -42.742 1.00 91.19 678 ILE A N 1
ATOM 5309 C CA . ILE A 1 678 ? 20.441 -5.399 -44.102 1.00 91.19 678 ILE A CA 1
ATOM 5310 C C . ILE A 1 678 ? 20.852 -6.877 -44.102 1.00 91.19 678 ILE A C 1
ATOM 5312 O O . ILE A 1 678 ? 21.387 -7.383 -43.114 1.00 91.19 678 ILE A O 1
ATOM 5316 N N . ALA A 1 679 ? 20.597 -7.566 -45.216 1.00 91.88 679 ALA A N 1
ATOM 5317 C CA . ALA A 1 679 ? 20.962 -8.974 -45.410 1.00 91.88 679 ALA A CA 1
ATOM 5318 C C . ALA A 1 679 ? 22.314 -9.160 -46.127 1.00 91.88 679 ALA A C 1
ATOM 5320 O O . ALA A 1 679 ? 22.922 -10.227 -46.027 1.00 91.88 679 ALA A O 1
ATOM 5321 N N . GLU A 1 680 ? 22.780 -8.140 -46.850 1.00 93.38 680 GLU A N 1
ATOM 5322 C CA . GLU A 1 680 ? 24.059 -8.121 -47.564 1.00 93.38 680 GLU A CA 1
ATOM 5323 C C . GLU A 1 680 ? 24.707 -6.738 -47.396 1.00 93.38 680 GLU A C 1
ATOM 5325 O O . GLU A 1 680 ? 24.012 -5.721 -47.420 1.00 93.38 680 GLU A O 1
ATOM 5330 N N . LEU A 1 681 ? 26.022 -6.721 -47.190 1.00 92.81 681 LEU A N 1
ATOM 5331 C CA . LEU A 1 681 ? 26.852 -5.560 -46.877 1.00 92.81 681 LEU A CA 1
ATOM 5332 C C . LEU A 1 681 ? 28.155 -5.654 -47.682 1.00 92.81 681 LEU A C 1
ATOM 5334 O O . LEU A 1 681 ? 28.809 -6.697 -47.678 1.00 92.81 681 LEU A O 1
ATOM 5338 N N . SER A 1 682 ? 28.550 -4.560 -48.327 1.00 89.94 682 SER A N 1
ATOM 5339 C CA . SER A 1 682 ? 29.836 -4.441 -49.020 1.00 89.94 682 SER A CA 1
ATOM 5340 C C . SER A 1 682 ? 30.666 -3.338 -48.375 1.00 89.94 682 SER A C 1
ATOM 5342 O O . SER A 1 682 ? 30.129 -2.268 -48.098 1.00 89.94 682 SER A O 1
ATOM 5344 N N . LEU A 1 683 ? 31.948 -3.613 -48.143 1.00 82.50 683 LEU A N 1
ATOM 5345 C CA . LEU A 1 683 ? 32.920 -2.745 -47.474 1.00 82.50 683 LEU A CA 1
ATOM 5346 C C . LEU A 1 683 ? 34.261 -2.778 -48.223 1.00 82.50 683 LEU A C 1
ATOM 5348 O O . LEU A 1 683 ? 34.564 -3.762 -48.900 1.00 82.50 683 LEU A O 1
ATOM 5352 N N . GLN A 1 684 ? 35.080 -1.744 -48.073 1.00 78.69 684 GLN A N 1
ATOM 5353 C CA . GLN A 1 684 ? 36.518 -1.804 -48.335 1.00 78.69 684 GLN A CA 1
ATOM 5354 C C . GLN A 1 684 ? 37.272 -2.234 -47.064 1.00 78.69 684 GLN A C 1
ATOM 5356 O O . GLN A 1 684 ? 36.777 -2.139 -45.941 1.00 78.69 684 GLN A O 1
ATOM 5361 N N . GLU A 1 685 ? 38.479 -2.757 -47.238 1.00 77.81 685 GLU A N 1
ATOM 5362 C CA . GLU A 1 685 ? 39.409 -3.087 -46.158 1.00 77.81 685 GLU A CA 1
ATOM 5363 C C . GLU A 1 685 ? 39.777 -1.826 -45.354 1.00 77.81 685 GLU A C 1
ATOM 5365 O O . GLU A 1 685 ? 40.277 -0.849 -45.917 1.00 77.81 685 GLU A O 1
ATOM 5370 N N . GLY A 1 686 ? 39.512 -1.857 -44.042 1.00 64.62 686 GLY A N 1
ATOM 5371 C CA . GLY A 1 686 ? 39.597 -0.708 -43.132 1.00 64.62 686 GLY A CA 1
ATOM 5372 C C . GLY A 1 686 ? 38.243 -0.097 -42.737 1.00 64.62 686 GLY A C 1
ATOM 5373 O O . GLY A 1 686 ? 38.172 0.600 -41.725 1.00 64.62 686 GLY A O 1
ATOM 5374 N N . ASP A 1 687 ? 37.160 -0.378 -43.467 1.00 76.81 687 ASP A N 1
ATOM 5375 C CA . ASP A 1 687 ? 35.842 0.205 -43.186 1.00 76.81 687 ASP A CA 1
ATOM 5376 C C . ASP A 1 687 ? 35.169 -0.379 -41.932 1.00 76.81 687 ASP A C 1
ATOM 5378 O O . ASP A 1 687 ? 35.468 -1.485 -41.468 1.00 76.81 687 ASP A O 1
ATOM 5382 N N . SER A 1 688 ? 34.144 0.321 -41.434 1.00 80.94 688 SER A N 1
ATOM 5383 C CA . SER A 1 688 ? 33.213 -0.228 -40.445 1.00 80.94 688 SER A CA 1
ATOM 5384 C C . SER A 1 688 ? 31.752 0.129 -40.728 1.00 80.94 688 SER A C 1
ATOM 5386 O O . SER A 1 688 ? 31.442 1.126 -41.380 1.00 80.94 688 SER A O 1
ATOM 5388 N N . TYR A 1 689 ? 30.832 -0.702 -40.236 1.00 85.19 689 TYR A N 1
ATOM 5389 C CA . TYR A 1 689 ? 29.386 -0.542 -40.410 1.00 85.19 689 TYR A CA 1
ATOM 5390 C C . TYR A 1 689 ? 28.624 -1.117 -39.213 1.00 85.19 689 TYR A C 1
ATOM 5392 O O . TYR A 1 689 ? 29.036 -2.122 -38.646 1.00 85.19 689 TYR A O 1
ATOM 5400 N N . ILE A 1 690 ? 27.483 -0.535 -38.835 1.00 85.38 690 ILE A N 1
ATOM 5401 C CA . ILE A 1 690 ? 26.667 -1.011 -37.705 1.00 85.38 690 ILE A CA 1
ATOM 5402 C C . ILE A 1 690 ? 25.375 -1.702 -38.167 1.00 85.38 690 ILE A C 1
ATOM 5404 O O . ILE A 1 690 ? 24.499 -1.093 -38.779 1.00 85.38 690 ILE A O 1
ATOM 5408 N N . LEU A 1 691 ? 25.242 -2.987 -37.834 1.00 88.62 691 LEU A N 1
ATOM 5409 C CA . LEU A 1 691 ? 24.033 -3.782 -38.049 1.00 88.62 691 LEU A CA 1
ATOM 5410 C C . LEU A 1 691 ? 23.070 -3.633 -36.863 1.00 88.62 691 LEU A C 1
ATOM 5412 O O . LEU A 1 691 ? 23.477 -3.722 -35.706 1.00 88.62 691 LEU A O 1
ATOM 5416 N N . TYR A 1 692 ? 21.776 -3.469 -37.148 1.00 85.69 692 TYR A N 1
ATOM 5417 C CA . TYR A 1 692 ? 20.731 -3.386 -36.122 1.00 85.69 692 TYR A CA 1
ATOM 5418 C C . TYR A 1 692 ? 19.857 -4.646 -36.114 1.00 85.69 692 TYR A C 1
ATOM 5420 O O . TYR A 1 692 ? 19.382 -5.037 -37.183 1.00 85.69 692 TYR A O 1
ATOM 5428 N N . PRO A 1 693 ? 19.607 -5.267 -34.945 1.00 89.31 693 PRO A N 1
ATOM 5429 C CA . PRO A 1 693 ? 18.674 -6.373 -34.814 1.00 89.31 693 PRO A CA 1
ATOM 5430 C C . PRO A 1 693 ? 17.250 -5.856 -34.560 1.00 89.31 693 PRO A C 1
ATOM 5432 O O . PRO A 1 693 ? 17.028 -4.992 -33.711 1.00 89.31 693 PRO A O 1
ATOM 5435 N N . TYR A 1 694 ? 16.278 -6.423 -35.269 1.00 89.12 694 TYR A N 1
ATOM 5436 C CA . TYR A 1 694 ? 14.846 -6.171 -35.094 1.00 89.12 694 TYR A CA 1
ATOM 5437 C C . TYR A 1 694 ? 14.194 -7.441 -34.560 1.00 89.12 694 TYR A C 1
ATOM 5439 O O . TYR A 1 694 ? 14.284 -8.491 -35.194 1.00 89.12 694 TYR A O 1
ATOM 5447 N N . ILE A 1 695 ? 13.576 -7.356 -33.386 1.00 90.00 695 ILE A N 1
ATOM 5448 C CA . ILE A 1 695 ? 13.038 -8.500 -32.643 1.00 90.00 695 ILE A CA 1
ATOM 5449 C C . ILE A 1 695 ? 11.515 -8.447 -32.696 1.00 90.00 695 ILE A C 1
ATOM 5451 O O . ILE A 1 695 ? 10.937 -7.396 -32.429 1.00 90.00 695 ILE A O 1
ATOM 5455 N N . GLU A 1 696 ? 10.880 -9.576 -33.016 1.00 90.38 696 GLU A N 1
ATOM 5456 C CA . GLU A 1 696 ? 9.419 -9.685 -33.073 1.00 90.38 696 GLU A CA 1
ATOM 5457 C C . GLU A 1 696 ? 8.864 -10.704 -32.059 1.00 90.38 696 GLU A C 1
ATOM 5459 O O . GLU A 1 696 ? 9.435 -11.795 -31.918 1.00 90.38 696 GLU A O 1
ATOM 5464 N N . PRO A 1 697 ? 7.719 -10.425 -31.406 1.00 92.62 697 PRO A N 1
ATOM 5465 C CA . PRO A 1 697 ? 7.036 -9.131 -31.419 1.00 92.62 697 PRO A CA 1
ATOM 5466 C C . PRO A 1 697 ? 7.915 -8.056 -30.762 1.00 92.62 697 PRO A C 1
ATOM 5468 O O . PRO A 1 697 ? 8.673 -8.362 -29.844 1.00 92.62 697 PRO A O 1
ATOM 5471 N N . SER A 1 698 ? 7.795 -6.799 -31.188 1.00 89.12 698 SER A N 1
ATOM 5472 C CA . SER A 1 698 ? 8.543 -5.678 -30.586 1.00 89.12 698 SER A CA 1
ATOM 5473 C C . SER A 1 698 ? 8.323 -5.528 -29.070 1.00 89.12 698 SER A C 1
ATOM 5475 O O . SER A 1 698 ? 9.157 -4.960 -28.370 1.00 89.12 698 SER A O 1
ATOM 5477 N N . THR A 1 699 ? 7.220 -6.076 -28.551 1.00 91.00 699 THR A N 1
ATOM 5478 C CA . THR A 1 699 ? 6.861 -6.160 -27.130 1.00 91.00 699 THR A CA 1
ATOM 5479 C C . THR A 1 699 ? 7.557 -7.293 -26.364 1.00 91.00 699 THR A C 1
ATOM 5481 O O . THR A 1 699 ? 7.319 -7.420 -25.162 1.00 91.00 699 THR A O 1
ATOM 5484 N N . ALA A 1 700 ? 8.386 -8.123 -27.010 1.00 89.06 700 ALA A N 1
ATOM 5485 C CA . ALA A 1 700 ? 9.081 -9.246 -26.382 1.00 89.06 700 ALA A CA 1
ATOM 5486 C C . ALA A 1 700 ? 10.052 -8.801 -25.281 1.00 89.06 700 ALA A C 1
ATOM 5488 O O . ALA A 1 700 ? 10.742 -7.793 -25.400 1.00 89.06 700 ALA A O 1
ATOM 5489 N N . ASP A 1 701 ? 10.129 -9.593 -24.213 1.00 81.75 701 ASP A N 1
ATOM 5490 C CA . ASP A 1 701 ? 10.915 -9.245 -23.031 1.00 81.75 701 ASP A CA 1
ATOM 5491 C C . ASP A 1 701 ? 12.412 -9.527 -23.234 1.00 81.75 701 ASP A C 1
ATOM 5493 O O . ASP A 1 701 ? 13.253 -8.718 -22.863 1.00 81.75 701 ASP A O 1
ATOM 5497 N N . GLY A 1 702 ? 12.770 -10.672 -23.823 1.00 73.88 702 GLY A N 1
ATOM 5498 C CA . GLY A 1 702 ? 14.166 -11.119 -23.894 1.00 73.88 702 GLY A CA 1
ATOM 5499 C C . GLY A 1 702 ? 14.939 -10.603 -25.108 1.00 73.88 702 GLY A C 1
ATOM 5500 O O . GLY A 1 702 ? 15.132 -11.358 -26.061 1.00 73.88 702 GLY A O 1
ATOM 5501 N N . THR A 1 703 ? 15.356 -9.334 -25.099 1.00 76.44 703 THR A N 1
ATOM 5502 C CA . THR A 1 703 ? 15.952 -8.668 -26.274 1.00 76.44 703 THR A CA 1
ATOM 5503 C C . THR A 1 703 ? 17.474 -8.811 -26.415 1.00 76.44 703 THR A C 1
ATOM 5505 O O . THR A 1 703 ? 18.023 -8.419 -27.449 1.00 76.44 703 THR A O 1
ATOM 5508 N N . THR A 1 704 ? 18.182 -9.397 -25.439 1.00 82.69 704 THR A N 1
ATOM 5509 C CA . THR A 1 704 ? 19.639 -9.615 -25.553 1.00 82.69 704 THR A CA 1
ATOM 5510 C C . THR A 1 704 ? 19.994 -10.508 -26.748 1.00 82.69 704 THR A C 1
ATOM 5512 O O . THR A 1 704 ? 19.448 -11.599 -26.935 1.00 82.69 704 THR A O 1
ATOM 5515 N N . CYS A 1 705 ? 20.961 -10.043 -27.539 1.00 84.88 705 CYS A N 1
ATOM 5516 C CA . CYS A 1 705 ? 21.467 -10.690 -28.743 1.00 84.88 705 CYS A CA 1
ATOM 5517 C C . CYS A 1 705 ? 22.967 -10.987 -28.621 1.00 84.88 705 CYS A C 1
ATOM 5519 O O . CYS A 1 705 ? 23.710 -10.188 -28.057 1.00 84.88 705 CYS A O 1
ATOM 5521 N N . ILE A 1 706 ? 23.404 -12.111 -29.189 1.00 87.50 706 ILE A N 1
ATOM 5522 C CA . ILE A 1 706 ? 24.805 -12.534 -29.279 1.00 87.50 706 ILE A CA 1
ATOM 5523 C C . ILE A 1 706 ? 25.240 -12.470 -30.743 1.00 87.50 706 ILE A C 1
ATOM 5525 O O . ILE A 1 706 ? 24.616 -13.094 -31.604 1.00 87.50 706 ILE A O 1
ATOM 5529 N N . TRP A 1 707 ? 26.318 -11.742 -31.014 1.00 92.00 707 TRP A N 1
ATOM 5530 C CA . TRP A 1 707 ? 26.908 -11.575 -32.342 1.00 92.00 707 TRP A CA 1
ATOM 5531 C C . TRP A 1 707 ? 28.128 -12.472 -32.559 1.00 92.00 707 TRP A C 1
ATOM 5533 O O . TRP A 1 707 ? 28.886 -12.729 -31.619 1.00 92.00 707 TRP A O 1
ATOM 5543 N N . SER A 1 708 ? 28.340 -12.908 -33.802 1.00 94.44 708 SER A N 1
ATOM 5544 C CA . SER A 1 708 ? 29.540 -13.636 -34.240 1.00 94.44 708 SER A CA 1
ATOM 5545 C C . SER A 1 708 ? 29.830 -13.442 -35.735 1.00 94.44 708 SER A C 1
ATOM 5547 O O . SER A 1 708 ? 28.927 -13.137 -36.519 1.00 94.44 708 SER A O 1
ATOM 5549 N N . SER A 1 709 ? 31.086 -13.653 -36.140 1.00 96.81 709 SER A N 1
ATOM 5550 C CA . SER A 1 709 ? 31.506 -13.734 -37.546 1.00 96.81 709 SER A CA 1
ATOM 5551 C C . SER A 1 709 ? 31.900 -15.164 -37.909 1.00 96.81 709 SER A C 1
ATOM 5553 O O . SER A 1 709 ? 32.534 -15.859 -37.118 1.00 96.81 709 SER A O 1
ATOM 5555 N N . SER A 1 710 ? 31.575 -15.605 -39.125 1.00 97.06 710 SER A N 1
ATOM 5556 C CA . SER A 1 710 ? 32.046 -16.894 -39.653 1.00 97.06 710 SER A CA 1
ATOM 5557 C C . SER A 1 710 ? 33.543 -16.907 -39.990 1.00 97.06 710 SER A C 1
ATOM 5559 O O . SER A 1 710 ? 34.136 -17.979 -40.094 1.00 97.06 710 SER A O 1
ATOM 5561 N N . ASN A 1 711 ? 34.141 -15.728 -40.189 1.00 92.00 711 ASN A N 1
ATOM 5562 C CA . ASN A 1 711 ? 35.571 -15.541 -40.394 1.00 92.00 711 ASN A CA 1
ATOM 5563 C C . ASN A 1 711 ? 35.996 -14.116 -39.997 1.00 92.00 711 ASN A C 1
ATOM 5565 O O . ASN A 1 711 ? 35.802 -13.152 -40.745 1.00 92.00 711 ASN A O 1
ATOM 5569 N N . GLU A 1 712 ? 36.620 -14.008 -38.828 1.00 93.44 712 GLU A N 1
ATOM 5570 C CA . GLU A 1 712 ? 37.113 -12.751 -38.259 1.00 93.44 712 GLU A CA 1
ATOM 5571 C C . GLU A 1 712 ? 38.319 -12.166 -39.010 1.00 93.44 712 GLU A C 1
ATOM 5573 O O . GLU A 1 712 ? 38.553 -10.964 -38.919 1.00 93.44 712 GLU A O 1
ATOM 5578 N N . SER A 1 713 ? 39.031 -12.959 -39.828 1.00 81.56 713 SER A N 1
ATOM 5579 C CA . SER A 1 713 ? 40.117 -12.446 -40.682 1.00 81.56 713 SER A CA 1
ATOM 5580 C C . SER A 1 713 ? 39.623 -11.625 -41.880 1.00 81.56 713 SER A C 1
ATOM 5582 O O . SER A 1 713 ? 40.442 -11.087 -42.615 1.00 81.56 713 SER A O 1
ATOM 5584 N N . ILE A 1 714 ? 38.310 -11.610 -42.130 1.00 86.31 714 ILE A N 1
ATOM 5585 C CA . ILE A 1 714 ? 37.669 -10.839 -43.206 1.00 86.31 714 ILE A CA 1
ATOM 5586 C C . ILE A 1 714 ? 36.868 -9.702 -42.584 1.00 86.31 714 ILE A C 1
ATOM 5588 O O . ILE A 1 714 ? 37.071 -8.544 -42.931 1.00 86.31 714 ILE A O 1
ATOM 5592 N N . ALA A 1 715 ? 36.004 -10.014 -41.614 1.00 90.88 715 ALA A N 1
ATOM 5593 C CA . ALA A 1 715 ? 35.383 -8.994 -40.780 1.00 90.88 715 ALA A CA 1
ATOM 5594 C C . ALA A 1 715 ? 35.064 -9.523 -39.379 1.00 90.88 715 ALA A C 1
ATOM 5596 O O . ALA A 1 715 ? 34.525 -10.625 -39.233 1.00 90.88 715 ALA A O 1
ATOM 5597 N N . THR A 1 716 ? 35.362 -8.732 -38.352 1.00 89.31 716 THR A N 1
ATOM 5598 C CA . THR A 1 716 ? 34.916 -8.954 -36.966 1.00 89.31 716 THR A CA 1
ATOM 5599 C C . THR A 1 716 ? 33.571 -8.276 -36.732 1.00 89.31 716 THR A C 1
ATOM 5601 O O . THR A 1 716 ? 33.181 -7.381 -37.477 1.00 89.31 716 THR A O 1
ATOM 5604 N N . VAL A 1 717 ? 32.853 -8.685 -35.683 1.00 92.00 717 VAL A N 1
ATOM 5605 C CA . VAL A 1 717 ? 31.662 -7.980 -35.191 1.00 92.00 717 VAL A CA 1
ATOM 5606 C C . VAL A 1 717 ? 31.709 -7.885 -33.669 1.00 92.00 717 VAL A C 1
ATOM 5608 O O . VAL A 1 717 ? 31.997 -8.873 -32.994 1.00 92.00 717 VAL A O 1
ATOM 5611 N N . ASN A 1 718 ? 31.438 -6.704 -33.115 1.00 83.19 718 ASN A N 1
ATOM 5612 C CA . ASN A 1 718 ? 31.288 -6.531 -31.669 1.00 83.19 718 ASN A CA 1
ATOM 5613 C C . ASN A 1 718 ? 29.818 -6.683 -31.234 1.00 83.19 718 ASN A C 1
ATOM 5615 O O . ASN A 1 718 ? 28.900 -6.716 -32.050 1.00 83.19 718 ASN A O 1
ATOM 5619 N N . GLN A 1 719 ? 29.567 -6.741 -29.926 1.00 80.50 719 GLN A N 1
ATOM 5620 C CA . GLN A 1 719 ? 28.216 -6.988 -29.403 1.00 80.50 719 GLN A CA 1
ATOM 5621 C C . GLN A 1 719 ? 27.262 -5.777 -29.529 1.00 80.50 719 GLN A C 1
ATOM 5623 O O . GLN A 1 719 ? 26.058 -5.911 -29.317 1.00 80.50 719 GLN A O 1
ATOM 5628 N N . ARG A 1 720 ? 27.769 -4.617 -29.981 1.00 73.88 720 ARG A N 1
ATOM 5629 C CA . ARG A 1 720 ? 26.972 -3.453 -30.418 1.00 73.88 720 ARG A CA 1
ATOM 5630 C C . ARG A 1 720 ? 26.512 -3.577 -31.885 1.00 73.88 720 ARG A C 1
ATOM 5632 O O . ARG A 1 720 ? 25.864 -2.664 -32.389 1.00 73.88 720 ARG A O 1
ATOM 5639 N N . GLY A 1 721 ? 26.854 -4.674 -32.572 1.00 82.88 721 GLY A N 1
ATOM 5640 C CA . GLY A 1 721 ? 26.567 -4.904 -33.991 1.00 82.88 721 GLY A CA 1
ATOM 5641 C C . GLY A 1 721 ? 27.519 -4.184 -34.952 1.00 82.88 721 GLY A C 1
ATOM 5642 O O . GLY A 1 721 ? 27.250 -4.152 -36.152 1.00 82.88 721 GLY A O 1
ATOM 5643 N N . VAL A 1 722 ? 28.616 -3.590 -34.459 1.00 85.56 722 VAL A N 1
ATOM 5644 C CA . VAL A 1 722 ? 29.611 -2.925 -35.315 1.00 85.56 722 VAL A CA 1
ATOM 5645 C C . VAL A 1 722 ? 30.504 -3.980 -35.953 1.00 85.56 722 VAL A C 1
ATOM 5647 O O . VAL A 1 722 ? 31.230 -4.692 -35.258 1.00 85.56 722 VAL A O 1
ATOM 5650 N N . VAL A 1 723 ? 30.425 -4.061 -37.275 1.00 89.62 723 VAL A N 1
ATOM 5651 C CA . VAL A 1 723 ? 31.255 -4.861 -38.169 1.00 89.62 723 VAL A CA 1
ATOM 5652 C C . VAL A 1 723 ? 32.468 -4.031 -38.581 1.00 89.62 723 VAL A C 1
ATOM 5654 O O . VAL A 1 723 ? 32.290 -2.891 -39.005 1.00 89.62 723 VAL A O 1
ATOM 5657 N N . ALA A 1 724 ? 33.674 -4.588 -38.485 1.00 85.38 724 ALA A N 1
ATOM 5658 C CA . ALA A 1 724 ? 34.911 -3.969 -38.972 1.00 85.38 724 ALA A CA 1
ATOM 5659 C C . ALA A 1 724 ? 35.556 -4.864 -40.039 1.00 85.38 724 ALA A C 1
ATOM 5661 O O . ALA A 1 724 ? 35.661 -6.075 -39.835 1.00 85.38 724 ALA A O 1
ATOM 5662 N N . ALA A 1 725 ? 35.942 -4.285 -41.176 1.00 84.06 725 ALA A N 1
ATOM 5663 C CA . ALA A 1 725 ? 36.509 -4.986 -42.324 1.00 84.06 725 ALA A CA 1
ATOM 5664 C C . ALA A 1 725 ? 38.034 -5.130 -42.187 1.00 84.06 725 ALA A C 1
ATOM 5666 O O . ALA A 1 725 ? 38.781 -4.171 -42.360 1.00 84.06 725 ALA A O 1
ATOM 5667 N N . ASN A 1 726 ? 38.489 -6.350 -41.899 1.00 78.69 726 ASN A N 1
ATOM 5668 C CA . ASN A 1 726 ? 39.876 -6.665 -41.537 1.00 78.69 726 ASN A CA 1
ATOM 5669 C C . ASN A 1 726 ? 40.723 -7.203 -42.701 1.00 78.69 726 ASN A C 1
ATOM 5671 O O . ASN A 1 726 ? 41.932 -7.348 -42.545 1.00 78.69 726 ASN A O 1
ATOM 5675 N N . GLY A 1 727 ? 40.100 -7.574 -43.822 1.00 74.50 727 GLY A N 1
ATOM 5676 C CA . GLY A 1 727 ? 40.807 -8.102 -44.986 1.00 74.50 727 GLY A CA 1
ATOM 5677 C C . GLY A 1 727 ? 39.862 -8.573 -46.096 1.00 74.50 727 GLY A C 1
ATOM 5678 O O . GLY A 1 727 ? 38.703 -8.900 -45.823 1.00 74.50 727 GLY A O 1
ATOM 5679 N N . PRO A 1 728 ? 40.321 -8.631 -47.357 1.00 78.88 728 PRO A N 1
ATOM 5680 C CA . PRO A 1 728 ? 39.466 -8.898 -48.506 1.00 78.88 728 PRO A CA 1
ATOM 5681 C C . PRO A 1 728 ? 38.911 -10.329 -48.519 1.00 78.88 728 PRO A C 1
ATOM 5683 O O . PRO A 1 728 ? 39.628 -11.308 -48.296 1.00 78.88 728 PRO A O 1
ATOM 5686 N N . GLY A 1 729 ? 37.629 -10.470 -48.858 1.00 81.44 729 GLY A N 1
ATOM 5687 C CA . GLY A 1 729 ? 36.952 -11.763 -48.944 1.00 81.44 729 GLY A CA 1
ATOM 5688 C C . GLY A 1 729 ? 35.459 -11.689 -48.632 1.00 81.44 729 GLY A C 1
ATOM 5689 O O . GLY A 1 729 ? 34.865 -10.621 -48.610 1.00 81.44 729 GLY A O 1
ATOM 5690 N N . ASN A 1 730 ? 34.838 -12.846 -48.390 1.00 91.44 730 ASN A N 1
ATOM 5691 C CA . ASN A 1 730 ? 33.438 -12.942 -47.971 1.00 91.44 730 ASN A CA 1
ATOM 5692 C C . ASN A 1 730 ? 33.326 -13.635 -46.605 1.00 91.44 730 AS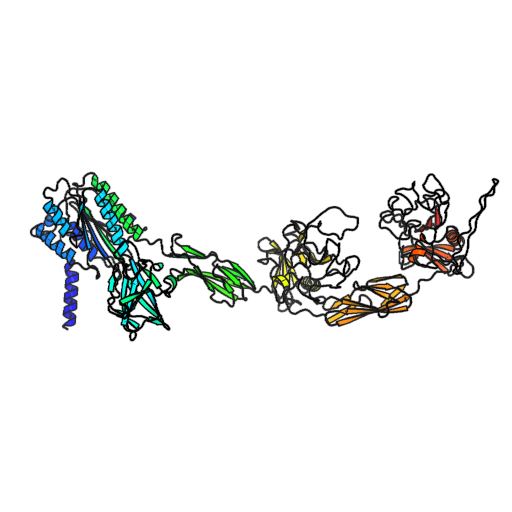N A C 1
ATOM 5694 O O . ASN A 1 730 ? 33.915 -14.698 -46.403 1.00 91.44 730 ASN A O 1
ATOM 5698 N N . THR A 1 731 ? 32.528 -13.074 -45.699 1.00 97.00 731 THR A N 1
ATOM 5699 C CA . THR A 1 731 ? 32.151 -13.682 -44.413 1.00 97.00 731 THR A CA 1
ATOM 5700 C C . THR A 1 731 ? 30.652 -13.497 -44.152 1.00 97.00 731 THR A C 1
ATOM 5702 O O . THR A 1 731 ? 29.964 -12.760 -44.855 1.00 97.00 731 THR A O 1
ATOM 5705 N N . VAL A 1 732 ? 30.113 -14.194 -43.159 1.00 97.31 732 VAL A N 1
ATOM 5706 C CA . VAL A 1 732 ? 28.748 -14.032 -42.662 1.00 97.31 732 VAL A CA 1
ATOM 5707 C C . VAL A 1 732 ? 28.817 -13.563 -41.217 1.00 97.31 732 VAL A C 1
ATOM 5709 O O . VAL A 1 732 ? 29.389 -14.243 -40.365 1.00 97.31 732 VAL A O 1
ATOM 5712 N N . ILE A 1 733 ? 28.192 -12.424 -40.945 1.00 98.00 733 ILE A N 1
ATOM 5713 C CA . ILE A 1 733 ? 27.887 -11.972 -39.593 1.00 98.00 733 ILE A CA 1
ATOM 5714 C C . ILE A 1 733 ? 26.546 -12.575 -39.187 1.00 98.00 733 ILE A C 1
ATOM 5716 O O . ILE A 1 733 ? 25.583 -12.521 -39.954 1.00 98.00 733 ILE A O 1
ATOM 5720 N N . SER A 1 734 ? 26.474 -13.159 -37.994 1.00 96.44 734 SER A N 1
ATOM 5721 C CA . SER A 1 734 ? 25.234 -13.702 -37.441 1.00 96.44 734 SER A CA 1
ATOM 5722 C C . SER A 1 734 ? 24.894 -13.065 -36.101 1.00 96.44 734 SER A C 1
ATOM 5724 O O . SER A 1 734 ? 25.782 -12.746 -35.309 1.00 96.44 734 SER A O 1
ATOM 5726 N N . VAL A 1 735 ? 23.596 -12.898 -35.859 1.00 94.44 735 VAL A N 1
ATOM 5727 C CA . VAL A 1 735 ? 23.030 -12.494 -34.572 1.00 94.44 735 VAL A CA 1
ATOM 5728 C C . VAL A 1 735 ? 22.114 -13.606 -34.071 1.00 94.44 735 VAL A C 1
ATOM 5730 O O . VAL A 1 735 ? 21.366 -14.181 -34.861 1.00 94.44 735 VAL A O 1
ATOM 5733 N N . THR A 1 736 ? 22.178 -13.923 -32.779 1.00 93.19 736 THR A N 1
ATOM 5734 C CA . THR A 1 736 ? 21.345 -14.945 -32.123 1.00 93.19 736 THR A CA 1
ATOM 5735 C C . THR A 1 736 ? 20.665 -14.357 -30.891 1.00 93.19 736 THR A C 1
ATOM 5737 O O . THR A 1 736 ? 21.353 -13.824 -30.024 1.00 93.19 736 THR A O 1
ATOM 5740 N N . THR A 1 737 ? 19.342 -14.461 -30.765 1.00 90.12 737 THR A N 1
ATOM 5741 C CA . THR A 1 737 ? 18.639 -14.015 -29.549 1.00 90.12 737 THR A CA 1
ATOM 5742 C C . THR A 1 737 ? 18.867 -14.990 -28.400 1.00 90.12 737 THR A C 1
ATOM 5744 O O . THR A 1 737 ? 18.796 -16.207 -28.579 1.00 90.12 737 THR A O 1
ATOM 5747 N N . LEU A 1 738 ? 19.103 -14.467 -27.196 1.00 85.88 738 LEU A N 1
ATOM 5748 C CA . LEU A 1 738 ? 19.238 -15.295 -25.997 1.00 85.88 738 LEU A CA 1
ATOM 5749 C C . LEU A 1 738 ? 17.918 -16.017 -25.672 1.00 85.88 738 LEU A C 1
ATOM 5751 O O . LEU A 1 738 ? 17.907 -17.210 -25.372 1.00 85.88 738 LEU A O 1
ATOM 5755 N N . ASP A 1 739 ? 16.793 -15.306 -25.781 1.00 84.88 739 ASP A N 1
ATOM 5756 C CA . ASP A 1 739 ? 15.461 -15.899 -25.682 1.00 84.88 739 ASP A CA 1
ATOM 5757 C C . ASP A 1 739 ? 15.125 -16.634 -26.990 1.00 84.88 739 ASP A C 1
ATOM 5759 O O . ASP A 1 739 ? 15.061 -16.041 -28.068 1.00 84.88 739 ASP A O 1
ATOM 5763 N N . GLY A 1 740 ? 14.945 -17.952 -26.900 1.00 86.56 740 GLY A N 1
ATOM 5764 C CA . GLY A 1 740 ? 14.514 -18.807 -28.011 1.00 86.56 740 GLY A CA 1
ATOM 5765 C C . GLY A 1 740 ? 15.582 -19.202 -29.042 1.00 86.56 740 GLY A C 1
ATOM 5766 O O . GLY A 1 740 ? 15.340 -20.154 -29.781 1.00 86.56 740 GLY A O 1
ATOM 5767 N N . GLY A 1 741 ? 16.758 -18.563 -29.073 1.00 90.38 741 GLY A N 1
ATOM 5768 C CA . GLY A 1 741 ? 17.854 -18.952 -29.972 1.00 90.38 741 GLY A CA 1
ATOM 5769 C C . GLY A 1 741 ? 17.603 -18.649 -31.453 1.00 90.38 741 GLY A C 1
ATOM 5770 O O . GLY A 1 741 ? 18.130 -19.352 -32.315 1.00 90.38 741 GLY A O 1
ATOM 5771 N N . TYR A 1 742 ? 16.776 -17.649 -31.769 1.00 94.31 742 TYR A N 1
ATOM 5772 C CA . TYR A 1 742 ? 16.478 -17.278 -33.154 1.00 94.31 742 TYR A CA 1
ATOM 5773 C C . TYR A 1 742 ? 17.679 -16.580 -33.787 1.00 94.31 742 TYR A C 1
ATOM 5775 O O . TYR A 1 742 ? 18.334 -15.773 -33.130 1.00 94.31 742 TYR A O 1
ATOM 5783 N N . MET A 1 743 ? 17.949 -16.866 -35.062 1.00 95.44 743 MET A N 1
ATOM 5784 C CA . MET A 1 743 ? 19.121 -16.350 -35.772 1.00 95.44 743 MET A CA 1
ATOM 5785 C C . MET A 1 743 ? 18.747 -15.497 -36.984 1.00 95.44 743 MET A C 1
ATOM 5787 O O . MET A 1 743 ? 17.827 -15.842 -37.726 1.00 95.44 743 MET A O 1
ATOM 5791 N N . ALA A 1 744 ? 19.531 -14.447 -37.230 1.00 96.50 744 ALA A N 1
ATOM 5792 C CA . ALA A 1 744 ? 19.560 -13.712 -38.493 1.00 96.50 744 ALA A CA 1
ATOM 5793 C C . ALA A 1 744 ? 21.006 -13.520 -38.975 1.00 96.50 744 ALA A C 1
ATOM 5795 O O . ALA A 1 744 ? 21.954 -13.603 -38.190 1.00 96.50 744 ALA A O 1
ATOM 5796 N N . TYR A 1 745 ? 21.172 -13.284 -40.278 1.00 96.75 745 TYR A N 1
ATOM 5797 C CA . TYR A 1 745 ? 22.469 -13.295 -40.955 1.00 96.75 745 TYR A CA 1
ATOM 5798 C C . TYR A 1 745 ? 22.615 -12.103 -41.900 1.00 96.75 745 TYR A C 1
ATOM 5800 O O . TYR A 1 745 ? 21.670 -11.763 -42.611 1.00 96.75 745 TYR A O 1
ATOM 5808 N N . CYS A 1 746 ? 23.813 -11.528 -41.948 1.00 97.00 746 CYS A N 1
ATOM 5809 C CA . CYS A 1 746 ? 24.234 -10.567 -42.958 1.00 97.00 746 CYS A CA 1
ATOM 5810 C C . CYS A 1 746 ? 25.490 -11.099 -43.660 1.00 97.00 746 CYS A C 1
ATOM 5812 O O . CYS A 1 746 ? 26.456 -11.495 -43.003 1.00 97.00 746 CYS A O 1
ATOM 5814 N N . ARG A 1 747 ? 25.480 -11.145 -44.994 1.00 96.38 747 ARG A N 1
ATOM 5815 C CA . ARG A 1 747 ? 26.665 -11.483 -45.796 1.00 96.38 747 ARG A CA 1
ATOM 5816 C C . ARG A 1 747 ? 27.520 -10.237 -45.963 1.00 96.38 747 ARG A C 1
ATOM 5818 O O . ARG A 1 747 ? 27.013 -9.226 -46.430 1.00 96.38 747 ARG A O 1
ATOM 5825 N N . VAL A 1 748 ? 28.798 -10.323 -45.623 1.00 96.50 748 VAL A N 1
ATOM 5826 C CA . VAL A 1 748 ? 29.749 -9.216 -45.727 1.00 96.50 748 VAL A CA 1
ATOM 5827 C C . VAL A 1 748 ? 30.788 -9.551 -46.787 1.00 96.50 748 VAL A C 1
ATOM 5829 O O . VAL A 1 748 ? 31.502 -10.547 -46.655 1.00 96.50 748 VAL A O 1
ATOM 5832 N N . SER A 1 749 ? 30.864 -8.722 -47.825 1.00 91.62 749 SER A N 1
ATOM 5833 C CA . SER A 1 749 ? 31.919 -8.744 -48.839 1.00 91.62 749 SER A CA 1
ATOM 5834 C C . SER A 1 749 ? 32.885 -7.595 -48.570 1.00 91.62 749 SER A C 1
ATOM 5836 O O . SER A 1 749 ? 32.466 -6.442 -48.528 1.00 91.62 749 SER A O 1
ATOM 5838 N N . VAL A 1 750 ? 34.168 -7.904 -48.408 1.00 85.25 750 VAL A N 1
ATOM 5839 C CA . VAL A 1 750 ? 35.243 -6.923 -48.230 1.00 85.25 750 VAL A CA 1
ATOM 5840 C C . VAL A 1 750 ? 36.112 -6.901 -49.484 1.00 85.25 750 VAL A C 1
ATOM 5842 O O . VAL A 1 750 ? 36.630 -7.937 -49.911 1.00 85.25 750 VAL A O 1
ATOM 5845 N N . GLU A 1 751 ? 36.275 -5.724 -50.073 1.00 80.12 751 GLU A N 1
ATOM 5846 C CA . GLU A 1 751 ? 37.197 -5.460 -51.176 1.00 80.12 751 GLU A CA 1
ATOM 5847 C C . GLU A 1 751 ? 38.520 -4.874 -50.656 1.00 80.12 751 GLU A C 1
ATOM 5849 O O . GLU A 1 751 ? 38.563 -4.227 -49.617 1.00 80.12 751 GLU A O 1
ATOM 5854 N N . ALA A 1 752 ? 39.626 -5.129 -51.360 1.00 62.38 752 ALA A N 1
ATOM 5855 C CA . ALA A 1 752 ? 40.938 -4.617 -50.964 1.00 62.38 752 ALA A CA 1
ATOM 5856 C C . ALA A 1 752 ? 41.093 -3.146 -51.370 1.00 62.38 752 ALA A C 1
ATOM 5858 O O . ALA A 1 752 ? 40.905 -2.825 -52.549 1.00 62.38 752 ALA A O 1
ATOM 5859 N N . ASN A 1 753 ? 41.530 -2.289 -50.445 1.00 60.09 753 ASN A N 1
ATOM 5860 C CA . ASN A 1 753 ? 41.814 -0.882 -50.722 1.00 60.09 753 ASN A CA 1
ATOM 5861 C C . ASN A 1 753 ? 42.997 -0.764 -51.709 1.00 60.09 753 ASN A C 1
ATOM 5863 O O . ASN A 1 753 ? 44.103 -1.239 -51.439 1.00 60.09 753 ASN A O 1
ATOM 5867 N N . ARG A 1 754 ? 42.770 -0.177 -52.894 1.00 63.00 754 ARG A N 1
ATOM 5868 C CA . ARG A 1 754 ? 43.770 -0.130 -53.979 1.00 63.00 754 ARG A CA 1
ATOM 5869 C C . ARG A 1 754 ? 44.391 1.250 -54.141 1.00 63.00 754 ARG A C 1
ATOM 5871 O O . ARG A 1 754 ? 43.686 2.250 -54.275 1.00 63.00 754 ARG A O 1
ATOM 5878 N N . GLY A 1 755 ? 45.717 1.271 -54.271 1.00 72.88 755 GLY A N 1
ATOM 5879 C CA . GLY A 1 755 ? 46.423 2.393 -54.881 1.00 72.88 755 GLY A CA 1
ATOM 5880 C C . GLY A 1 755 ? 46.083 2.515 -56.367 1.00 72.88 755 GLY A C 1
ATOM 5881 O O . GLY A 1 755 ? 46.141 1.535 -57.112 1.00 72.88 755 GLY A O 1
ATOM 5882 N N . VAL A 1 756 ? 45.743 3.727 -56.788 1.00 87.12 756 VAL A N 1
ATOM 5883 C CA . VAL A 1 756 ? 45.500 4.127 -58.172 1.00 87.12 756 VAL A CA 1
ATOM 5884 C C . VAL A 1 756 ? 46.835 4.505 -58.809 1.00 87.12 756 VAL A C 1
ATOM 5886 O O . VAL A 1 756 ? 47.513 5.434 -58.362 1.00 87.12 756 VAL A O 1
ATOM 5889 N N . ASP A 1 757 ? 47.218 3.787 -59.863 1.00 90.44 757 ASP A N 1
ATOM 5890 C CA . ASP A 1 757 ? 48.368 4.152 -60.688 1.00 90.44 757 ASP A CA 1
ATOM 5891 C C . ASP A 1 757 ? 47.938 5.193 -61.735 1.00 90.44 757 ASP A C 1
ATOM 5893 O O . ASP A 1 757 ? 47.254 4.876 -62.706 1.00 90.44 757 ASP A O 1
ATOM 5897 N N . LEU A 1 758 ? 48.351 6.447 -61.536 1.00 90.19 758 LEU A N 1
ATOM 5898 C CA . LEU A 1 758 ? 48.108 7.565 -62.458 1.00 90.19 758 LEU A CA 1
ATOM 5899 C C . LEU A 1 758 ? 49.210 7.725 -63.528 1.00 90.19 758 LEU A C 1
ATOM 5901 O O . LEU A 1 758 ? 49.262 8.740 -64.218 1.00 90.19 758 LEU A O 1
ATOM 5905 N N . GLY A 1 759 ? 50.139 6.778 -63.655 1.00 89.12 759 GLY A N 1
ATOM 5906 C CA . GLY A 1 759 ? 51.320 6.887 -64.521 1.00 89.12 759 GLY A CA 1
ATOM 5907 C C . GLY A 1 759 ? 52.456 7.749 -63.955 1.00 89.12 759 GLY A C 1
ATOM 5908 O O . GLY A 1 759 ? 53.468 7.926 -64.627 1.00 89.12 759 GLY A O 1
ATOM 5909 N N . LEU A 1 760 ? 52.302 8.245 -62.724 1.00 92.38 760 LEU A N 1
ATOM 5910 C CA . LEU A 1 760 ? 53.239 9.121 -62.002 1.00 92.38 760 LEU A CA 1
ATOM 5911 C C . LEU A 1 760 ? 54.366 8.317 -61.316 1.00 92.38 760 LEU A C 1
ATOM 5913 O O . LEU A 1 760 ? 54.444 7.095 -61.476 1.00 92.38 760 LEU A O 1
ATOM 5917 N N . SER A 1 761 ? 55.242 8.964 -60.545 1.00 90.81 761 SER A N 1
ATOM 5918 C CA . SER A 1 761 ? 56.307 8.291 -59.779 1.00 90.81 761 SER A CA 1
ATOM 5919 C C . SER A 1 761 ? 55.780 7.370 -58.665 1.00 90.81 761 SER A C 1
ATOM 5921 O O . SER A 1 761 ? 56.357 6.305 -58.424 1.00 90.81 761 SER A O 1
ATOM 5923 N N . VAL A 1 762 ? 54.643 7.728 -58.059 1.00 92.44 762 VAL A N 1
ATOM 5924 C CA . VAL A 1 762 ? 53.968 7.000 -56.970 1.00 92.44 762 VAL A CA 1
ATOM 5925 C C . VAL A 1 762 ? 52.545 6.571 -57.341 1.00 92.44 762 VAL A C 1
ATOM 5927 O O . VAL A 1 762 ? 51.914 7.148 -58.232 1.00 92.44 762 VAL A O 1
ATOM 5930 N N . ASN A 1 763 ? 52.028 5.568 -56.631 1.00 91.00 763 ASN A N 1
ATOM 5931 C CA . ASN A 1 763 ? 50.607 5.219 -56.636 1.00 91.00 763 ASN A CA 1
ATOM 5932 C C . ASN A 1 763 ? 49.874 6.013 -55.550 1.00 91.00 763 ASN A C 1
ATOM 5934 O O . ASN A 1 763 ? 50.398 6.177 -54.451 1.00 91.00 763 ASN A O 1
ATOM 5938 N N . TRP A 1 764 ? 48.658 6.466 -55.848 1.00 93.00 764 TRP A N 1
ATOM 5939 C CA . TRP A 1 764 ? 47.853 7.325 -54.973 1.00 93.00 764 TRP A CA 1
ATOM 5940 C C . TRP A 1 764 ? 46.714 6.551 -54.313 1.00 93.00 764 TRP A C 1
ATOM 5942 O O . TRP A 1 764 ? 46.050 5.758 -54.973 1.00 93.00 764 TRP A O 1
ATOM 5952 N N . ALA A 1 765 ? 46.437 6.785 -53.032 1.00 90.06 765 ALA A N 1
ATOM 5953 C CA . ALA A 1 765 ? 45.290 6.175 -52.364 1.00 90.06 765 ALA A CA 1
ATOM 5954 C C . ALA A 1 765 ? 43.966 6.615 -53.009 1.00 90.06 765 ALA A C 1
ATOM 5956 O O . ALA A 1 765 ? 43.745 7.796 -53.303 1.00 90.06 765 ALA A O 1
ATOM 5957 N N . SER A 1 766 ? 43.049 5.663 -53.183 1.00 87.19 766 SER A N 1
ATOM 5958 C CA . SER A 1 766 ? 41.692 5.950 -53.662 1.00 87.19 766 SER A CA 1
ATOM 5959 C C . SER A 1 766 ? 40.899 6.843 -52.695 1.00 87.19 766 SER A C 1
ATOM 5961 O O . SER A 1 766 ? 40.057 7.620 -53.145 1.00 87.19 766 SER A O 1
ATOM 5963 N N . CYS A 1 767 ? 41.228 6.810 -51.398 1.00 88.00 767 CYS A N 1
ATOM 5964 C CA . CYS A 1 767 ? 40.560 7.534 -50.310 1.00 88.00 767 CYS A CA 1
ATOM 5965 C C . CYS A 1 767 ? 41.560 8.370 -49.483 1.00 88.00 767 CYS A C 1
ATOM 5967 O O . CYS A 1 767 ? 42.773 8.169 -49.579 1.00 88.00 767 CYS A O 1
ATOM 5969 N N . ASN A 1 768 ? 41.065 9.322 -48.683 1.00 93.19 768 ASN A N 1
ATOM 5970 C CA . ASN A 1 768 ? 41.874 9.973 -47.643 1.00 93.19 768 ASN A CA 1
ATOM 5971 C C . ASN A 1 768 ? 42.236 8.972 -46.531 1.00 93.19 768 ASN A C 1
ATOM 5973 O O . ASN A 1 768 ? 41.602 7.928 -46.380 1.00 93.19 768 ASN A O 1
ATOM 5977 N N . LEU A 1 769 ? 43.234 9.305 -45.715 1.00 90.12 769 LEU A N 1
ATOM 5978 C CA . LEU A 1 769 ? 43.511 8.563 -44.490 1.00 90.12 769 LEU A CA 1
ATOM 5979 C C . LEU A 1 769 ? 42.299 8.649 -43.542 1.00 90.12 769 LEU A C 1
ATOM 5981 O O . LEU A 1 769 ? 41.771 9.736 -43.323 1.00 90.12 769 LEU A O 1
ATOM 5985 N N . GLY A 1 770 ? 41.821 7.509 -43.037 1.00 83.88 770 GLY A N 1
ATOM 5986 C CA . GLY A 1 770 ? 40.585 7.424 -42.241 1.00 83.88 770 GLY A CA 1
ATOM 5987 C C . GLY A 1 770 ? 39.273 7.497 -43.048 1.00 83.88 770 GLY A C 1
ATOM 5988 O O . GLY A 1 770 ? 38.196 7.484 -42.458 1.00 83.88 770 GLY A O 1
ATOM 5989 N N . ALA A 1 771 ? 39.320 7.575 -44.385 1.00 83.12 771 ALA A N 1
ATOM 5990 C CA . ALA A 1 771 ? 38.129 7.595 -45.243 1.00 83.12 771 ALA A CA 1
ATOM 5991 C C . ALA A 1 771 ? 37.828 6.221 -45.866 1.00 83.12 771 ALA A C 1
ATOM 5993 O O . ALA A 1 771 ? 38.711 5.601 -46.457 1.00 83.12 771 ALA A O 1
ATOM 5994 N N . SER A 1 772 ? 36.557 5.806 -45.815 1.00 69.88 772 SER A N 1
ATOM 5995 C CA . SER A 1 772 ? 36.058 4.554 -46.429 1.00 69.88 772 SER A CA 1
ATOM 5996 C C . SER A 1 772 ? 35.713 4.677 -47.918 1.00 69.88 772 SER A C 1
ATOM 5998 O O . SER A 1 772 ? 35.524 3.685 -48.621 1.00 69.88 772 SER A O 1
ATOM 6000 N N . SER A 1 773 ? 35.612 5.905 -48.432 1.00 76.00 773 SER A N 1
ATOM 6001 C CA . SER A 1 773 ? 35.293 6.154 -49.836 1.00 76.00 773 SER A CA 1
ATOM 6002 C C . SER A 1 773 ? 35.984 7.422 -50.361 1.00 76.00 773 SER A C 1
ATOM 6004 O O . SER A 1 773 ? 36.338 8.297 -49.563 1.00 76.00 773 SER A O 1
ATOM 6006 N N . PRO A 1 774 ? 36.204 7.560 -51.687 1.00 84.69 774 PRO A N 1
ATOM 6007 C CA . PRO A 1 774 ? 36.985 8.668 -52.243 1.00 84.69 774 PRO A CA 1
ATOM 6008 C C . PRO A 1 774 ? 36.424 10.059 -51.932 1.00 84.69 774 PRO A C 1
ATOM 6010 O O . PRO A 1 774 ? 37.191 11.019 -51.884 1.00 84.69 774 PRO A O 1
ATOM 6013 N N . GLU A 1 775 ? 35.106 10.166 -51.741 1.00 88.19 775 GLU A N 1
ATOM 6014 C CA . GLU A 1 775 ? 34.383 11.396 -51.408 1.00 88.19 775 GLU A CA 1
ATOM 6015 C C . GLU A 1 775 ? 34.382 11.772 -49.918 1.00 88.19 775 GLU A C 1
ATOM 6017 O O . GLU A 1 775 ? 33.980 12.884 -49.579 1.00 88.19 775 GLU A O 1
ATOM 6022 N N . GLN A 1 776 ? 34.826 10.887 -49.024 1.00 86.69 776 GLN A N 1
ATOM 6023 C CA . GLN A 1 776 ? 34.902 11.185 -47.594 1.00 86.69 776 GLN A CA 1
ATOM 6024 C C . GLN A 1 776 ? 36.197 11.915 -47.233 1.00 86.69 776 GLN A C 1
ATOM 6026 O O . GLN A 1 776 ? 37.277 11.619 -47.744 1.00 86.69 776 GLN A O 1
ATOM 6031 N N . CYS A 1 777 ? 36.089 12.836 -46.276 1.00 88.69 777 CYS A N 1
ATOM 6032 C CA . CYS A 1 777 ? 37.226 13.619 -45.806 1.00 88.69 777 CYS A CA 1
ATOM 6033 C C . CYS A 1 777 ? 38.226 12.831 -44.961 1.00 88.69 777 CYS A C 1
ATOM 6035 O O . CYS A 1 777 ? 39.406 13.173 -44.978 1.00 88.69 777 CYS A O 1
ATOM 6037 N N . GLY A 1 778 ? 37.781 11.761 -44.301 1.00 90.75 778 GLY A N 1
ATOM 6038 C CA . GLY A 1 778 ? 38.620 10.977 -43.401 1.00 90.75 778 GLY A CA 1
ATOM 6039 C C . GLY A 1 778 ? 39.000 11.751 -42.142 1.00 90.75 778 GLY A C 1
ATOM 6040 O O . GLY A 1 778 ? 38.281 12.660 -41.719 1.00 90.75 778 GLY A O 1
ATOM 6041 N N . ASP A 1 779 ? 40.130 11.373 -41.559 1.00 94.62 779 ASP A N 1
ATOM 6042 C CA . ASP A 1 779 ? 40.650 11.952 -40.328 1.00 94.62 779 ASP A CA 1
ATOM 6043 C C . ASP A 1 779 ? 41.581 13.144 -40.596 1.00 94.62 779 ASP A C 1
ATOM 6045 O O . ASP A 1 779 ? 42.219 13.270 -41.645 1.00 94.62 779 ASP A O 1
ATOM 6049 N N . TYR A 1 780 ? 41.667 14.029 -39.604 1.00 96.06 780 TYR A N 1
ATOM 6050 C CA . TYR A 1 780 ? 42.471 15.247 -39.645 1.00 96.06 780 TYR A CA 1
ATOM 6051 C C . TYR A 1 780 ? 43.729 15.048 -38.796 1.00 96.06 780 TYR A C 1
ATOM 6053 O O . TYR A 1 780 ? 43.654 14.562 -37.669 1.00 96.06 780 TYR A O 1
ATOM 6061 N N . TYR A 1 781 ? 44.891 15.468 -39.284 1.00 97.00 781 TYR A N 1
ATOM 6062 C CA . TYR A 1 781 ? 46.163 15.282 -38.581 1.00 97.00 781 TYR A CA 1
ATOM 6063 C C . TYR A 1 781 ? 46.925 16.602 -38.500 1.00 97.00 781 TYR A C 1
ATOM 6065 O O . TYR A 1 781 ? 46.924 17.381 -39.455 1.00 97.00 781 TYR A O 1
ATOM 6073 N N . ALA A 1 782 ? 47.559 16.863 -37.355 1.00 96.94 782 ALA A N 1
ATOM 6074 C CA . ALA A 1 782 ? 48.583 17.900 -37.279 1.00 96.94 782 ALA A CA 1
ATOM 6075 C C . ALA A 1 782 ? 49.829 17.404 -38.022 1.00 96.94 782 ALA A C 1
ATOM 6077 O O . ALA A 1 782 ? 50.074 16.198 -38.103 1.00 96.94 782 ALA A O 1
ATOM 6078 N N . TRP A 1 783 ? 50.624 18.315 -38.573 1.00 95.88 783 TRP A N 1
ATOM 6079 C CA . TRP A 1 783 ? 51.779 17.926 -39.373 1.00 95.88 783 TRP A CA 1
ATOM 6080 C C . TRP A 1 783 ? 52.826 17.208 -38.504 1.00 95.88 783 TRP A C 1
ATOM 6082 O O . TRP A 1 783 ? 53.311 17.761 -37.518 1.00 95.88 783 TRP A O 1
ATOM 6092 N N . GLY A 1 784 ? 53.163 15.965 -38.853 1.00 94.12 784 GLY A N 1
ATOM 6093 C CA . GLY A 1 784 ? 54.051 15.114 -38.052 1.00 94.12 784 GLY A CA 1
ATOM 6094 C C . GLY A 1 784 ? 53.401 14.452 -36.829 1.00 94.12 784 GLY A C 1
ATOM 6095 O O . GLY A 1 784 ? 54.120 13.945 -35.970 1.00 94.12 784 GLY A O 1
ATOM 6096 N N . GLU A 1 785 ? 52.071 14.465 -36.700 1.00 96.56 785 GLU A N 1
ATOM 6097 C CA . GLU A 1 785 ? 51.356 13.685 -35.683 1.00 96.56 785 GLU A CA 1
ATOM 6098 C C . GLU A 1 785 ? 50.582 12.521 -36.305 1.00 96.56 785 GLU A C 1
ATOM 6100 O O . GLU A 1 785 ? 49.857 12.680 -37.283 1.00 96.56 785 GLU A O 1
ATOM 6105 N N . VAL A 1 786 ? 50.683 11.347 -35.680 1.00 94.12 786 VAL A N 1
ATOM 6106 C CA . VAL A 1 786 ? 50.139 10.080 -36.199 1.00 94.12 786 VAL A CA 1
ATOM 6107 C C . VAL A 1 786 ? 48.715 9.754 -35.730 1.00 94.12 786 VAL A C 1
ATOM 6109 O O . VAL A 1 786 ? 48.201 8.672 -36.010 1.00 94.12 786 VAL A O 1
ATOM 6112 N N . SER A 1 787 ? 48.057 10.652 -34.994 1.00 93.88 787 SER A N 1
ATOM 6113 C CA . SER A 1 787 ? 46.708 10.433 -34.452 1.00 93.88 787 SER A CA 1
ATOM 6114 C C . SER A 1 787 ? 45.853 11.705 -34.517 1.00 93.88 787 SER A C 1
ATOM 6116 O O . SER A 1 787 ? 46.379 12.795 -34.274 1.00 93.88 787 SER A O 1
ATOM 6118 N N . PRO A 1 788 ? 44.544 11.595 -34.816 1.00 92.19 788 PRO A N 1
ATOM 6119 C CA . PRO A 1 788 ? 43.640 12.739 -34.836 1.00 92.19 788 PRO A CA 1
ATOM 6120 C C . PRO A 1 788 ? 43.322 13.247 -33.422 1.00 92.19 788 PRO A C 1
ATOM 6122 O O . PRO A 1 788 ? 43.456 12.529 -32.428 1.00 92.19 788 PRO A O 1
ATOM 6125 N N . LYS A 1 789 ? 42.873 14.503 -33.329 1.00 91.56 789 LYS A N 1
ATOM 6126 C CA . LYS A 1 789 ? 42.542 15.205 -32.080 1.00 91.56 789 LYS A CA 1
ATOM 6127 C C . LYS A 1 789 ? 41.177 15.885 -32.198 1.00 91.56 789 LYS A C 1
ATOM 6129 O O . LYS A 1 789 ? 40.762 16.288 -33.278 1.00 91.56 789 LYS A O 1
ATOM 6134 N N . SER A 1 790 ? 40.484 16.065 -31.074 1.00 84.31 790 SER A N 1
ATOM 6135 C CA . SER A 1 790 ? 39.219 16.822 -31.015 1.00 84.31 790 SER A CA 1
ATOM 6136 C C . SER A 1 790 ? 39.408 18.337 -31.165 1.00 84.31 790 SER A C 1
ATOM 6138 O O . SER A 1 790 ? 38.457 19.057 -31.458 1.00 84.31 790 SER A O 1
ATOM 6140 N N . GLY A 1 791 ? 40.633 18.825 -30.965 1.00 90.31 791 GLY A N 1
ATOM 6141 C CA . GLY A 1 791 ? 41.014 20.213 -31.174 1.00 90.31 791 GLY A CA 1
ATOM 6142 C C . GLY A 1 791 ? 42.517 20.344 -31.393 1.00 90.31 791 GLY A C 1
ATOM 6143 O O . GLY A 1 791 ? 43.309 19.571 -30.848 1.00 90.31 791 GLY A O 1
ATOM 6144 N N . TYR A 1 792 ? 42.900 21.330 -32.189 1.00 94.88 792 TYR A N 1
ATOM 6145 C CA . TYR A 1 792 ? 44.252 21.552 -32.678 1.00 94.88 792 TYR A CA 1
ATOM 6146 C C . TYR A 1 792 ? 44.722 22.920 -32.200 1.00 94.88 792 TYR A C 1
ATOM 6148 O O . TYR A 1 792 ? 44.148 23.941 -32.572 1.00 94.88 792 TYR A O 1
ATOM 6156 N N . TYR A 1 793 ? 45.761 22.943 -31.367 1.00 93.81 793 TYR A N 1
ATOM 6157 C CA . TYR A 1 793 ? 46.303 24.163 -30.776 1.00 93.81 793 TYR A CA 1
ATOM 6158 C C . TYR A 1 793 ? 47.822 24.059 -30.628 1.00 93.81 793 TYR A C 1
ATOM 6160 O O . TYR A 1 793 ? 48.355 22.987 -30.352 1.00 93.81 793 TYR A O 1
ATOM 6168 N N . TRP A 1 794 ? 48.527 25.192 -30.655 1.00 93.44 794 TRP A N 1
ATOM 6169 C CA . TRP A 1 794 ? 49.950 25.236 -30.288 1.00 93.44 794 TRP A CA 1
ATOM 6170 C C . TRP A 1 794 ? 50.250 24.655 -28.891 1.00 93.44 794 TRP A C 1
ATOM 6172 O O . TRP A 1 794 ? 51.352 24.180 -28.656 1.00 93.44 794 TRP A O 1
ATOM 6182 N N . SER A 1 795 ? 49.292 24.657 -27.959 1.00 92.06 795 SER A N 1
ATOM 6183 C CA . SER A 1 795 ? 49.460 24.065 -26.625 1.00 92.06 795 SER A CA 1
ATOM 6184 C C . SER A 1 795 ? 49.376 22.534 -26.592 1.00 92.06 795 SER A C 1
ATOM 6186 O O . SER A 1 795 ? 49.818 21.946 -25.610 1.00 92.06 795 SER A O 1
ATOM 6188 N N . ASN A 1 796 ? 48.812 21.891 -27.623 1.00 92.81 796 ASN A N 1
ATOM 6189 C CA . ASN A 1 796 ? 48.686 20.431 -27.724 1.00 92.81 796 ASN A CA 1
ATOM 6190 C C . ASN A 1 796 ? 49.366 19.845 -28.975 1.00 92.81 796 ASN A C 1
ATOM 6192 O O . ASN A 1 796 ? 49.076 18.710 -29.354 1.00 92.81 796 ASN A O 1
ATOM 6196 N N . TYR A 1 797 ? 50.239 20.618 -29.624 1.00 95.31 797 TYR A N 1
ATOM 6197 C CA . TYR A 1 797 ? 51.041 20.175 -30.759 1.00 95.31 797 TYR A CA 1
ATOM 6198 C C . TYR A 1 797 ? 52.303 19.453 -30.280 1.00 95.31 797 TYR A C 1
ATOM 6200 O O . TYR A 1 797 ? 53.108 20.032 -29.545 1.00 95.31 797 TYR A O 1
ATOM 6208 N N . LEU A 1 798 ? 52.474 18.203 -30.712 1.00 94.44 798 LEU A N 1
ATOM 6209 C CA . LEU A 1 798 ? 53.490 17.268 -30.215 1.00 94.44 798 LEU A CA 1
ATOM 6210 C C . LEU A 1 798 ? 54.921 17.810 -30.337 1.00 94.44 798 LEU A C 1
ATOM 6212 O O . LEU A 1 798 ? 55.735 17.644 -29.428 1.00 94.44 798 LEU A O 1
ATOM 6216 N N . TRP A 1 799 ? 55.223 18.489 -31.446 1.00 93.81 799 TRP A N 1
ATOM 6217 C CA . TRP A 1 799 ? 56.575 18.956 -31.762 1.00 93.81 799 TRP A CA 1
ATOM 6218 C C . TRP A 1 799 ? 56.880 20.372 -31.267 1.00 93.81 799 TRP A C 1
ATOM 6220 O O . TRP A 1 799 ? 57.684 21.085 -31.871 1.00 93.81 799 TRP A O 1
ATOM 6230 N N . CYS A 1 800 ? 56.274 20.789 -30.151 1.00 92.62 800 CYS A N 1
ATOM 6231 C CA . CYS A 1 800 ? 56.672 21.994 -29.426 1.00 92.62 800 CYS A CA 1
ATOM 6232 C C . CYS A 1 800 ? 56.469 21.874 -27.906 1.00 92.62 800 CYS A C 1
ATOM 6234 O O . CYS A 1 800 ? 55.726 21.028 -27.418 1.00 92.62 800 CYS A O 1
ATOM 6236 N N . ASN A 1 801 ? 57.102 22.764 -27.139 1.00 88.25 801 ASN A N 1
ATOM 6237 C CA . ASN A 1 801 ? 56.876 22.894 -25.699 1.00 88.25 801 ASN A CA 1
ATOM 6238 C C . ASN A 1 801 ? 55.946 24.086 -25.409 1.00 88.25 801 ASN A C 1
ATOM 6240 O O . ASN A 1 801 ? 56.397 25.152 -24.976 1.00 88.25 801 ASN A O 1
ATOM 6244 N N . GLY A 1 802 ? 54.659 23.922 -25.728 1.00 77.62 802 GLY A N 1
ATOM 6245 C CA . GLY A 1 802 ? 53.585 24.870 -25.403 1.00 77.62 802 GLY A CA 1
ATOM 6246 C C . GLY A 1 802 ? 53.461 26.113 -26.297 1.00 77.62 802 GLY A C 1
ATOM 6247 O O . GLY A 1 802 ? 52.712 27.025 -25.948 1.00 77.62 802 GLY A O 1
ATOM 6248 N N . GLY A 1 803 ? 54.175 26.195 -27.426 1.00 88.31 803 GLY A N 1
ATOM 6249 C CA . GLY A 1 803 ? 54.080 27.341 -28.333 1.00 88.31 803 GLY A CA 1
ATOM 6250 C C . GLY A 1 803 ? 54.992 27.271 -29.561 1.00 88.31 803 GLY A C 1
ATOM 6251 O O . GLY A 1 803 ? 56.015 26.594 -29.563 1.00 88.31 803 GLY A O 1
ATOM 6252 N N . ARG A 1 804 ? 54.674 28.054 -30.600 1.00 89.25 804 ARG A N 1
ATOM 6253 C CA . ARG A 1 804 ? 55.433 28.074 -31.870 1.00 89.25 804 ARG A CA 1
ATOM 6254 C C . ARG A 1 804 ? 56.924 28.408 -31.754 1.00 89.25 804 ARG A C 1
ATOM 6256 O O . ARG A 1 804 ? 57.692 28.062 -32.636 1.00 89.25 804 ARG A O 1
ATOM 6263 N N . GLN A 1 805 ? 57.345 29.087 -30.684 1.00 90.25 805 GLN A N 1
ATOM 6264 C CA . GLN A 1 805 ? 58.747 29.475 -30.452 1.00 90.25 805 GLN A CA 1
ATOM 6265 C C . GLN A 1 805 ? 59.559 28.427 -29.666 1.00 90.25 805 GLN A C 1
ATOM 6267 O O . GLN A 1 805 ? 60.691 28.701 -29.269 1.00 90.25 805 GLN A O 1
ATOM 6272 N N . SER A 1 806 ? 58.989 27.248 -29.407 1.00 93.00 806 SER A N 1
ATOM 6273 C CA . SER A 1 806 ? 59.619 26.168 -28.640 1.00 93.00 806 SER A CA 1
ATOM 6274 C C . SER A 1 806 ? 59.527 24.811 -29.348 1.00 93.00 806 SER A C 1
ATOM 6276 O O . SER A 1 806 ? 59.319 23.783 -28.703 1.00 93.00 806 SER A O 1
ATOM 6278 N N . LEU A 1 807 ? 59.695 24.806 -30.675 1.00 94.25 807 LEU A N 1
ATOM 6279 C CA . LEU A 1 807 ? 59.752 23.612 -31.517 1.00 94.25 807 LEU A CA 1
ATOM 6280 C C . LEU A 1 807 ? 60.817 22.618 -31.030 1.00 94.25 807 LEU A C 1
ATOM 6282 O O . LEU A 1 807 ? 61.938 22.997 -30.666 1.00 94.25 807 LEU A O 1
ATOM 6286 N N . THR A 1 808 ? 60.460 21.335 -31.052 1.00 93.75 808 THR A N 1
ATOM 6287 C CA . THR A 1 808 ? 61.294 20.217 -30.580 1.00 93.75 808 THR A CA 1
ATOM 6288 C C . THR A 1 808 ? 61.727 19.261 -31.693 1.00 93.75 808 THR A C 1
ATOM 6290 O O . THR A 1 808 ? 62.586 18.420 -31.438 1.00 93.75 808 THR A O 1
ATOM 6293 N N . LYS A 1 809 ? 61.180 19.392 -32.911 1.00 93.38 809 LYS A N 1
ATOM 6294 C CA . LYS A 1 809 ? 61.546 18.612 -34.107 1.00 93.38 809 LYS A CA 1
ATOM 6295 C C . LYS A 1 809 ? 61.197 19.386 -35.389 1.00 93.38 809 LYS A C 1
ATOM 6297 O O . LYS A 1 809 ? 60.321 20.256 -35.357 1.00 93.38 809 LYS A O 1
ATOM 6302 N N . TYR A 1 810 ? 61.868 19.071 -36.498 1.00 92.62 810 TYR A N 1
ATOM 6303 C CA . TYR A 1 810 ? 61.681 19.665 -37.831 1.00 92.62 810 TYR A CA 1
ATOM 6304 C C . TYR A 1 810 ? 61.771 21.191 -37.808 1.00 92.62 810 TYR A C 1
ATOM 6306 O O . TYR A 1 810 ? 60.762 21.898 -37.921 1.00 92.62 810 TYR A O 1
ATOM 6314 N N . ASN A 1 811 ? 62.983 21.691 -37.582 1.00 92.31 811 ASN A N 1
ATOM 6315 C CA . ASN A 1 811 ? 63.265 23.114 -37.456 1.00 92.31 811 ASN A CA 1
ATOM 6316 C C . ASN A 1 811 ? 64.682 23.449 -37.951 1.00 92.31 811 ASN A C 1
ATOM 6318 O O . ASN A 1 811 ? 65.665 22.814 -37.565 1.00 92.31 811 ASN A O 1
ATOM 6322 N N . PHE A 1 812 ? 64.788 24.507 -38.758 1.00 91.75 812 PHE A N 1
ATOM 6323 C CA . PHE A 1 812 ? 66.039 25.045 -39.306 1.00 91.75 812 PHE A CA 1
ATOM 6324 C C . PHE A 1 812 ? 66.444 26.416 -38.722 1.00 91.75 812 PHE A C 1
ATOM 6326 O O . PHE A 1 812 ? 67.489 26.950 -39.094 1.00 91.75 812 PHE A O 1
ATOM 6333 N N . SER A 1 813 ? 65.653 27.007 -37.813 1.00 92.44 813 SER A N 1
ATOM 6334 C CA . SER A 1 813 ? 65.919 28.323 -37.211 1.00 92.44 813 SER A CA 1
ATOM 6335 C C . SER A 1 813 ? 65.957 28.279 -35.683 1.00 92.44 813 SER A C 1
ATOM 6337 O O . SER A 1 813 ? 64.988 27.934 -35.005 1.00 92.44 813 SER A O 1
ATOM 6339 N N . SER A 1 814 ? 67.064 28.750 -35.108 1.00 91.88 814 SER A N 1
ATOM 6340 C CA . SER A 1 814 ? 67.247 28.850 -33.653 1.00 91.88 814 SER A CA 1
ATOM 6341 C C . SER A 1 814 ? 66.331 29.875 -32.972 1.00 91.88 814 SER A C 1
ATOM 6343 O O . SER A 1 814 ? 66.275 29.920 -31.747 1.00 91.88 814 SER A O 1
ATOM 6345 N N . SER A 1 815 ? 65.589 30.682 -33.740 1.00 93.12 815 SER A N 1
ATOM 6346 C CA . SER A 1 815 ? 64.556 31.584 -33.201 1.00 93.12 815 SER A CA 1
ATOM 6347 C C . SER A 1 815 ? 63.253 30.874 -32.818 1.00 93.12 815 SER A C 1
ATOM 6349 O O . SER A 1 815 ? 62.392 31.500 -32.205 1.00 93.12 815 SER A O 1
ATOM 6351 N N . TYR A 1 816 ? 63.110 29.592 -33.172 1.00 89.62 816 TYR A N 1
ATOM 6352 C CA . TYR A 1 816 ? 61.882 28.818 -32.978 1.00 89.62 816 TYR A CA 1
ATOM 6353 C C . TYR A 1 816 ? 62.047 27.576 -32.093 1.00 89.62 816 TYR A C 1
ATOM 6355 O O . TYR A 1 816 ? 61.055 26.909 -31.834 1.00 89.62 816 TYR A O 1
ATOM 6363 N N . GLY A 1 817 ? 63.251 27.255 -31.604 1.00 91.94 817 GLY A N 1
ATOM 6364 C CA . GLY A 1 817 ? 63.473 26.110 -30.714 1.00 91.94 817 GLY A CA 1
ATOM 6365 C C . GLY A 1 817 ? 64.753 25.334 -31.017 1.00 91.94 817 GLY A C 1
ATOM 6366 O O . GLY A 1 817 ? 65.746 25.905 -31.475 1.00 91.94 817 GLY A O 1
ATOM 6367 N N . TRP A 1 818 ? 64.735 24.026 -30.747 1.00 91.81 818 TRP A N 1
ATOM 6368 C CA . TRP A 1 818 ? 65.833 23.117 -31.096 1.00 91.81 818 TRP A CA 1
ATOM 6369 C C . TRP A 1 818 ? 65.901 22.924 -32.615 1.00 91.81 818 TRP A C 1
ATOM 6371 O O . TRP A 1 818 ? 64.867 22.930 -33.272 1.00 91.81 818 TRP A O 1
ATOM 6381 N N . VAL A 1 819 ? 67.107 22.805 -33.176 1.00 94.06 819 VAL A N 1
ATOM 6382 C CA . VAL A 1 819 ? 67.355 22.820 -34.628 1.00 94.06 819 VAL A CA 1
ATOM 6383 C C . VAL A 1 819 ? 67.935 21.479 -35.067 1.00 94.06 819 VAL A C 1
ATOM 6385 O O . VAL A 1 819 ? 68.997 21.087 -34.583 1.00 94.06 819 VAL A O 1
ATOM 6388 N N . ASP A 1 820 ? 67.264 20.819 -36.010 1.00 91.75 820 ASP A N 1
ATOM 6389 C CA . ASP A 1 820 ? 67.669 19.542 -36.615 1.00 91.75 820 ASP A CA 1
ATOM 6390 C C . ASP A 1 820 ? 67.859 19.604 -38.138 1.00 91.75 820 ASP A C 1
ATOM 6392 O O . ASP A 1 820 ? 68.405 18.667 -38.717 1.00 91.75 820 ASP A O 1
ATOM 6396 N N . TYR A 1 821 ? 67.454 20.711 -38.773 1.00 91.06 821 TYR A N 1
ATOM 6397 C CA . TYR A 1 821 ? 67.471 20.914 -40.226 1.00 91.06 821 TYR A CA 1
ATOM 6398 C C . TYR A 1 821 ? 66.682 19.864 -41.029 1.00 91.06 821 TYR A C 1
ATOM 6400 O O . TYR A 1 821 ? 66.936 19.705 -42.223 1.00 91.06 821 TYR A O 1
ATOM 6408 N N . LYS A 1 822 ? 65.718 19.162 -40.414 1.00 90.25 822 LYS A N 1
ATOM 6409 C CA . LYS A 1 822 ? 64.830 18.248 -41.145 1.00 90.25 822 LYS A CA 1
ATOM 6410 C C . LYS A 1 822 ? 63.696 19.020 -41.815 1.00 90.25 822 LYS A C 1
ATOM 6412 O O . LYS A 1 822 ? 62.936 19.715 -41.143 1.00 90.25 822 LYS A O 1
ATOM 6417 N N . ASP A 1 823 ? 63.571 18.857 -43.128 1.00 84.81 823 ASP A N 1
ATOM 6418 C CA . ASP A 1 823 ? 62.573 19.496 -43.993 1.00 84.81 823 ASP A CA 1
ATOM 6419 C C . ASP A 1 823 ? 61.549 18.510 -44.596 1.00 84.81 823 ASP A C 1
ATOM 6421 O O . ASP A 1 823 ? 60.639 18.921 -45.317 1.00 84.81 823 ASP A O 1
ATOM 6425 N N . VAL A 1 824 ? 61.648 17.221 -44.260 1.00 90.25 824 VAL A N 1
ATOM 6426 C CA . VAL A 1 824 ? 60.674 16.166 -44.587 1.00 90.25 824 VAL A CA 1
ATOM 6427 C C . VAL A 1 824 ? 60.443 15.295 -43.348 1.00 90.25 824 VAL A C 1
ATOM 6429 O O . VAL A 1 824 ? 61.375 15.095 -42.567 1.00 90.25 824 VAL A O 1
ATOM 6432 N N . LEU A 1 825 ? 59.218 14.791 -43.165 1.00 93.44 825 LEU A N 1
ATOM 6433 C CA . LEU A 1 825 ? 58.865 13.880 -42.068 1.00 93.44 825 LEU A CA 1
ATOM 6434 C C . LEU A 1 825 ? 59.684 12.575 -42.077 1.00 93.44 825 LEU A C 1
ATOM 6436 O O . LEU A 1 825 ? 59.906 11.962 -43.122 1.00 93.44 825 LEU A O 1
ATOM 6440 N N . ASP A 1 826 ? 60.082 12.130 -40.883 1.00 91.50 826 ASP A N 1
ATOM 6441 C CA . ASP A 1 826 ? 60.470 10.744 -40.615 1.00 91.50 826 ASP A CA 1
ATOM 6442 C C . ASP A 1 826 ? 59.229 9.839 -40.709 1.00 91.50 826 ASP A C 1
ATOM 6444 O O . ASP A 1 826 ? 58.136 10.251 -40.325 1.00 91.50 826 ASP A O 1
ATOM 6448 N N . LEU A 1 827 ? 59.397 8.582 -41.134 1.00 86.31 827 LEU A N 1
ATOM 6449 C CA . LEU A 1 827 ? 58.280 7.631 -41.265 1.00 86.31 827 LEU A CA 1
ATOM 6450 C C . LEU A 1 827 ? 57.532 7.378 -39.942 1.00 86.31 827 LEU A C 1
ATOM 6452 O O . LEU A 1 827 ? 56.319 7.213 -39.956 1.00 86.31 827 LEU A O 1
ATOM 6456 N N . ASP A 1 828 ? 58.223 7.409 -38.799 1.00 87.69 828 ASP A N 1
ATOM 6457 C CA . ASP A 1 828 ? 57.598 7.233 -37.476 1.00 87.69 828 ASP A CA 1
ATOM 6458 C C . ASP A 1 828 ? 56.634 8.381 -37.096 1.00 87.69 828 ASP A C 1
ATOM 6460 O O . ASP A 1 828 ? 55.791 8.206 -36.216 1.00 87.69 828 ASP A O 1
ATOM 6464 N N . ASP A 1 829 ? 56.729 9.530 -37.776 1.00 93.56 829 ASP A N 1
ATOM 6465 C CA . ASP A 1 829 ? 55.864 10.703 -37.590 1.00 93.56 829 ASP A CA 1
ATOM 6466 C C . ASP A 1 829 ? 54.879 10.899 -38.764 1.00 93.56 829 ASP A C 1
ATOM 6468 O O . ASP A 1 829 ? 54.078 11.837 -38.773 1.00 93.56 829 ASP A O 1
ATOM 6472 N N . ASP A 1 830 ? 54.944 10.038 -39.782 1.00 94.12 830 ASP A N 1
ATOM 6473 C CA . ASP A 1 830 ? 54.072 10.067 -40.950 1.00 94.12 830 ASP A CA 1
ATOM 6474 C C . ASP A 1 830 ? 52.759 9.342 -40.623 1.00 94.12 830 ASP A C 1
ATOM 6476 O O . ASP A 1 830 ? 52.725 8.132 -40.381 1.00 94.12 830 ASP A O 1
ATOM 6480 N N . ALA A 1 831 ? 51.648 10.081 -40.599 1.00 92.62 831 ALA A N 1
ATOM 6481 C CA . ALA A 1 831 ? 50.365 9.513 -40.200 1.00 92.62 831 ALA A CA 1
ATOM 6482 C C . ALA A 1 831 ? 49.889 8.392 -41.138 1.00 92.62 831 ALA A C 1
ATOM 6484 O O . ALA A 1 831 ? 49.258 7.443 -40.671 1.00 92.62 831 ALA A O 1
ATOM 6485 N N . ALA A 1 832 ? 50.193 8.464 -42.438 1.00 90.94 832 ALA A N 1
ATOM 6486 C CA . ALA A 1 832 ? 49.799 7.421 -43.379 1.00 90.94 832 ALA A CA 1
ATOM 6487 C C . ALA A 1 832 ? 50.609 6.140 -43.153 1.00 90.94 832 ALA A C 1
ATOM 6489 O O . ALA A 1 832 ? 50.027 5.056 -43.141 1.00 90.94 832 ALA A O 1
ATOM 6490 N N . TRP A 1 833 ? 51.909 6.270 -42.881 1.00 88.06 833 TRP A N 1
ATOM 6491 C CA . TRP A 1 833 ? 52.762 5.148 -42.486 1.00 88.06 833 TRP A CA 1
ATOM 6492 C C . TRP A 1 833 ? 52.290 4.495 -41.187 1.00 88.06 833 TRP A C 1
ATOM 6494 O O . TRP A 1 833 ? 52.098 3.282 -41.131 1.00 88.06 833 TRP A O 1
ATOM 6504 N N . ALA A 1 834 ? 52.042 5.294 -40.150 1.00 85.25 834 ALA A N 1
ATOM 6505 C CA . ALA A 1 834 ? 51.667 4.787 -38.834 1.00 85.25 834 ALA A CA 1
ATOM 6506 C C . ALA A 1 834 ? 50.295 4.086 -38.804 1.00 85.25 834 ALA A C 1
ATOM 6508 O O . ALA A 1 834 ? 50.111 3.153 -38.024 1.00 85.25 834 ALA A O 1
ATOM 6509 N N . ASN A 1 835 ? 49.340 4.518 -39.638 1.00 83.31 835 ASN A N 1
ATOM 6510 C CA . ASN A 1 835 ? 47.968 3.997 -39.631 1.00 83.31 835 ASN A CA 1
ATOM 6511 C C . ASN A 1 835 ? 47.696 2.930 -40.712 1.00 83.31 835 ASN A C 1
ATOM 6513 O O . ASN A 1 835 ? 46.818 2.095 -40.507 1.00 83.31 835 ASN A O 1
ATOM 6517 N N . LEU A 1 836 ? 48.422 2.927 -41.840 1.00 80.88 836 LEU A N 1
ATOM 6518 C CA . LEU A 1 836 ? 48.242 1.943 -42.926 1.00 80.88 836 LEU A CA 1
ATOM 6519 C C . LEU A 1 836 ? 49.417 0.959 -43.077 1.00 80.88 836 LEU A C 1
ATOM 6521 O O . LEU A 1 836 ? 49.266 -0.066 -43.741 1.00 80.88 836 LEU A O 1
ATOM 6525 N N . GLY A 1 837 ? 50.572 1.245 -42.469 1.00 76.31 837 GLY A N 1
ATOM 6526 C CA . GLY A 1 837 ? 51.784 0.430 -42.569 1.00 76.31 837 GLY A CA 1
ATOM 6527 C C . GLY A 1 837 ? 52.457 0.471 -43.945 1.00 76.31 837 GLY A C 1
ATOM 6528 O O . GLY A 1 837 ? 52.061 1.209 -44.850 1.00 76.31 837 GLY A O 1
ATOM 6529 N N . GLU A 1 838 ? 53.494 -0.356 -44.121 1.00 76.25 838 GLU A N 1
ATOM 6530 C CA . GLU A 1 838 ? 54.150 -0.518 -45.423 1.00 76.25 838 GLU A CA 1
ATOM 6531 C C . GLU A 1 838 ? 53.134 -0.932 -46.508 1.00 76.25 838 GLU A C 1
ATOM 6533 O O . GLU A 1 838 ? 52.401 -1.904 -46.309 1.00 76.25 838 GLU A O 1
ATOM 6538 N N . PRO A 1 839 ? 53.106 -0.268 -47.682 1.00 79.44 839 PRO A N 1
ATOM 6539 C CA . PRO A 1 839 ? 54.101 0.681 -48.200 1.00 79.44 839 PRO A CA 1
ATOM 6540 C C . PRO A 1 839 ? 53.691 2.173 -48.120 1.00 79.44 839 PRO A C 1
ATOM 6542 O O . PRO A 1 839 ? 54.287 2.995 -48.815 1.00 79.44 839 PRO A O 1
ATOM 6545 N N . TRP A 1 840 ? 52.647 2.527 -47.368 1.00 87.94 840 TRP A N 1
ATOM 6546 C CA . TRP A 1 840 ? 51.979 3.834 -47.446 1.00 87.94 840 TRP A CA 1
ATOM 6547 C C . TRP A 1 840 ? 52.699 4.955 -46.691 1.00 87.94 840 TRP A C 1
ATOM 6549 O O . TRP A 1 840 ? 53.192 4.750 -45.591 1.00 87.94 840 TRP A O 1
ATOM 6559 N N . ARG A 1 841 ? 52.701 6.167 -47.254 1.00 93.12 841 ARG A N 1
ATOM 6560 C CA . ARG A 1 841 ? 53.246 7.391 -46.638 1.00 93.12 841 ARG A CA 1
ATOM 6561 C C . ARG A 1 841 ? 52.537 8.652 -47.143 1.00 93.12 841 ARG A C 1
ATOM 6563 O O . ARG A 1 841 ? 51.787 8.605 -48.121 1.00 93.12 841 ARG A O 1
ATOM 6570 N N . MET A 1 842 ? 52.782 9.790 -46.508 1.00 94.88 842 MET A N 1
ATOM 6571 C CA . MET A 1 842 ? 52.370 11.107 -46.988 1.00 94.88 842 MET A CA 1
ATOM 6572 C C . MET A 1 842 ? 53.145 11.504 -48.264 1.00 94.88 842 MET A C 1
ATOM 6574 O O . MET A 1 842 ? 54.349 11.233 -48.385 1.00 94.88 842 MET A O 1
ATOM 6578 N N . PRO A 1 843 ? 52.490 12.180 -49.226 1.00 94.50 843 PRO A N 1
ATOM 6579 C CA . PRO A 1 843 ? 53.144 12.669 -50.433 1.00 94.50 843 PRO A CA 1
ATOM 6580 C C . PRO A 1 843 ? 54.044 13.870 -50.130 1.00 94.50 843 PRO A C 1
ATOM 6582 O O . PRO A 1 843 ? 53.669 14.796 -49.410 1.00 94.50 843 PRO A O 1
ATOM 6585 N N . THR A 1 844 ? 55.229 13.880 -50.727 1.00 92.69 844 THR A N 1
ATOM 6586 C CA . THR A 1 844 ? 56.157 15.016 -50.693 1.00 92.69 844 THR A CA 1
ATOM 6587 C C . THR A 1 844 ? 55.672 16.156 -51.591 1.00 92.69 844 THR A C 1
ATOM 6589 O O . THR A 1 844 ? 54.896 15.953 -52.531 1.00 92.69 844 THR A O 1
ATOM 6592 N N . TYR A 1 845 ? 56.203 17.364 -51.379 1.00 90.38 845 TYR A N 1
ATOM 6593 C CA . TYR A 1 845 ? 55.980 18.512 -52.267 1.00 90.38 845 TYR A CA 1
ATOM 6594 C C . TYR A 1 845 ? 56.216 18.189 -53.757 1.00 90.38 845 TYR A C 1
ATOM 6596 O O . TYR A 1 845 ? 55.478 18.652 -54.630 1.00 90.38 845 TYR A O 1
ATOM 6604 N N . SER A 1 846 ? 57.230 17.375 -54.066 1.00 91.25 846 SER A N 1
ATOM 6605 C CA . SER A 1 846 ? 57.558 16.982 -55.440 1.00 91.25 846 SER A CA 1
ATOM 6606 C C . SER A 1 846 ? 56.508 16.066 -56.071 1.00 91.25 846 SER A C 1
ATOM 6608 O O . SER A 1 846 ? 56.233 16.208 -57.259 1.00 91.25 846 SER A O 1
ATOM 6610 N N . GLU A 1 847 ? 55.891 15.173 -55.299 1.00 93.69 847 GLU A N 1
ATOM 6611 C CA . GLU A 1 847 ? 54.900 14.200 -55.789 1.00 93.69 847 GLU A CA 1
ATOM 6612 C C . GLU A 1 847 ? 53.527 14.840 -55.992 1.00 93.69 847 GLU A C 1
ATOM 6614 O O . GLU A 1 847 ? 52.886 14.615 -57.020 1.00 93.69 847 GLU A O 1
ATOM 6619 N N . ILE A 1 848 ? 53.108 15.726 -55.081 1.00 93.69 848 ILE A N 1
ATOM 6620 C CA . ILE A 1 848 ? 51.931 16.575 -55.315 1.00 93.69 848 ILE A CA 1
ATOM 6621 C C . ILE A 1 848 ? 52.182 17.484 -56.532 1.00 93.69 848 ILE A C 1
ATOM 6623 O O . ILE A 1 848 ? 51.319 17.608 -57.398 1.00 93.69 848 ILE A O 1
ATOM 6627 N N . SER A 1 849 ? 53.384 18.060 -56.669 1.00 93.44 849 SER A N 1
ATOM 6628 C CA . SER A 1 849 ? 53.741 18.838 -57.865 1.00 93.44 849 SER A CA 1
ATOM 6629 C C . SER A 1 849 ? 53.703 17.986 -59.141 1.00 93.44 849 SER A C 1
ATOM 6631 O O . SER A 1 849 ? 53.353 18.492 -60.205 1.00 93.44 849 SER A O 1
ATOM 6633 N N . GLU A 1 850 ? 54.042 16.698 -59.077 1.00 94.88 850 GLU A N 1
ATOM 6634 C CA . GLU A 1 850 ? 53.937 15.787 -60.219 1.00 94.88 850 GLU A CA 1
ATOM 6635 C C . GLU A 1 850 ? 52.471 15.536 -60.608 1.00 94.88 850 GLU A C 1
ATOM 6637 O O . GLU A 1 850 ? 52.144 15.651 -61.792 1.00 94.88 850 GLU A O 1
ATOM 6642 N N . LEU A 1 851 ? 51.587 15.291 -59.630 1.00 94.88 851 LEU A N 1
ATOM 6643 C CA . LEU A 1 851 ? 50.131 15.200 -59.821 1.00 94.88 851 LEU A CA 1
ATOM 6644 C C . LEU A 1 851 ? 49.586 16.474 -60.488 1.00 94.88 851 LEU A C 1
ATOM 6646 O O . LEU A 1 851 ? 48.937 16.400 -61.531 1.00 94.88 851 LEU A O 1
ATOM 6650 N N . MET A 1 852 ? 49.923 17.641 -59.932 1.00 93.75 852 MET A N 1
ATOM 6651 C CA . MET A 1 852 ? 49.519 18.968 -60.414 1.00 93.75 852 MET A CA 1
ATOM 6652 C C . MET A 1 852 ? 49.980 19.284 -61.846 1.00 93.75 852 MET A C 1
ATOM 6654 O O . MET A 1 852 ? 49.306 20.036 -62.547 1.00 93.75 852 MET A O 1
ATOM 6658 N N . ASN A 1 853 ? 51.128 18.754 -62.278 1.00 95.06 853 ASN A N 1
ATOM 6659 C CA . ASN A 1 853 ? 51.698 19.030 -63.603 1.00 95.06 853 ASN A CA 1
ATOM 6660 C C . ASN A 1 853 ? 51.300 18.002 -64.675 1.00 95.06 853 ASN A C 1
ATOM 6662 O O . ASN A 1 853 ? 51.364 18.316 -65.863 1.00 95.06 853 ASN A O 1
ATOM 6666 N N . ASN A 1 854 ? 50.922 16.781 -64.280 1.00 96.44 854 ASN A N 1
ATOM 6667 C CA . ASN A 1 854 ? 50.680 15.662 -65.201 1.00 96.44 854 ASN A CA 1
ATOM 6668 C C . ASN A 1 854 ? 49.240 15.123 -65.160 1.00 96.44 854 ASN A C 1
ATOM 6670 O O . ASN A 1 854 ? 48.959 14.115 -65.806 1.00 96.44 854 ASN A O 1
ATOM 6674 N N . CYS A 1 855 ? 48.325 15.777 -64.442 1.00 96.25 855 CYS A N 1
ATOM 6675 C CA . CYS A 1 855 ? 46.893 15.478 -64.469 1.00 96.25 855 CYS A CA 1
ATOM 6676 C C . CYS A 1 855 ? 46.077 16.686 -64.943 1.00 96.25 855 CYS A C 1
ATOM 6678 O O . CYS A 1 855 ? 46.432 17.839 -64.714 1.00 96.25 855 CYS A O 1
ATOM 6680 N N . THR A 1 856 ? 44.950 16.405 -65.589 1.00 95.88 856 THR A N 1
ATOM 6681 C CA . THR A 1 856 ? 43.880 17.373 -65.852 1.00 95.88 856 THR A CA 1
ATOM 6682 C C . THR A 1 856 ? 42.941 17.458 -64.653 1.00 95.88 856 THR A C 1
ATOM 6684 O O . THR A 1 856 ? 42.745 16.465 -63.951 1.00 95.88 856 THR A O 1
ATOM 6687 N N . TYR A 1 857 ? 42.361 18.638 -64.431 1.00 96.00 857 TYR A N 1
ATOM 6688 C CA . TYR A 1 857 ? 41.488 18.933 -63.297 1.00 96.00 857 TYR A CA 1
ATOM 6689 C C . TYR A 1 857 ? 40.044 19.187 -63.731 1.00 96.00 857 TYR A C 1
ATOM 6691 O O . TYR A 1 857 ? 39.797 19.942 -64.672 1.00 96.00 857 TYR A O 1
ATOM 6699 N N . GLU A 1 858 ? 39.098 18.600 -63.002 1.00 95.94 858 GLU A N 1
ATOM 6700 C CA . GLU A 1 858 ? 37.660 18.844 -63.119 1.00 95.94 858 GLU A CA 1
ATOM 6701 C C . GLU A 1 858 ? 37.074 19.078 -61.716 1.00 95.94 858 GLU A C 1
ATOM 6703 O O . GLU A 1 858 ? 37.095 18.173 -60.880 1.00 95.94 858 GLU A O 1
ATOM 6708 N N . TYR A 1 859 ? 36.509 20.262 -61.457 1.00 96.31 859 TYR A N 1
ATOM 6709 C CA . TYR A 1 859 ? 35.667 20.472 -60.276 1.00 96.31 859 TYR A CA 1
ATOM 6710 C C . TYR A 1 859 ? 34.326 19.760 -60.480 1.00 96.31 859 TYR A C 1
ATOM 6712 O O . TYR A 1 859 ? 33.603 20.034 -61.441 1.00 96.31 859 TYR A O 1
ATOM 6720 N N . THR A 1 860 ? 34.002 18.816 -59.602 1.00 95.00 860 THR A N 1
ATOM 6721 C CA . THR A 1 860 ? 32.868 17.904 -59.775 1.00 95.00 860 THR A CA 1
ATOM 6722 C C . THR A 1 860 ? 32.316 17.450 -58.420 1.00 95.00 860 THR A C 1
ATOM 6724 O O . THR A 1 860 ? 32.731 17.937 -57.368 1.00 95.00 860 THR A O 1
ATOM 6727 N N . SER A 1 861 ? 31.360 16.520 -58.425 1.00 89.50 861 SER A N 1
ATOM 6728 C CA . SER A 1 861 ? 30.896 15.869 -57.197 1.00 89.50 861 SER A CA 1
ATOM 6729 C C . SER A 1 861 ? 30.909 14.348 -57.308 1.00 89.50 861 SER A C 1
ATOM 6731 O O . SER A 1 861 ? 30.715 13.776 -58.385 1.00 89.50 861 SER A O 1
ATOM 6733 N N . LEU A 1 862 ? 31.144 13.696 -56.173 1.00 76.75 862 LEU A N 1
ATOM 6734 C CA . LEU A 1 862 ? 31.096 12.248 -55.993 1.00 76.75 862 LEU A CA 1
ATOM 6735 C C . LEU A 1 862 ? 30.357 11.973 -54.679 1.00 76.75 862 LEU A C 1
ATOM 6737 O O . LEU A 1 862 ? 30.566 12.685 -53.701 1.00 76.75 862 LEU A O 1
ATOM 6741 N N . GLY A 1 863 ? 29.396 11.047 -54.680 1.00 78.50 863 GLY A N 1
ATOM 6742 C CA . GLY A 1 863 ? 28.526 10.805 -53.517 1.00 78.50 863 GLY A CA 1
ATOM 6743 C C . GLY A 1 863 ? 27.678 12.009 -53.058 1.00 78.50 863 GLY A C 1
ATOM 6744 O O . GLY A 1 863 ? 27.044 11.948 -52.011 1.00 78.50 863 GLY A O 1
ATOM 6745 N N . GLY A 1 864 ? 27.652 13.108 -53.824 1.00 84.00 864 GLY A N 1
ATOM 6746 C CA . GLY A 1 864 ? 27.058 14.391 -53.425 1.00 84.00 864 GLY A CA 1
ATOM 6747 C C . GLY A 1 864 ? 28.019 15.354 -52.712 1.00 84.00 864 GLY A C 1
ATOM 6748 O O . GLY A 1 864 ? 27.635 16.493 -52.456 1.00 84.00 864 GLY A O 1
ATOM 6749 N N . VAL A 1 865 ? 29.263 14.945 -52.440 1.00 88.19 865 VAL A N 1
ATOM 6750 C CA . VAL A 1 865 ? 30.329 15.808 -51.906 1.00 88.19 865 VAL A CA 1
ATOM 6751 C C . VAL A 1 865 ? 31.055 16.490 -53.065 1.00 88.19 865 VAL A C 1
ATOM 6753 O O . VAL A 1 865 ? 31.337 15.856 -54.084 1.00 88.19 865 VAL A O 1
ATOM 6756 N N . ALA A 1 866 ? 31.349 17.782 -52.928 1.00 95.12 866 ALA A N 1
ATOM 6757 C CA . ALA A 1 866 ? 32.111 18.541 -53.915 1.00 95.12 866 ALA A CA 1
ATOM 6758 C C . ALA A 1 866 ? 33.621 18.264 -53.800 1.00 95.12 866 ALA A C 1
ATOM 6760 O O . ALA A 1 866 ? 34.133 18.002 -52.711 1.00 95.12 866 ALA A O 1
ATOM 6761 N N . GLY A 1 867 ? 34.346 18.327 -54.916 1.00 95.75 867 GLY A N 1
ATOM 6762 C CA . GLY A 1 867 ? 35.782 18.053 -54.934 1.00 95.75 867 GLY A CA 1
ATOM 6763 C C . GLY A 1 867 ? 36.410 18.120 -56.318 1.00 95.75 867 GLY A C 1
ATOM 6764 O O . GLY A 1 867 ? 35.738 18.275 -57.338 1.00 95.75 867 GLY A O 1
ATOM 6765 N N . GLY A 1 868 ? 37.729 17.984 -56.336 1.00 95.19 868 GLY A N 1
ATOM 6766 C CA . GLY A 1 868 ? 38.537 17.971 -57.542 1.00 95.19 868 GLY A CA 1
ATOM 6767 C C . GLY A 1 868 ? 38.803 16.560 -58.045 1.00 95.19 868 GLY A C 1
ATOM 6768 O O . GLY A 1 868 ? 39.382 15.744 -57.326 1.00 95.19 868 GLY A O 1
ATOM 6769 N N . ARG A 1 869 ? 38.444 16.261 -59.295 1.00 96.00 869 ARG A N 1
ATOM 6770 C CA . ARG A 1 869 ? 38.887 15.043 -59.981 1.00 96.00 869 ARG A CA 1
ATOM 6771 C C . ARG A 1 869 ? 40.168 15.325 -60.760 1.00 96.00 869 ARG A C 1
ATOM 6773 O O . ARG A 1 869 ? 40.174 16.145 -61.675 1.00 96.00 869 ARG A O 1
ATOM 6780 N N . PHE A 1 870 ? 41.231 14.604 -60.417 1.00 96.31 870 PHE A N 1
ATOM 6781 C CA . PHE A 1 870 ? 42.508 14.619 -61.127 1.00 96.31 870 PHE A CA 1
ATOM 6782 C C . PHE A 1 870 ? 42.576 13.395 -62.037 1.00 96.31 870 PHE A C 1
ATOM 6784 O O . PHE A 1 870 ? 42.642 12.270 -61.544 1.00 96.31 870 PHE A O 1
ATOM 6791 N N . THR A 1 871 ? 42.545 13.608 -63.353 1.00 94.75 871 THR A N 1
ATOM 6792 C CA . THR A 1 871 ? 42.624 12.543 -64.372 1.00 94.75 871 THR A CA 1
ATOM 6793 C C . THR A 1 871 ? 43.965 12.622 -65.085 1.00 94.75 871 THR A C 1
ATOM 6795 O O . THR A 1 871 ? 44.345 13.700 -65.547 1.00 94.75 871 THR A O 1
ATOM 6798 N N . SER A 1 872 ? 44.694 11.511 -65.182 1.00 95.31 872 SER A N 1
ATOM 6799 C CA . SER A 1 872 ? 46.061 11.520 -65.713 1.00 95.31 872 SER A CA 1
ATOM 6800 C C . SER A 1 872 ? 46.134 11.985 -67.172 1.00 95.31 872 SER A C 1
ATOM 6802 O O . SER A 1 872 ? 45.336 11.589 -68.016 1.00 95.31 872 SER A O 1
ATOM 6804 N N . ALA A 1 873 ? 47.136 12.805 -67.486 1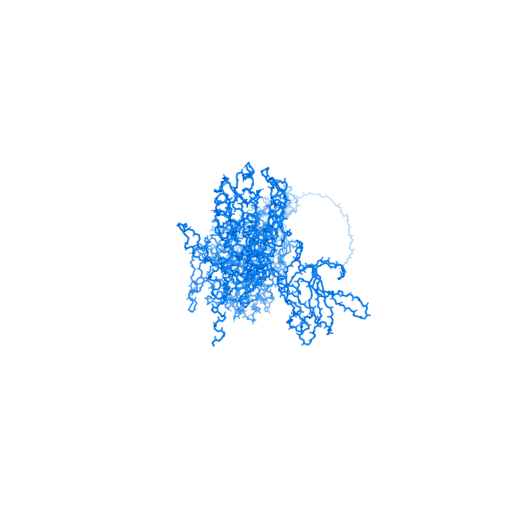.00 95.25 873 ALA A N 1
ATOM 6805 C CA . ALA A 1 873 ? 47.526 13.152 -68.851 1.00 95.25 873 ALA A CA 1
ATOM 6806 C C . ALA A 1 873 ? 48.695 12.282 -69.366 1.00 95.25 873 ALA A C 1
ATOM 6808 O O . ALA A 1 873 ? 49.156 12.469 -70.495 1.00 95.25 873 ALA A O 1
ATOM 6809 N N . VAL A 1 874 ? 49.190 11.331 -68.561 1.00 92.81 874 VAL A N 1
ATOM 6810 C CA . VAL A 1 874 ? 50.312 10.454 -68.923 1.00 92.81 874 VAL A CA 1
ATOM 6811 C C . VAL A 1 874 ? 49.854 9.413 -69.961 1.00 92.81 874 VAL A C 1
ATOM 6813 O O . VAL A 1 874 ? 48.879 8.692 -69.724 1.00 92.81 874 VAL A O 1
ATOM 6816 N N . PRO A 1 875 ? 50.545 9.271 -71.113 1.00 92.75 875 PRO A N 1
ATOM 6817 C CA . PRO A 1 875 ? 50.177 8.294 -72.136 1.00 92.75 875 PRO A CA 1
ATOM 6818 C C . PRO A 1 875 ? 50.095 6.861 -71.591 1.00 92.75 875 PRO A C 1
ATOM 6820 O O . PRO A 1 875 ? 51.043 6.358 -70.994 1.00 92.75 875 PRO A O 1
ATOM 6823 N N . GLY A 1 876 ? 48.962 6.196 -71.835 1.00 88.12 876 GLY A N 1
ATOM 6824 C CA . GLY A 1 876 ? 48.671 4.850 -71.324 1.00 88.12 876 GLY A CA 1
ATOM 6825 C C . GLY A 1 876 ? 47.925 4.814 -69.984 1.00 88.12 876 GLY A C 1
ATOM 6826 O O . GLY A 1 876 ? 47.434 3.751 -69.620 1.00 88.12 876 GLY A O 1
ATOM 6827 N N . TYR A 1 877 ? 47.778 5.955 -69.302 1.00 90.19 877 TYR A N 1
ATOM 6828 C CA . TYR A 1 877 ? 47.068 6.085 -68.021 1.00 90.19 877 TYR A CA 1
ATOM 6829 C C . TYR A 1 877 ? 45.888 7.068 -68.080 1.00 90.19 877 TYR A C 1
ATOM 6831 O O . TYR A 1 877 ? 45.294 7.370 -67.053 1.00 90.19 877 TYR A O 1
ATOM 6839 N N . THR A 1 878 ? 45.508 7.544 -69.270 1.00 88.88 878 THR A N 1
ATOM 6840 C CA . THR A 1 878 ? 44.522 8.628 -69.470 1.00 88.88 878 THR A CA 1
ATOM 6841 C C . THR A 1 878 ? 43.106 8.343 -68.968 1.00 88.88 878 THR A C 1
ATOM 6843 O O . THR A 1 878 ? 42.313 9.268 -68.835 1.00 88.88 878 THR A O 1
ATOM 6846 N N . ASP A 1 879 ? 42.798 7.079 -68.676 1.00 84.12 879 ASP A N 1
ATOM 6847 C CA . ASP A 1 879 ? 41.508 6.642 -68.130 1.00 84.12 879 ASP A CA 1
ATOM 6848 C C . ASP A 1 879 ? 41.551 6.483 -66.591 1.00 84.12 879 ASP A C 1
ATOM 6850 O O . ASP A 1 879 ? 40.576 6.048 -65.982 1.00 84.12 879 ASP A O 1
ATOM 6854 N N . GLN A 1 880 ? 42.691 6.784 -65.954 1.00 90.31 880 GLN A N 1
ATOM 6855 C CA . GLN A 1 880 ? 42.900 6.691 -64.506 1.00 90.31 880 GLN A CA 1
ATOM 6856 C C . GLN A 1 880 ? 42.723 8.062 -63.845 1.00 90.31 880 GLN A C 1
ATOM 6858 O O . GLN A 1 880 ? 43.264 9.070 -64.310 1.00 90.31 880 GLN A O 1
ATOM 6863 N N . SER A 1 881 ? 41.991 8.097 -62.730 1.00 91.75 881 SER A N 1
ATOM 6864 C CA . SER A 1 881 ? 41.716 9.328 -61.985 1.00 91.75 881 SER A CA 1
ATOM 6865 C C . SER A 1 881 ? 41.583 9.092 -60.483 1.00 91.75 881 SER A C 1
ATOM 6867 O O . SER A 1 881 ? 41.122 8.026 -60.075 1.00 91.75 881 SER A O 1
ATOM 6869 N N . ILE A 1 882 ? 41.879 10.115 -59.682 1.00 94.38 882 ILE A N 1
ATOM 6870 C CA . ILE A 1 882 ? 41.532 10.188 -58.253 1.00 94.38 882 ILE A CA 1
ATOM 6871 C C . ILE A 1 882 ? 40.579 11.360 -57.989 1.00 94.38 882 ILE A C 1
ATOM 6873 O O . ILE A 1 882 ? 40.554 12.333 -58.744 1.00 94.38 882 ILE A O 1
ATOM 6877 N N . PHE A 1 883 ? 39.798 11.271 -56.911 1.00 94.38 883 PHE A N 1
ATOM 6878 C CA . PHE A 1 883 ? 38.931 12.349 -56.433 1.00 94.38 883 PHE A CA 1
ATOM 6879 C C . PHE A 1 883 ? 39.433 12.862 -55.080 1.00 94.38 883 PHE A C 1
ATOM 6881 O O . PHE A 1 883 ? 39.679 12.070 -54.170 1.00 94.38 883 PHE A O 1
ATOM 6888 N N . ILE A 1 884 ? 39.589 14.180 -54.977 1.00 95.19 884 ILE A N 1
ATOM 6889 C CA . ILE A 1 884 ? 40.060 14.907 -53.799 1.00 95.19 884 ILE A CA 1
ATOM 6890 C C . ILE A 1 884 ? 38.891 15.766 -53.281 1.00 95.19 884 ILE A C 1
ATOM 6892 O O . ILE A 1 884 ? 38.590 16.797 -53.890 1.00 95.19 884 ILE A O 1
ATOM 6896 N N . PRO A 1 885 ? 38.188 15.347 -52.213 1.00 96.31 885 PRO A N 1
ATOM 6897 C CA . PRO A 1 885 ? 37.031 16.071 -51.692 1.00 96.31 885 PRO A CA 1
ATOM 6898 C C . PRO A 1 885 ? 37.428 17.401 -51.033 1.00 96.31 885 PRO A C 1
ATOM 6900 O O . PRO A 1 885 ? 38.534 17.540 -50.493 1.00 96.31 885 PRO A O 1
ATOM 6903 N N . LEU A 1 886 ? 36.511 18.374 -51.073 1.00 95.62 886 LEU A N 1
ATOM 6904 C CA . LEU A 1 886 ? 36.610 19.613 -50.301 1.00 95.62 886 LEU A CA 1
ATOM 6905 C C . LEU A 1 886 ? 36.280 19.307 -48.838 1.00 95.62 886 LEU A C 1
ATOM 6907 O O . LEU A 1 886 ? 35.205 18.795 -48.530 1.00 95.62 886 LEU A O 1
ATOM 6911 N N . CYS A 1 887 ? 37.238 19.566 -47.954 1.00 92.25 887 CYS A N 1
ATOM 6912 C CA . CYS A 1 887 ? 37.262 19.006 -46.604 1.00 92.25 887 CYS A CA 1
ATOM 6913 C C . CYS A 1 887 ? 37.732 19.972 -45.523 1.00 92.25 887 CYS A C 1
ATOM 6915 O O . CYS A 1 887 ? 37.764 19.587 -44.357 1.00 92.25 887 CYS A O 1
ATOM 6917 N N . GLY A 1 888 ? 38.085 21.203 -45.888 1.00 93.88 888 GLY A N 1
ATOM 6918 C CA . GLY A 1 888 ? 38.554 22.225 -44.971 1.00 93.88 888 GLY A CA 1
ATOM 6919 C C . GLY A 1 888 ? 39.721 21.787 -44.089 1.00 93.88 888 GLY A C 1
ATOM 6920 O O . GLY A 1 888 ? 40.477 20.871 -44.412 1.00 93.88 888 GLY A O 1
ATOM 6921 N N . LEU A 1 889 ? 39.841 22.460 -42.951 1.00 93.69 889 LEU A N 1
ATOM 6922 C CA . LEU A 1 889 ? 40.759 22.119 -41.869 1.00 93.69 889 LEU A CA 1
ATOM 6923 C C . LEU A 1 889 ? 40.001 22.040 -40.541 1.00 93.69 889 LEU A C 1
ATOM 6925 O O . LEU A 1 889 ? 38.913 22.602 -40.391 1.00 93.69 889 LEU A O 1
ATOM 6929 N N . MET A 1 890 ? 40.593 21.366 -39.564 1.00 93.50 890 MET A N 1
ATOM 6930 C CA . MET A 1 890 ? 40.080 21.250 -38.206 1.00 93.50 890 MET A CA 1
ATOM 6931 C C . MET A 1 890 ? 40.916 22.123 -37.264 1.00 93.50 890 MET A C 1
ATOM 6933 O O . MET A 1 890 ? 42.119 21.910 -37.102 1.00 93.50 890 MET A O 1
ATOM 6937 N N . TYR A 1 891 ? 40.265 23.101 -36.630 1.00 91.12 891 TYR A N 1
ATOM 6938 C CA . TYR A 1 891 ? 40.832 23.874 -35.519 1.00 91.12 891 TYR A CA 1
ATOM 6939 C C . TYR A 1 891 ? 40.245 23.370 -34.194 1.00 91.12 891 TYR A C 1
ATOM 6941 O O . TYR A 1 891 ? 40.738 22.406 -33.624 1.00 91.12 891 TYR A O 1
ATOM 6949 N N . ASN A 1 892 ? 39.134 23.951 -33.745 1.00 87.38 892 ASN A N 1
ATOM 6950 C CA . ASN A 1 892 ? 38.247 23.411 -32.703 1.00 87.38 892 ASN A CA 1
ATOM 6951 C C . ASN A 1 892 ? 36.858 23.028 -33.258 1.00 87.38 892 ASN A C 1
ATOM 6953 O O . ASN A 1 892 ? 35.947 22.660 -32.521 1.00 87.38 892 ASN A O 1
ATOM 6957 N N . ARG A 1 893 ? 36.713 23.191 -34.573 1.00 89.94 893 ARG A N 1
ATOM 6958 C CA . ARG A 1 893 ? 35.580 22.895 -35.443 1.00 89.94 893 ARG A CA 1
ATOM 6959 C C . ARG A 1 893 ? 36.125 22.829 -36.871 1.00 89.94 893 ARG A C 1
ATOM 6961 O O . ARG A 1 893 ? 37.247 23.281 -37.125 1.00 89.94 893 ARG A O 1
ATOM 6968 N N . LEU A 1 894 ? 35.303 22.336 -37.789 1.00 90.00 894 LEU A N 1
ATOM 6969 C CA . LEU A 1 894 ? 35.587 22.378 -39.216 1.00 90.00 894 LEU A CA 1
ATOM 6970 C C . LEU A 1 894 ? 35.524 23.826 -39.734 1.00 90.00 894 LEU A C 1
ATOM 6972 O O . LEU A 1 894 ? 34.518 24.509 -39.533 1.00 90.00 894 LEU A O 1
ATOM 6976 N N . GLU A 1 895 ? 36.572 24.280 -40.418 1.00 90.88 895 GLU A N 1
ATOM 6977 C CA . GLU A 1 895 ? 36.630 25.578 -41.100 1.00 90.88 895 GLU A CA 1
ATOM 6978 C C . GLU A 1 895 ? 37.038 25.403 -42.570 1.00 90.88 895 GLU A C 1
ATOM 6980 O O . GLU A 1 895 ? 37.696 24.428 -42.920 1.00 90.88 895 GLU A O 1
ATOM 6985 N N . TYR A 1 896 ? 36.666 26.353 -43.436 1.00 87.19 896 TYR A N 1
ATOM 6986 C CA . TYR A 1 896 ? 36.980 26.339 -44.876 1.00 87.19 896 TYR A CA 1
ATOM 6987 C C . TYR A 1 896 ? 36.471 25.095 -45.635 1.00 87.19 896 TYR A C 1
ATOM 6989 O O . TYR A 1 896 ? 37.142 24.607 -46.538 1.00 87.19 896 TYR A O 1
ATOM 6997 N N . SER A 1 897 ? 35.272 24.593 -45.310 1.00 86.38 897 SER A N 1
ATOM 6998 C CA . SER A 1 897 ? 34.670 23.398 -45.941 1.00 86.38 897 SER A CA 1
ATOM 6999 C C . SER A 1 897 ? 34.534 23.465 -47.468 1.00 86.38 897 SER A C 1
ATOM 7001 O O . SER A 1 897 ? 34.450 22.426 -48.113 1.00 86.38 897 SER A O 1
ATOM 7003 N N . ASP A 1 898 ? 34.542 24.667 -48.047 1.00 90.81 898 ASP A N 1
ATOM 7004 C CA . ASP A 1 898 ? 34.487 24.893 -49.497 1.00 90.81 898 ASP A CA 1
ATOM 7005 C C . ASP A 1 898 ? 35.857 24.699 -50.195 1.00 90.81 898 ASP A C 1
ATOM 7007 O O . ASP A 1 898 ? 35.964 24.881 -51.407 1.00 90.81 898 ASP A O 1
ATOM 7011 N N . TYR A 1 899 ? 36.900 24.315 -49.447 1.00 93.44 899 TYR A N 1
ATOM 7012 C CA . TYR A 1 899 ? 38.261 24.062 -49.928 1.00 93.44 899 TYR A CA 1
ATOM 7013 C C . TYR A 1 899 ? 38.725 22.647 -49.556 1.00 93.44 899 TYR A C 1
ATOM 7015 O O . TYR A 1 899 ? 38.435 22.136 -48.477 1.00 93.44 899 TYR A O 1
ATOM 7023 N N . GLY A 1 900 ? 39.497 22.000 -50.421 1.00 93.81 900 GLY A N 1
ATOM 7024 C CA . GLY A 1 900 ? 40.255 20.789 -50.119 1.00 93.81 900 GLY A CA 1
ATOM 7025 C C . GLY A 1 900 ? 41.655 21.176 -49.665 1.00 93.81 900 GLY A C 1
ATOM 7026 O O . GLY A 1 900 ? 42.454 21.599 -50.494 1.00 93.81 900 GLY A O 1
ATOM 7027 N N . LEU A 1 901 ? 41.938 21.058 -48.368 1.00 94.62 901 LEU A N 1
ATOM 7028 C CA . LEU A 1 901 ? 43.194 21.479 -47.744 1.00 94.62 901 LEU A CA 1
ATOM 7029 C C . LEU A 1 901 ? 43.976 20.239 -47.300 1.00 94.62 901 LEU A C 1
ATOM 7031 O O . LEU A 1 901 ? 43.480 19.479 -46.478 1.00 94.62 901 LEU A O 1
ATOM 7035 N N . TYR A 1 902 ? 45.159 20.000 -47.867 1.00 95.31 902 TYR A N 1
ATOM 7036 C CA . TYR A 1 902 ? 45.872 18.726 -47.715 1.00 95.31 902 TYR A CA 1
ATOM 7037 C C . TYR A 1 902 ? 47.340 18.911 -47.342 1.00 95.31 902 TYR A C 1
ATOM 7039 O O . TYR A 1 902 ? 48.063 19.673 -47.993 1.00 95.31 902 TYR A O 1
ATOM 7047 N N . TRP A 1 903 ? 47.810 18.163 -46.341 1.00 95.75 903 TRP A N 1
ATOM 7048 C CA . TRP A 1 903 ? 49.225 18.174 -45.967 1.00 95.75 903 TRP A CA 1
ATOM 7049 C C . TRP A 1 903 ? 50.105 17.424 -46.972 1.00 95.75 903 TRP A C 1
ATOM 7051 O O . TRP A 1 903 ? 49.794 16.308 -47.391 1.00 95.75 903 TRP A O 1
ATOM 7061 N N . SER A 1 904 ? 51.265 18.011 -47.277 1.00 93.81 904 SER A N 1
ATOM 7062 C CA . SER A 1 904 ? 52.429 17.272 -47.773 1.00 93.81 904 SER A CA 1
ATOM 7063 C C . SER A 1 904 ? 53.347 16.874 -46.612 1.00 93.81 904 SER A C 1
ATOM 7065 O O . SER A 1 904 ? 53.325 17.504 -45.555 1.00 93.81 904 SER A O 1
ATOM 7067 N N . SER A 1 905 ? 54.220 15.885 -46.805 1.00 94.00 905 SER A N 1
ATOM 7068 C CA . SER A 1 905 ? 55.281 15.542 -45.840 1.00 94.00 905 SER A CA 1
ATOM 7069 C C . SER A 1 905 ? 56.432 16.556 -45.790 1.00 94.00 905 SER A C 1
ATOM 7071 O O . SER A 1 905 ? 57.404 16.327 -45.073 1.00 94.00 905 SER A O 1
ATOM 7073 N N . SER A 1 906 ? 56.353 17.666 -46.534 1.00 92.00 906 SER A N 1
ATOM 7074 C CA . SER A 1 906 ? 57.421 18.662 -46.668 1.00 92.00 906 SER A CA 1
ATOM 7075 C C . SER A 1 906 ? 57.177 19.914 -45.814 1.00 92.00 906 SER A C 1
ATOM 7077 O O . SER A 1 906 ? 56.087 20.495 -45.807 1.00 92.00 906 SER A O 1
ATOM 7079 N N . LEU A 1 907 ? 58.227 20.350 -45.120 1.00 89.94 907 LEU A N 1
ATOM 7080 C CA . LEU A 1 907 ? 58.272 21.577 -44.331 1.00 89.94 907 LEU A CA 1
ATOM 7081 C C . LEU A 1 907 ? 58.310 22.811 -45.240 1.00 89.94 907 LEU A C 1
ATOM 7083 O O . LEU A 1 907 ? 58.809 22.745 -46.367 1.00 89.94 907 LEU A O 1
ATOM 7087 N N . SER A 1 908 ? 57.823 23.955 -44.757 1.00 85.56 908 SER A N 1
ATOM 7088 C CA . SER A 1 908 ? 57.984 25.196 -45.505 1.00 85.56 908 SER A CA 1
ATOM 7089 C C . SER A 1 908 ? 59.422 25.714 -45.474 1.00 85.56 908 SER A C 1
ATOM 7091 O O . SER A 1 908 ? 60.087 25.709 -44.442 1.00 85.56 908 SER A O 1
ATOM 7093 N N . GLY A 1 909 ? 59.889 26.234 -46.611 1.00 82.19 909 GLY A N 1
ATOM 7094 C CA . GLY A 1 909 ? 61.170 26.937 -46.706 1.00 82.19 909 GLY A CA 1
ATOM 7095 C C . GLY A 1 909 ? 61.131 28.390 -46.210 1.00 82.19 909 GLY A C 1
ATOM 7096 O O . GLY A 1 909 ? 62.183 29.028 -46.160 1.00 82.19 909 GLY A O 1
ATOM 7097 N N . SER A 1 910 ? 59.952 28.938 -45.883 1.00 84.00 910 SER A N 1
ATOM 7098 C CA . SER A 1 910 ? 59.786 30.316 -45.390 1.00 84.00 910 SER A CA 1
ATOM 7099 C C . SER A 1 910 ? 59.959 30.420 -43.871 1.00 84.00 910 SER A C 1
ATOM 7101 O O . SER A 1 910 ? 60.679 31.304 -43.401 1.00 84.00 910 SER A O 1
ATOM 7103 N N . SER A 1 911 ? 59.328 29.516 -43.116 1.00 88.75 911 SER A N 1
ATOM 7104 C CA . SER A 1 911 ? 59.308 29.510 -41.653 1.00 88.75 911 SER A CA 1
ATOM 7105 C C . SER A 1 911 ? 59.193 28.079 -41.109 1.00 88.75 911 SER A C 1
ATOM 7107 O O . SER A 1 911 ? 58.411 27.291 -41.638 1.00 88.75 911 SER A O 1
ATOM 7109 N N . PRO A 1 912 ? 59.933 27.706 -40.048 1.00 89.81 912 PRO A N 1
ATOM 7110 C CA . PRO A 1 912 ? 59.915 26.344 -39.519 1.00 89.81 912 PRO A CA 1
ATOM 7111 C C . PRO A 1 912 ? 58.669 26.028 -38.683 1.00 89.81 912 PRO A C 1
ATOM 7113 O O . PRO A 1 912 ? 58.489 24.881 -38.302 1.00 89.81 912 PRO A O 1
ATOM 7116 N N . ASP A 1 913 ? 57.819 26.995 -38.337 1.00 91.25 913 ASP A N 1
ATOM 7117 C CA . ASP A 1 913 ? 56.512 26.748 -37.713 1.00 91.25 913 ASP A CA 1
ATOM 7118 C C . ASP A 1 913 ? 55.403 26.420 -38.733 1.00 91.25 913 ASP A C 1
ATOM 7120 O O . ASP A 1 913 ? 54.307 26.030 -38.326 1.00 91.25 913 ASP A O 1
ATOM 7124 N N . GLU A 1 914 ? 55.717 26.457 -40.035 1.00 92.31 914 GLU A N 1
ATOM 7125 C CA . GLU A 1 914 ? 54.786 26.265 -41.152 1.00 92.31 914 GLU A CA 1
ATOM 7126 C C . GLU A 1 914 ? 55.145 25.033 -42.015 1.00 92.31 914 GLU A C 1
ATOM 7128 O O . GLU A 1 914 ? 56.318 24.711 -42.218 1.00 92.31 914 GLU A O 1
ATOM 7133 N N . ALA A 1 915 ? 54.139 24.334 -42.551 1.00 91.75 915 ALA A N 1
ATOM 7134 C CA . ALA A 1 915 ? 54.321 23.238 -43.515 1.00 91.75 915 ALA A CA 1
ATOM 7135 C C . ALA A 1 915 ? 53.629 23.532 -44.849 1.00 91.75 915 ALA A C 1
ATOM 7137 O O . ALA A 1 915 ? 52.775 24.417 -44.947 1.00 91.75 915 ALA A O 1
ATOM 7138 N N . VAL A 1 916 ? 54.010 22.793 -45.895 1.00 91.38 916 VAL A N 1
ATOM 7139 C CA . VAL A 1 916 ? 53.492 23.043 -47.242 1.00 91.38 916 VAL A CA 1
ATOM 7140 C C . VAL A 1 916 ? 52.165 22.317 -47.459 1.00 91.38 916 VAL A C 1
ATOM 7142 O O . VAL A 1 916 ? 52.086 21.087 -47.352 1.00 91.38 916 VAL A O 1
ATOM 7145 N N . MET A 1 917 ? 51.137 23.098 -47.803 1.00 91.12 917 MET A N 1
ATOM 7146 C CA . MET A 1 917 ? 49.762 22.648 -48.013 1.00 91.12 917 MET A CA 1
ATOM 7147 C C . MET A 1 917 ? 49.362 22.737 -49.490 1.00 91.12 917 MET A C 1
ATOM 7149 O O . MET A 1 917 ? 49.578 23.749 -50.166 1.00 91.12 917 MET A O 1
ATOM 7153 N N . PHE A 1 918 ? 48.713 21.678 -49.960 1.00 92.06 918 PHE A N 1
ATOM 7154 C CA . PHE A 1 918 ? 48.043 21.601 -51.250 1.00 92.06 918 PHE A CA 1
ATOM 7155 C C . PHE A 1 918 ? 46.582 22.048 -51.121 1.00 92.06 918 PHE A C 1
ATOM 7157 O O . PHE A 1 918 ? 45.891 21.616 -50.197 1.00 92.06 918 PHE A O 1
ATOM 7164 N N . VAL A 1 919 ? 46.122 22.910 -52.034 1.00 94.25 919 VAL A N 1
ATOM 7165 C CA . VAL A 1 919 ? 44.756 23.457 -52.035 1.00 94.25 919 VAL A CA 1
ATOM 7166 C C . VAL A 1 919 ? 44.023 23.097 -53.322 1.00 94.25 919 VAL A C 1
ATOM 7168 O O . VAL A 1 919 ? 44.594 23.181 -54.411 1.00 94.25 919 VAL A O 1
ATOM 7171 N N . VAL A 1 920 ? 42.749 22.735 -53.179 1.00 94.25 920 VAL A N 1
ATOM 7172 C CA . VAL A 1 920 ? 41.791 22.419 -54.247 1.00 94.25 920 VAL A CA 1
ATOM 7173 C C . VAL A 1 920 ? 40.488 23.187 -53.995 1.00 94.25 920 VAL A C 1
ATOM 7175 O O . VAL A 1 920 ? 40.016 23.202 -52.861 1.00 94.25 920 VAL A O 1
ATOM 7178 N N . ASP A 1 921 ? 39.890 23.804 -55.015 1.00 94.94 921 ASP A N 1
ATOM 7179 C CA . ASP A 1 921 ? 38.617 24.539 -54.908 1.00 94.94 921 ASP A CA 1
ATOM 7180 C C . ASP A 1 921 ? 37.830 24.571 -56.241 1.00 94.94 921 ASP A C 1
ATOM 7182 O O . ASP A 1 921 ? 38.108 23.805 -57.170 1.00 94.94 921 ASP A O 1
ATOM 7186 N N . SER A 1 922 ? 36.801 25.420 -56.346 1.00 92.75 922 SER A N 1
ATOM 7187 C CA . SER A 1 922 ? 35.998 25.563 -57.570 1.00 92.75 922 SER A CA 1
ATOM 7188 C C . SER A 1 922 ? 36.747 26.173 -58.758 1.00 92.75 922 SER A C 1
ATOM 7190 O O . SER A 1 922 ? 36.347 25.940 -59.900 1.00 92.75 922 SER A O 1
ATOM 7192 N N . ASP A 1 923 ? 37.806 26.944 -58.505 1.00 90.44 923 ASP A N 1
ATOM 7193 C CA . ASP A 1 923 ? 38.560 27.685 -59.518 1.00 90.44 923 ASP A CA 1
ATOM 7194 C C . ASP A 1 923 ? 39.813 26.917 -59.979 1.00 90.44 923 ASP A C 1
ATOM 7196 O O . ASP A 1 923 ? 40.300 27.134 -61.094 1.00 90.44 923 ASP A O 1
ATOM 7200 N N . GLY A 1 924 ? 40.313 25.974 -59.172 1.00 91.69 924 GLY A N 1
ATOM 7201 C CA . GLY A 1 924 ? 41.357 25.038 -59.578 1.00 91.69 924 GLY A CA 1
ATOM 7202 C C . GLY A 1 924 ? 42.084 24.366 -58.417 1.00 91.69 924 GLY A C 1
ATOM 7203 O O . GLY A 1 924 ? 41.486 23.809 -57.498 1.00 91.69 924 GLY A O 1
ATOM 7204 N N . TYR A 1 925 ? 43.412 24.376 -58.508 1.00 92.94 925 TYR A N 1
ATOM 7205 C CA . TYR A 1 925 ? 44.319 23.840 -57.500 1.00 92.94 925 TYR A CA 1
ATOM 7206 C C . TYR A 1 925 ? 45.603 24.673 -57.452 1.00 92.94 925 TYR A C 1
ATOM 7208 O O . TYR A 1 925 ? 46.084 25.150 -58.485 1.00 92.94 925 TYR A O 1
ATOM 7216 N N . TYR A 1 926 ? 46.176 24.860 -56.264 1.00 92.25 926 TYR A N 1
ATOM 7217 C CA . TYR A 1 926 ? 47.378 25.676 -56.083 1.00 92.25 926 TYR A CA 1
ATOM 7218 C C . TYR A 1 926 ? 48.165 25.318 -54.817 1.00 92.25 926 TYR A C 1
ATOM 7220 O O . TYR A 1 926 ? 47.697 24.616 -53.923 1.00 92.25 926 TYR A O 1
ATOM 7228 N N . TRP A 1 927 ? 49.399 25.823 -54.758 1.00 85.75 927 TRP A N 1
ATOM 7229 C CA . TRP A 1 927 ? 50.256 25.743 -53.581 1.00 85.75 927 TRP A CA 1
ATOM 7230 C C . TRP A 1 927 ? 50.031 26.918 -52.638 1.00 85.75 927 TRP A C 1
ATOM 7232 O O . TRP A 1 927 ? 49.961 28.066 -53.078 1.00 85.75 927 TRP A O 1
ATOM 7242 N N . THR A 1 928 ? 50.070 26.650 -51.336 1.00 76.62 928 THR A N 1
ATOM 7243 C CA . THR A 1 928 ? 50.365 27.673 -50.331 1.00 76.62 928 THR A CA 1
ATOM 7244 C C . THR A 1 928 ? 51.418 27.161 -49.352 1.00 76.62 928 THR A C 1
ATOM 7246 O O . THR A 1 928 ? 51.425 25.993 -48.968 1.00 76.62 928 THR A O 1
ATOM 7249 N N . GLN A 1 929 ? 52.367 28.029 -49.005 1.00 63.09 929 GLN A N 1
ATOM 7250 C CA . GLN A 1 929 ? 53.588 27.644 -48.289 1.00 63.09 929 GLN A CA 1
ATOM 7251 C C . GLN A 1 929 ? 53.570 28.015 -46.800 1.00 63.09 929 GLN A C 1
ATOM 7253 O O . GLN A 1 929 ? 54.525 27.704 -46.105 1.00 63.09 929 GLN A O 1
ATOM 7258 N N . ASN A 1 930 ? 52.522 28.677 -46.302 1.00 71.38 930 ASN A N 1
ATOM 7259 C CA . ASN A 1 930 ? 52.565 29.347 -44.999 1.00 71.38 930 ASN A CA 1
ATOM 7260 C C . ASN A 1 930 ? 51.314 29.024 -44.159 1.00 71.38 930 ASN A C 1
ATOM 7262 O O . ASN A 1 930 ? 50.372 29.817 -44.127 1.00 71.38 930 ASN A O 1
ATOM 7266 N N . PHE A 1 931 ? 51.262 27.835 -43.547 1.00 86.56 931 PHE A N 1
ATOM 7267 C CA . PHE A 1 931 ? 50.191 27.436 -42.623 1.00 86.56 931 PHE A CA 1
ATOM 7268 C C . PHE A 1 931 ? 50.754 26.742 -41.380 1.00 86.56 931 PHE A C 1
ATOM 7270 O O . PHE A 1 931 ? 51.586 25.840 -41.491 1.00 86.56 931 PHE A O 1
ATOM 7277 N N . ASP A 1 932 ? 50.263 27.161 -40.209 1.00 92.31 932 ASP A N 1
ATOM 7278 C CA . ASP A 1 932 ? 50.684 26.672 -38.894 1.00 92.31 932 ASP A CA 1
ATOM 7279 C C . ASP A 1 932 ? 50.552 25.140 -38.785 1.00 92.31 932 ASP A C 1
ATOM 7281 O O . ASP A 1 932 ? 49.463 24.573 -38.912 1.00 92.31 932 ASP A O 1
ATOM 7285 N N . ARG A 1 933 ? 51.662 24.464 -38.471 1.00 92.75 933 ARG A N 1
ATOM 7286 C CA . ARG A 1 933 ? 51.762 22.988 -38.465 1.00 92.75 933 ARG A CA 1
ATOM 7287 C C . ARG A 1 933 ? 50.878 22.264 -37.459 1.00 92.75 933 ARG A C 1
ATOM 7289 O O . ARG A 1 933 ? 50.643 21.067 -37.609 1.00 92.75 933 ARG A O 1
ATOM 7296 N N . PHE A 1 934 ? 50.377 22.970 -36.449 1.00 94.06 934 PHE A N 1
ATOM 7297 C CA . PHE A 1 934 ? 49.479 22.370 -35.470 1.00 94.06 934 PHE A CA 1
ATOM 7298 C C . PHE A 1 934 ? 48.089 22.062 -36.040 1.00 94.06 934 PHE A C 1
ATOM 7300 O O . PHE A 1 934 ? 47.383 21.272 -35.423 1.00 94.06 934 PHE A O 1
ATOM 7307 N N . LEU A 1 935 ? 47.675 22.693 -37.148 1.00 95.06 935 LEU A N 1
ATOM 7308 C CA . LEU A 1 935 ? 46.319 22.584 -37.696 1.00 95.06 935 LEU A CA 1
ATOM 7309 C C . LEU A 1 935 ? 46.020 21.169 -38.205 1.00 95.06 935 LEU A C 1
ATOM 7311 O O . LEU A 1 935 ? 46.837 20.557 -38.892 1.00 95.06 935 LEU A O 1
ATOM 7315 N N . GLY A 1 936 ? 44.822 20.666 -37.902 1.00 96.50 936 GLY A N 1
ATOM 7316 C CA . GLY A 1 936 ? 44.367 19.372 -38.394 1.00 96.50 936 GLY A CA 1
ATOM 7317 C C . GLY A 1 936 ? 43.968 19.464 -39.861 1.00 96.50 936 GLY A C 1
ATOM 7318 O O . GLY A 1 936 ? 43.063 20.226 -40.191 1.00 96.50 936 GLY A O 1
ATOM 7319 N N . MET A 1 937 ? 44.586 18.678 -40.741 1.00 95.50 937 MET A N 1
ATOM 7320 C CA . MET A 1 937 ? 44.181 18.582 -42.151 1.00 95.50 937 MET A CA 1
ATOM 7321 C C . MET A 1 937 ? 44.141 17.124 -42.620 1.00 95.50 937 MET A C 1
ATOM 7323 O O . MET A 1 937 ? 44.899 16.302 -42.093 1.00 95.50 937 MET A O 1
ATOM 7327 N N . PRO A 1 938 ? 43.287 16.787 -43.601 1.00 96.19 938 PRO A N 1
ATOM 7328 C CA . PRO A 1 938 ? 43.303 15.484 -44.242 1.00 96.19 938 PRO A CA 1
ATOM 7329 C C . PRO A 1 938 ? 44.624 15.166 -44.945 1.00 96.19 938 PRO A C 1
ATOM 7331 O O . PRO A 1 938 ? 45.362 16.036 -45.418 1.00 96.19 938 PRO A O 1
ATOM 7334 N N . ILE A 1 939 ? 44.881 13.869 -45.068 1.00 95.44 939 ILE A N 1
ATOM 7335 C CA . ILE A 1 939 ? 46.035 13.305 -45.766 1.00 95.44 939 ILE A CA 1
ATOM 7336 C C . ILE A 1 939 ? 45.528 12.397 -46.882 1.00 95.44 939 ILE A C 1
ATOM 7338 O O . ILE A 1 939 ? 44.596 11.617 -46.684 1.00 95.44 939 ILE A O 1
ATOM 7342 N N . ARG A 1 940 ? 46.167 12.468 -48.052 1.00 94.75 940 ARG A N 1
ATOM 7343 C CA . ARG A 1 940 ? 45.934 11.562 -49.182 1.00 94.75 940 ARG A CA 1
ATOM 7344 C C . ARG A 1 940 ? 47.184 10.689 -49.384 1.00 94.75 940 ARG A C 1
ATOM 7346 O O . ARG A 1 940 ? 48.141 11.178 -49.979 1.00 94.75 940 ARG A O 1
ATOM 7353 N N . PRO A 1 941 ? 47.217 9.446 -48.864 1.00 94.19 941 PRO A N 1
ATOM 7354 C CA . PRO A 1 941 ? 48.418 8.608 -48.889 1.00 94.19 941 PRO A CA 1
ATOM 7355 C C . PRO A 1 941 ? 48.918 8.256 -50.296 1.00 94.19 941 PRO A C 1
ATOM 7357 O O . PRO A 1 941 ? 48.140 8.173 -51.250 1.00 94.19 941 PRO A O 1
ATOM 7360 N N . VAL A 1 942 ? 50.215 7.973 -50.402 1.00 92.94 942 VAL A N 1
ATOM 7361 C CA . VAL A 1 942 ? 50.887 7.462 -51.606 1.00 92.94 942 VAL A CA 1
ATOM 7362 C C . VAL A 1 942 ? 51.849 6.319 -51.264 1.00 92.94 942 VAL A C 1
ATOM 7364 O O . VAL A 1 942 ? 52.210 6.142 -50.101 1.00 92.94 942 VAL A O 1
ATOM 7367 N N . TYR A 1 943 ? 52.296 5.557 -52.267 1.00 88.56 943 TYR A N 1
ATOM 7368 C CA . TYR A 1 943 ? 53.414 4.616 -52.113 1.00 88.56 943 TYR A CA 1
ATOM 7369 C C . TYR A 1 943 ? 54.256 4.427 -53.382 1.00 88.56 943 TYR A C 1
ATOM 7371 O O . TYR A 1 943 ? 53.789 4.605 -54.512 1.00 88.56 943 TYR A O 1
ATOM 7379 N N . ASP A 1 944 ? 55.508 4.001 -53.190 1.00 80.75 944 ASP A N 1
ATOM 7380 C CA . ASP A 1 944 ? 56.470 3.777 -54.271 1.00 80.75 944 ASP A CA 1
ATOM 7381 C C . ASP A 1 944 ? 56.151 2.508 -55.074 1.00 80.75 944 ASP A C 1
ATOM 7383 O O . ASP A 1 944 ? 56.127 1.395 -54.541 1.00 80.75 944 ASP A O 1
ATOM 7387 N N . LYS A 1 945 ? 56.037 2.645 -56.400 1.00 71.94 945 LYS A N 1
ATOM 7388 C CA . LYS A 1 945 ? 55.724 1.550 -57.345 1.00 71.94 945 LYS A CA 1
ATOM 7389 C C . LYS A 1 945 ? 56.650 0.329 -57.278 1.00 71.94 945 LYS A C 1
ATOM 7391 O O . LYS A 1 945 ? 56.289 -0.742 -57.757 1.00 71.94 945 LYS A O 1
ATOM 7396 N N . ASN A 1 946 ? 57.846 0.489 -56.711 1.00 59.22 946 ASN A N 1
ATOM 7397 C CA . ASN A 1 946 ? 58.865 -0.556 -56.593 1.00 59.22 946 ASN A CA 1
ATOM 7398 C C . ASN A 1 946 ? 59.007 -1.137 -55.170 1.00 59.22 946 ASN A C 1
ATOM 7400 O O . ASN A 1 946 ? 59.922 -1.933 -54.950 1.00 59.22 946 ASN A O 1
ATOM 7404 N N . GLY A 1 947 ? 58.161 -0.737 -54.209 1.00 50.66 947 GLY A N 1
ATOM 7405 C CA . GLY A 1 947 ? 58.191 -1.259 -52.834 1.00 50.66 947 GLY A CA 1
ATOM 7406 C C . GLY A 1 947 ? 59.513 -1.010 -52.099 1.00 50.66 947 GLY A C 1
ATOM 7407 O O . GLY A 1 947 ? 59.987 -1.873 -51.364 1.00 50.66 947 GLY A O 1
ATOM 7408 N N . ARG A 1 948 ? 60.162 0.132 -52.353 1.00 47.34 948 ARG A N 1
ATOM 7409 C CA . ARG A 1 948 ? 61.392 0.552 -51.670 1.00 47.34 948 ARG A CA 1
ATOM 7410 C C . ARG A 1 948 ? 61.293 2.025 -51.312 1.00 47.34 948 ARG A C 1
ATOM 7412 O O . ARG A 1 948 ? 61.533 2.850 -52.187 1.00 47.34 948 ARG A O 1
ATOM 7419 N N . ASN A 1 949 ? 61.043 2.313 -50.038 1.00 46.75 949 ASN A N 1
ATOM 7420 C CA . ASN A 1 949 ? 61.099 3.670 -49.504 1.00 46.75 949 ASN A CA 1
ATOM 7421 C C . ASN A 1 949 ? 62.526 4.207 -49.660 1.00 46.75 949 ASN A C 1
ATOM 7423 O O . ASN A 1 949 ? 63.430 3.854 -48.897 1.00 46.75 949 ASN A O 1
ATOM 7427 N N . ALA A 1 950 ? 62.751 5.026 -50.682 1.00 38.91 950 ALA A N 1
ATOM 7428 C CA . ALA A 1 950 ? 63.996 5.761 -50.819 1.00 38.91 950 ALA A CA 1
ATOM 7429 C C . ALA A 1 950 ? 63.906 7.015 -49.945 1.00 38.91 950 ALA A C 1
ATOM 7431 O O . ALA A 1 950 ? 63.052 7.866 -50.175 1.00 38.91 950 ALA A O 1
ATOM 7432 N N . ALA A 1 951 ? 64.798 7.144 -48.958 1.00 40.16 951 ALA A N 1
ATOM 7433 C CA . ALA A 1 951 ? 64.948 8.402 -48.232 1.00 40.16 951 ALA A CA 1
ATOM 7434 C C . ALA A 1 951 ? 65.210 9.551 -49.235 1.00 40.16 951 ALA A C 1
ATOM 7436 O O . ALA A 1 951 ? 65.981 9.350 -50.185 1.00 40.16 951 ALA A O 1
ATOM 7437 N N . PRO A 1 952 ? 64.580 10.728 -49.066 1.00 40.38 952 PRO A N 1
ATOM 7438 C CA . PRO A 1 952 ? 64.644 11.793 -50.058 1.00 40.38 952 PRO A CA 1
ATOM 7439 C C . PRO A 1 952 ? 66.085 12.303 -50.260 1.00 40.38 952 PRO A C 1
ATOM 7441 O O . PRO A 1 952 ? 66.869 12.368 -49.308 1.00 40.38 952 PRO A O 1
ATOM 7444 N N . PRO A 1 953 ? 66.473 12.665 -51.497 1.00 31.80 953 PRO A N 1
ATOM 7445 C CA . PRO A 1 953 ? 67.832 13.099 -51.795 1.00 31.80 953 PRO A CA 1
ATOM 7446 C C . PRO A 1 953 ? 68.102 14.510 -51.254 1.00 31.80 953 PRO A C 1
ATOM 7448 O O . PRO A 1 953 ? 67.529 15.490 -51.726 1.00 31.80 953 PRO A O 1
ATOM 7451 N N . SER A 1 954 ? 69.053 14.633 -50.328 1.00 31.05 954 SER A N 1
ATOM 7452 C CA . SER A 1 954 ? 69.527 15.929 -49.831 1.00 31.05 954 SER A CA 1
ATOM 7453 C C . SER A 1 954 ? 70.227 16.738 -50.935 1.00 31.05 954 SER A C 1
ATOM 7455 O O . SER A 1 954 ? 71.261 16.313 -51.463 1.00 31.05 954 SER A O 1
ATOM 7457 N N . THR A 1 955 ? 69.711 17.925 -51.265 1.00 29.53 955 THR A N 1
ATOM 7458 C CA . THR A 1 955 ? 70.366 18.859 -52.201 1.00 29.53 955 THR A CA 1
ATOM 7459 C C . THR A 1 955 ? 71.544 19.621 -51.565 1.00 29.53 955 THR A C 1
ATOM 7461 O O . THR A 1 955 ? 71.563 19.815 -50.351 1.00 29.53 955 THR A O 1
ATOM 7464 N N . PRO A 1 956 ? 72.557 20.066 -52.342 1.00 34.62 956 PRO A N 1
ATOM 7465 C CA . PRO A 1 956 ? 73.875 20.393 -51.789 1.00 34.62 956 PRO A CA 1
ATOM 7466 C C . PRO A 1 956 ? 74.036 21.868 -51.386 1.00 34.62 956 PRO A C 1
ATOM 7468 O O . PRO A 1 956 ? 73.810 22.772 -52.191 1.00 34.62 956 PRO A O 1
ATOM 7471 N N . SER A 1 957 ? 74.566 22.118 -50.185 1.00 28.98 957 SER A N 1
ATOM 7472 C CA . SER A 1 957 ? 74.996 23.451 -49.740 1.00 28.98 957 SER A CA 1
ATOM 7473 C C . SER A 1 957 ? 76.329 23.878 -50.374 1.00 28.98 957 SER A C 1
ATOM 7475 O O . SER A 1 957 ? 77.305 23.123 -50.362 1.00 28.98 957 SER A O 1
ATOM 7477 N N . SER A 1 958 ? 76.426 25.118 -50.860 1.00 29.72 958 SER A N 1
ATOM 7478 C CA . SER A 1 958 ? 77.655 25.647 -51.466 1.00 29.72 958 SER A CA 1
ATOM 7479 C C . SER A 1 958 ? 78.635 26.288 -50.465 1.00 29.72 958 SER A C 1
ATOM 7481 O O . SER A 1 958 ? 78.249 27.179 -49.718 1.00 29.72 958 SER A O 1
ATOM 7483 N N . ASN A 1 959 ? 79.927 25.970 -50.636 1.00 30.97 959 ASN A N 1
ATOM 7484 C CA . ASN A 1 959 ? 81.143 26.686 -50.187 1.00 30.97 959 ASN A CA 1
ATOM 7485 C C . ASN A 1 959 ? 81.659 26.587 -48.723 1.00 30.97 959 ASN A C 1
ATOM 7487 O O . ASN A 1 959 ? 81.341 27.407 -47.874 1.00 30.97 959 ASN A O 1
ATOM 7491 N N . LYS A 1 960 ? 82.702 25.745 -48.589 1.00 31.70 960 LYS A N 1
ATOM 7492 C CA . LYS A 1 960 ? 84.082 26.053 -48.115 1.00 31.70 960 LYS A CA 1
ATOM 7493 C C . LYS A 1 960 ? 84.352 26.544 -46.676 1.00 31.70 960 LYS A C 1
ATOM 7495 O O . LYS A 1 960 ? 84.084 27.693 -46.347 1.00 31.70 960 LYS A O 1
ATOM 7500 N N . GLY A 1 961 ? 85.204 25.784 -45.969 1.00 26.83 961 GLY A N 1
ATOM 7501 C CA . GLY A 1 961 ? 86.093 26.315 -44.919 1.00 26.83 961 GLY A CA 1
ATOM 7502 C C . GLY A 1 961 ? 86.916 25.270 -44.139 1.00 26.83 961 GLY A C 1
ATOM 7503 O O . GLY A 1 961 ? 86.436 24.807 -43.122 1.00 26.83 961 GLY A O 1
ATOM 7504 N N . HIS A 1 962 ? 88.125 24.944 -44.626 1.00 28.36 962 HIS A N 1
ATOM 7505 C CA . HIS A 1 962 ? 89.332 24.406 -43.939 1.00 28.36 962 HIS A CA 1
ATOM 7506 C C . HIS A 1 962 ? 89.259 23.547 -42.641 1.00 28.36 962 HIS A C 1
ATOM 7508 O O . HIS A 1 962 ? 88.762 24.012 -41.630 1.00 28.36 962 HIS A O 1
ATOM 7514 N N . GLU A 1 963 ? 89.958 22.391 -42.687 1.00 28.42 963 GLU A N 1
ATOM 7515 C CA . GLU A 1 963 ? 90.933 21.818 -41.706 1.00 28.42 963 GLU A CA 1
ATOM 7516 C C . GLU A 1 963 ? 90.594 21.793 -40.184 1.00 28.42 963 GLU A C 1
ATOM 7518 O O . GLU A 1 963 ? 90.164 22.777 -39.602 1.00 28.42 963 GLU A O 1
ATOM 7523 N N . SER A 1 964 ? 90.869 20.733 -39.405 1.00 28.58 964 SER A N 1
ATOM 7524 C CA . SER A 1 964 ? 91.858 19.639 -39.546 1.00 28.58 964 SER A CA 1
ATOM 7525 C C . SER A 1 964 ? 91.500 18.391 -38.706 1.00 28.58 964 SER A C 1
ATOM 7527 O O . SER A 1 964 ? 90.582 18.419 -37.888 1.00 28.58 964 SER A O 1
ATOM 7529 N N . ASP A 1 965 ? 92.244 17.306 -38.936 1.00 30.75 965 ASP A N 1
ATOM 7530 C CA . ASP A 1 965 ? 92.082 15.940 -38.412 1.00 30.75 965 ASP A CA 1
ATOM 7531 C C . ASP A 1 965 ? 92.100 15.785 -36.877 1.00 30.75 965 ASP A C 1
ATOM 7533 O O . ASP A 1 965 ? 93.007 16.313 -36.235 1.00 30.75 965 ASP A O 1
ATOM 7537 N N . ILE A 1 966 ? 91.228 14.915 -36.328 1.00 27.53 966 ILE A N 1
ATOM 7538 C CA . ILE A 1 966 ? 91.539 13.980 -35.215 1.00 27.53 966 ILE A CA 1
ATOM 7539 C C . ILE A 1 966 ? 90.706 12.679 -35.365 1.00 27.53 966 ILE A C 1
ATOM 7541 O O . ILE A 1 966 ? 89.513 12.662 -35.075 1.00 27.53 966 ILE A O 1
ATOM 7545 N N . GLU A 1 967 ? 91.357 11.573 -35.741 1.00 27.77 967 GLU A N 1
ATOM 7546 C CA . GLU A 1 967 ? 90.996 10.192 -35.334 1.00 27.77 967 GLU A CA 1
ATOM 7547 C C . GLU A 1 967 ? 91.676 9.875 -33.975 1.00 27.77 967 GLU A C 1
ATOM 7549 O O . GLU A 1 967 ? 92.651 10.569 -33.658 1.00 27.77 967 GLU A O 1
ATOM 7554 N N . PRO A 1 968 ? 91.269 8.869 -33.153 1.00 40.84 968 PRO A N 1
ATOM 7555 C CA . PRO A 1 968 ? 90.723 7.537 -33.509 1.00 40.84 968 PRO A CA 1
ATOM 7556 C C . PRO A 1 968 ? 89.476 7.148 -32.637 1.00 40.84 968 PRO A C 1
ATOM 7558 O O . PRO A 1 968 ? 88.902 8.026 -32.003 1.00 40.84 968 PRO A O 1
ATOM 7561 N N . MET A 1 969 ? 88.943 5.917 -32.505 1.00 25.33 969 MET A N 1
ATOM 7562 C CA . MET A 1 969 ? 89.507 4.557 -32.607 1.00 25.33 969 MET A CA 1
ATOM 7563 C C . MET A 1 969 ? 88.399 3.479 -32.716 1.00 25.33 969 MET A C 1
ATOM 7565 O O . MET A 1 969 ? 87.391 3.563 -32.016 1.00 25.33 969 MET A O 1
ATOM 7569 N N . GLU A 1 970 ? 88.602 2.436 -33.530 1.00 28.59 970 GLU A N 1
ATOM 7570 C CA . GLU A 1 970 ? 87.749 1.229 -33.570 1.00 28.59 970 GLU A CA 1
ATOM 7571 C C . GLU A 1 970 ? 87.921 0.341 -32.322 1.00 28.59 970 GLU A C 1
ATOM 7573 O O . GLU A 1 970 ? 89.055 0.170 -31.882 1.00 28.59 970 GLU A O 1
ATOM 7578 N N . ILE A 1 971 ? 86.860 -0.365 -31.884 1.00 28.38 971 ILE A N 1
ATOM 7579 C CA . ILE A 1 971 ? 86.926 -1.798 -31.500 1.00 28.38 971 ILE A CA 1
ATOM 7580 C C . ILE A 1 971 ? 85.615 -2.513 -31.908 1.00 28.38 971 ILE A C 1
ATOM 7582 O O . ILE A 1 971 ? 84.556 -2.290 -31.327 1.00 28.38 971 ILE A O 1
ATOM 7586 N N . CYS A 1 972 ? 85.715 -3.420 -32.883 1.00 25.36 972 CYS A N 1
ATOM 7587 C CA . CYS A 1 972 ? 84.753 -4.493 -33.210 1.00 25.36 972 CYS A CA 1
ATOM 7588 C C . CYS A 1 972 ? 85.173 -5.810 -32.478 1.00 25.36 972 CYS A C 1
ATOM 7590 O O . CYS A 1 972 ? 86.215 -5.768 -31.820 1.00 25.36 972 CYS A O 1
ATOM 7592 N N . PRO A 1 973 ? 84.511 -6.998 -32.589 1.00 44.81 973 PRO A N 1
ATOM 7593 C CA . PRO A 1 973 ? 83.403 -7.393 -33.484 1.00 44.81 973 PRO A CA 1
ATOM 7594 C C . PRO A 1 973 ? 82.293 -8.300 -32.863 1.00 44.81 973 PRO A C 1
ATOM 7596 O O . PRO A 1 973 ? 82.427 -8.820 -31.758 1.00 44.81 973 PRO A O 1
ATOM 7599 N N . GLY A 1 974 ? 81.296 -8.664 -33.686 1.00 30.73 974 GLY A N 1
ATOM 7600 C CA . GLY A 1 974 ? 80.665 -10.000 -33.659 1.00 30.73 974 GLY A CA 1
ATOM 7601 C C . GLY A 1 974 ? 79.144 -10.018 -33.423 1.00 30.73 974 GLY A C 1
ATOM 7602 O O . GLY A 1 974 ? 78.698 -9.594 -32.366 1.00 30.73 974 GLY A O 1
ATOM 7603 N N . ARG A 1 975 ? 78.319 -10.570 -34.323 1.00 29.83 975 ARG A N 1
ATOM 7604 C CA . ARG A 1 975 ? 78.620 -11.279 -35.583 1.00 29.83 975 ARG A CA 1
ATOM 7605 C C . ARG A 1 975 ? 77.428 -11.220 -36.538 1.00 29.83 975 ARG A C 1
ATOM 7607 O O . ARG A 1 975 ? 76.298 -11.237 -36.015 1.00 29.83 975 ARG A O 1
#

Secondary structure (DSSP, 8-state):
-HHHHHHHHHHHHHHHTT---PSPPTT------B--S-SEEEEEEEESSSEEEEEEEE-STTTHHHHHHHHHH---BS---HHHHHHHHHHHHHHSB--TTEEEEEEEEEESS--SSHHHH-TTSSSHHHHHHHHHHHHHH-EETTEEEEEEEEEE--TT---HHHHHHHHHHHSBSGGGEEEESSHHHHHHHHHHHHHHHHHTTEEEEEEEEEE---TT-EEEEE-S--SSTTT-SSEEEEEEETTTTEEEEEEEESEE-SSTTEE-EEEETTEEEEEEEEEEESSSS---GGG-EEEEEETTTTEEEE-TT--HHHHEEEEEEE-EEEEEEEEE-BSTTTTHHHHHHHHHHHHHHHHHHHHS-TTS--EEEES-SEEEEETT-EEE--EEEESTT-S---EEEEES-TTTEEE-TTSEEEE-SSEEEEEEEEETTT--EEEEEEEEE-SEE--SSSSEEESS-TT-SSTT----EE-TT-SS---SS-B-GGG-----SS----------TTEEGGGTEESSS---GGGS------BGGGT-GGG-HHHHHH-TTEEPPPHHHHHHHH-TTTEEEEEEEETTEEEEEEEE-STTTTT-EEEEE--BEEEBTEEESTTT-EEEEEEEE-TT-TTEEEEEEEETTEEEEEEEEETTSBEE---EESS-----EEEES-SEEEEETT-EEE--EEEESTT-S---EEEEES-TTTEEE-TT-EEEE-SSEEEEEEEEETTTT-EEEEEEEEEPP-EE--SSSEEEESS-TT-SSTT----EE-TT-SS--S---TTS-TTBSSSTTSB-SS---TTSB------B--GGG-HHHHHH-TT-BPPPHHHHHHHHHHEEEEEEEETTEEEEEEEE-STT-TT-EEEEE--BEESSSEE-TTSEEEEEEEEPSS-TTEEEEEEE-SS-EEEEEEEETTSBEE---EEETTS--PPPPPPPPP-----------------

Radius of gyration: 56.05 Å; chains: 1; bounding box: 153×68×149 Å

Sequence (975 aa):
MKKLFLIVVAAAFAVMSCNRVGPEYPGDNQPVVSFNETGLYLGIVAFNQQIYTCPIRRLDYGTINIFDTFIDTLSATNGTLLYHSVDKALEMIQCAKYPSNLFSASVVTFTDGLDQGSSMIIEDYPGDFWYLEDLHKRLSNTDIAGVGLSAYSIGLMGEDVTNASLFSNNLKKLAVPSANAYEVSSMEAVDHQFQVMAQQMSQKIYNYNLSITIPGPANGTKVRFTLDDVDSATDSQIYIEGKFNLSSRSLTGVTYHGVSSSSGSTVAGVQDGIFVRFEFDGITPEAAAGIRVRNLQQWNYVSSSGKWQKNSELNAENDARLSRQKKSAVVLLNLDCSTSLADEFSTLKYHAQSFVEKLCEAAFDETEVTSITIDKTEMILYEGMEGVLAARVWPETAEDKTILWSSEDESVATVSSNGRVKAVAPGKTRIIATSRDRGLTASCEVTVESLMVDLGLSVKWAKFNLGASSPDDYGDYFAWGETEPHYEPGYAHSDYPVWKEGMEDGYAFTTYKWYDYNNEVFLRYNHDSSYGPIDNKASFWDYNYQDDAARANWGGTWRMPTKGQWSELMDENNCTWTWTTLNGVCGYQVTSVKPGFKGNSIFLPAAGYRANEAVQNDGVEGHYWSGELYLKEPYRAYFSKFFEDDYSSNWIVSRSTGRSVRPVAGPKVKVSCVNLSIAELSLQEGDSYILYPYIEPSTADGTTCIWSSSNESIATVNQRGVVAANGPGNTVISVTTLDGGYMAYCRVSVEANRGVDLGLSVNWASCNLGASSPEQCGDYYAWGEVSPKSGYYWSNYLWCNGGRQSLTKYNFSSSYGWVDYKDVLDLDDDAAWANLGEPWRMPTYSEISELMNNCTYEYTSLGGVAGGRFTSAVPGYTDQSIFIPLCGLMYNRLEYSDYGLYWSSSLSGSSPDEAVMFVVDSDGYYWTQNFDRFLGMPIRPVYDKNGRNAAPPSTPSSNKGHESDIEPMEICPGR

Foldseek 3Di:
DVVVVVVVVVVVVLVVVLDPDDPDDPDDPDPAAADADFFEKEKEWEDAPDIDIRAIDGFAPVCLVSQLVSLVPFAADHFDLPLVRLVVLLSRLQSHHYHLQAFAEEEEEEDQEDHDDNCVRVVVAPDDVRSLVVSLVCLQPDDRNNYRYFYAYEYQHFPPHPDPPVVLVSQLSRGVPSVNRHYDHDLVRVLVNLLVVLLVQLLRQKFKKKKFKDQQDPAFKKKKKAFAQDPFPVVGQFIKIFTQHPVQRKGAQIDTGQWDFPCPRIWGWDDDDRMTMTITHRIGGPDPPDGDQQSIWMWIQDPVVRGIDTDPPDRSVPRMDIDMDGGYYYYYYYHYSHCSCPPCSVVVSVSSSVSSVSNNVSSDDQAAFPAKDKPAQEEEAEAFDKDFIDMFTPDPNHNQTQKDKAKPDVCQWGADSRRIIGGNDADKIKIWIAGPRPRHIDIHIYGYDYQWFCLVFPFTWGQPFDQDRHLLGLGAWDQFLAQDGDQPQWLEPQDAPPDDPDDDDHDDDDDDPQADPVVQAGNDQDQDPVRPDHPQDFFCPLPHVNRFNQCNRVNDQKGFFALLSVVQQVDPQFWDWAWDDDPNFTFTWTAGPDPPRGRGTHTQTQSAWIYGNDGPQGSFKAKEFGRGADLVDSQKGWIWMDGNPDTDGGDIDGSSIIHITTIIGDPAQFWDAKEKPAQEEEFEAFDKDAIDIDTPPSRGRQARKDKAKPDVCQWGAGSRRMIHGNDADKIKIKIFTSGPGHIYIHIYGYHYFDFFCLVAQWTWGLPWDQDRHLQDFGAWDQQLAQDGDLAFDCCPFPQAPRHQQDGNDQFCDPSRHDHDVDFFHDLVSFNQCNRVNPPKGFAAPVRVVRLVVFWDWDFDDDPNFTFIKTAGNDPPRRRTIHTQGQFAWGHNHRDRSQKRKEFGRGAAPPGRQWGKIWIQHPVGIDIDRGDGSRIIHITIMIGGPVRDDDDDDDDDDDDDDDDDDDDDDDDDDDD

pLDDT: mean 84.15, std 17.49, range [25.33, 98.38]